Protein 9RQI (pdb70)

InterPro domains:
  IPR005653 Organic solvent tolerance-like, N-terminal [PF03968] (53-194)
  IPR007543 LptD, C-terminal [PF04453] (309-697)
  IPR020889 LPS-assembly protein LptD [MF_01411] (3-763)
  IPR050218 Lipopolysaccharide Assembly Protein LptD [PTHR30189] (1-781)

Radius of gyration: 33.32 Å; Cα contacts (8 Å, |Δi|>4): 2580; chains: 3; bounding box: 94×70×86 Å

Nearest PDB structures (foldseek):
  4q35-assembly1_A  TM=8.604E-01  e=6.813E-82  Shigella flexneri
  4rhb-assembly1_A  TM=8.845E-01  e=7.521E-79  Escherichia coli K-12
  4n4r-assembly1_A  TM=8.707E-01  e=2.068E-69  Salmonella enterica subsp. enterica serovar Typhimurium str. LT2
  4n4r-assembly2_C  TM=8.724E-01  e=1.206E-68  Salmonella enterica subsp. enterica serovar Typhimurium str. LT2
  5ixm-assembly2_C  TM=8.721E-01  e=9.748E-61  Yersinia pestis

Organism: Shigella flexneri (NCBI:txid623)

Secondary structure (DSSP, 8-state):
-EEEEEEEEEE------SS----SSSTT-SEE---EEEEETTTEEEEE--EEEEEETTEEEEEEEEEETTTTEEEEEEEEEEE-SS-EEEEEEEEES--HHHHHH-TT-S---EEEEEEEEEE--TTTEEEEEEEEEESSTTHHHH---SS--EETTEEEEEEEEEEE-SSEEEEEEEEEEE--TT-----EEEEEEEEEEEEEEEETTEEEEEEEEEEEEEESSSSS-EEEEEEEEEEEEEEEE-SSEEEEEEEEEEEEEEEEE--SHHHHH-SSPPPSEEEEEEEEEEEEEEE-EEEEE-SSSTTEEEEEEEEEEEEEE-----TTS--SSEEEPP--TGGGG-S-SEEESS----EEEEEEEEEEEEE-TTS-EEEEEEEEEEEESS----SS-----EEEEEEEEEEE--SSSEEEE--EEEETTTTEEEEEEEEEEEESSSS-EEEEEEEEE-HHHHHHHS-GGGTTSTTTTT-EEEEEEEEEE--TTTEEEEEEEEEETTTTEEEEEEEEEEEE-SSEEEEEEEEEEE----SSS----EEEEEEEEEEE--S------STTTSTT-SSS------/---EE--S-SS-GGGSEEEEE-S-TTSHHHHHHHHHHHHTT-EEE-TT-S--SS-EEEEEEEEEEEEEEEE-TTS-EEEEEEEEEEEEEEE-TTS-EEEEEEEEEEEEE-----HHHHHHHHHHHHHHHHHHHHHHHHHTHHHHHHHHHH-/-B-PEEEEEEEEE-SBTTEEEEE----SS--EEEEEEE-EEEEEEESSS-EEEEEEEEEEEEE-SSSEEEEEEEESSSS-----EEEEEEEE------EEEEEEEEEEESEEE-SSSSEEEE----SSEEEEE-SSEEEEEESS--SSS--B-EEEEEEEEEE---B--B-EEE---SS-EE--SEEEE----EEEEEEETTEEEEEEEEEEEETTEEEEEEEEEEEEEETTT-----EEEE--S-EEEEES--

Structure (mmCIF, N/CA/C/O backbone):
data_9RQI
#
_entry.id   9RQI
#
loop_
_entity.id
_entity.type
_entity.pdbx_description
1 polymer 'LPS-assembly protein LptD'
2 polymer 'LPS-assembly lipoprotein LptE'
3 polymer 'Tail fiber protein'
#
loop_
_atom_site.group_PDB
_atom_site.id
_atom_site.type_symbol
_atom_site.label_atom_id
_atom_site.label_alt_id
_atom_site.label_comp_id
_atom_site.label_asym_id
_atom_site.label_entity_id
_atom_site.label_seq_id
_atom_site.pdbx_PDB_ins_code
_atom_site.Cartn_x
_atom_site.Cartn_y
_atom_site.Cartn_z
_atom_site.occupancy
_atom_site.B_iso_or_equiv
_atom_site.auth_seq_id
_atom_site.auth_comp_id
_atom_site.auth_asym_id
_atom_site.auth_atom_id
_atom_site.pdbx_PDB_model_num
ATOM 1 N N . GLU A 1 197 ? 157.851 146.315 149.005 1.00 135.10 197 GLU A N 1
ATOM 2 C CA . GLU A 1 197 ? 157.421 146.670 147.659 1.00 139.54 197 GLU A CA 1
ATOM 3 C C . GLU A 1 197 ? 158.532 147.380 146.892 1.00 138.79 197 GLU A C 1
ATOM 4 O O . GLU A 1 197 ? 158.567 147.346 145.664 1.00 139.94 197 GLU A O 1
ATOM 10 N N . ILE A 1 198 ? 159.441 148.019 147.623 1.00 129.28 198 ILE A N 1
ATOM 11 C CA . ILE A 1 198 ? 160.564 148.745 147.042 1.00 128.68 198 ILE A CA 1
ATOM 12 C C . ILE A 1 198 ? 161.846 148.016 147.409 1.00 128.96 198 ILE A C 1
ATOM 13 O O . ILE A 1 198 ? 162.077 147.708 148.584 1.00 132.89 198 ILE A O 1
ATOM 18 N N . TRP A 1 199 ? 162.679 147.744 146.410 1.00 122.42 199 TRP A N 1
ATOM 19 C CA . TRP A 1 199 ? 163.911 146.997 146.602 1.00 119.83 199 TRP A CA 1
ATOM 20 C C . TRP A 1 199 ? 165.115 147.867 146.265 1.00 119.30 199 TRP A C 1
ATOM 21 O O . TRP A 1 199 ? 165.046 148.747 145.404 1.00 122.09 199 TRP A O 1
ATOM 32 N N . ASN A 1 200 ? 166.220 147.608 146.960 1.00 115.90 200 ASN A N 1
ATOM 33 C CA . ASN A 1 200 ? 167.468 148.321 146.743 1.00 114.84 200 ASN A CA 1
ATOM 34 C C . ASN A 1 200 ? 168.624 147.341 146.859 1.00 118.51 200 ASN A C 1
ATOM 35 O O . ASN A 1 200 ? 168.477 146.236 147.383 1.00 129.11 200 ASN A O 1
ATOM 40 N N . ALA A 1 201 ? 169.782 147.756 146.355 1.00 111.68 201 ALA A N 1
ATOM 41 C CA . ALA A 1 201 ? 170.984 146.941 146.419 1.00 110.47 201 ALA A CA 1
ATOM 42 C C . ALA A 1 201 ? 172.195 147.843 146.595 1.00 112.26 201 ALA A C 1
ATOM 43 O O . ALA A 1 201 ? 172.155 149.029 146.269 1.00 120.37 201 ALA A O 1
ATOM 45 N N . ARG A 1 202 ? 173.271 147.268 147.123 1.00 118.80 202 ARG A N 1
ATOM 46 C CA . ARG A 1 202 ? 174.521 147.985 147.314 1.00 114.44 202 ARG A CA 1
ATOM 47 C C . ARG A 1 202 ? 175.682 147.030 147.098 1.00 115.29 202 ARG A C 1
ATOM 48 O O . ARG A 1 202 ? 175.621 145.868 147.507 1.00 125.15 202 ARG A O 1
ATOM 56 N N . PHE A 1 203 ? 176.737 147.524 146.457 1.00 107.54 203 PHE A N 1
ATOM 57 C CA . PHE A 1 203 ? 177.921 146.718 146.165 1.00 111.88 203 PHE A CA 1
ATOM 58 C C . PHE A 1 203 ? 179.142 147.593 146.423 1.00 118.44 203 PHE A C 1
ATOM 59 O O . PHE A 1 203 ? 179.459 148.471 145.616 1.00 128.02 203 PHE A O 1
ATOM 67 N N . LYS A 1 204 ? 179.824 147.355 147.540 1.00 113.30 204 LYS A N 1
ATOM 68 C CA . LYS A 1 204 ? 180.991 148.133 147.928 1.00 107.31 204 LYS A CA 1
ATOM 69 C C . LYS A 1 204 ? 182.208 147.226 148.004 1.00 107.97 204 LYS A C 1
ATOM 70 O O . LYS A 1 204 ? 182.156 146.162 148.627 1.00 116.52 204 LYS A O 1
ATOM 76 N N . VAL A 1 205 ? 183.298 147.649 147.371 1.00 95.90 205 VAL A N 1
ATOM 77 C CA . VAL A 1 205 ? 184.582 146.969 147.462 1.00 99.85 205 VAL A CA 1
ATOM 78 C C . VAL A 1 205 ? 185.652 148.017 147.729 1.00 101.61 205 VAL A C 1
ATOM 79 O O . VAL A 1 205 ? 185.661 149.076 147.095 1.00 114.59 205 VAL A O 1
ATOM 83 N N . GLY A 1 206 ? 186.507 147.755 148.715 1.00 115.18 206 GLY A N 1
ATOM 84 C CA . GLY A 1 206 ? 187.539 148.742 149.071 1.00 120.70 206 GLY A CA 1
ATOM 85 C C . GLY A 1 206 ? 188.349 148.307 150.271 1.00 126.18 206 GLY A C 1
ATOM 86 O O . GLY A 1 206 ? 188.115 147.197 150.783 1.00 128.93 206 GLY A O 1
ATOM 87 N N . PRO A 1 207 ? 189.302 149.137 150.739 1.00 129.32 207 PRO A N 1
ATOM 88 C CA . PRO A 1 207 ? 190.090 148.801 151.911 1.00 127.04 207 PRO A CA 1
ATOM 89 C C . PRO A 1 207 ? 189.310 148.995 153.195 1.00 129.79 207 PRO A C 1
ATOM 90 O O . PRO A 1 207 ? 188.318 149.746 153.204 1.00 130.30 207 PRO A O 1
ATOM 94 N N . VAL A 1 208 ? 189.745 148.329 154.266 1.00 157.90 208 VAL A N 1
ATOM 95 C CA . VAL A 1 208 ? 189.084 148.507 155.592 1.00 159.98 208 VAL A CA 1
ATOM 96 C C . VAL A 1 208 ? 189.214 149.986 155.982 1.00 161.63 208 VAL A C 1
ATOM 97 O O . VAL A 1 208 ? 190.348 150.503 155.989 1.00 160.27 208 VAL A O 1
ATOM 101 N N . PRO A 1 209 ? 188.105 150.701 156.259 1.00 173.34 209 PRO A N 1
ATOM 102 C CA . PRO A 1 209 ? 188.190 152.123 156.559 1.00 172.78 209 PRO A CA 1
ATOM 103 C C . PRO A 1 209 ? 188.897 152.387 157.878 1.00 173.35 209 PRO A C 1
ATOM 104 O O . PRO A 1 209 ? 188.357 152.039 158.946 1.00 174.01 209 PRO A O 1
ATOM 108 N N . ILE A 1 210 ? 190.088 152.987 157.814 1.00 188.43 210 ILE A N 1
ATOM 109 C CA . ILE A 1 210 ? 190.829 153.346 159.060 1.00 190.30 210 ILE A CA 1
ATOM 110 C C . ILE A 1 210 ? 190.726 154.866 159.259 1.00 190.11 210 ILE A C 1
ATOM 111 O O . ILE A 1 210 ? 190.749 155.595 158.244 1.00 189.40 210 ILE A O 1
ATOM 116 N N . PHE A 1 211 ? 190.611 155.318 160.511 1.00 202.36 211 PHE A N 1
ATOM 117 C CA . PHE A 1 211 ? 190.470 156.771 160.804 1.00 202.74 211 PHE A CA 1
ATOM 118 C C . PHE A 1 211 ? 191.703 157.232 161.574 1.00 203.61 211 PHE A C 1
ATOM 119 O O . PHE A 1 211 ? 192.304 156.402 162.290 1.00 202.63 211 PHE A O 1
ATOM 127 N N . TYR A 1 212 ? 192.080 158.509 161.437 1.00 202.57 212 TYR A N 1
ATOM 128 C CA . TYR A 1 212 ? 193.310 158.982 162.062 1.00 202.42 212 TYR A CA 1
ATOM 129 C C . TYR A 1 212 ? 193.100 160.311 162.778 1.00 202.54 212 TYR A C 1
ATOM 130 O O . TYR A 1 212 ? 194.052 161.074 162.964 1.00 201.99 212 TYR A O 1
ATOM 139 N N . SER A 1 213 ? 191.855 160.600 163.179 1.00 190.38 213 SER A N 1
ATOM 140 C CA . SER A 1 213 ? 191.455 161.785 163.937 1.00 188.53 213 SER A CA 1
ATOM 141 C C . SER A 1 213 ? 191.602 163.059 163.109 1.00 189.52 213 SER A C 1
ATOM 142 O O . SER A 1 213 ? 192.453 163.130 162.214 1.00 187.18 213 SER A O 1
ATOM 145 N N . PRO A 1 214 ? 190.784 164.085 163.370 1.00 188.26 214 PRO A N 1
ATOM 146 C CA . PRO A 1 214 ? 190.925 165.340 162.616 1.00 187.49 214 PRO A CA 1
ATOM 147 C C . PRO A 1 214 ? 192.144 166.158 163.000 1.00 187.01 214 PRO A C 1
ATOM 148 O O . PRO A 1 214 ? 192.561 167.016 162.210 1.00 185.41 214 PRO A O 1
ATOM 152 N N . TYR A 1 215 ? 192.729 165.927 164.172 1.00 177.30 215 TYR A N 1
ATOM 153 C CA . TYR A 1 215 ? 193.870 166.694 164.650 1.00 175.72 215 TYR A CA 1
ATOM 154 C C . TYR A 1 215 ? 195.128 165.842 164.579 1.00 174.54 215 TYR A C 1
ATOM 155 O O . TYR A 1 215 ? 195.123 164.682 165.007 1.00 173.64 215 TYR A O 1
ATOM 164 N N . LEU A 1 216 ? 196.198 166.418 164.036 1.00 177.02 216 LEU A N 1
ATOM 165 C CA . LEU A 1 216 ? 197.457 165.700 163.904 1.00 178.81 216 LEU A CA 1
ATOM 166 C C . LEU A 1 216 ? 198.032 165.376 165.276 1.00 179.59 216 LEU A C 1
ATOM 167 O O . LEU A 1 216 ? 197.917 166.166 166.216 1.00 177.71 216 LEU A O 1
ATOM 172 N N . GLN A 1 217 ? 198.645 164.204 165.386 1.00 196.72 217 GLN A N 1
ATOM 173 C CA . GLN A 1 217 ? 199.199 163.716 166.650 1.00 195.79 217 GLN A CA 1
ATOM 174 C C . GLN A 1 217 ? 200.712 163.561 166.566 1.00 196.04 217 GLN A C 1
ATOM 175 O O . GLN A 1 217 ? 201.271 162.553 167.002 1.00 195.23 217 GLN A O 1
ATOM 181 N N . LEU A 1 218 ? 201.378 164.563 165.977 1.00 202.74 218 LEU A N 1
ATOM 182 C CA . LEU A 1 218 ? 202.825 164.631 165.779 1.00 203.28 218 LEU A CA 1
ATOM 183 C C . LEU A 1 218 ? 203.264 163.609 164.736 1.00 203.11 218 LEU A C 1
ATOM 184 O O . LEU A 1 218 ? 202.632 162.555 164.594 1.00 203.29 218 LEU A O 1
ATOM 189 N N . PRO A 1 219 ? 204.327 163.890 163.973 1.00 206.98 219 PRO A N 1
ATOM 190 C CA . PRO A 1 219 ? 204.790 162.923 162.968 1.00 206.97 219 PRO A CA 1
ATOM 191 C C . PRO A 1 219 ? 205.192 161.591 163.582 1.00 206.78 219 PRO A C 1
ATOM 192 O O . PRO A 1 219 ? 206.141 161.520 164.368 1.00 205.23 219 PRO A O 1
ATOM 196 N N . VAL A 1 220 ? 204.470 160.530 163.228 1.00 206.94 220 VAL A N 1
ATOM 197 C CA . VAL A 1 220 ? 204.741 159.198 163.757 1.00 206.18 220 VAL A CA 1
ATOM 198 C C . VAL A 1 220 ? 205.296 158.307 162.653 1.00 206.26 220 VAL A C 1
ATOM 199 O O . VAL A 1 220 ? 204.554 157.827 161.788 1.00 206.21 220 VAL A O 1
ATOM 203 N N . GLY A 1 221 ? 206.609 158.086 162.673 1.00 202.14 221 GLY A N 1
ATOM 204 C CA . GLY A 1 221 ? 207.260 157.270 161.667 1.00 201.57 221 GLY A CA 1
ATOM 205 C C . GLY A 1 221 ? 207.071 157.808 160.265 1.00 202.46 221 GLY A C 1
ATOM 206 O O . GLY A 1 221 ? 206.827 157.042 159.327 1.00 200.87 221 GLY A O 1
ATOM 207 N N . ASP A 1 222 ? 207.178 159.131 160.119 1.00 198.34 222 ASP A N 1
ATOM 208 C CA . ASP A 1 222 ? 206.947 159.810 158.844 1.00 197.71 222 ASP A CA 1
ATOM 209 C C . ASP A 1 222 ? 205.557 159.492 158.300 1.00 198.27 222 ASP A C 1
ATOM 210 O O . ASP A 1 222 ? 205.348 159.385 157.089 1.00 197.32 222 ASP A O 1
ATOM 215 N N . LYS A 1 223 ? 204.595 159.350 159.214 1.00 189.83 223 LYS A N 1
ATOM 216 C CA . LYS A 1 223 ? 203.224 158.980 158.880 1.00 188.42 223 LYS A CA 1
ATOM 217 C C . LYS A 1 223 ? 203.197 157.735 158.002 1.00 187.70 223 LYS A C 1
ATOM 218 O O . LYS A 1 223 ? 203.325 156.612 158.501 1.00 186.01 223 LYS A O 1
ATOM 224 N N . ARG A 1 224 ? 203.031 157.921 156.691 1.00 173.74 224 ARG A N 1
ATOM 225 C CA . ARG A 1 224 ? 203.048 156.778 155.787 1.00 172.38 224 ARG A CA 1
ATOM 226 C C . ARG A 1 224 ? 203.763 157.058 154.470 1.00 171.58 224 ARG A C 1
ATOM 227 O O . ARG A 1 224 ? 203.726 156.193 153.586 1.00 172.91 224 ARG A O 1
ATOM 235 N N . ARG A 1 225 ? 204.387 158.228 154.299 1.00 159.39 225 ARG A N 1
ATOM 236 C CA . ARG A 1 225 ? 205.096 158.614 153.080 1.00 160.37 225 ARG A CA 1
ATOM 237 C C . ARG A 1 225 ? 204.125 158.846 151.925 1.00 161.01 225 ARG A C 1
ATOM 238 O O . ARG A 1 225 ? 203.093 158.176 151.825 1.00 161.58 225 ARG A O 1
ATOM 246 N N . SER A 1 226 ? 204.444 159.803 151.054 1.00 144.38 226 SER A N 1
ATOM 247 C CA . SER A 1 226 ? 203.546 160.171 149.969 1.00 142.52 226 SER A CA 1
ATOM 248 C C . SER A 1 226 ? 203.299 158.989 149.039 1.00 144.38 226 SER A C 1
ATOM 249 O O . SER A 1 226 ? 204.192 158.180 148.776 1.00 148.13 226 SER A O 1
ATOM 252 N N . GLY A 1 227 ? 202.076 158.894 148.545 1.00 133.20 227 GLY A N 1
ATOM 253 C CA . GLY A 1 227 ? 201.726 157.852 147.603 1.00 132.89 227 GLY A CA 1
ATOM 254 C C . GLY A 1 227 ? 200.238 157.604 147.570 1.00 132.85 227 GLY A C 1
ATOM 255 O O . GLY A 1 227 ? 199.486 158.010 148.456 1.00 135.56 227 GLY A O 1
ATOM 256 N N . PHE A 1 228 ? 199.812 156.917 146.515 1.00 119.02 228 PHE A N 1
ATOM 257 C CA . PHE A 1 228 ? 198.412 156.563 146.348 1.00 112.22 228 PHE A CA 1
ATOM 258 C C . PHE A 1 228 ? 197.986 155.541 147.396 1.00 117.92 228 PHE A C 1
ATOM 259 O O . PHE A 1 228 ? 198.792 154.746 147.884 1.00 125.62 228 PHE A O 1
ATOM 267 N N . LEU A 1 229 ? 196.705 155.568 147.739 1.00 112.89 229 LEU A N 1
ATOM 268 C CA . LEU A 1 229 ? 196.114 154.560 148.604 1.00 117.37 229 LEU A CA 1
ATOM 269 C C . LEU A 1 229 ? 195.245 153.613 147.785 1.00 120.63 229 LEU A C 1
ATOM 270 O O . LEU A 1 229 ? 195.129 153.732 146.564 1.00 124.53 229 LEU A O 1
ATOM 275 N N . ILE A 1 230 ? 194.632 152.658 148.475 1.00 120.09 230 ILE A N 1
ATOM 276 C CA . ILE A 1 230 ? 193.798 151.659 147.814 1.00 121.76 230 ILE A CA 1
ATOM 277 C C . ILE A 1 230 ? 192.467 152.295 147.431 1.00 120.11 230 ILE A C 1
ATOM 278 O O . ILE A 1 230 ? 191.733 152.776 148.307 1.00 117.88 230 ILE A O 1
ATOM 283 N N . PRO A 1 231 ? 192.117 152.321 146.149 1.00 104.66 231 PRO A N 1
ATOM 284 C CA . PRO A 1 231 ? 190.857 152.946 145.741 1.00 106.19 231 PRO A CA 1
ATOM 285 C C . PRO A 1 231 ? 189.649 152.138 146.184 1.00 110.20 231 PRO A C 1
ATOM 286 O O . PRO A 1 231 ? 189.721 150.923 146.383 1.00 114.40 231 PRO A O 1
ATOM 290 N N . ASN A 1 232 ? 188.527 152.832 146.338 1.00 109.52 232 ASN A N 1
ATOM 291 C CA . ASN A 1 232 ? 187.249 152.207 146.641 1.00 104.15 232 ASN A CA 1
ATOM 292 C C . ASN A 1 232 ? 186.349 152.237 145.415 1.00 107.47 232 ASN A C 1
ATOM 293 O O . ASN A 1 232 ? 186.647 152.873 144.403 1.00 112.43 232 ASN A O 1
ATOM 298 N N . ALA A 1 233 ? 185.228 151.532 145.524 1.00 101.27 233 ALA A N 1
ATOM 299 C CA . ALA A 1 233 ? 184.212 151.531 144.486 1.00 97.10 233 ALA A CA 1
ATOM 300 C C . ALA A 1 233 ? 182.866 151.288 145.143 1.00 101.30 233 ALA A C 1
ATOM 301 O O . ALA A 1 233 ? 182.783 150.766 146.256 1.00 111.73 233 ALA A O 1
ATOM 303 N N . LYS A 1 234 ? 181.807 151.677 144.443 1.00 96.88 234 LYS A N 1
ATOM 304 C CA . LYS A 1 234 ? 180.467 151.545 144.991 1.00 97.48 234 LYS A CA 1
ATOM 305 C C . LYS A 1 234 ? 179.466 151.550 143.849 1.00 102.99 234 LYS A C 1
ATOM 306 O O . LYS A 1 234 ? 179.593 152.340 142.912 1.00 110.05 234 LYS A O 1
ATOM 312 N N . TYR A 1 235 ? 178.483 150.659 143.928 1.00 111.20 235 TYR A N 1
ATOM 313 C CA . TYR A 1 235 ? 177.361 150.667 143.001 1.00 109.42 235 TYR A CA 1
ATOM 314 C C . TYR A 1 235 ? 176.080 150.578 143.810 1.00 112.76 235 TYR A C 1
ATOM 315 O O . TYR A 1 235 ? 175.989 149.779 144.746 1.00 121.36 235 TYR A O 1
ATOM 324 N N . THR A 1 236 ? 175.097 151.390 143.450 1.00 108.41 236 THR A N 1
ATOM 325 C CA . THR A 1 236 ? 173.810 151.424 144.120 1.00 110.41 236 THR A CA 1
ATOM 326 C C . THR A 1 236 ? 172.697 151.476 143.082 1.00 113.25 236 THR A C 1
ATOM 327 O O . THR A 1 236 ? 172.891 151.930 141.953 1.00 119.43 236 THR A O 1
ATOM 331 N N . THR A 1 237 ? 171.518 150.993 143.474 1.00 117.38 237 THR A N 1
ATOM 332 C CA . THR A 1 237 ? 170.370 151.036 142.580 1.00 116.55 237 THR A CA 1
ATOM 333 C C . THR A 1 237 ? 169.827 152.445 142.390 1.00 120.29 237 THR A C 1
ATOM 334 O O . THR A 1 237 ? 168.960 152.642 141.534 1.00 123.45 237 THR A O 1
ATOM 338 N N . THR A 1 238 ? 170.306 153.418 143.161 1.00 121.45 238 THR A N 1
ATOM 339 C CA . THR A 1 238 ? 169.855 154.799 143.056 1.00 120.77 238 THR A CA 1
ATOM 340 C C . THR A 1 238 ? 170.901 155.719 142.446 1.00 121.63 238 THR A C 1
ATOM 341 O O . THR A 1 238 ? 170.601 156.451 141.499 1.00 121.89 238 THR A O 1
ATOM 345 N N . ASN A 1 239 ? 172.127 155.705 142.963 1.00 119.44 239 ASN A N 1
ATOM 346 C CA . ASN A 1 239 ? 173.173 156.608 142.508 1.00 115.84 239 ASN A CA 1
ATOM 347 C C . ASN A 1 239 ? 174.137 155.969 141.518 1.00 112.30 239 ASN A C 1
ATOM 348 O O . ASN A 1 239 ? 175.083 156.633 141.087 1.00 120.67 239 ASN A O 1
ATOM 353 N N . TYR A 1 240 ? 173.926 154.710 141.158 1.00 111.01 240 TYR A N 1
ATOM 354 C CA . TYR A 1 240 ? 174.719 154.016 140.134 1.00 114.99 240 TYR A CA 1
ATOM 355 C C . TYR A 1 240 ? 176.181 153.949 140.587 1.00 116.64 240 TYR A C 1
ATOM 356 O O . TYR A 1 240 ? 176.469 153.892 141.789 1.00 119.64 240 TYR A O 1
ATOM 365 N N . PHE A 1 241 ? 177.105 153.965 139.630 1.00 106.16 241 PHE A N 1
ATOM 366 C CA . PHE A 1 241 ? 178.510 153.686 139.893 1.00 102.51 241 PHE A CA 1
ATOM 367 C C . PHE A 1 241 ? 179.235 154.909 140.439 1.00 101.85 241 PHE A C 1
ATOM 368 O O . PHE A 1 241 ? 179.029 156.030 139.972 1.00 112.40 241 PHE A O 1
ATOM 376 N N . GLU A 1 242 ? 180.088 154.683 141.439 1.00 104.66 242 GLU A N 1
ATOM 377 C CA . GLU A 1 242 ? 180.929 155.724 142.012 1.00 103.63 242 GLU A CA 1
ATOM 378 C C . GLU A 1 242 ? 182.326 155.167 142.241 1.00 108.84 242 GLU A C 1
ATOM 379 O O . GLU A 1 242 ? 182.496 153.976 142.509 1.00 119.08 242 GLU A O 1
ATOM 385 N N . PHE A 1 243 ? 183.327 156.039 142.140 1.00 99.95 243 PHE A N 1
ATOM 386 C CA . PHE A 1 243 ? 184.721 155.636 142.252 1.00 95.69 243 PHE A CA 1
ATOM 387 C C . PHE A 1 243 ? 185.499 156.665 143.058 1.00 100.40 243 PHE A C 1
ATOM 388 O O . PHE A 1 243 ? 185.273 157.868 142.920 1.00 111.26 243 PHE A O 1
ATOM 396 N N . TYR A 1 244 ? 186.416 156.185 143.894 1.00 96.64 244 TYR A N 1
ATOM 397 C CA . TYR A 1 244 ? 187.294 157.031 144.691 1.00 98.82 244 TYR A CA 1
ATOM 398 C C . TYR A 1 244 ? 188.742 156.662 144.405 1.00 105.72 244 TYR A C 1
ATOM 399 O O . TYR A 1 244 ? 189.073 155.480 144.284 1.00 113.13 244 TYR A O 1
ATOM 408 N N . LEU A 1 245 ? 189.603 157.670 144.299 1.00 99.70 245 LEU A N 1
ATOM 409 C CA . LEU A 1 245 ? 191.032 157.469 144.055 1.00 97.17 245 LEU A CA 1
ATOM 410 C C . LEU A 1 245 ? 191.833 158.359 144.994 1.00 102.17 245 LEU A C 1
ATOM 411 O O . LEU A 1 245 ? 192.392 159.379 144.572 1.00 105.18 245 LEU A O 1
ATOM 416 N N . PRO A 1 246 ? 191.915 158.002 146.273 1.00 109.60 246 PRO A N 1
ATOM 417 C CA . PRO A 1 246 ? 192.623 158.857 147.230 1.00 107.56 246 PRO A CA 1
ATOM 418 C C . PRO A 1 246 ? 194.114 158.918 146.950 1.00 107.75 246 PRO A C 1
ATOM 419 O O . PRO A 1 246 ? 194.721 157.960 146.467 1.00 113.36 246 PRO A O 1
ATOM 423 N N . TYR A 1 247 ? 194.704 160.068 147.266 1.00 113.78 247 TYR A N 1
ATOM 424 C CA . TYR A 1 247 ? 196.144 160.260 147.169 1.00 114.72 247 TYR A CA 1
ATOM 425 C C . TYR A 1 247 ? 196.628 160.964 148.424 1.00 119.02 247 TYR A C 1
ATOM 426 O O . TYR A 1 247 ? 196.054 161.978 148.826 1.00 124.87 247 TYR A O 1
ATOM 435 N N . TYR A 1 248 ? 197.682 160.433 149.032 1.00 132.58 248 TYR A N 1
ATOM 436 C CA . TYR A 1 248 ? 198.228 160.970 150.270 1.00 129.00 248 TYR A CA 1
ATOM 437 C C . TYR A 1 248 ? 199.491 161.764 149.973 1.00 132.82 248 TYR A C 1
ATOM 438 O O . TYR A 1 248 ? 200.364 161.297 149.235 1.00 140.65 248 TYR A O 1
ATOM 447 N N . TRP A 1 249 ? 199.585 162.960 150.546 1.00 134.32 249 TRP A N 1
ATOM 448 C CA . TRP A 1 249 ? 200.736 163.831 150.360 1.00 135.61 249 TRP A CA 1
ATOM 449 C C . TRP A 1 249 ? 201.311 164.191 151.720 1.00 137.33 249 TRP A C 1
ATOM 450 O O . TRP A 1 249 ? 200.585 164.663 152.599 1.00 141.74 249 TRP A O 1
ATOM 461 N N . ASN A 1 250 ? 202.612 163.970 151.889 1.00 150.61 250 ASN A N 1
ATOM 462 C CA . ASN A 1 250 ? 203.317 164.277 153.132 1.00 149.19 250 ASN A CA 1
ATOM 463 C C . ASN A 1 250 ? 204.125 165.549 152.899 1.00 150.61 250 ASN A C 1
ATOM 464 O O . ASN A 1 250 ? 205.297 165.506 152.528 1.00 152.27 250 ASN A O 1
ATOM 469 N N . ILE A 1 251 ? 203.481 166.697 153.120 1.00 146.15 251 ILE A N 1
ATOM 470 C CA . ILE A 1 251 ? 204.121 167.977 152.835 1.00 148.11 251 ILE A CA 1
ATOM 471 C C . ILE A 1 251 ? 205.239 168.257 153.829 1.00 149.96 251 ILE A C 1
ATOM 472 O O . ILE A 1 251 ? 206.318 168.730 153.453 1.00 149.57 251 ILE A O 1
ATOM 477 N N . ALA A 1 252 ? 205.004 167.979 155.105 1.00 152.58 252 ALA A N 1
ATOM 478 C CA . ALA A 1 252 ? 205.945 168.331 156.160 1.00 149.51 252 ALA A CA 1
ATOM 479 C C . ALA A 1 252 ? 205.654 167.445 157.361 1.00 151.32 252 ALA A C 1
ATOM 480 O O . ALA A 1 252 ? 204.619 166.768 157.405 1.00 152.01 252 ALA A O 1
ATOM 482 N N . PRO A 1 253 ? 206.557 167.404 158.345 1.00 158.75 253 PRO A N 1
ATOM 483 C CA . PRO A 1 253 ? 206.262 166.620 159.555 1.00 158.64 253 PRO A CA 1
ATOM 484 C C . PRO A 1 253 ? 205.001 167.064 160.270 1.00 159.07 253 PRO A C 1
ATOM 485 O O . PRO A 1 253 ? 204.345 166.238 160.917 1.00 160.16 253 PRO A O 1
ATOM 489 N N . ASN A 1 254 ? 204.638 168.342 160.178 1.00 155.28 254 ASN A N 1
ATOM 490 C CA . ASN A 1 254 ? 203.448 168.854 160.841 1.00 154.48 254 ASN A CA 1
ATOM 491 C C . ASN A 1 254 ? 202.290 169.129 159.890 1.00 152.84 254 ASN A C 1
ATOM 492 O O . ASN A 1 254 ? 201.227 169.555 160.350 1.00 153.54 254 ASN A O 1
ATOM 497 N N . MET A 1 255 ? 202.462 168.904 158.589 1.00 148.20 255 MET A N 1
ATOM 498 C CA . MET A 1 255 ? 201.422 169.186 157.608 1.00 145.99 255 MET A CA 1
ATOM 499 C C . MET A 1 255 ? 201.340 168.053 156.598 1.00 147.03 255 MET A C 1
ATOM 500 O O . MET A 1 255 ? 202.354 167.666 156.011 1.00 149.96 255 MET A O 1
ATOM 505 N N . ASP A 1 256 ? 200.132 167.535 156.387 1.00 138.46 256 ASP A N 1
ATOM 506 C CA . ASP A 1 256 ? 199.878 166.547 155.349 1.00 138.71 256 ASP A CA 1
ATOM 507 C C . ASP A 1 256 ? 198.530 166.846 154.708 1.00 139.07 256 ASP A C 1
ATOM 508 O O . ASP A 1 256 ? 197.706 167.577 155.259 1.00 147.44 256 ASP A O 1
ATOM 513 N N . ALA A 1 257 ? 198.310 166.271 153.529 1.00 119.77 257 ALA A N 1
ATOM 514 C CA . ALA A 1 257 ? 197.089 166.526 152.783 1.00 115.13 257 ALA A CA 1
ATOM 515 C C . ALA A 1 257 ? 196.661 165.257 152.065 1.00 117.23 257 ALA A C 1
ATOM 516 O O . ALA A 1 257 ? 197.461 164.347 151.841 1.00 123.48 257 ALA A O 1
ATOM 518 N N . THR A 1 258 ? 195.380 165.208 151.709 1.00 107.04 258 THR A N 1
ATOM 519 C CA . THR A 1 258 ? 194.816 164.086 150.970 1.00 104.61 258 THR A CA 1
ATOM 520 C C . THR A 1 258 ? 193.914 164.622 149.871 1.00 102.04 258 THR A C 1
ATOM 521 O O . THR A 1 258 ? 193.043 165.455 150.135 1.00 109.01 258 THR A O 1
ATOM 525 N N . ILE A 1 259 ? 194.120 164.145 148.647 1.00 101.27 259 ILE A N 1
ATOM 526 C CA . ILE A 1 259 ? 193.316 164.536 147.495 1.00 102.30 259 ILE A CA 1
ATOM 527 C C . ILE A 1 259 ? 192.603 163.295 146.981 1.00 107.29 259 ILE A C 1
ATOM 528 O O . ILE A 1 259 ? 193.251 162.303 146.627 1.00 112.82 259 ILE A O 1
ATOM 533 N N . THR A 1 260 ? 191.273 163.353 146.932 1.00 97.30 260 THR A N 1
ATOM 534 C CA . THR A 1 260 ? 190.440 162.201 146.592 1.00 90.11 260 THR A CA 1
ATOM 535 C C . THR A 1 260 ? 189.444 162.579 145.507 1.00 94.48 260 THR A C 1
ATOM 536 O O . THR A 1 260 ? 188.310 162.973 145.805 1.00 107.24 260 THR A O 1
ATOM 540 N N . PRO A 1 261 ? 189.827 162.478 144.239 1.00 89.67 261 PRO A N 1
ATOM 541 C CA . PRO A 1 261 ? 188.854 162.709 143.166 1.00 90.28 261 PRO A CA 1
ATOM 542 C C . PRO A 1 261 ? 187.753 161.664 143.167 1.00 91.37 261 PRO A C 1
ATOM 543 O O . PRO A 1 261 ? 187.999 160.492 142.873 1.00 101.32 261 PRO A O 1
ATOM 547 N N . HIS A 1 262 ? 186.535 162.082 143.491 1.00 94.65 262 HIS A N 1
ATOM 548 C CA . HIS A 1 262 ? 185.386 161.191 143.578 1.00 92.13 262 HIS A CA 1
ATOM 549 C C . HIS A 1 262 ? 184.558 161.335 142.309 1.00 99.75 262 HIS A C 1
ATOM 550 O O . HIS A 1 262 ? 184.054 162.421 142.014 1.00 110.91 262 HIS A O 1
ATOM 557 N N . TYR A 1 263 ? 184.419 160.243 141.561 1.00 87.10 263 TYR A N 1
ATOM 558 C CA . TYR A 1 263 ? 183.694 160.248 140.297 1.00 84.63 263 TYR A CA 1
ATOM 559 C C . TYR A 1 263 ? 182.288 159.710 140.522 1.00 92.03 263 TYR A C 1
ATOM 560 O O . TYR A 1 263 ? 182.122 158.586 141.001 1.00 104.61 263 TYR A O 1
ATOM 569 N N . MET A 1 264 ? 181.286 160.507 140.169 1.00 96.38 264 MET A N 1
ATOM 570 C CA . MET A 1 264 ? 179.888 160.122 140.298 1.00 99.41 264 MET A CA 1
ATOM 571 C C . MET A 1 264 ? 179.281 160.027 138.907 1.00 103.20 264 MET A C 1
ATOM 572 O O . MET A 1 264 ? 179.332 160.991 138.138 1.00 107.87 264 MET A O 1
ATOM 577 N N . HIS A 1 265 ? 178.707 158.867 138.590 1.00 102.57 265 HIS A N 1
ATOM 578 C CA . HIS A 1 265 ? 178.229 158.638 137.233 1.00 100.97 265 HIS A CA 1
ATOM 579 C C . HIS A 1 265 ? 176.942 159.401 136.951 1.00 103.95 265 HIS A C 1
ATOM 580 O O . HIS A 1 265 ? 176.779 159.967 135.866 1.00 107.45 265 HIS A O 1
ATOM 587 N N . ARG A 1 266 ? 176.014 159.422 137.910 1.00 98.76 266 ARG A N 1
ATOM 588 C CA . ARG A 1 266 ? 174.730 160.073 137.672 1.00 99.44 266 ARG A CA 1
ATOM 589 C C . ARG A 1 266 ? 174.898 161.566 137.430 1.00 107.88 266 ARG A C 1
ATOM 590 O O . ARG A 1 266 ? 174.262 162.132 136.535 1.00 106.14 266 ARG A O 1
ATOM 598 N N . ARG A 1 267 ? 175.750 162.222 138.215 1.00 103.19 267 ARG A N 1
ATOM 599 C CA . ARG A 1 267 ? 176.012 163.643 138.033 1.00 93.80 267 ARG A CA 1
ATOM 600 C C . ARG A 1 267 ? 176.973 163.923 136.888 1.00 100.99 267 ARG A C 1
ATOM 601 O O . ARG A 1 267 ? 177.097 165.080 136.473 1.00 96.94 267 ARG A O 1
ATOM 609 N N . GLY A 1 268 ? 177.651 162.903 136.374 1.00 115.51 268 GLY A N 1
ATOM 610 C CA . GLY A 1 268 ? 178.465 163.054 135.179 1.00 110.43 268 GLY A CA 1
ATOM 611 C C . GLY A 1 268 ? 179.649 163.984 135.321 1.00 116.38 268 GLY A C 1
ATOM 612 O O . GLY A 1 268 ? 179.936 164.760 134.401 1.00 117.70 268 GLY A O 1
ATOM 613 N N . ASN A 1 269 ? 180.348 163.924 136.448 1.00 103.12 269 ASN A N 1
ATOM 614 C CA . ASN A 1 269 ? 181.558 164.713 136.650 1.00 96.77 269 ASN A CA 1
ATOM 615 C C . ASN A 1 269 ? 182.300 164.145 137.852 1.00 100.06 269 ASN A C 1
ATOM 616 O O . ASN A 1 269 ? 181.834 163.215 138.514 1.00 102.02 269 ASN A O 1
ATOM 621 N N . ILE A 1 270 ? 183.466 164.723 138.127 1.00 103.47 270 ILE A N 1
ATOM 622 C CA . ILE A 1 270 ? 184.318 164.334 139.244 1.00 97.91 270 ILE A CA 1
ATOM 623 C C . ILE A 1 270 ? 184.308 165.466 140.258 1.00 98.14 270 ILE A C 1
ATOM 624 O O . ILE A 1 270 ? 184.558 166.622 139.901 1.00 102.98 270 ILE A O 1
ATOM 629 N N . MET A 1 271 ? 184.020 165.143 141.514 1.00 89.29 271 MET A N 1
ATOM 630 C CA . MET A 1 271 ? 184.080 166.132 142.581 1.00 90.76 271 MET A CA 1
ATOM 631 C C . MET A 1 271 ? 185.348 165.903 143.387 1.00 93.64 271 MET A C 1
ATOM 632 O O . MET A 1 271 ? 185.611 164.786 143.841 1.00 106.95 271 MET A O 1
ATOM 637 N N . TRP A 1 272 ? 186.140 166.958 143.543 1.00 96.89 272 TRP A N 1
ATOM 638 C CA . TRP A 1 272 ? 187.456 166.862 144.156 1.00 94.79 272 TRP A CA 1
ATOM 639 C C . TRP A 1 272 ? 187.345 167.139 145.648 1.00 101.34 272 TRP A C 1
ATOM 640 O O . TRP A 1 272 ? 186.947 168.235 146.051 1.00 112.30 272 TRP A O 1
ATOM 651 N N . GLU A 1 273 ? 187.707 166.156 146.461 1.00 95.68 273 GLU A N 1
ATOM 652 C CA . GLU A 1 273 ? 187.722 166.305 147.908 1.00 98.17 273 GLU A CA 1
ATOM 653 C C . GLU A 1 273 ? 189.154 166.548 148.361 1.00 105.09 273 GLU A C 1
ATOM 654 O O . GLU A 1 273 ? 190.016 165.680 148.194 1.00 108.70 273 GLU A O 1
ATOM 660 N N . ASN A 1 274 ? 189.403 167.719 148.934 1.00 110.01 274 ASN A N 1
ATOM 661 C CA . ASN A 1 274 ? 190.719 168.095 149.428 1.00 104.29 274 ASN A CA 1
ATOM 662 C C . ASN A 1 274 ? 190.671 168.204 150.943 1.00 106.12 274 ASN A C 1
ATOM 663 O O . ASN A 1 274 ? 189.753 168.816 151.497 1.00 114.80 274 ASN A O 1
ATOM 668 N N . GLU A 1 275 ? 191.654 167.607 151.607 1.00 111.23 275 GLU A N 1
ATOM 669 C CA . GLU A 1 275 ? 191.734 167.610 153.058 1.00 110.23 275 GLU A CA 1
ATOM 670 C C . GLU A 1 275 ? 193.105 168.109 153.482 1.00 114.92 275 GLU A C 1
ATOM 671 O O . GLU A 1 275 ? 194.121 167.723 152.900 1.00 120.91 275 GLU A O 1
ATOM 677 N N . PHE A 1 276 ? 193.129 168.972 154.492 1.00 126.68 276 PHE A N 1
ATOM 678 C CA . PHE A 1 276 ? 194.360 169.563 154.995 1.00 123.61 276 PHE A CA 1
ATOM 679 C C . PHE A 1 276 ? 194.408 169.395 156.503 1.00 124.87 276 PHE A C 1
ATOM 680 O O . PHE A 1 276 ? 193.474 169.794 157.203 1.00 134.49 276 PHE A O 1
ATOM 688 N N . ARG A 1 277 ? 195.491 168.808 157.000 1.00 132.98 277 ARG A N 1
ATOM 689 C CA . ARG A 1 277 ? 195.733 168.683 158.428 1.00 135.60 277 ARG A CA 1
ATOM 690 C C . ARG A 1 277 ? 197.064 169.338 158.765 1.00 140.29 277 ARG A C 1
ATOM 691 O O . ARG A 1 277 ? 198.077 169.074 158.111 1.00 143.61 277 ARG A O 1
ATOM 699 N N . TYR A 1 278 ? 197.056 170.195 159.782 1.00 144.60 278 TYR A N 1
ATOM 700 C CA . TYR A 1 278 ? 198.233 170.961 160.158 1.00 144.32 278 TYR A CA 1
ATOM 701 C C . TYR A 1 278 ? 198.402 170.929 161.669 1.00 141.57 278 TYR A C 1
ATOM 702 O O . TYR A 1 278 ? 197.523 170.480 162.409 1.00 138.42 278 TYR A O 1
ATOM 711 N N . LEU A 1 279 ? 199.559 171.411 162.122 1.00 156.62 279 LEU A N 1
ATOM 712 C CA . LEU A 1 279 ? 199.851 171.506 163.551 1.00 157.55 279 LEU A CA 1
ATOM 713 C C . LEU A 1 279 ? 200.878 172.621 163.725 1.00 157.23 279 LEU A C 1
ATOM 714 O O . LEU A 1 279 ? 202.064 172.423 163.448 1.00 157.95 279 LEU A O 1
ATOM 719 N N . SER A 1 280 ? 200.417 173.780 164.178 1.00 172.54 280 SER A N 1
ATOM 720 C CA . SER A 1 280 ? 201.267 174.932 164.421 1.00 173.96 280 SER A CA 1
ATOM 721 C C . SER A 1 280 ? 201.403 175.156 165.924 1.00 175.21 280 SER A C 1
ATOM 722 O O . SER A 1 280 ? 200.928 174.359 166.740 1.00 173.00 280 SER A O 1
ATOM 725 N N . GLN A 1 281 ? 202.068 176.253 166.290 1.00 182.38 281 GLN A N 1
ATOM 726 C CA . GLN A 1 281 ? 202.217 176.584 167.703 1.00 181.18 281 GLN A CA 1
ATOM 727 C C . GLN A 1 281 ? 200.864 176.853 168.349 1.00 181.89 281 GLN A C 1
ATOM 728 O O . GLN A 1 281 ? 200.639 176.491 169.509 1.00 179.48 281 GLN A O 1
ATOM 734 N N . ALA A 1 282 ? 199.953 177.494 167.612 1.00 175.81 282 ALA A N 1
ATOM 735 C CA . ALA A 1 282 ? 198.627 177.775 168.152 1.00 173.82 282 ALA A CA 1
ATOM 736 C C . ALA A 1 282 ? 197.866 176.491 168.452 1.00 174.69 282 ALA A C 1
ATOM 737 O O . ALA A 1 282 ? 197.254 176.359 169.518 1.00 172.66 282 ALA A O 1
ATOM 739 N N . GLY A 1 283 ? 197.897 175.531 167.533 1.00 167.46 283 GLY A N 1
ATOM 740 C CA . GLY A 1 283 ? 197.187 174.284 167.747 1.00 164.75 283 GLY A CA 1
ATOM 741 C C . GLY A 1 283 ? 197.086 173.490 166.460 1.00 163.36 283 GLY A C 1
ATOM 742 O O . GLY A 1 283 ? 197.834 173.724 165.510 1.00 162.11 283 GLY A O 1
ATOM 743 N N . ALA A 1 284 ? 196.144 172.551 166.450 1.00 151.49 284 ALA A N 1
ATOM 744 C CA . ALA A 1 284 ? 195.923 171.661 165.322 1.00 151.28 284 ALA A CA 1
ATOM 745 C C . ALA A 1 284 ? 194.505 171.825 164.796 1.00 151.31 284 ALA A C 1
ATOM 746 O O . ALA A 1 284 ? 193.569 172.080 165.558 1.00 153.70 284 ALA A O 1
ATOM 748 N N . GLY A 1 285 ? 194.352 171.666 163.484 1.00 136.91 285 GLY A N 1
ATOM 749 C CA . GLY A 1 285 ? 193.054 171.818 162.860 1.00 133.74 285 GLY A CA 1
ATOM 750 C C . GLY A 1 285 ? 192.989 171.066 161.550 1.00 131.72 285 GLY A C 1
ATOM 751 O O . GLY A 1 285 ? 193.957 170.437 161.118 1.00 133.65 285 GLY A O 1
ATOM 752 N N . LEU A 1 286 ? 191.819 171.138 160.920 1.00 126.58 286 LEU A N 1
ATOM 753 C CA . LEU A 1 286 ? 191.554 170.455 159.663 1.00 124.09 286 LEU A CA 1
ATOM 754 C C . LEU A 1 286 ? 190.839 171.397 158.706 1.00 122.28 286 LEU A C 1
ATOM 755 O O . LEU A 1 286 ? 189.999 172.198 159.124 1.00 133.92 286 LEU A O 1
ATOM 760 N N . MET A 1 287 ? 191.175 171.299 157.424 1.00 112.59 287 MET A N 1
ATOM 761 C CA . MET A 1 287 ? 190.508 172.050 156.371 1.00 112.81 287 MET A CA 1
ATOM 762 C C . MET A 1 287 ? 190.020 171.080 155.306 1.00 118.03 287 MET A C 1
ATOM 763 O O . MET A 1 287 ? 190.777 170.213 154.861 1.00 125.55 287 MET A O 1
ATOM 768 N N . GLU A 1 288 ? 188.762 171.224 154.904 1.00 112.70 288 GLU A N 1
ATOM 769 C CA . GLU A 1 288 ? 188.165 170.370 153.889 1.00 109.40 288 GLU A CA 1
ATOM 770 C C . GLU A 1 288 ? 187.477 171.233 152.844 1.00 107.67 288 GLU A C 1
ATOM 771 O O . GLU A 1 288 ? 186.796 172.203 153.183 1.00 119.26 288 GLU A O 1
ATOM 777 N N . LEU A 1 289 ? 187.659 170.879 151.574 1.00 83.00 289 LEU A N 1
ATOM 778 C CA . LEU A 1 289 ? 187.080 171.636 150.466 1.00 88.11 289 LEU A CA 1
ATOM 779 C C . LEU A 1 289 ? 186.690 170.656 149.365 1.00 93.64 289 LEU A C 1
ATOM 780 O O . LEU A 1 289 ? 187.552 170.165 148.631 1.00 99.57 289 LEU A O 1
ATOM 785 N N . ASP A 1 290 ? 185.397 170.371 149.260 1.00 100.63 290 ASP A N 1
ATOM 786 C CA . ASP A 1 290 ? 184.849 169.583 148.169 1.00 92.45 290 ASP A CA 1
ATOM 787 C C . ASP A 1 290 ? 184.347 170.521 147.084 1.00 99.89 290 ASP A C 1
ATOM 788 O O . ASP A 1 290 ? 183.807 171.588 147.381 1.00 112.94 290 ASP A O 1
ATOM 793 N N . TYR A 1 291 ? 184.535 170.131 145.828 1.00 92.27 291 TYR A N 1
ATOM 794 C CA . TYR A 1 291 ? 184.189 171.007 144.714 1.00 88.48 291 TYR A CA 1
ATOM 795 C C . TYR A 1 291 ? 183.749 170.172 143.524 1.00 96.11 291 TYR A C 1
ATOM 796 O O . TYR A 1 291 ? 184.545 169.403 142.979 1.00 106.32 291 TYR A O 1
ATOM 805 N N . LEU A 1 292 ? 182.493 170.330 143.122 1.00 88.25 292 LEU A N 1
ATOM 806 C CA . LEU A 1 292 ? 181.966 169.696 141.920 1.00 82.72 292 LEU A CA 1
ATOM 807 C C . LEU A 1 292 ? 181.801 170.757 140.843 1.00 89.74 292 LEU A C 1
ATOM 808 O O . LEU A 1 292 ? 180.927 171.626 140.971 1.00 99.87 292 LEU A O 1
ATOM 813 N N . PRO A 1 293 ? 182.612 170.740 139.783 1.00 94.79 293 PRO A N 1
ATOM 814 C CA . PRO A 1 293 ? 182.555 171.831 138.798 1.00 92.03 293 PRO A CA 1
ATOM 815 C C . PRO A 1 293 ? 181.202 171.995 138.133 1.00 101.60 293 PRO A C 1
ATOM 816 O O . PRO A 1 293 ? 180.824 173.124 137.801 1.00 107.07 293 PRO A O 1
ATOM 820 N N . SER A 1 294 ? 180.462 170.911 137.919 1.00 98.85 294 SER A N 1
ATOM 821 C CA . SER A 1 294 ? 179.148 171.007 137.302 1.00 92.76 294 SER A CA 1
ATOM 822 C C . SER A 1 294 ? 178.347 169.767 137.658 1.00 95.46 294 SER A C 1
ATOM 823 O O . SER A 1 294 ? 178.870 168.653 137.615 1.00 103.75 294 SER A O 1
ATOM 826 N N . ASP A 1 295 ? 177.079 169.970 137.995 1.00 101.82 295 ASP A N 1
ATOM 827 C CA . ASP A 1 295 ? 176.176 168.893 138.371 1.00 102.24 295 ASP A CA 1
ATOM 828 C C . ASP A 1 295 ? 175.067 168.789 137.336 1.00 106.62 295 ASP A C 1
ATOM 829 O O . ASP A 1 295 ? 174.468 169.801 136.960 1.00 108.40 295 ASP A O 1
ATOM 834 N N . LYS A 1 296 ? 174.803 167.568 136.874 1.00 109.45 296 LYS A N 1
ATOM 835 C CA . LYS A 1 296 ? 173.779 167.332 135.865 1.00 104.23 296 LYS A CA 1
ATOM 836 C C . LYS A 1 296 ? 172.402 167.121 136.479 1.00 106.58 296 LYS A C 1
ATOM 837 O O . LYS A 1 296 ? 171.403 167.605 135.939 1.00 111.12 296 LYS A O 1
ATOM 843 N N . VAL A 1 297 ? 172.329 166.405 137.601 1.00 103.41 297 VAL A N 1
ATOM 844 C CA . VAL A 1 297 ? 171.055 166.212 138.283 1.00 101.46 297 VAL A CA 1
ATOM 845 C C . VAL A 1 297 ? 170.550 167.529 138.859 1.00 106.82 297 VAL A C 1
ATOM 846 O O . VAL A 1 297 ? 169.341 167.795 138.875 1.00 112.87 297 VAL A O 1
ATOM 850 N N . TYR A 1 298 ? 171.465 168.371 139.339 1.00 103.02 298 TYR A N 1
ATOM 851 C CA . TYR A 1 298 ? 171.075 169.648 139.926 1.00 97.89 298 TYR A CA 1
ATOM 852 C C . TYR A 1 298 ? 170.397 170.547 138.901 1.00 105.97 298 TYR A C 1
ATOM 853 O O . TYR A 1 298 ? 169.459 171.279 139.233 1.00 116.88 298 TYR A O 1
ATOM 862 N N . GLU A 1 299 ? 170.863 170.513 137.653 1.00 114.59 299 GLU A N 1
ATOM 863 C CA . GLU A 1 299 ? 170.263 171.352 136.621 1.00 114.58 299 GLU A CA 1
ATOM 864 C C . GLU A 1 299 ? 168.806 170.979 136.384 1.00 118.85 299 GLU A C 1
ATOM 865 O O . GLU A 1 299 ? 167.958 171.856 136.192 1.00 122.75 299 GLU A O 1
ATOM 871 N N . ASP A 1 300 ? 168.498 169.684 136.382 1.00 120.81 300 ASP A N 1
ATOM 872 C CA . ASP A 1 300 ? 167.120 169.254 136.180 1.00 120.31 300 ASP A CA 1
ATOM 873 C C . ASP A 1 300 ? 166.268 169.494 137.419 1.00 119.00 300 ASP A C 1
ATOM 874 O O . ASP A 1 300 ? 165.109 169.907 137.306 1.00 123.19 300 ASP A O 1
ATOM 879 N N . GLU A 1 301 ? 166.817 169.239 138.607 1.00 106.34 301 GLU A N 1
ATOM 880 C CA . GLU A 1 301 ? 166.026 169.367 139.824 1.00 105.57 301 GLU A CA 1
ATOM 881 C C . GLU A 1 301 ? 165.806 170.817 140.229 1.00 110.70 301 GLU A C 1
ATOM 882 O O . GLU A 1 301 ? 164.777 171.133 140.835 1.00 115.52 301 GLU A O 1
ATOM 888 N N . HIS A 1 302 ? 166.746 171.708 139.916 1.00 105.64 302 HIS A N 1
ATOM 889 C CA . HIS A 1 302 ? 166.674 173.112 140.318 1.00 101.43 302 HIS A CA 1
ATOM 890 C C . HIS A 1 302 ? 166.898 173.999 139.103 1.00 103.77 302 HIS A C 1
ATOM 891 O O . HIS A 1 302 ? 167.994 174.538 138.904 1.00 106.61 302 HIS A O 1
ATOM 898 N N . PRO A 1 303 ? 165.873 174.173 138.265 1.00 101.60 303 PRO A N 1
ATOM 899 C CA . PRO A 1 303 ? 166.047 174.982 137.050 1.00 105.87 303 PRO A CA 1
ATOM 900 C C . PRO A 1 303 ? 166.298 176.453 137.317 1.00 108.10 303 PRO A C 1
ATOM 901 O O . PRO A 1 303 ? 166.882 177.125 136.459 1.00 108.45 303 PRO A O 1
ATOM 905 N N . ASN A 1 304 ? 165.871 176.980 138.465 1.00 111.25 304 ASN A N 1
ATOM 906 C CA . ASN A 1 304 ? 165.981 178.416 138.702 1.00 113.09 304 ASN A CA 1
ATOM 907 C C . ASN A 1 304 ? 167.434 178.861 138.812 1.00 118.49 304 ASN A C 1
ATOM 908 O O . ASN A 1 304 ? 167.795 179.938 138.323 1.00 120.73 304 ASN A O 1
ATOM 913 N N . ASP A 1 305 ? 168.278 178.058 139.453 1.00 131.02 305 ASP A N 1
ATOM 914 C CA . ASP A 1 305 ? 169.675 178.431 139.625 1.00 129.12 305 ASP A CA 1
ATOM 915 C C . ASP A 1 305 ? 170.399 178.449 138.284 1.00 132.80 305 ASP A C 1
ATOM 916 O O . ASP A 1 305 ? 170.228 177.552 137.454 1.00 134.04 305 ASP A O 1
ATOM 921 N N . ASP A 1 306 ? 171.214 179.484 138.074 1.00 133.36 306 ASP A N 1
ATOM 922 C CA . ASP A 1 306 ? 171.907 179.643 136.800 1.00 137.11 306 ASP A CA 1
ATOM 923 C C . ASP A 1 306 ? 173.107 178.709 136.676 1.00 138.56 306 ASP A C 1
ATOM 924 O O . ASP A 1 306 ? 173.380 178.192 135.588 1.00 136.40 306 ASP A O 1
ATOM 929 N N . SER A 1 307 ? 173.833 178.484 137.767 1.00 125.06 307 SER A N 1
ATOM 930 C CA . SER A 1 307 ? 175.029 177.657 137.756 1.00 120.08 307 SER A CA 1
ATOM 931 C C . SER A 1 307 ? 174.815 176.424 138.618 1.00 123.83 307 SER A C 1
ATOM 932 O O . SER A 1 307 ? 174.056 176.451 139.590 1.00 127.09 307 SER A O 1
ATOM 935 N N . SER A 1 308 ? 175.498 175.338 138.259 1.00 109.70 308 SER A N 1
ATOM 936 C CA . SER A 1 308 ? 175.347 174.057 138.934 1.00 107.46 308 SER A CA 1
ATOM 937 C C . SER A 1 308 ? 176.610 173.637 139.680 1.00 109.24 308 SER A C 1
ATOM 938 O O . SER A 1 308 ? 176.847 172.446 139.881 1.00 112.89 308 SER A O 1
ATOM 941 N N . ARG A 1 309 ? 177.431 174.599 140.089 1.00 112.81 309 ARG A N 1
ATOM 942 C CA . ARG A 1 309 ? 178.569 174.288 140.942 1.00 104.43 309 ARG A CA 1
ATOM 943 C C . ARG A 1 309 ? 178.092 173.864 142.323 1.00 110.69 309 ARG A C 1
ATOM 944 O O . ARG A 1 309 ? 177.170 174.456 142.889 1.00 115.28 309 ARG A O 1
ATOM 952 N N . ARG A 1 310 ? 178.725 172.828 142.866 1.00 91.81 310 ARG A N 1
ATOM 953 C CA . ARG A 1 310 ? 178.461 172.373 144.225 1.00 94.56 310 ARG A CA 1
ATOM 954 C C . ARG A 1 310 ? 179.783 172.312 144.970 1.00 94.05 310 ARG A C 1
ATOM 955 O O . ARG A 1 310 ? 180.710 171.624 144.533 1.00 101.56 310 ARG A O 1
ATOM 963 N N . TRP A 1 311 ? 179.871 173.026 146.089 1.00 88.61 311 TRP A N 1
ATOM 964 C CA . TRP A 1 311 ? 181.087 173.045 146.886 1.00 90.76 311 TRP A CA 1
ATOM 965 C C . TRP A 1 311 ? 180.731 173.137 148.361 1.00 91.21 311 TRP A C 1
ATOM 966 O O . TRP A 1 311 ? 179.631 173.547 148.734 1.00 103.04 311 TRP A O 1
ATOM 977 N N . LEU A 1 312 ? 181.682 172.737 149.201 1.00 83.67 312 LEU A N 1
ATOM 978 C CA . LEU A 1 312 ? 181.534 172.837 150.646 1.00 84.03 312 LEU A CA 1
ATOM 979 C C . LEU A 1 312 ? 182.904 173.094 151.248 1.00 90.21 312 LEU A C 1
ATOM 980 O O . LEU A 1 312 ? 183.873 172.423 150.889 1.00 98.49 312 LEU A O 1
ATOM 985 N N . PHE A 1 313 ? 182.980 174.061 152.155 1.00 101.17 313 PHE A N 1
ATOM 986 C CA . PHE A 1 313 ? 184.209 174.380 152.864 1.00 95.83 313 PHE A CA 1
ATOM 987 C C . PHE A 1 313 ? 183.997 174.146 154.350 1.00 97.94 313 PHE A C 1
ATOM 988 O O . PHE A 1 313 ? 183.028 174.644 154.928 1.00 106.34 313 PHE A O 1
ATOM 996 N N . TYR A 1 314 ? 184.903 173.392 154.963 1.00 103.40 314 TYR A N 1
ATOM 997 C CA . TYR A 1 314 ? 184.844 173.098 156.386 1.00 99.47 314 TYR A CA 1
ATOM 998 C C . TYR A 1 314 ? 186.210 173.352 156.998 1.00 104.64 314 TYR A C 1
ATOM 999 O O . TYR A 1 314 ? 187.218 172.835 156.509 1.00 115.73 314 TYR A O 1
ATOM 1008 N N . TRP A 1 315 ? 186.242 174.149 158.061 1.00 112.08 315 TRP A N 1
ATOM 1009 C CA . TRP A 1 315 ? 187.472 174.442 158.781 1.00 110.98 315 TRP A CA 1
ATOM 1010 C C . TRP A 1 315 ? 187.264 174.153 160.256 1.00 109.47 315 TRP A C 1
ATOM 1011 O O . TRP A 1 315 ? 186.271 174.590 160.844 1.00 118.95 315 TRP A O 1
ATOM 1022 N N . ASN A 1 316 ? 188.198 173.420 160.846 1.00 115.50 316 ASN A N 1
ATOM 1023 C CA . ASN A 1 316 ? 188.188 173.109 162.263 1.00 114.93 316 ASN A CA 1
ATOM 1024 C C . ASN A 1 316 ? 189.489 173.592 162.885 1.00 119.69 316 ASN A C 1
ATOM 1025 O O . ASN A 1 316 ? 190.509 173.718 162.204 1.00 124.50 316 ASN A O 1
ATOM 1030 N N . HIS A 1 317 ? 189.444 173.878 164.181 1.00 132.92 317 HIS A N 1
ATOM 1031 C CA . HIS A 1 317 ? 190.635 174.334 164.880 1.00 129.88 317 HIS A CA 1
ATOM 1032 C C . HIS A 1 317 ? 190.504 173.994 166.354 1.00 131.32 317 HIS A C 1
ATOM 1033 O O . HIS A 1 317 ? 189.403 173.794 166.871 1.00 136.82 317 HIS A O 1
ATOM 1040 N N . SER A 1 318 ? 191.653 173.929 167.020 1.00 139.18 318 SER A N 1
ATOM 1041 C CA . SER A 1 318 ? 191.725 173.678 168.450 1.00 142.58 318 SER A CA 1
ATOM 1042 C C . SER A 1 318 ? 193.139 173.981 168.908 1.00 146.42 318 SER A C 1
ATOM 1043 O O . SER A 1 318 ? 194.102 173.593 168.244 1.00 152.42 318 SER A O 1
ATOM 1046 N N . GLY A 1 319 ? 193.257 174.674 170.033 1.00 156.26 319 GLY A N 1
ATOM 1047 C CA . GLY A 1 319 ? 194.566 175.000 170.558 1.00 155.94 319 GLY A CA 1
ATOM 1048 C C . GLY A 1 319 ? 194.540 175.427 172.008 1.00 157.46 319 GLY A C 1
ATOM 1049 O O . GLY A 1 319 ? 193.758 176.301 172.391 1.00 159.90 319 GLY A O 1
ATOM 1050 N N . VAL A 1 320 ? 195.396 174.819 172.824 1.00 154.46 320 VAL A N 1
ATOM 1051 C CA . VAL A 1 320 ? 195.481 175.163 174.237 1.00 154.19 320 VAL A CA 1
ATOM 1052 C C . VAL A 1 320 ? 196.760 175.953 174.475 1.00 150.19 320 VAL A C 1
ATOM 1053 O O . VAL A 1 320 ? 197.816 175.376 174.758 1.00 150.59 320 VAL A O 1
ATOM 1057 N N . MET A 1 321 ? 196.677 177.273 174.353 1.00 153.65 321 MET A N 1
ATOM 1058 C CA . MET A 1 321 ? 197.818 178.120 174.661 1.00 153.88 321 MET A CA 1
ATOM 1059 C C . MET A 1 321 ? 198.128 178.043 176.149 1.00 157.31 321 MET A C 1
ATOM 1060 O O . MET A 1 321 ? 197.221 178.025 176.985 1.00 158.54 321 MET A O 1
ATOM 1065 N N . ASP A 1 322 ? 199.421 177.996 176.473 1.00 159.94 322 ASP A N 1
ATOM 1066 C CA . ASP A 1 322 ? 199.874 177.765 177.840 1.00 159.77 322 ASP A CA 1
ATOM 1067 C C . ASP A 1 322 ? 199.250 176.482 178.375 1.00 160.39 322 ASP A C 1
ATOM 1068 O O . ASP A 1 322 ? 199.507 175.395 177.846 1.00 162.12 322 ASP A O 1
ATOM 1073 N N . GLN A 1 323 ? 198.433 176.592 179.414 1.00 154.41 323 GLN A N 1
ATOM 1074 C CA . GLN A 1 323 ? 197.698 175.432 179.897 1.00 155.07 323 GLN A CA 1
ATOM 1075 C C . GLN A 1 323 ? 196.281 175.790 180.323 1.00 156.76 323 GLN A C 1
ATOM 1076 O O . GLN A 1 323 ? 195.637 174.980 180.992 1.00 155.75 323 GLN A O 1
ATOM 1082 N N . VAL A 1 324 ? 195.780 176.978 179.991 1.00 153.14 324 VAL A N 1
ATOM 1083 C CA . VAL A 1 324 ? 194.462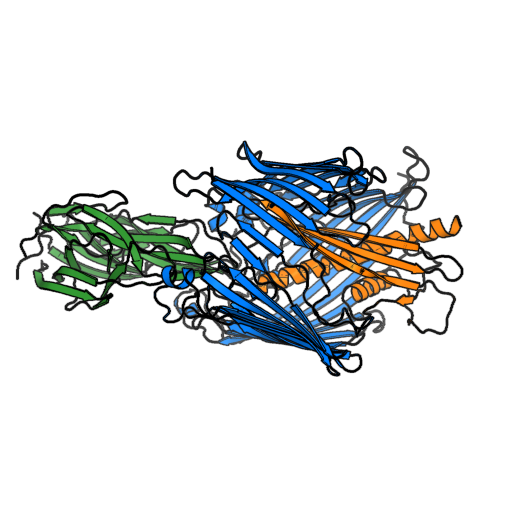 177.432 180.416 1.00 151.32 324 VAL A CA 1
ATOM 1084 C C . VAL A 1 324 ? 193.616 177.883 179.231 1.00 150.40 324 VAL A C 1
ATOM 1085 O O . VAL A 1 324 ? 192.479 177.433 179.060 1.00 149.49 324 VAL A O 1
ATOM 1089 N N . TRP A 1 325 ? 194.155 178.772 178.401 1.00 143.74 325 TRP A N 1
ATOM 1090 C CA . TRP A 1 325 ? 193.401 179.307 177.276 1.00 140.50 325 TRP A CA 1
ATOM 1091 C C . TRP A 1 325 ? 193.078 178.210 176.272 1.00 143.38 325 TRP A C 1
ATOM 1092 O O . TRP A 1 325 ? 193.864 177.283 176.065 1.00 149.98 325 TRP A O 1
ATOM 1103 N N . ARG A 1 326 ? 191.905 178.315 175.654 1.00 142.34 326 ARG A N 1
ATOM 1104 C CA . ARG A 1 326 ? 191.463 177.353 174.657 1.00 140.55 326 ARG A CA 1
ATOM 1105 C C . ARG A 1 326 ? 190.738 178.090 173.543 1.00 142.62 326 ARG A C 1
ATOM 1106 O O . ARG A 1 326 ? 189.904 178.957 173.814 1.00 149.29 326 ARG A O 1
ATOM 1114 N N . PHE A 1 327 ? 191.053 177.742 172.300 1.00 137.30 327 PHE A N 1
ATOM 1115 C CA . PHE A 1 327 ? 190.418 178.337 171.135 1.00 137.04 327 PHE A CA 1
ATOM 1116 C C . PHE A 1 327 ? 189.837 177.236 170.265 1.00 136.03 327 PHE A C 1
ATOM 1117 O O . PHE A 1 327 ? 190.450 176.178 170.102 1.00 142.89 327 PHE A O 1
ATOM 1125 N N . ASN A 1 328 ? 188.648 177.480 169.721 1.00 117.62 328 ASN A N 1
ATOM 1126 C CA . ASN A 1 328 ? 187.973 176.508 168.876 1.00 118.84 328 ASN A CA 1
ATOM 1127 C C . ASN A 1 328 ? 187.290 177.222 167.722 1.00 122.40 328 ASN A C 1
ATOM 1128 O O . ASN A 1 328 ? 186.739 178.311 167.894 1.00 126.56 328 ASN A O 1
ATOM 1133 N N . VAL A 1 329 ? 187.340 176.605 166.545 1.00 113.65 329 VAL A N 1
ATOM 1134 C CA . VAL A 1 329 ? 186.677 177.111 165.351 1.00 106.62 329 VAL A CA 1
ATOM 1135 C C . VAL A 1 329 ? 185.928 175.958 164.699 1.00 107.40 329 VAL A C 1
ATOM 1136 O O . VAL A 1 329 ? 186.454 174.844 164.598 1.00 114.65 329 VAL A O 1
ATOM 1140 N N . ASP A 1 330 ? 184.695 176.221 164.274 1.00 112.92 330 ASP A N 1
ATOM 1141 C CA . ASP A 1 330 ? 183.881 175.235 163.564 1.00 110.21 330 ASP A CA 1
ATOM 1142 C C . ASP A 1 330 ? 183.167 175.973 162.438 1.00 108.58 330 ASP A C 1
ATOM 1143 O O . ASP A 1 330 ? 182.091 176.538 162.643 1.00 118.03 330 ASP A O 1
ATOM 1148 N N . TYR A 1 331 ? 183.766 175.959 161.253 1.00 94.88 331 TYR A N 1
ATOM 1149 C CA . TYR A 1 331 ? 183.310 176.746 160.117 1.00 98.02 331 TYR A CA 1
ATOM 1150 C C . TYR A 1 331 ? 182.774 175.821 159.036 1.00 104.59 331 TYR A C 1
ATOM 1151 O O . TYR A 1 331 ? 183.426 174.836 158.680 1.00 115.11 331 TYR A O 1
ATOM 1160 N N . THR A 1 332 ? 181.587 176.132 158.522 1.00 97.75 332 THR A N 1
ATOM 1161 C CA . THR A 1 332 ? 180.987 175.366 157.441 1.00 92.27 332 THR A CA 1
ATOM 1162 C C . THR A 1 332 ? 180.241 176.303 156.508 1.00 99.65 332 THR A C 1
ATOM 1163 O O . THR A 1 332 ? 179.541 177.212 156.960 1.00 108.98 332 THR A O 1
ATOM 1167 N N . LYS A 1 333 ? 180.395 176.078 155.207 1.00 100.07 333 LYS A N 1
ATOM 1168 C CA . LYS A 1 333 ? 179.685 176.846 154.196 1.00 95.59 333 LYS A CA 1
ATOM 1169 C C . LYS A 1 333 ? 179.386 175.934 153.018 1.00 96.96 333 LYS A C 1
ATOM 1170 O O . LYS A 1 333 ? 180.219 175.105 152.646 1.00 107.28 333 LYS A O 1
ATOM 1176 N N . VAL A 1 334 ? 178.196 176.086 152.438 1.00 85.55 334 VAL A N 1
ATOM 1177 C CA . VAL A 1 334 ? 177.780 175.295 151.291 1.00 82.69 334 VAL A CA 1
ATOM 1178 C C . VAL A 1 334 ? 177.236 176.231 150.221 1.00 95.31 334 VAL A C 1
ATOM 1179 O O . VAL A 1 334 ? 176.839 177.365 150.493 1.00 102.90 334 VAL A O 1
ATOM 1183 N N . SER A 1 335 ? 177.230 175.736 148.983 1.00 94.61 335 SER A N 1
ATOM 1184 C CA . SER A 1 335 ? 176.829 176.565 147.853 1.00 90.37 335 SER A CA 1
ATOM 1185 C C . SER A 1 335 ? 175.321 176.768 147.806 1.00 100.52 335 SER A C 1
ATOM 1186 O O . SER A 1 335 ? 174.847 177.874 147.522 1.00 103.08 335 SER A O 1
ATOM 1189 N N . ASP A 1 336 ? 174.554 175.720 148.068 1.00 102.61 336 ASP A N 1
ATOM 1190 C CA . ASP A 1 336 ? 173.112 175.731 147.885 1.00 95.80 336 ASP A CA 1
ATOM 1191 C C . ASP A 1 336 ? 172.449 175.071 149.082 1.00 100.26 336 ASP A C 1
ATOM 1192 O O . ASP A 1 336 ? 173.082 174.286 149.796 1.00 104.24 336 ASP A O 1
ATOM 1197 N N . PRO A 1 337 ? 171.173 175.375 149.332 1.00 104.22 337 PRO A N 1
ATOM 1198 C CA . PRO A 1 337 ? 170.484 174.755 150.474 1.00 106.18 337 PRO A CA 1
ATOM 1199 C C . PRO A 1 337 ? 170.320 173.253 150.356 1.00 111.76 337 PRO A C 1
ATOM 1200 O O . PRO A 1 337 ? 170.064 172.593 151.370 1.00 110.69 337 PRO A O 1
ATOM 1204 N N . SER A 1 338 ? 170.456 172.686 149.159 1.00 107.96 338 SER A N 1
ATOM 1205 C CA . SER A 1 338 ? 170.248 171.262 148.941 1.00 98.47 338 SER A CA 1
ATOM 1206 C C . SER A 1 338 ? 171.552 170.475 148.902 1.00 99.46 338 SER A C 1
ATOM 1207 O O . SER A 1 338 ? 171.560 169.330 148.443 1.00 108.04 338 SER A O 1
ATOM 1210 N N . TYR A 1 339 ? 172.656 171.063 149.363 1.00 97.94 339 TYR A N 1
ATOM 1211 C CA . TYR A 1 339 ? 173.925 170.343 149.353 1.00 93.08 339 TYR A CA 1
ATOM 1212 C C . TYR A 1 339 ? 173.932 169.224 150.386 1.00 96.18 339 TYR A C 1
ATOM 1213 O O . TYR A 1 339 ? 174.351 168.099 150.091 1.00 106.23 339 TYR A O 1
ATOM 1222 N N . PHE A 1 340 ? 173.486 169.518 151.607 1.00 94.93 340 PHE A N 1
ATOM 1223 C CA . PHE A 1 340 ? 173.567 168.529 152.676 1.00 93.97 340 PHE A CA 1
ATOM 1224 C C . PHE A 1 340 ? 172.699 167.317 152.376 1.00 100.13 340 PHE A C 1
ATOM 1225 O O . PHE A 1 340 ? 173.088 166.179 152.661 1.00 103.82 340 PHE A O 1
ATOM 1233 N N . ASN A 1 341 ? 171.512 167.540 151.813 1.00 105.05 341 ASN A N 1
ATOM 1234 C CA . ASN A 1 341 ? 170.641 166.425 151.462 1.00 103.23 341 ASN A CA 1
ATOM 1235 C C . ASN A 1 341 ? 171.228 165.595 150.328 1.00 104.00 341 ASN A C 1
ATOM 1236 O O . ASN A 1 341 ? 171.154 164.362 150.352 1.00 107.82 341 ASN A O 1
ATOM 1241 N N . ASP A 1 342 ? 171.815 166.251 149.327 1.00 95.13 342 ASP A N 1
ATOM 1242 C CA . ASP A 1 342 ? 172.272 165.539 148.138 1.00 95.48 342 ASP A CA 1
ATOM 1243 C C . ASP A 1 342 ? 173.483 164.664 148.438 1.00 101.76 342 ASP A C 1
ATOM 1244 O O . ASP A 1 342 ? 173.531 163.498 148.033 1.00 104.34 342 ASP A O 1
ATOM 1249 N N . PHE A 1 343 ? 174.470 165.207 149.141 1.00 102.40 343 PHE A N 1
ATOM 1250 C CA . PHE A 1 343 ? 175.750 164.544 149.329 1.00 94.61 343 PHE A CA 1
ATOM 1251 C C . PHE A 1 343 ? 175.935 164.114 150.777 1.00 97.43 343 PHE A C 1
ATOM 1252 O O . PHE A 1 343 ? 175.471 164.777 151.706 1.00 103.92 343 PHE A O 1
ATOM 1260 N N . ASP A 1 344 ? 176.627 162.989 150.954 1.00 122.78 344 ASP A N 1
ATOM 1261 C CA . ASP A 1 344 ? 176.994 162.500 152.282 1.00 123.33 344 ASP A CA 1
ATOM 1262 C C . ASP A 1 344 ? 178.407 162.986 152.591 1.00 122.21 344 ASP A C 1
ATOM 1263 O O . ASP A 1 344 ? 179.396 162.262 152.471 1.00 117.89 344 ASP A O 1
ATOM 1268 N N . ASN A 1 345 ? 178.491 164.251 152.990 1.00 129.64 345 ASN A N 1
ATOM 1269 C CA . ASN A 1 345 ? 179.780 164.867 153.267 1.00 125.59 345 ASN A CA 1
ATOM 1270 C C . ASN A 1 345 ? 180.452 164.195 154.456 1.00 127.73 345 ASN A C 1
ATOM 1271 O O . ASN A 1 345 ? 179.817 163.922 155.478 1.00 131.48 345 ASN A O 1
ATOM 1276 N N . LYS A 1 346 ? 181.749 163.921 154.312 1.00 127.63 346 LYS A N 1
ATOM 1277 C CA . LYS A 1 346 ? 182.508 163.333 155.410 1.00 126.31 346 LYS A CA 1
ATOM 1278 C C . LYS A 1 346 ? 182.598 164.297 156.587 1.00 126.60 346 LYS A C 1
ATOM 1279 O O . LYS A 1 346 ? 182.395 163.904 157.741 1.00 124.51 346 LYS A O 1
ATOM 1285 N N . TYR A 1 347 ? 182.891 165.564 156.312 1.00 125.66 347 TYR A N 1
ATOM 1286 C CA . TYR A 1 347 ? 182.972 166.598 157.329 1.00 125.92 347 TYR A CA 1
ATOM 1287 C C . TYR A 1 347 ? 181.956 167.690 157.028 1.00 125.29 347 TYR A C 1
ATOM 1288 O O . TYR A 1 347 ? 181.628 167.950 155.869 1.00 129.19 347 TYR A O 1
ATOM 1297 N N . GLY A 1 348 ? 181.460 168.324 158.084 1.00 115.35 348 GLY A N 1
ATOM 1298 C CA . GLY A 1 348 ? 180.487 169.383 157.926 1.00 117.60 348 GLY A CA 1
ATOM 1299 C C . GLY A 1 348 ? 179.328 169.249 158.888 1.00 120.36 348 GLY A C 1
ATOM 1300 O O . GLY A 1 348 ? 178.758 168.165 159.037 1.00 120.06 348 GLY A O 1
ATOM 1301 N N . SER A 1 349 ? 178.968 170.345 159.546 1.00 129.38 349 SER A N 1
ATOM 1302 C CA . SER A 1 349 ? 177.915 170.357 160.549 1.00 129.51 349 SER A CA 1
ATOM 1303 C C . SER A 1 349 ? 176.759 171.219 160.065 1.00 126.37 349 SER A C 1
ATOM 1304 O O . SER A 1 349 ? 176.961 172.375 159.683 1.00 125.39 349 SER A O 1
ATOM 1307 N N . SER A 1 350 ? 175.555 170.656 160.084 1.00 117.89 350 SER A N 1
ATOM 1308 C CA . SER A 1 350 ? 174.347 171.378 159.711 1.00 117.07 350 SER A CA 1
ATOM 1309 C C . SER A 1 350 ? 173.373 171.344 160.875 1.00 120.59 350 SER A C 1
ATOM 1310 O O . SER A 1 350 ? 173.087 170.272 161.415 1.00 126.65 350 SER A O 1
ATOM 1313 N N . THR A 1 351 ? 172.867 172.511 161.257 1.00 113.91 351 THR A N 1
ATOM 1314 C CA . THR A 1 351 ? 171.885 172.634 162.324 1.00 111.55 351 THR A CA 1
ATOM 1315 C C . THR A 1 351 ? 170.604 173.204 161.736 1.00 112.07 351 THR A C 1
ATOM 1316 O O . THR A 1 351 ? 170.607 174.317 161.200 1.00 114.80 351 THR A O 1
ATOM 1320 N N . ASP A 1 352 ? 169.518 172.435 161.829 1.00 110.63 352 ASP A N 1
ATOM 1321 C CA . ASP A 1 352 ? 168.221 172.809 161.265 1.00 110.71 352 ASP A CA 1
ATOM 1322 C C . ASP A 1 352 ? 168.309 173.074 159.766 1.00 111.13 352 ASP A C 1
ATOM 1323 O O . ASP A 1 352 ? 167.534 173.858 159.217 1.00 112.51 352 ASP A O 1
ATOM 1328 N N . GLY A 1 353 ? 169.245 172.415 159.088 1.00 103.07 353 GLY A N 1
ATOM 1329 C CA . GLY A 1 353 ? 169.446 172.614 157.671 1.00 98.28 353 GLY A CA 1
ATOM 1330 C C . GLY A 1 353 ? 170.372 173.749 157.301 1.00 100.94 353 GLY A C 1
ATOM 1331 O O . GLY A 1 353 ? 170.598 173.974 156.107 1.00 106.08 353 GLY A O 1
ATOM 1332 N N . TYR A 1 354 ? 170.915 174.469 158.276 1.00 103.64 354 TYR A N 1
ATOM 1333 C CA . TYR A 1 354 ? 171.814 175.584 158.029 1.00 97.18 354 TYR A CA 1
ATOM 1334 C C . TYR A 1 354 ? 173.242 175.197 158.381 1.00 104.93 354 TYR A C 1
ATOM 1335 O O . TYR A 1 354 ? 173.481 174.420 159.307 1.00 113.58 354 TYR A O 1
ATOM 1344 N N . ALA A 1 355 ? 174.193 175.752 157.636 1.00 93.38 355 ALA A N 1
ATOM 1345 C CA . ALA A 1 355 ? 175.602 175.571 157.949 1.00 90.79 355 ALA A CA 1
ATOM 1346 C C . ALA A 1 355 ? 176.015 176.571 159.019 1.00 100.19 355 ALA A C 1
ATOM 1347 O O . ALA A 1 355 ? 175.781 177.775 158.876 1.00 111.68 355 ALA A O 1
ATOM 1349 N N . THR A 1 356 ? 176.637 176.078 160.085 1.00 103.51 356 THR A N 1
ATOM 1350 C CA . THR A 1 356 ? 176.937 176.883 161.260 1.00 103.66 356 THR A CA 1
ATOM 1351 C C . THR A 1 356 ? 178.420 177.218 161.327 1.00 104.89 356 THR A C 1
ATOM 1352 O O . THR A 1 356 ? 179.273 176.351 161.120 1.00 116.39 356 THR A O 1
ATOM 1356 N N . GLN A 1 357 ? 178.716 178.480 161.622 1.00 94.18 357 GLN A N 1
ATOM 1357 C CA . GLN A 1 357 ? 180.077 178.956 161.844 1.00 98.35 357 GLN A CA 1
ATOM 1358 C C . GLN A 1 357 ? 180.196 179.373 163.304 1.00 101.66 357 GLN A C 1
ATOM 1359 O O . GLN A 1 357 ? 179.575 180.353 163.724 1.00 108.03 357 GLN A O 1
ATOM 1365 N N . LYS A 1 358 ? 180.996 178.639 164.073 1.00 109.41 358 LYS A N 1
ATOM 1366 C CA . LYS A 1 358 ? 181.083 178.823 165.515 1.00 108.69 358 LYS A CA 1
ATOM 1367 C C . LYS A 1 358 ? 182.525 179.076 165.930 1.00 110.22 358 LYS A C 1
ATOM 1368 O O . LYS A 1 358 ? 183.433 178.357 165.506 1.00 121.66 358 LYS A O 1
ATOM 1374 N N . PHE A 1 359 ? 182.724 180.093 166.763 1.00 105.92 359 PHE A N 1
ATOM 1375 C CA . PHE A 1 359 ? 184.011 180.411 167.358 1.00 103.06 359 PHE A CA 1
ATOM 1376 C C . PHE A 1 359 ? 183.849 180.468 168.869 1.00 109.28 359 PHE A C 1
ATOM 1377 O O . PHE A 1 359 ? 182.759 180.750 169.373 1.00 120.31 359 PHE A O 1
ATOM 1385 N N . SER A 1 360 ? 184.930 180.195 169.597 1.00 115.28 360 SER A N 1
ATOM 1386 C CA . SER A 1 360 ? 184.856 180.219 171.051 1.00 115.39 360 SER A CA 1
ATOM 1387 C C . SER A 1 360 ? 186.246 180.398 171.640 1.00 113.27 360 SER A C 1
ATOM 1388 O O . SER A 1 360 ? 187.227 179.887 171.098 1.00 120.68 360 SER A O 1
ATOM 1391 N N . VAL A 1 361 ? 186.314 181.126 172.751 1.00 117.60 361 VAL A N 1
ATOM 1392 C CA . VAL A 1 361 ? 187.530 181.290 173.538 1.00 117.31 361 VAL A CA 1
ATOM 1393 C C . VAL A 1 361 ? 187.188 180.971 174.984 1.00 119.73 361 VAL A C 1
ATOM 1394 O O . VAL A 1 361 ? 186.221 181.516 175.528 1.00 126.99 361 VAL A O 1
ATOM 1398 N N . GLY A 1 362 ? 187.972 180.102 175.605 1.00 134.01 362 GLY A N 1
ATOM 1399 C CA . GLY A 1 362 ? 187.685 179.656 176.953 1.00 132.09 362 GLY A CA 1
ATOM 1400 C C . GLY A 1 362 ? 188.904 179.703 177.847 1.00 135.69 362 GLY A C 1
ATOM 1401 O O . GLY A 1 362 ? 190.028 179.446 177.420 1.00 145.08 362 GLY A O 1
ATOM 1402 N N . TYR A 1 363 ? 188.658 180.041 179.110 1.00 125.17 363 TYR A N 1
ATOM 1403 C CA . TYR A 1 363 ? 189.665 180.011 180.162 1.00 123.20 363 TYR A CA 1
ATOM 1404 C C . TYR A 1 363 ? 189.129 179.143 181.288 1.00 127.18 363 TYR A C 1
ATOM 1405 O O . TYR A 1 363 ? 187.993 179.335 181.729 1.00 136.11 363 TYR A O 1
ATOM 1414 N N . ALA A 1 364 ? 189.937 178.194 181.754 1.00 124.82 364 ALA A N 1
ATOM 1415 C CA . ALA A 1 364 ? 189.474 177.228 182.743 1.00 125.92 364 ALA A CA 1
ATOM 1416 C C . ALA A 1 364 ? 190.587 176.917 183.729 1.00 129.37 364 ALA A C 1
ATOM 1417 O O . ALA A 1 364 ? 191.673 176.489 183.330 1.00 133.87 364 ALA A O 1
ATOM 1419 N N . VAL A 1 365 ? 190.311 177.135 185.012 1.00 121.12 365 VAL A N 1
ATOM 1420 C CA . VAL A 1 365 ? 191.168 176.677 186.099 1.00 115.24 365 VAL A CA 1
ATOM 1421 C C . VAL A 1 365 ? 190.314 175.804 187.004 1.00 121.98 365 VAL A C 1
ATOM 1422 O O . VAL A 1 365 ? 189.158 175.508 186.682 1.00 124.51 365 VAL A O 1
ATOM 1426 N N . GLN A 1 366 ? 190.882 175.368 188.128 1.00 133.12 366 GLN A N 1
ATOM 1427 C CA . GLN A 1 366 ? 190.181 174.433 189.002 1.00 134.09 366 GLN A CA 1
ATOM 1428 C C . GLN A 1 366 ? 188.846 174.996 189.479 1.00 134.46 366 GLN A C 1
ATOM 1429 O O . GLN A 1 366 ? 187.867 174.253 189.620 1.00 132.95 366 GLN A O 1
ATOM 1435 N N . ASN A 1 367 ? 188.775 176.303 189.714 1.00 128.07 367 ASN A N 1
ATOM 1436 C CA . ASN A 1 367 ? 187.586 176.913 190.299 1.00 123.25 367 ASN A CA 1
ATOM 1437 C C . ASN A 1 367 ? 186.887 177.917 189.397 1.00 119.57 367 ASN A C 1
ATOM 1438 O O . ASN A 1 367 ? 185.685 178.129 189.546 1.00 125.61 367 ASN A O 1
ATOM 1443 N N . PHE A 1 368 ? 187.595 178.546 188.467 1.00 113.11 368 PHE A N 1
ATOM 1444 C CA . PHE A 1 368 ? 187.032 179.616 187.656 1.00 112.45 368 PHE A CA 1
ATOM 1445 C C . PHE A 1 368 ? 186.986 179.205 186.190 1.00 118.00 368 PHE A C 1
ATOM 1446 O O . PHE A 1 368 ? 187.991 178.749 185.636 1.00 124.71 368 PHE A O 1
ATOM 1454 N N . ASN A 1 369 ? 185.820 179.364 185.569 1.00 119.01 369 ASN A N 1
ATOM 1455 C CA . ASN A 1 369 ? 185.638 179.126 184.145 1.00 113.74 369 ASN A CA 1
ATOM 1456 C C . ASN A 1 369 ? 185.085 180.379 183.487 1.00 117.26 369 ASN A C 1
ATOM 1457 O O . ASN A 1 369 ? 184.212 181.049 184.044 1.00 125.43 369 ASN A O 1
ATOM 1462 N N . ALA A 1 370 ? 185.596 180.695 182.301 1.00 114.41 370 ALA A N 1
ATOM 1463 C CA . ALA A 1 370 ? 185.075 181.794 181.500 1.00 111.97 370 ALA A CA 1
ATOM 1464 C C . ALA A 1 370 ? 185.101 181.381 180.039 1.00 117.13 370 ALA A C 1
ATOM 1465 O O . ALA A 1 370 ? 186.120 180.882 179.555 1.00 129.11 370 ALA A O 1
ATOM 1467 N N . THR A 1 371 ? 183.987 181.583 179.342 1.00 109.36 371 THR A N 1
ATOM 1468 C CA . THR A 1 371 ? 183.871 181.173 177.950 1.00 112.46 371 THR A CA 1
ATOM 1469 C C . THR A 1 371 ? 183.013 182.174 177.196 1.00 111.15 371 THR A C 1
ATOM 1470 O O . THR A 1 371 ? 181.912 182.505 177.642 1.00 120.23 371 THR A O 1
ATOM 1474 N N . VAL A 1 372 ? 183.516 182.649 176.061 1.00 102.59 372 VAL A N 1
ATOM 1475 C CA . VAL A 1 372 ? 182.776 183.536 175.172 1.00 103.81 372 VAL A CA 1
ATOM 1476 C C . VAL A 1 372 ? 182.762 182.908 173.786 1.00 106.37 372 VAL A C 1
ATOM 1477 O O . VAL A 1 372 ? 183.808 182.486 173.281 1.00 115.83 372 VAL A O 1
ATOM 1481 N N . SER A 1 373 ? 181.580 182.830 173.181 1.00 103.47 373 SER A N 1
ATOM 1482 C CA . SER A 1 373 ? 181.418 182.154 171.905 1.00 103.61 373 SER A CA 1
ATOM 1483 C C . SER A 1 373 ? 180.336 182.836 171.084 1.00 105.72 373 SER A C 1
ATOM 1484 O O . SER A 1 373 ? 179.456 183.509 171.624 1.00 118.00 373 SER A O 1
ATOM 1487 N N . THR A 1 374 ? 180.411 182.652 169.770 1.00 102.45 374 THR A N 1
ATOM 1488 C CA . THR A 1 374 ? 179.406 183.151 168.844 1.00 105.78 374 THR A CA 1
ATOM 1489 C C . THR A 1 374 ? 179.109 182.086 167.800 1.00 109.90 374 THR A C 1
ATOM 1490 O O . THR A 1 374 ? 180.008 181.358 167.371 1.00 119.27 374 THR A O 1
ATOM 1494 N N . LYS A 1 375 ? 177.843 181.984 167.409 1.00 109.40 375 LYS A N 1
ATOM 1495 C CA . LYS A 1 375 ? 177.413 181.034 166.395 1.00 109.73 375 LYS A CA 1
ATOM 1496 C C . LYS A 1 375 ? 176.505 181.731 165.398 1.00 112.58 375 LYS A C 1
ATOM 1497 O O . LYS A 1 375 ? 175.629 182.509 165.785 1.00 120.68 375 LYS A O 1
ATOM 1503 N N . GLN A 1 376 ? 176.711 181.449 164.116 1.00 109.45 376 GLN A N 1
ATOM 1504 C CA . GLN A 1 376 ? 175.942 182.069 163.052 1.00 108.31 376 GLN A CA 1
ATOM 1505 C C . GLN A 1 376 ? 175.427 180.998 162.104 1.00 111.82 376 GLN A C 1
ATOM 1506 O O . GLN A 1 376 ? 175.894 179.858 162.110 1.00 116.81 376 GLN A O 1
ATOM 1512 N N . PHE A 1 377 ? 174.452 181.379 161.288 1.00 99.82 377 PHE A N 1
ATOM 1513 C CA . PHE A 1 377 ? 173.845 180.489 160.314 1.00 93.66 377 PHE A CA 1
ATOM 1514 C C . PHE A 1 377 ? 174.052 181.035 158.910 1.00 102.61 377 PHE A C 1
ATOM 1515 O O . PHE A 1 377 ? 174.144 182.248 158.705 1.00 107.01 377 PHE A O 1
ATOM 1523 N N . GLN A 1 378 ? 174.123 180.128 157.943 1.00 107.13 378 GLN A N 1
ATOM 1524 C CA . GLN A 1 378 ? 174.146 180.485 156.528 1.00 100.59 378 GLN A CA 1
ATOM 1525 C C . GLN A 1 378 ? 172.741 180.262 155.989 1.00 101.75 378 GLN A C 1
ATOM 1526 O O . GLN A 1 378 ? 172.334 179.126 155.742 1.00 111.14 378 GLN A O 1
ATOM 1532 N N . VAL A 1 379 ? 171.999 181.350 155.808 1.00 101.39 379 VAL A N 1
ATOM 1533 C CA . VAL A 1 379 ? 170.589 181.294 155.446 1.00 102.62 379 VAL A CA 1
ATOM 1534 C C . VAL A 1 379 ? 170.441 181.660 153.978 1.00 102.77 379 VAL A C 1
ATOM 1535 O O . VAL A 1 379 ? 171.020 182.651 153.515 1.00 100.10 379 VAL A O 1
ATOM 1539 N N . PHE A 1 380 ? 169.676 180.858 153.247 1.00 103.31 380 PHE A N 1
ATOM 1540 C CA . PHE A 1 380 ? 169.352 181.122 151.856 1.00 101.83 380 PHE A CA 1
ATOM 1541 C C . PHE A 1 380 ? 167.910 181.598 151.745 1.00 111.37 380 PHE A C 1
ATOM 1542 O O . PHE A 1 380 ? 167.101 181.420 152.657 1.00 115.67 380 PHE A O 1
ATOM 1550 N N . SER A 1 381 ? 167.594 182.211 150.604 1.00 125.14 381 SER A N 1
ATOM 1551 C CA . SER A 1 381 ? 166.268 182.785 150.414 1.00 126.02 381 SER A CA 1
ATOM 1552 C C . SER A 1 381 ? 165.186 181.729 150.239 1.00 125.22 381 SER A C 1
ATOM 1553 O O . SER A 1 381 ? 163.999 182.067 150.279 1.00 122.99 381 SER A O 1
ATOM 1556 N N . GLU A 1 382 ? 165.559 180.469 150.045 1.00 116.52 382 GLU A N 1
ATOM 1557 C CA . GLU A 1 382 ? 164.595 179.397 149.848 1.00 111.95 382 GLU A CA 1
ATOM 1558 C C . GLU A 1 382 ? 164.282 178.628 151.123 1.00 115.05 382 GLU A C 1
ATOM 1559 O O . GLU A 1 382 ? 163.556 177.632 151.062 1.00 117.07 382 GLU A O 1
ATOM 1565 N N . GLN A 1 383 ? 164.810 179.052 152.266 1.00 107.94 383 GLN A N 1
ATOM 1566 C CA . GLN A 1 383 ? 164.613 178.360 153.530 1.00 106.89 383 GLN A CA 1
ATOM 1567 C C . GLN A 1 383 ? 163.816 179.244 154.476 1.00 107.07 383 GLN A C 1
ATOM 1568 O O . GLN A 1 383 ? 164.124 180.430 154.630 1.00 108.77 383 GLN A O 1
ATOM 1574 N N . ASN A 1 384 ? 162.794 178.666 155.106 1.00 103.49 384 ASN A N 1
ATOM 1575 C CA . ASN A 1 384 ? 161.907 179.405 155.996 1.00 105.09 384 ASN A CA 1
ATOM 1576 C C . ASN A 1 384 ? 161.974 178.921 157.438 1.00 109.55 384 ASN A C 1
ATOM 1577 O O . ASN A 1 384 ? 161.173 179.371 158.265 1.00 112.84 384 ASN A O 1
ATOM 1582 N N . THR A 1 385 ? 162.896 178.022 157.762 1.00 103.84 385 THR A N 1
ATOM 1583 C CA . THR A 1 385 ? 162.984 177.494 159.116 1.00 99.51 385 THR A CA 1
ATOM 1584 C C . THR A 1 385 ? 163.424 178.583 160.087 1.00 106.16 385 THR A C 1
ATOM 1585 O O . THR A 1 385 ? 164.299 179.395 159.779 1.00 113.75 385 THR A O 1
ATOM 1589 N N . SER A 1 386 ? 162.811 178.596 161.267 1.00 107.13 386 SER A N 1
ATOM 1590 C CA . SER A 1 386 ? 163.142 179.551 162.315 1.00 105.10 386 SER A CA 1
ATOM 1591 C C . SER A 1 386 ? 164.115 178.915 163.295 1.00 110.55 386 SER A C 1
ATOM 1592 O O . SER A 1 386 ? 163.884 177.799 163.770 1.00 118.04 386 SER A O 1
ATOM 1595 N N . SER A 1 387 ? 165.197 179.627 163.597 1.00 104.47 387 SER A N 1
ATOM 1596 C CA . SER A 1 387 ? 166.190 179.148 164.543 1.00 101.31 387 SER A CA 1
ATOM 1597 C C . SER A 1 387 ? 166.874 180.343 165.183 1.00 103.28 387 SER A C 1
ATOM 1598 O O . SER A 1 387 ? 167.074 181.372 164.534 1.00 110.02 387 SER A O 1
ATOM 1601 N N . TYR A 1 388 ? 167.227 180.201 166.454 1.00 97.56 388 TYR A N 1
ATOM 1602 C CA . TYR A 1 388 ? 167.904 181.248 167.200 1.00 97.65 388 TYR A CA 1
ATOM 1603 C C . TYR A 1 388 ? 169.383 180.921 167.336 1.00 105.83 388 TYR A C 1
ATOM 1604 O O . TYR A 1 388 ? 169.777 179.754 167.391 1.00 110.25 388 TYR A O 1
ATOM 1613 N N . SER A 1 389 ? 170.201 181.966 167.386 1.00 103.57 389 SER A N 1
ATOM 1614 C CA . SER A 1 389 ? 171.636 181.826 167.566 1.00 96.23 389 SER A CA 1
ATOM 1615 C C . SER A 1 389 ? 172.105 182.805 168.628 1.00 100.99 389 SER A C 1
ATOM 1616 O O . SER A 1 389 ? 171.485 183.846 168.852 1.00 111.09 389 SER A O 1
ATOM 1619 N N . ALA A 1 390 ? 173.204 182.457 169.286 1.00 100.48 390 ALA A N 1
ATOM 1620 C CA . ALA A 1 390 ? 173.770 183.267 170.361 1.00 93.59 390 ALA A CA 1
ATOM 1621 C C . ALA A 1 390 ? 174.982 184.009 169.813 1.00 99.97 390 ALA A C 1
ATOM 1622 O O . ALA A 1 390 ? 176.052 183.424 169.638 1.00 109.84 390 ALA A O 1
ATOM 1624 N N . GLU A 1 391 ? 174.813 185.301 169.537 1.00 96.76 391 GLU A N 1
ATOM 1625 C CA . GLU A 1 391 ? 175.883 186.142 169.001 1.00 101.27 391 GLU A CA 1
ATOM 1626 C C . GLU A 1 391 ? 176.004 187.411 169.830 1.00 105.88 391 GLU A C 1
ATOM 1627 O O . GLU A 1 391 ? 175.348 188.419 169.537 1.00 112.76 391 GLU A O 1
ATOM 1633 N N . PRO A 1 392 ? 176.843 187.408 170.869 1.00 99.22 392 PRO A N 1
ATOM 1634 C CA . PRO A 1 392 ? 177.642 186.299 171.385 1.00 96.49 392 PRO A CA 1
ATOM 1635 C C . PRO A 1 392 ? 177.069 185.732 172.673 1.00 98.73 392 PRO A C 1
ATOM 1636 O O . PRO A 1 392 ? 176.029 186.175 173.143 1.00 111.14 392 PRO A O 1
ATOM 1640 N N . GLN A 1 393 ? 177.735 184.752 173.275 1.00 100.30 393 GLN A N 1
ATOM 1641 C CA . GLN A 1 393 ? 177.297 184.160 174.530 1.00 96.76 393 GLN A CA 1
ATOM 1642 C C . GLN A 1 393 ? 178.485 184.068 175.472 1.00 103.33 393 GLN A C 1
ATOM 1643 O O . GLN A 1 393 ? 179.562 183.618 175.073 1.00 112.51 393 GLN A O 1
ATOM 1649 N N . LEU A 1 394 ? 178.288 184.485 176.718 1.00 99.12 394 LEU A N 1
ATOM 1650 C CA . LEU A 1 394 ? 179.342 184.496 177.722 1.00 100.17 394 LEU A CA 1
ATOM 1651 C C . LEU A 1 394 ? 178.887 183.705 178.939 1.00 100.39 394 LEU A C 1
ATOM 1652 O O . LEU A 1 394 ? 177.785 183.924 179.446 1.00 107.47 394 LEU A O 1
ATOM 1657 N N . ASP A 1 395 ? 179.735 182.790 179.402 1.00 115.52 395 ASP A N 1
ATOM 1658 C CA . ASP A 1 395 ? 179.453 181.955 180.563 1.00 111.36 395 ASP A CA 1
ATOM 1659 C C . ASP A 1 395 ? 180.579 182.109 181.572 1.00 118.32 395 ASP A C 1
ATOM 1660 O O . ASP A 1 395 ? 181.755 182.011 181.211 1.00 128.90 395 ASP A O 1
ATOM 1665 N N . VAL A 1 396 ? 180.223 182.348 182.831 1.00 98.92 396 VAL A N 1
ATOM 1666 C CA . VAL A 1 396 ? 181.195 182.505 183.906 1.00 99.08 396 VAL A CA 1
ATOM 1667 C C . VAL A 1 396 ? 180.779 181.615 185.068 1.00 104.04 396 VAL A C 1
ATOM 1668 O O . VAL A 1 396 ? 179.618 181.638 185.487 1.00 110.22 396 VAL A O 1
ATOM 1672 N N . ASN A 1 397 ? 181.725 180.834 185.583 1.00 109.16 397 ASN A N 1
ATOM 1673 C CA . ASN A 1 397 ? 181.498 179.956 186.719 1.00 104.05 397 ASN A CA 1
ATOM 1674 C C . ASN A 1 397 ? 182.576 180.200 187.763 1.00 106.57 397 ASN A C 1
ATOM 1675 O O . ASN A 1 397 ? 183.722 180.507 187.431 1.00 117.61 397 ASN A O 1
ATOM 1680 N N . TYR A 1 398 ? 182.204 180.057 189.031 1.00 103.65 398 TYR A N 1
ATOM 1681 C CA . TYR A 1 398 ? 183.153 180.244 190.123 1.00 107.21 398 TYR A CA 1
ATOM 1682 C C . TYR A 1 398 ? 182.712 179.402 191.308 1.00 111.95 398 TYR A C 1
ATOM 1683 O O . TYR A 1 398 ? 181.606 179.588 191.821 1.00 118.36 398 TYR A O 1
ATOM 1692 N N . TYR A 1 399 ? 183.572 178.484 191.738 1.00 117.01 399 TYR A N 1
ATOM 1693 C CA . TYR A 1 399 ? 183.300 177.610 192.869 1.00 109.71 399 TYR A CA 1
ATOM 1694 C C . TYR A 1 399 ? 184.281 177.915 193.989 1.00 112.73 399 TYR A C 1
ATOM 1695 O O . TYR A 1 399 ? 185.496 177.911 193.772 1.00 118.99 399 TYR A O 1
ATOM 1704 N N . GLN A 1 400 ? 183.755 178.167 195.183 1.00 116.90 400 GLN A N 1
ATOM 1705 C CA . GLN A 1 400 ? 184.577 178.374 196.372 1.00 115.47 400 GLN A CA 1
ATOM 1706 C C . GLN A 1 400 ? 183.904 177.657 197.531 1.00 120.34 400 GLN A C 1
ATOM 1707 O O . GLN A 1 400 ? 182.817 178.052 197.959 1.00 123.06 400 GLN A O 1
ATOM 1713 N N . ASN A 1 401 ? 184.541 176.607 198.033 1.00 127.20 401 ASN A N 1
ATOM 1714 C CA . ASN A 1 401 ? 183.997 175.803 199.114 1.00 125.57 401 ASN A CA 1
ATOM 1715 C C . ASN A 1 401 ? 184.792 176.039 200.392 1.00 126.49 401 ASN A C 1
ATOM 1716 O O . ASN A 1 401 ? 185.737 176.831 200.429 1.00 128.56 401 ASN A O 1
ATOM 1721 N N . ASP A 1 402 ? 184.390 175.333 201.448 1.00 139.33 402 ASP A N 1
ATOM 1722 C CA . ASP A 1 402 ? 184.996 175.464 202.772 1.00 138.35 402 ASP A CA 1
ATOM 1723 C C . ASP A 1 402 ? 184.939 176.906 203.271 1.00 137.93 402 ASP A C 1
ATOM 1724 O O . ASP A 1 402 ? 185.880 177.408 203.884 1.00 140.75 402 ASP A O 1
ATOM 1729 N N . VAL A 1 403 ? 183.824 177.577 203.001 1.00 131.13 403 VAL A N 1
ATOM 1730 C CA . VAL A 1 403 ? 183.577 178.918 203.559 1.00 133.28 403 VAL A CA 1
ATOM 1731 C C . VAL A 1 403 ? 182.902 178.685 204.905 1.00 136.94 403 VAL A C 1
ATOM 1732 O O . VAL A 1 403 ? 181.679 178.716 205.050 1.00 137.60 403 VAL A O 1
ATOM 1736 N N . GLY A 1 404 ? 183.725 178.448 205.920 1.00 138.88 404 GLY A N 1
ATOM 1737 C CA . GLY A 1 404 ? 183.226 177.982 207.189 1.00 136.56 404 GLY A CA 1
ATOM 1738 C C . GLY A 1 404 ? 182.617 176.606 207.031 1.00 139.40 404 GLY A C 1
ATOM 1739 O O . GLY A 1 404 ? 183.281 175.654 206.609 1.00 135.00 404 GLY A O 1
ATOM 1740 N N . PRO A 1 405 ? 181.332 176.470 207.367 1.00 137.48 405 PRO A N 1
ATOM 1741 C CA . PRO A 1 405 ? 180.632 175.205 207.129 1.00 134.54 405 PRO A CA 1
ATOM 1742 C C . PRO A 1 405 ? 179.922 175.108 205.787 1.00 135.15 405 PRO A C 1
ATOM 1743 O O . PRO A 1 405 ? 179.491 174.006 205.422 1.00 136.04 405 PRO A O 1
ATOM 1747 N N . PHE A 1 406 ? 179.799 176.203 205.044 1.00 124.81 406 PHE A N 1
ATOM 1748 C CA . PHE A 1 406 ? 179.047 176.230 203.799 1.00 119.47 406 PHE A CA 1
ATOM 1749 C C . PHE A 1 406 ? 179.964 176.085 202.590 1.00 119.75 406 PHE A C 1
ATOM 1750 O O . PHE A 1 406 ? 181.191 176.117 202.692 1.00 123.67 406 PHE A O 1
ATOM 1758 N N . ASP A 1 407 ? 179.337 175.924 201.429 1.00 120.07 407 ASP A N 1
ATOM 1759 C CA . ASP A 1 407 ? 179.997 175.997 200.136 1.00 120.73 407 ASP A CA 1
ATOM 1760 C C . ASP A 1 407 ? 179.320 177.077 199.305 1.00 123.84 407 ASP A C 1
ATOM 1761 O O . ASP A 1 407 ? 178.155 177.410 199.531 1.00 129.41 407 ASP A O 1
ATOM 1766 N N . THR A 1 408 ? 180.055 177.628 198.345 1.00 114.63 408 THR A N 1
ATOM 1767 C CA . THR A 1 408 ? 179.579 178.762 197.567 1.00 113.34 408 THR A CA 1
ATOM 1768 C C . THR A 1 408 ? 179.874 178.530 196.092 1.00 114.35 408 THR A C 1
ATOM 1769 O O . THR A 1 408 ? 180.917 177.972 195.743 1.00 121.15 408 THR A O 1
ATOM 1773 N N . ARG A 1 409 ? 178.942 178.940 195.232 1.00 105.87 409 ARG A N 1
ATOM 1774 C CA . ARG A 1 409 ? 179.104 178.795 193.792 1.00 104.26 409 ARG A CA 1
ATOM 1775 C C . ARG A 1 409 ? 178.333 179.898 193.084 1.00 109.48 409 ARG A C 1
ATOM 1776 O O . ARG A 1 409 ? 177.141 180.082 193.344 1.00 115.73 409 ARG A O 1
ATOM 1784 N N . ILE A 1 410 ? 179.012 180.630 192.203 1.00 110.84 410 ILE A N 1
ATOM 1785 C CA . ILE A 1 410 ? 178.421 181.725 191.437 1.00 108.94 410 ILE A CA 1
ATOM 1786 C C . ILE A 1 410 ? 178.352 181.310 189.975 1.00 112.75 410 ILE A C 1
ATOM 1787 O O . ILE A 1 410 ? 179.287 180.695 189.451 1.00 118.08 410 ILE A O 1
ATOM 1792 N N . TYR A 1 411 ? 177.242 181.639 189.317 1.00 106.27 411 TYR A N 1
ATOM 1793 C CA . TYR A 1 411 ? 177.080 181.384 187.892 1.00 102.93 411 TYR A CA 1
ATOM 1794 C C . TYR A 1 411 ? 176.435 182.594 187.235 1.00 108.77 411 TYR A C 1
ATOM 1795 O O . TYR A 1 411 ? 175.456 183.134 187.755 1.00 120.31 411 TYR A O 1
ATOM 1804 N N . GLY A 1 412 ? 176.979 183.009 186.093 1.00 99.86 412 GLY A N 1
ATOM 1805 C CA . GLY A 1 412 ? 176.441 184.141 185.367 1.00 98.43 412 GLY A CA 1
ATOM 1806 C C . GLY A 1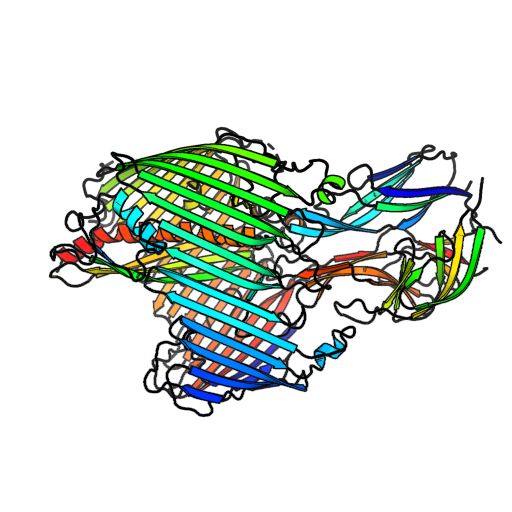 412 ? 176.522 183.900 183.873 1.00 105.66 412 GLY A C 1
ATOM 1807 O O . GLY A 1 412 ? 177.325 183.098 183.396 1.00 116.32 412 GLY A O 1
ATOM 1808 N N . GLN A 1 413 ? 175.670 184.611 183.138 1.00 96.05 413 GLN A N 1
ATOM 1809 C CA . GLN A 1 413 ? 175.609 184.427 181.696 1.00 94.05 413 GLN A CA 1
ATOM 1810 C C . GLN A 1 413 ? 174.983 185.646 181.037 1.00 96.29 413 GLN A C 1
ATOM 1811 O O . GLN A 1 413 ? 173.969 186.161 181.509 1.00 110.46 413 GLN A O 1
ATOM 1817 N N . ALA A 1 414 ? 175.592 186.093 179.941 1.00 92.52 414 ALA A N 1
ATOM 1818 C CA . ALA A 1 414 ? 175.049 187.147 179.096 1.00 88.62 414 ALA A CA 1
ATOM 1819 C C . ALA A 1 414 ? 175.001 186.635 177.665 1.00 96.85 414 ALA A C 1
ATOM 1820 O O . ALA A 1 414 ? 175.980 186.064 177.178 1.00 106.92 414 ALA A O 1
ATOM 1822 N N . VAL A 1 415 ? 173.869 186.837 176.993 1.00 88.25 415 VAL A N 1
ATOM 1823 C CA . VAL A 1 415 ? 173.645 186.249 175.678 1.00 85.77 415 VAL A CA 1
ATOM 1824 C C . VAL A 1 415 ? 172.749 187.172 174.868 1.00 91.44 415 VAL A C 1
ATOM 1825 O O . VAL A 1 415 ? 171.929 187.911 175.417 1.00 104.90 415 VAL A O 1
ATOM 1829 N N . HIS A 1 416 ? 172.919 187.136 173.548 1.00 92.06 416 HIS A N 1
ATOM 1830 C CA . HIS A 1 416 ? 172.100 187.906 172.619 1.00 88.87 416 HIS A CA 1
ATOM 1831 C C . HIS A 1 416 ? 171.499 186.950 171.600 1.00 95.95 416 HIS A C 1
ATOM 1832 O O . HIS A 1 416 ? 172.232 186.214 170.934 1.00 104.11 416 HIS A O 1
ATOM 1839 N N . PHE A 1 417 ? 170.175 186.963 171.477 1.00 92.20 417 PHE A N 1
ATOM 1840 C CA . PHE A 1 417 ? 169.454 186.045 170.606 1.00 86.26 417 PHE A CA 1
ATOM 1841 C C . PHE A 1 417 ? 169.038 186.758 169.329 1.00 100.83 417 PHE A C 1
ATOM 1842 O O . PHE A 1 417 ? 168.375 187.799 169.384 1.00 115.63 417 PHE A O 1
ATOM 1850 N N . VAL A 1 418 ? 169.415 186.195 168.185 1.00 100.74 418 VAL A N 1
ATOM 1851 C CA . VAL A 1 418 ? 169.027 186.718 166.881 1.00 101.69 418 VAL A CA 1
ATOM 1852 C C . VAL A 1 418 ? 168.481 185.570 166.047 1.00 104.53 418 VAL A C 1
ATOM 1853 O O . VAL A 1 418 ? 169.098 184.502 165.974 1.00 109.32 418 VAL A O 1
ATOM 1857 N N . ASN A 1 419 ? 167.331 185.788 165.423 1.00 102.06 419 ASN A N 1
ATOM 1858 C CA . ASN A 1 419 ? 166.677 184.761 164.631 1.00 97.64 419 ASN A CA 1
ATOM 1859 C C . ASN A 1 419 ? 167.095 184.860 163.169 1.00 106.65 419 ASN A C 1
ATOM 1860 O O . ASN A 1 419 ? 167.592 185.888 162.706 1.00 109.13 419 ASN A O 1
ATOM 1865 N N . THR A 1 420 ? 166.884 183.763 162.439 1.00 113.92 420 THR A N 1
ATOM 1866 C CA . THR A 1 420 ? 167.149 183.758 161.006 1.00 110.55 420 THR A CA 1
ATOM 1867 C C . THR A 1 420 ? 166.086 184.501 160.211 1.00 109.77 420 THR A C 1
ATOM 1868 O O . THR A 1 420 ? 166.271 184.712 159.009 1.00 110.46 420 THR A O 1
ATOM 1872 N N . ARG A 1 421 ? 164.988 184.897 160.845 1.00 118.74 421 ARG A N 1
ATOM 1873 C CA . ARG A 1 421 ? 163.912 185.627 160.198 1.00 116.86 421 ARG A CA 1
ATOM 1874 C C . ARG A 1 421 ? 163.825 187.040 160.759 1.00 122.74 421 ARG A C 1
ATOM 1875 O O . ARG A 1 421 ? 164.262 187.318 161.878 1.00 128.48 421 ARG A O 1
ATOM 1883 N N . ASP A 1 422 ? 163.252 187.937 159.962 1.00 133.25 422 ASP A N 1
ATOM 1884 C CA . ASP A 1 422 ? 163.202 189.352 160.299 1.00 134.77 422 ASP A CA 1
ATOM 1885 C C . ASP A 1 422 ? 161.975 189.737 161.113 1.00 134.31 422 ASP A C 1
ATOM 1886 O O . ASP A 1 422 ? 161.856 190.900 161.508 1.00 134.44 422 ASP A O 1
ATOM 1891 N N . ASP A 1 423 ? 161.063 188.801 161.371 1.00 130.38 423 ASP A N 1
ATOM 1892 C CA . ASP A 1 423 ? 159.852 189.098 162.119 1.00 130.99 423 ASP A CA 1
ATOM 1893 C C . ASP A 1 423 ? 159.823 188.485 163.511 1.00 128.08 423 ASP A C 1
ATOM 1894 O O . ASP A 1 423 ? 158.929 188.818 164.295 1.00 126.01 423 ASP A O 1
ATOM 1899 N N . MET A 1 424 ? 160.757 187.613 163.837 1.00 114.33 424 MET A N 1
ATOM 1900 C CA . MET A 1 424 ? 160.796 187.034 165.169 1.00 111.84 424 MET A CA 1
ATOM 1901 C C . MET A 1 424 ? 161.510 187.970 166.140 1.00 113.30 424 MET A C 1
ATOM 1902 O O . MET A 1 424 ? 162.384 188.743 165.736 1.00 118.27 424 MET A O 1
ATOM 1907 N N . PRO A 1 425 ? 161.155 187.926 167.422 1.00 106.09 425 PRO A N 1
ATOM 1908 C CA . PRO A 1 425 ? 161.755 188.856 168.383 1.00 105.44 425 PRO A CA 1
ATOM 1909 C C . PRO A 1 425 ? 163.223 188.556 168.643 1.00 109.42 425 PRO A C 1
ATOM 1910 O O . PRO A 1 425 ? 163.705 187.441 168.431 1.00 116.43 425 PRO A O 1
ATOM 1914 N N . GLU A 1 426 ? 163.935 189.581 169.102 1.00 112.34 426 GLU A N 1
ATOM 1915 C CA . GLU A 1 426 ? 165.309 189.458 169.561 1.00 112.01 426 GLU A CA 1
ATOM 1916 C C . GLU A 1 426 ? 165.397 189.950 170.997 1.00 116.98 426 GLU A C 1
ATOM 1917 O O . GLU A 1 426 ? 164.597 190.783 171.428 1.00 126.97 426 GLU A O 1
ATOM 1923 N N . ALA A 1 427 ? 166.374 189.436 171.739 1.00 98.97 427 ALA A N 1
ATOM 1924 C CA . ALA A 1 427 ? 166.481 189.782 173.146 1.00 98.48 427 ALA A CA 1
ATOM 1925 C C . ALA A 1 427 ? 167.931 189.723 173.595 1.00 99.69 427 ALA A C 1
ATOM 1926 O O . ALA A 1 427 ? 168.773 189.074 172.973 1.00 103.60 427 ALA A O 1
ATOM 1928 N N . THR A 1 428 ? 168.204 190.422 174.694 1.00 97.54 428 THR A N 1
ATOM 1929 C CA . THR A 1 428 ? 169.482 190.372 175.389 1.00 94.58 428 THR A CA 1
ATOM 1930 C C . THR A 1 428 ? 169.206 189.991 176.834 1.00 95.69 428 THR A C 1
ATOM 1931 O O . THR A 1 428 ? 168.482 190.704 177.535 1.00 109.08 428 THR A O 1
ATOM 1935 N N . ARG A 1 429 ? 169.777 188.877 177.278 1.00 82.86 429 ARG A N 1
ATOM 1936 C CA . ARG A 1 429 ? 169.477 188.312 178.584 1.00 81.26 429 ARG A CA 1
ATOM 1937 C C . ARG A 1 429 ? 170.739 188.265 179.429 1.00 91.23 429 ARG A C 1
ATOM 1938 O O . ARG A 1 429 ? 171.785 187.805 178.963 1.00 100.25 429 ARG A O 1
ATOM 1946 N N . VAL A 1 430 ? 170.637 188.745 180.665 1.00 88.04 430 VAL A N 1
ATOM 1947 C CA . VAL A 1 430 ? 171.717 188.691 181.641 1.00 87.04 430 VAL A CA 1
ATOM 1948 C C . VAL A 1 430 ? 171.215 187.922 182.853 1.00 89.63 430 VAL A C 1
ATOM 1949 O O . VAL A 1 430 ? 170.139 188.222 183.380 1.00 103.68 430 VAL A O 1
ATOM 1953 N N . HIS A 1 431 ? 171.991 186.936 183.296 1.00 97.11 431 HIS A N 1
ATOM 1954 C CA . HIS A 1 431 ? 171.574 186.029 184.354 1.00 91.26 431 HIS A CA 1
ATOM 1955 C C . HIS A 1 431 ? 172.642 185.957 185.434 1.00 100.42 431 HIS A C 1
ATOM 1956 O O . HIS A 1 431 ? 173.838 185.970 185.137 1.00 112.23 431 HIS A O 1
ATOM 1963 N N . LEU A 1 432 ? 172.201 185.886 186.689 1.00 96.10 432 LEU A N 1
ATOM 1964 C CA . LEU A 1 432 ? 173.085 185.715 187.833 1.00 92.60 432 LEU A CA 1
ATOM 1965 C C . LEU A 1 432 ? 172.458 184.709 188.781 1.00 94.74 432 LEU A C 1
ATOM 1966 O O . LEU A 1 432 ? 171.239 184.713 188.976 1.00 108.78 432 LEU A O 1
ATOM 1971 N N . GLU A 1 433 ? 173.283 183.850 189.374 1.00 101.85 433 GLU A N 1
ATOM 1972 C CA . GLU A 1 433 ? 172.788 182.706 190.141 1.00 97.52 433 GLU A CA 1
ATOM 1973 C C . GLU A 1 433 ? 173.761 182.349 191.254 1.00 105.12 433 GLU A C 1
ATOM 1974 O O . GLU A 1 433 ? 174.540 181.395 191.143 1.00 105.75 433 GLU A O 1
ATOM 1980 N N . PRO A 1 434 ? 173.736 183.089 192.360 1.00 104.94 434 PRO A N 1
ATOM 1981 C CA . PRO A 1 434 ? 174.542 182.700 193.521 1.00 102.57 434 PRO A CA 1
ATOM 1982 C C . PRO A 1 434 ? 173.896 181.552 194.280 1.00 107.87 434 PRO A C 1
ATOM 1983 O O . PRO A 1 434 ? 172.681 181.523 194.485 1.00 113.08 434 PRO A O 1
ATOM 1987 N N . THR A 1 435 ? 174.725 180.604 194.709 1.00 113.28 435 THR A N 1
ATOM 1988 C CA . THR A 1 435 ? 174.260 179.428 195.429 1.00 109.77 435 THR A CA 1
ATOM 1989 C C . THR A 1 435 ? 175.101 179.225 196.679 1.00 107.78 435 THR A C 1
ATOM 1990 O O . THR A 1 435 ? 176.284 179.568 196.712 1.00 117.44 435 THR A O 1
ATOM 1994 N N . ILE A 1 436 ? 174.478 178.663 197.711 1.00 102.25 436 ILE A N 1
ATOM 1995 C CA . ILE A 1 436 ? 175.165 178.361 198.962 1.00 102.93 436 ILE A CA 1
ATOM 1996 C C . ILE A 1 436 ? 174.460 177.188 199.625 1.00 108.35 436 ILE A C 1
ATOM 1997 O O . ILE A 1 436 ? 173.237 177.201 199.790 1.00 116.40 436 ILE A O 1
ATOM 2002 N N . ASN A 1 437 ? 175.228 176.167 200.002 1.00 117.28 437 ASN A N 1
ATOM 2003 C CA . ASN A 1 437 ? 174.670 174.956 200.584 1.00 117.30 437 ASN A CA 1
ATOM 2004 C C . ASN A 1 437 ? 175.475 174.539 201.805 1.00 115.50 437 ASN A C 1
ATOM 2005 O O . ASN A 1 437 ? 176.639 174.910 201.969 1.00 122.21 437 ASN A O 1
ATOM 2010 N N . LEU A 1 438 ? 174.828 173.756 202.667 1.00 115.10 438 LEU A N 1
ATOM 2011 C CA . LEU A 1 438 ? 175.422 173.258 203.906 1.00 116.94 438 LEU A CA 1
ATOM 2012 C C . LEU A 1 438 ? 175.322 171.740 203.903 1.00 118.78 438 LEU A C 1
ATOM 2013 O O . LEU A 1 438 ? 174.308 171.172 204.329 1.00 120.93 438 LEU A O 1
ATOM 2018 N N . PRO A 1 439 ? 176.349 171.048 203.419 1.00 123.29 439 PRO A N 1
ATOM 2019 C CA . PRO A 1 439 ? 176.284 169.583 203.356 1.00 125.18 439 PRO A CA 1
ATOM 2020 C C . PRO A 1 439 ? 176.714 168.916 204.652 1.00 129.22 439 PRO A C 1
ATOM 2021 O O . PRO A 1 439 ? 177.847 169.094 205.105 1.00 131.17 439 PRO A O 1
ATOM 2025 N N . LEU A 1 440 ? 175.815 168.143 205.254 1.00 112.71 440 LEU A N 1
ATOM 2026 C CA . LEU A 1 440 ? 176.099 167.393 206.468 1.00 104.51 440 LEU A CA 1
ATOM 2027 C C . LEU A 1 440 ? 176.019 165.909 206.155 1.00 107.22 440 LEU A C 1
ATOM 2028 O O . LEU A 1 440 ? 175.055 165.455 205.532 1.00 113.79 440 LEU A O 1
ATOM 2033 N N . SER A 1 441 ? 177.025 165.157 206.589 1.00 115.17 441 SER A N 1
ATOM 2034 C CA . SER A 1 441 ? 177.120 163.740 206.285 1.00 116.91 441 SER A CA 1
ATOM 2035 C C . SER A 1 441 ? 177.445 162.958 207.549 1.00 117.68 441 SER A C 1
ATOM 2036 O O . SER A 1 441 ? 177.994 163.493 208.515 1.00 119.77 441 SER A O 1
ATOM 2039 N N . ASN A 1 442 ? 177.096 161.677 207.524 1.00 114.28 442 ASN A N 1
ATOM 2040 C CA . ASN A 1 442 ? 177.293 160.784 208.654 1.00 110.35 442 ASN A CA 1
ATOM 2041 C C . ASN A 1 442 ? 177.756 159.436 208.115 1.00 110.92 442 ASN A C 1
ATOM 2042 O O . ASN A 1 442 ? 177.995 159.273 206.916 1.00 115.07 442 ASN A O 1
ATOM 2047 N N . ASN A 1 443 ? 177.885 158.460 209.012 1.00 123.54 443 ASN A N 1
ATOM 2048 C CA . ASN A 1 443 ? 178.250 157.117 208.581 1.00 127.43 443 ASN A CA 1
ATOM 2049 C C . ASN A 1 443 ? 177.081 156.404 207.915 1.00 128.77 443 ASN A C 1
ATOM 2050 O O . ASN A 1 443 ? 177.289 155.579 207.020 1.00 126.29 443 ASN A O 1
ATOM 2055 N N . TRP A 1 444 ? 175.851 156.712 208.330 1.00 116.66 444 TRP A N 1
ATOM 2056 C CA . TRP A 1 444 ? 174.672 156.023 207.831 1.00 104.99 444 TRP A CA 1
ATOM 2057 C C . TRP A 1 444 ? 173.719 156.907 207.042 1.00 107.00 444 TRP A C 1
ATOM 2058 O O . TRP A 1 444 ? 172.869 156.373 206.325 1.00 115.88 444 TRP A O 1
ATOM 2069 N N . GLY A 1 445 ? 173.830 158.229 207.150 1.00 109.04 445 GLY A N 1
ATOM 2070 C CA . GLY A 1 445 ? 172.911 159.112 206.461 1.00 110.80 445 GLY A CA 1
ATOM 2071 C C . GLY A 1 445 ? 173.548 160.449 206.160 1.00 111.75 445 GLY A C 1
ATOM 2072 O O . GLY A 1 445 ? 174.662 160.744 206.592 1.00 119.03 445 GLY A O 1
ATOM 2073 N N . SER A 1 446 ? 172.818 161.262 205.401 1.00 108.40 446 SER A N 1
ATOM 2074 C CA . SER A 1 446 ? 173.310 162.571 205.003 1.00 110.16 446 SER A CA 1
ATOM 2075 C C . SER A 1 446 ? 172.132 163.467 204.662 1.00 109.26 446 SER A C 1
ATOM 2076 O O . SER A 1 446 ? 171.106 163.000 204.163 1.00 115.38 446 SER A O 1
ATOM 2079 N N . ILE A 1 447 ? 172.291 164.758 204.938 1.00 99.29 447 ILE A N 1
ATOM 2080 C CA . ILE A 1 447 ? 171.286 165.764 204.615 1.00 96.81 447 ILE A CA 1
ATOM 2081 C C . ILE A 1 447 ? 171.998 166.987 204.057 1.00 102.76 447 ILE A C 1
ATOM 2082 O O . ILE A 1 447 ? 173.066 167.373 204.542 1.00 113.68 447 ILE A O 1
ATOM 2087 N N . ASN A 1 448 ? 171.417 167.587 203.020 1.00 112.56 448 ASN A N 1
ATOM 2088 C CA . ASN A 1 448 ? 172.022 168.719 202.328 1.00 110.21 448 ASN A CA 1
ATOM 2089 C C . ASN A 1 448 ? 170.974 169.803 202.136 1.00 109.66 448 ASN A C 1
ATOM 2090 O O . ASN A 1 448 ? 169.945 169.565 201.497 1.00 119.03 448 ASN A O 1
ATOM 2095 N N . THR A 1 449 ? 171.236 170.987 202.682 1.00 108.53 449 THR A N 1
ATOM 2096 C CA . THR A 1 449 ? 170.343 172.133 202.572 1.00 111.13 449 THR A CA 1
ATOM 2097 C C . THR A 1 449 ? 170.991 173.189 201.692 1.00 115.10 449 THR A C 1
ATOM 2098 O O . THR A 1 449 ? 172.142 173.568 201.922 1.00 128.07 449 THR A O 1
ATOM 2102 N N . GLU A 1 450 ? 170.252 173.672 200.696 1.00 111.24 450 GLU A N 1
ATOM 2103 C CA . GLU A 1 450 ? 170.803 174.610 199.728 1.00 114.36 450 GLU A CA 1
ATOM 2104 C C . GLU A 1 450 ? 169.830 175.753 199.487 1.00 116.20 450 GLU A C 1
ATOM 2105 O O . GLU A 1 450 ? 168.624 175.536 199.355 1.00 122.68 450 GLU A O 1
ATOM 2111 N N . ALA A 1 451 ? 170.364 176.972 199.434 1.00 108.22 451 ALA A N 1
ATOM 2112 C CA . ALA A 1 451 ? 169.595 178.166 199.111 1.00 106.11 451 ALA A CA 1
ATOM 2113 C C . ALA A 1 451 ? 170.214 178.827 197.891 1.00 108.05 451 ALA A C 1
ATOM 2114 O O . ALA A 1 451 ? 171.436 178.984 197.823 1.00 117.09 451 ALA A O 1
ATOM 2116 N N . LYS A 1 452 ? 169.375 179.212 196.935 1.00 101.47 452 LYS A N 1
ATOM 2117 C CA . LYS A 1 452 ? 169.841 179.752 195.667 1.00 97.17 452 LYS A CA 1
ATOM 2118 C C . LYS A 1 452 ? 168.961 180.925 195.258 1.00 101.83 452 LYS A C 1
ATOM 2119 O O . LYS A 1 452 ? 167.758 180.939 195.526 1.00 112.43 452 LYS A O 1
ATOM 2125 N N . PHE A 1 453 ? 169.575 181.917 194.617 1.00 113.30 453 PHE A N 1
ATOM 2126 C CA . PHE A 1 453 ? 168.880 183.109 194.150 1.00 109.35 453 PHE A CA 1
ATOM 2127 C C . PHE A 1 453 ? 169.025 183.224 192.641 1.00 111.82 453 PHE A C 1
ATOM 2128 O O . PHE A 1 453 ? 170.124 183.053 192.106 1.00 121.58 453 PHE A O 1
ATOM 2136 N N . LEU A 1 454 ? 167.922 183.516 191.959 1.00 98.44 454 LEU A N 1
ATOM 2137 C CA . LEU A 1 454 ? 167.904 183.646 190.509 1.00 99.53 454 LEU A CA 1
ATOM 2138 C C . LEU A 1 454 ? 167.511 185.066 190.131 1.00 105.57 454 LEU A C 1
ATOM 2139 O O . LEU A 1 454 ? 166.476 185.566 190.582 1.00 117.09 454 LEU A O 1
ATOM 2144 N N . ALA A 1 455 ? 168.332 185.709 189.304 1.00 91.68 455 ALA A N 1
ATOM 2145 C CA . ALA A 1 455 ? 168.065 187.064 188.839 1.00 88.68 455 ALA A CA 1
ATOM 2146 C C . ALA A 1 455 ? 168.333 187.125 187.346 1.00 97.66 455 ALA A C 1
ATOM 2147 O O . ALA A 1 455 ? 169.434 186.792 186.901 1.00 106.08 455 ALA A O 1
ATOM 2149 N N . THR A 1 456 ? 167.335 187.553 186.578 1.00 96.77 456 THR A N 1
ATOM 2150 C CA . THR A 1 456 ? 167.439 187.612 185.128 1.00 94.29 456 THR A CA 1
ATOM 2151 C C . THR A 1 456 ? 166.885 188.939 184.635 1.00 94.18 456 THR A C 1
ATOM 2152 O O . THR A 1 456 ? 165.860 189.411 185.130 1.00 107.92 456 THR A O 1
ATOM 2156 N N . HIS A 1 457 ? 167.568 189.539 183.665 1.00 87.26 457 HIS A N 1
ATOM 2157 C CA . HIS A 1 457 ? 167.145 190.793 183.059 1.00 87.64 457 HIS A CA 1
ATOM 2158 C C . HIS A 1 457 ? 167.009 190.602 181.556 1.00 94.46 457 HIS A C 1
ATOM 2159 O O . HIS A 1 457 ? 167.898 190.032 180.918 1.00 103.77 457 HIS A O 1
ATOM 2166 N N . TYR A 1 458 ? 165.904 191.080 180.995 1.00 93.74 458 TYR A N 1
ATOM 2167 C CA . TYR A 1 458 ? 165.609 190.927 179.581 1.00 82.82 458 TYR A CA 1
ATOM 2168 C C . TYR A 1 458 ? 165.536 192.288 178.907 1.00 96.08 458 TYR A C 1
ATOM 2169 O O . TYR A 1 458 ? 165.264 193.305 179.549 1.00 107.93 458 TYR A O 1
ATOM 2178 N N . GLN A 1 459 ? 165.784 192.295 177.600 1.00 110.29 459 GLN A N 1
ATOM 2179 C CA . GLN A 1 459 ? 165.661 193.494 176.767 1.00 108.21 459 GLN A CA 1
ATOM 2180 C C . GLN A 1 459 ? 165.218 193.009 175.389 1.00 111.64 459 GLN A C 1
ATOM 2181 O O . GLN A 1 459 ? 166.042 192.617 174.561 1.00 119.33 459 GLN A O 1
ATOM 2187 N N . GLN A 1 460 ? 163.912 193.034 175.153 1.00 99.68 460 GLN A N 1
ATOM 2188 C CA . GLN A 1 460 ? 163.327 192.456 173.954 1.00 97.11 460 GLN A CA 1
ATOM 2189 C C . GLN A 1 460 ? 162.998 193.552 172.952 1.00 104.88 460 GLN A C 1
ATOM 2190 O O . GLN A 1 460 ? 162.417 194.579 173.314 1.00 115.86 460 GLN A O 1
ATOM 2196 N N . THR A 1 461 ? 163.376 193.330 171.697 1.00 114.67 461 THR A N 1
ATOM 2197 C CA . THR A 1 461 ? 163.082 194.244 170.605 1.00 115.71 461 THR A CA 1
ATOM 2198 C C . THR A 1 461 ? 162.396 193.470 169.488 1.00 118.26 461 THR A C 1
ATOM 2199 O O . THR A 1 461 ? 162.178 192.259 169.588 1.00 122.01 461 THR A O 1
ATOM 2203 N N . ASN A 1 462 ? 162.048 194.183 168.415 1.00 112.93 462 ASN A N 1
ATOM 2204 C CA . ASN A 1 462 ? 161.352 193.600 167.267 1.00 113.79 462 ASN A CA 1
ATOM 2205 C C . ASN A 1 462 ? 160.010 192.992 167.667 1.00 117.05 462 ASN A C 1
ATOM 2206 O O . ASN A 1 462 ? 159.578 191.987 167.099 1.00 113.95 462 ASN A O 1
ATOM 2211 N N . LEU A 1 463 ? 159.340 193.597 168.642 1.00 124.04 463 LEU A N 1
ATOM 2212 C CA . LEU A 1 463 ? 158.084 193.069 169.174 1.00 121.03 463 LEU A CA 1
ATOM 2213 C C . LEU A 1 463 ? 156.882 193.756 168.528 1.00 129.20 463 LEU A C 1
ATOM 2214 O O . LEU A 1 463 ? 156.035 194.342 169.199 1.00 133.06 463 LEU A O 1
ATOM 2219 N N . ASP A 1 464 ? 156.806 193.676 167.203 1.00 139.44 464 ASP A N 1
ATOM 2220 C CA . ASP A 1 464 ? 155.678 194.239 166.472 1.00 135.02 464 ASP A CA 1
ATOM 2221 C C . ASP A 1 464 ? 154.861 193.177 165.759 1.00 136.26 464 ASP A C 1
ATOM 2222 O O . ASP A 1 464 ? 153.637 193.123 165.929 1.00 138.37 464 ASP A O 1
ATOM 2227 N N . TRP A 1 465 ? 155.508 192.325 164.963 1.00 137.76 465 TRP A N 1
ATOM 2228 C CA . TRP A 1 465 ? 154.783 191.277 164.256 1.00 136.26 465 TRP A CA 1
ATOM 2229 C C . TRP A 1 465 ? 154.136 190.300 165.229 1.00 138.77 465 TRP A C 1
ATOM 2230 O O . TRP A 1 465 ? 152.994 189.876 165.027 1.00 141.11 465 TRP A O 1
ATOM 2241 N N . TYR A 1 466 ? 154.851 189.930 166.292 1.00 130.23 466 TYR A N 1
ATOM 2242 C CA . TYR A 1 466 ? 154.275 189.040 167.295 1.00 128.56 466 TYR A CA 1
ATOM 2243 C C . TYR A 1 466 ? 153.174 189.736 168.084 1.00 126.15 466 TYR A C 1
ATOM 2244 O O . TYR A 1 466 ? 152.122 189.143 168.346 1.00 128.85 466 TYR A O 1
ATOM 2253 N N . ASN A 1 467 ? 153.401 190.990 168.476 1.00 128.91 467 ASN A N 1
ATOM 2254 C CA . ASN A 1 467 ? 152.428 191.696 169.302 1.00 131.74 467 ASN A CA 1
ATOM 2255 C C . ASN A 1 467 ? 151.123 191.929 168.554 1.00 136.51 467 ASN A C 1
ATOM 2256 O O . ASN A 1 467 ? 150.041 191.852 169.146 1.00 139.73 467 ASN A O 1
ATOM 2261 N N . SER A 1 468 ? 151.205 192.226 167.256 1.00 137.77 468 SER A N 1
ATOM 2262 C CA . SER A 1 468 ? 149.996 192.488 166.482 1.00 136.60 468 SER A CA 1
ATOM 2263 C C . SER A 1 468 ? 149.114 191.250 166.387 1.00 136.90 468 SER A C 1
ATOM 2264 O O . SER A 1 468 ? 147.885 191.344 166.487 1.00 134.38 468 SER A O 1
ATOM 2267 N N . ARG A 1 469 ? 149.718 190.080 166.200 1.00 142.40 469 ARG A N 1
ATOM 2268 C CA . ARG A 1 469 ? 148.978 188.850 165.957 1.00 142.72 469 ARG A CA 1
ATOM 2269 C C . ARG A 1 469 ? 148.709 188.043 167.221 1.00 143.94 469 ARG A C 1
ATOM 2270 O O . ARG A 1 469 ? 148.178 186.933 167.125 1.00 143.64 469 ARG A O 1
ATOM 2278 N N . ASN A 1 470 ? 149.059 188.561 168.395 1.00 143.21 470 ASN A N 1
ATOM 2279 C CA . ASN A 1 470 ? 148.855 187.840 169.643 1.00 143.42 470 ASN A CA 1
ATOM 2280 C C . ASN A 1 470 ? 148.221 188.754 170.679 1.00 142.45 470 ASN A C 1
ATOM 2281 O O . ASN A 1 470 ? 148.439 189.968 170.681 1.00 144.38 470 ASN A O 1
ATOM 2286 N N . THR A 1 471 ? 147.427 188.149 171.565 1.00 149.22 471 THR A N 1
ATOM 2287 C CA . THR A 1 471 ? 146.724 188.924 172.581 1.00 151.95 471 THR A CA 1
ATOM 2288 C C . THR A 1 471 ? 147.655 189.340 173.715 1.00 152.88 471 THR A C 1
ATOM 2289 O O . THR A 1 471 ? 147.500 190.428 174.283 1.00 148.74 471 THR A O 1
ATOM 2293 N N . THR A 1 472 ? 148.620 188.492 174.064 1.00 157.72 472 THR A N 1
ATOM 2294 C CA . THR A 1 472 ? 149.546 188.774 175.155 1.00 154.18 472 THR A CA 1
ATOM 2295 C C . THR A 1 472 ? 150.771 189.493 174.603 1.00 154.51 472 THR A C 1
ATOM 2296 O O . THR A 1 472 ? 151.519 188.928 173.798 1.00 155.56 472 THR A O 1
ATOM 2300 N N . LYS A 1 473 ? 150.977 190.730 175.040 1.00 139.16 473 LYS A N 1
ATOM 2301 C CA . LYS A 1 473 ? 152.062 191.549 174.522 1.00 139.42 473 LYS A CA 1
ATOM 2302 C C . LYS A 1 473 ? 153.354 191.260 175.271 1.00 137.22 473 LYS A C 1
ATOM 2303 O O . LYS A 1 473 ? 153.350 191.085 176.493 1.00 134.42 473 LYS A O 1
ATOM 2309 N N . LEU A 1 474 ? 154.460 191.205 174.535 1.00 122.82 474 LEU A N 1
ATOM 2310 C CA . LEU A 1 474 ? 155.771 191.053 175.144 1.00 121.34 474 LEU A CA 1
ATOM 2311 C C . LEU A 1 474 ? 156.301 192.408 175.587 1.00 123.02 474 LEU A C 1
ATOM 2312 O O . LEU A 1 474 ? 156.279 193.380 174.827 1.00 124.29 474 LEU A O 1
ATOM 2317 N N . ASP A 1 475 ? 156.778 192.471 176.823 1.00 123.73 475 ASP A N 1
ATOM 2318 C CA . ASP A 1 475 ? 157.320 193.705 177.369 1.00 124.07 475 ASP A CA 1
ATOM 2319 C C . ASP A 1 475 ? 158.745 193.913 176.882 1.00 122.07 475 ASP A C 1
ATOM 2320 O O . ASP A 1 475 ? 159.473 192.958 176.604 1.00 123.97 475 ASP A O 1
ATOM 2325 N N . GLU A 1 476 ? 159.138 195.182 176.776 1.00 119.61 476 GLU A N 1
ATOM 2326 C CA . GLU A 1 476 ? 160.482 195.497 176.306 1.00 116.30 476 GLU A CA 1
ATOM 2327 C C . GLU A 1 476 ? 161.530 195.132 177.349 1.00 116.90 476 GLU A C 1
ATOM 2328 O O . GLU A 1 476 ? 162.547 194.508 177.029 1.00 122.33 476 GLU A O 1
ATOM 2334 N N . SER A 1 477 ? 161.300 195.508 178.605 1.00 110.19 477 SER A N 1
ATOM 2335 C CA . SER A 1 477 ? 162.233 195.245 179.693 1.00 111.62 477 SER A CA 1
ATOM 2336 C C . SER A 1 477 ? 161.534 194.410 180.755 1.00 115.62 477 SER A C 1
ATOM 2337 O O . SER A 1 477 ? 160.514 194.832 181.308 1.00 120.93 477 SER A O 1
ATOM 2340 N N . VAL A 1 478 ? 162.086 193.234 181.039 1.00 104.89 478 VAL A N 1
ATOM 2341 C CA . VAL A 1 478 ? 161.536 192.314 182.026 1.00 99.33 478 VAL A CA 1
ATOM 2342 C C . VAL A 1 478 ? 162.632 191.961 183.017 1.00 101.02 478 VAL A C 1
ATOM 2343 O O . VAL A 1 478 ? 163.744 191.604 182.616 1.00 110.41 478 VAL A O 1
ATOM 2347 N N . ASN A 1 479 ? 162.320 192.059 184.307 1.00 96.35 479 ASN A N 1
ATOM 2348 C CA . ASN A 1 479 ? 163.230 191.662 185.373 1.00 96.57 479 ASN A CA 1
ATOM 2349 C C . ASN A 1 479 ? 162.578 190.545 186.172 1.00 104.11 479 ASN A C 1
ATOM 2350 O O . ASN A 1 479 ? 161.513 190.745 186.765 1.00 114.24 479 ASN A O 1
ATOM 2355 N N . ARG A 1 480 ? 163.215 189.380 186.189 1.00 97.59 480 ARG A N 1
ATOM 2356 C CA . ARG A 1 480 ? 162.706 188.211 186.892 1.00 95.54 480 ARG A CA 1
ATOM 2357 C C . ARG A 1 480 ? 163.612 187.901 188.073 1.00 98.61 480 ARG A C 1
ATOM 2358 O O . ARG A 1 480 ? 164.823 187.731 187.902 1.00 104.89 480 ARG A O 1
ATOM 2366 N N . VAL A 1 481 ? 163.028 187.836 189.267 1.00 98.07 481 VAL A N 1
ATOM 2367 C CA . VAL A 1 481 ? 163.767 187.569 190.495 1.00 101.11 481 VAL A CA 1
ATOM 2368 C C . VAL A 1 481 ? 163.005 186.520 191.292 1.00 104.48 481 VAL A C 1
ATOM 2369 O O . VAL A 1 481 ? 161.834 186.726 191.631 1.00 112.42 481 VAL A O 1
ATOM 2373 N N . MET A 1 482 ? 163.668 185.402 191.597 1.00 107.60 482 MET A N 1
ATOM 2374 C CA . MET A 1 482 ? 163.069 184.326 192.372 1.00 106.31 482 MET A CA 1
ATOM 2375 C C . MET A 1 482 ? 164.133 183.739 193.292 1.00 110.99 482 MET A C 1
ATOM 2376 O O . MET A 1 482 ? 165.270 183.505 192.847 1.00 116.39 482 MET A O 1
ATOM 2381 N N . PRO A 1 483 ? 163.813 183.489 194.555 1.00 109.32 483 PRO A N 1
ATOM 2382 C CA . PRO A 1 483 ? 164.690 182.653 195.382 1.00 105.97 483 PRO A CA 1
ATOM 2383 C C . PRO A 1 483 ? 164.379 181.180 195.186 1.00 103.29 483 PRO A C 1
ATOM 2384 O O . PRO A 1 483 ? 163.457 180.836 194.443 1.00 108.18 483 PRO A O 1
ATOM 2388 N N . GLN A 1 484 ? 165.136 180.298 195.834 1.00 109.37 484 GLN A N 1
ATOM 2389 C CA . GLN A 1 484 ? 164.871 178.868 195.746 1.00 107.41 484 GLN A CA 1
ATOM 2390 C C . GLN A 1 484 ? 165.419 178.194 196.993 1.00 112.29 484 GLN A C 1
ATOM 2391 O O . GLN A 1 484 ? 166.549 178.473 197.403 1.00 120.23 484 GLN A O 1
ATOM 2397 N N . PHE A 1 485 ? 164.620 177.316 197.592 1.00 106.39 485 PHE A N 1
ATOM 2398 C CA . PHE A 1 485 ? 165.006 176.584 198.789 1.00 104.34 485 PHE A CA 1
ATOM 2399 C C . PHE A 1 485 ? 164.843 175.098 198.525 1.00 104.03 485 PHE A C 1
ATOM 2400 O O . PHE A 1 485 ? 163.802 174.668 198.021 1.00 111.82 485 PHE A O 1
ATOM 2408 N N . LYS A 1 486 ? 165.867 174.317 198.859 1.00 98.41 486 LYS A N 1
ATOM 2409 C CA . LYS A 1 486 ? 165.850 172.880 198.619 1.00 101.79 486 LYS A CA 1
ATOM 2410 C C . LYS A 1 486 ? 166.500 172.155 199.786 1.00 104.56 486 LYS A C 1
ATOM 2411 O O . LYS A 1 486 ? 167.589 172.534 200.224 1.00 115.15 486 LYS A O 1
ATOM 2417 N N . VAL A 1 487 ? 165.838 171.112 200.279 1.00 95.58 487 VAL A N 1
ATOM 2418 C CA . VAL A 1 487 ? 166.367 170.267 201.342 1.00 95.93 487 VAL A CA 1
ATOM 2419 C C . VAL A 1 487 ? 166.350 168.826 200.857 1.00 99.62 487 VAL A C 1
ATOM 2420 O O . VAL A 1 487 ? 165.307 168.326 200.425 1.00 112.73 487 VAL A O 1
ATOM 2424 N N . ASP A 1 488 ? 167.497 168.160 200.936 1.00 100.93 488 ASP A N 1
ATOM 2425 C CA . ASP A 1 488 ? 167.646 166.790 200.469 1.00 101.70 488 ASP A CA 1
ATOM 2426 C C . ASP A 1 488 ? 168.176 165.934 201.608 1.00 107.92 488 ASP A C 1
ATOM 2427 O O . ASP A 1 488 ? 169.083 166.355 202.331 1.00 120.39 488 ASP A O 1
ATOM 2432 N N . GLY A 1 489 ? 167.612 164.736 201.766 1.00 94.24 489 GLY A N 1
ATOM 2433 C CA . GLY A 1 489 ? 168.030 163.839 202.817 1.00 97.87 489 GLY A CA 1
ATOM 2434 C C . GLY A 1 489 ? 168.130 162.414 202.311 1.00 102.61 489 GLY A C 1
ATOM 2435 O O . GLY A 1 489 ? 167.539 162.046 201.298 1.00 112.63 489 GLY A O 1
ATOM 2436 N N . LYS A 1 490 ? 168.897 161.610 203.043 1.00 104.03 490 LYS A N 1
ATOM 2437 C CA . LYS A 1 490 ? 169.109 160.221 202.666 1.00 100.78 490 LYS A CA 1
ATOM 2438 C C . LYS A 1 490 ? 169.552 159.431 203.887 1.00 105.77 490 LYS A C 1
ATOM 2439 O O . LYS A 1 490 ? 170.321 159.931 204.708 1.00 120.99 490 LYS A O 1
ATOM 2445 N N . MET A 1 491 ? 169.059 158.201 203.995 1.00 103.47 491 MET A N 1
ATOM 2446 C CA . MET A 1 491 ? 169.448 157.284 205.054 1.00 96.08 491 MET A CA 1
ATOM 2447 C C . MET A 1 491 ? 169.688 155.918 204.437 1.00 105.53 491 MET A C 1
ATOM 2448 O O . MET A 1 491 ? 169.153 155.599 203.375 1.00 120.61 491 MET A O 1
ATOM 2453 N N . VAL A 1 492 ? 170.512 155.110 205.099 1.00 97.26 492 VAL A N 1
ATOM 2454 C CA . VAL A 1 492 ? 170.839 153.778 204.602 1.00 102.82 492 VAL A CA 1
ATOM 2455 C C . VAL A 1 492 ? 170.763 152.783 205.750 1.00 101.59 492 VAL A C 1
ATOM 2456 O O . VAL A 1 492 ? 171.393 152.981 206.794 1.00 107.25 492 VAL A O 1
ATOM 2460 N N . PHE A 1 493 ? 169.997 151.717 205.555 1.00 98.97 493 PHE A N 1
ATOM 2461 C CA . PHE A 1 493 ? 169.949 150.579 206.458 1.00 95.37 493 PHE A CA 1
ATOM 2462 C C . PHE A 1 493 ? 170.592 149.381 205.776 1.00 105.75 493 PHE A C 1
ATOM 2463 O O . PHE A 1 493 ? 170.823 149.380 204.566 1.00 115.48 493 PHE A O 1
ATOM 2471 N N . GLU A 1 494 ? 170.886 148.350 206.562 1.00 116.47 494 GLU A N 1
ATOM 2472 C CA . GLU A 1 494 ? 171.498 147.154 206.006 1.00 111.23 494 GLU A CA 1
ATOM 2473 C C . GLU A 1 494 ? 171.111 145.949 206.849 1.00 113.80 494 GLU A C 1
ATOM 2474 O O . GLU A 1 494 ? 170.741 146.077 208.017 1.00 122.53 494 GLU A O 1
ATOM 2480 N N . ARG A 1 495 ? 171.193 144.773 206.231 1.00 123.91 495 ARG A N 1
ATOM 2481 C CA . ARG A 1 495 ? 170.757 143.530 206.847 1.00 125.79 495 ARG A CA 1
ATOM 2482 C C . ARG A 1 495 ? 171.560 142.375 206.271 1.00 130.90 495 ARG A C 1
ATOM 2483 O O . ARG A 1 495 ? 171.895 142.367 205.084 1.00 137.63 495 ARG A O 1
ATOM 2491 N N . ASP A 1 496 ? 171.861 141.396 207.120 1.00 142.62 496 ASP A N 1
ATOM 2492 C CA . ASP A 1 496 ? 172.614 140.210 206.712 1.00 139.97 496 ASP A CA 1
ATOM 2493 C C . ASP A 1 496 ? 171.626 139.158 206.223 1.00 139.81 496 ASP A C 1
ATOM 2494 O O . ASP A 1 496 ? 170.959 138.496 207.020 1.00 143.55 496 ASP A O 1
ATOM 2499 N N . MET A 1 497 ? 171.539 138.997 204.907 1.00 140.61 497 MET A N 1
ATOM 2500 C CA . MET A 1 497 ? 170.586 138.074 204.294 1.00 142.60 497 MET A CA 1
ATOM 2501 C C . MET A 1 497 ? 171.076 136.645 204.485 1.00 145.18 497 MET A C 1
ATOM 2502 O O . MET A 1 497 ? 171.889 136.145 203.705 1.00 145.58 497 MET A O 1
ATOM 2507 N N . GLU A 1 498 ? 170.574 135.973 205.520 1.00 162.90 498 GLU A N 1
ATOM 2508 C CA . GLU A 1 498 ? 171.010 134.622 205.846 1.00 163.04 498 GLU A CA 1
ATOM 2509 C C . GLU A 1 498 ? 170.018 133.537 205.456 1.00 163.90 498 GLU A C 1
ATOM 2510 O O . GLU A 1 498 ? 170.437 132.406 205.202 1.00 164.65 498 GLU A O 1
ATOM 2516 N N . MET A 1 499 ? 168.719 133.842 205.411 1.00 173.48 499 MET A N 1
ATOM 2517 C CA . MET A 1 499 ? 167.742 132.841 204.992 1.00 175.01 499 MET A CA 1
ATOM 2518 C C . MET A 1 499 ? 167.949 132.445 203.533 1.00 173.68 499 MET A C 1
ATOM 2519 O O . MET A 1 499 ? 167.812 131.269 203.177 1.00 172.93 499 MET A O 1
ATOM 2524 N N . LEU A 1 500 ? 168.277 133.410 202.675 1.00 162.25 500 LEU A N 1
ATOM 2525 C CA . LEU A 1 500 ? 168.762 133.114 201.333 1.00 161.63 500 LEU A CA 1
ATOM 2526 C C . LEU A 1 500 ? 170.259 132.838 201.381 1.00 162.60 500 LEU A C 1
ATOM 2527 O O . LEU A 1 500 ? 170.800 132.555 202.454 1.00 165.92 500 LEU A O 1
ATOM 2532 N N . ALA A 1 501 ? 170.924 132.881 200.222 1.00 153.47 501 ALA A N 1
ATOM 2533 C CA . ALA A 1 501 ? 172.353 132.609 200.092 1.00 155.12 501 ALA A CA 1
ATOM 2534 C C . ALA A 1 501 ? 173.152 133.286 201.199 1.00 157.74 501 ALA A C 1
ATOM 2535 O O . ALA A 1 501 ? 172.990 134.489 201.437 1.00 156.81 501 ALA A O 1
ATOM 2537 N N . PRO A 1 502 ? 174.009 132.551 201.900 1.00 159.14 502 PRO A N 1
ATOM 2538 C CA . PRO A 1 502 ? 174.706 133.120 203.056 1.00 156.95 502 PRO A CA 1
ATOM 2539 C C . PRO A 1 502 ? 175.829 134.057 202.643 1.00 158.14 502 PRO A C 1
ATOM 2540 O O . PRO A 1 502 ? 176.392 133.967 201.551 1.00 159.28 502 PRO A O 1
ATOM 2544 N N . GLY A 1 503 ? 176.156 134.967 203.558 1.00 139.25 503 GLY A N 1
ATOM 2545 C CA . GLY A 1 503 ? 177.192 135.949 203.329 1.00 138.02 503 GLY A CA 1
ATOM 2546 C C . GLY A 1 503 ? 176.766 137.158 202.532 1.00 135.51 503 GLY A C 1
ATOM 2547 O O . GLY A 1 503 ? 177.599 138.038 202.281 1.00 134.58 503 GLY A O 1
ATOM 2548 N N . TYR A 1 504 ? 175.503 137.238 202.128 1.00 122.27 504 TYR A N 1
ATOM 2549 C CA . TYR A 1 504 ? 175.010 138.357 201.343 1.00 120.71 504 TYR A CA 1
ATOM 2550 C C . TYR A 1 504 ? 174.437 139.432 202.255 1.00 124.68 504 TYR A C 1
ATOM 2551 O O . TYR A 1 504 ? 173.994 139.156 203.372 1.00 127.30 504 TYR A O 1
ATOM 2560 N N . THR A 1 505 ? 174.450 140.668 201.764 1.00 114.88 505 THR A N 1
ATOM 2561 C CA . THR A 1 505 ? 173.979 141.818 202.522 1.00 113.76 505 THR A CA 1
ATOM 2562 C C . THR A 1 505 ? 172.930 142.557 201.709 1.00 113.72 505 THR A C 1
ATOM 2563 O O . THR A 1 505 ? 173.126 142.803 200.516 1.00 115.31 505 THR A O 1
ATOM 2567 N N . GLN A 1 506 ? 171.819 142.901 202.353 1.00 113.20 506 GLN A N 1
ATOM 2568 C CA . GLN A 1 506 ? 170.739 143.653 201.732 1.00 108.66 506 GLN A CA 1
ATOM 2569 C C . GLN A 1 506 ? 170.634 145.024 202.381 1.00 109.52 506 GLN A C 1
ATOM 2570 O O . GLN A 1 506 ? 170.708 145.145 203.606 1.00 120.72 506 GLN A O 1
ATOM 2576 N N . THR A 1 507 ? 170.459 146.055 201.560 1.00 95.26 507 THR A N 1
ATOM 2577 C CA . THR A 1 507 ? 170.409 147.428 202.036 1.00 99.62 507 THR A CA 1
ATOM 2578 C C . THR A 1 507 ? 169.082 148.074 201.667 1.00 101.39 507 THR A C 1
ATOM 2579 O O . THR A 1 507 ? 168.419 147.670 200.710 1.00 109.23 507 THR A O 1
ATOM 2583 N N . LEU A 1 508 ? 168.699 149.079 202.450 1.00 95.63 508 LEU A N 1
ATOM 2584 C CA . LEU A 1 508 ? 167.512 149.885 202.203 1.00 90.97 508 LEU A CA 1
ATOM 2585 C C . LEU A 1 508 ? 167.908 151.348 202.307 1.00 94.42 508 LEU A C 1
ATOM 2586 O O . LEU A 1 508 ? 168.493 151.760 203.312 1.00 105.12 508 LEU A O 1
ATOM 2591 N N . GLU A 1 509 ? 167.597 152.130 201.275 1.00 98.99 509 GLU A N 1
ATOM 2592 C CA . GLU A 1 509 ? 168.078 153.506 201.153 1.00 94.25 509 GLU A CA 1
ATOM 2593 C C . GLU A 1 509 ? 166.920 154.456 200.882 1.00 98.25 509 GLU A C 1
ATOM 2594 O O . GLU A 1 509 ? 166.686 154.855 199.733 1.00 102.39 509 GLU A O 1
ATOM 2600 N N . PRO A 1 510 ? 166.178 154.846 201.914 1.00 86.68 510 PRO A N 1
ATOM 2601 C CA . PRO A 1 510 ? 165.143 155.866 201.729 1.00 86.89 510 PRO A CA 1
ATOM 2602 C C . PRO A 1 510 ? 165.751 157.214 201.383 1.00 92.20 510 PRO A C 1
ATOM 2603 O O . PRO A 1 510 ? 166.876 157.531 201.771 1.00 102.00 510 PRO A O 1
ATOM 2607 N N . ARG A 1 511 ? 164.989 158.013 200.642 1.00 96.99 511 ARG A N 1
ATOM 2608 C CA . ARG A 1 511 ? 165.451 159.329 200.222 1.00 91.76 511 ARG A CA 1
ATOM 2609 C C . ARG A 1 511 ? 164.255 160.251 200.059 1.00 97.79 511 ARG A C 1
ATOM 2610 O O . ARG A 1 511 ? 163.248 159.861 199.463 1.00 106.92 511 ARG A O 1
ATOM 2618 N N . ALA A 1 512 ? 164.367 161.468 200.588 1.00 97.35 512 ALA A N 1
ATOM 2619 C CA . ALA A 1 512 ? 163.311 162.462 200.482 1.00 92.24 512 ALA A CA 1
ATOM 2620 C C . ALA A 1 512 ? 163.922 163.811 200.141 1.00 95.17 512 ALA A C 1
ATOM 2621 O O . ALA A 1 512 ? 165.058 164.103 200.513 1.00 107.44 512 ALA A O 1
ATOM 2623 N N . GLN A 1 513 ? 163.152 164.634 199.433 1.00 89.49 513 GLN A N 1
ATOM 2624 C CA . GLN A 1 513 ? 163.622 165.945 199.011 1.00 92.36 513 GLN A CA 1
ATOM 2625 C C . GLN A 1 513 ? 162.449 166.909 198.956 1.00 95.43 513 GLN A C 1
ATOM 2626 O O . GLN A 1 513 ? 161.374 166.555 198.471 1.00 106.28 513 GLN A O 1
ATOM 2632 N N . TYR A 1 514 ? 162.662 168.126 199.449 1.00 87.37 514 TYR A N 1
ATOM 2633 C CA . TYR A 1 514 ? 161.661 169.183 199.408 1.00 85.77 514 TYR A CA 1
ATOM 2634 C C . TYR A 1 514 ? 162.204 170.356 198.609 1.00 94.22 514 TYR A C 1
ATOM 2635 O O . TYR A 1 514 ? 163.347 170.772 198.814 1.00 107.77 514 TYR A O 1
ATOM 2644 N N . LEU A 1 515 ? 161.386 170.888 197.704 1.00 88.63 515 LEU A N 1
ATOM 2645 C CA . LEU A 1 515 ? 161.783 171.982 196.830 1.00 92.24 515 LEU A CA 1
ATOM 2646 C C . LEU A 1 515 ? 160.721 173.070 196.856 1.00 96.33 515 LEU A C 1
ATOM 2647 O O . LEU A 1 515 ? 159.525 172.777 196.806 1.00 108.29 515 LEU A O 1
ATOM 2652 N N . TYR A 1 516 ? 161.158 174.325 196.935 1.00 93.65 516 TYR A N 1
ATOM 2653 C CA . TYR A 1 516 ? 160.241 175.458 196.926 1.00 88.22 516 TYR A CA 1
ATOM 2654 C C . TYR A 1 516 ? 160.759 176.534 195.987 1.00 96.21 516 TYR A C 1
ATOM 2655 O O . TYR A 1 516 ? 161.907 176.967 196.113 1.00 106.40 516 TYR A O 1
ATOM 2664 N N . VAL A 1 517 ? 159.911 176.967 195.059 1.00 98.79 517 VAL A N 1
ATOM 2665 C CA . VAL A 1 517 ? 160.213 178.079 194.161 1.00 95.33 517 VAL A CA 1
ATOM 2666 C C . VAL A 1 517 ? 158.971 178.958 194.063 1.00 101.76 517 VAL A C 1
ATOM 2667 O O . VAL A 1 517 ? 157.874 178.441 193.810 1.00 108.39 517 VAL A O 1
ATOM 2671 N N . PRO A 1 518 ? 159.082 180.268 194.263 1.00 99.42 518 PRO A N 1
ATOM 2672 C CA . PRO A 1 518 ? 157.904 181.131 194.155 1.00 97.32 518 PRO A CA 1
ATOM 2673 C C . PRO A 1 518 ? 157.420 181.240 192.719 1.00 103.35 518 PRO A C 1
ATOM 2674 O O . PRO A 1 518 ? 158.142 180.953 191.763 1.00 107.06 518 PRO A O 1
ATOM 2678 N N . TYR A 1 519 ? 156.168 181.663 192.579 1.00 109.14 519 TYR A N 1
ATOM 2679 C CA . TYR A 1 519 ? 155.543 181.805 191.273 1.00 109.36 519 TYR A CA 1
ATOM 2680 C C . TYR A 1 519 ? 155.673 183.239 190.778 1.00 115.92 519 TYR A C 1
ATOM 2681 O O . TYR A 1 519 ? 155.322 184.183 191.493 1.00 116.81 519 TYR A O 1
ATOM 2690 N N . ARG A 1 520 ? 156.177 183.396 189.556 1.00 110.87 520 ARG A N 1
ATOM 2691 C CA . ARG A 1 520 ? 156.261 184.691 188.893 1.00 111.26 520 ARG A CA 1
ATOM 2692 C C . ARG A 1 520 ? 155.754 184.541 187.469 1.00 110.67 520 ARG A C 1
ATOM 2693 O O . ARG A 1 520 ? 156.121 183.588 186.775 1.00 113.86 520 ARG A O 1
ATOM 2701 N N . ASP A 1 521 ? 154.914 185.477 187.035 1.00 114.08 521 ASP A N 1
ATOM 2702 C CA . ASP A 1 521 ? 154.348 185.412 185.695 1.00 115.93 521 ASP A CA 1
ATOM 2703 C C . ASP A 1 521 ? 155.434 185.632 184.653 1.00 118.36 521 ASP A C 1
ATOM 2704 O O . ASP A 1 521 ? 156.183 186.611 184.716 1.00 121.36 521 ASP A O 1
ATOM 2709 N N . GLN A 1 522 ? 155.509 184.725 183.683 1.00 105.08 522 GLN A N 1
ATOM 2710 C CA . GLN A 1 522 ? 156.514 184.783 182.629 1.00 104.75 522 GLN A CA 1
ATOM 2711 C C . GLN A 1 522 ? 155.871 184.799 181.248 1.00 107.61 522 GLN A C 1
ATOM 2712 O O . GLN A 1 522 ? 156.444 184.293 180.284 1.00 109.27 522 GLN A O 1
ATOM 2718 N N . SER A 1 523 ? 154.671 185.371 181.142 1.00 117.86 523 SER A N 1
ATOM 2719 C CA . SER A 1 523 ? 154.002 185.445 179.849 1.00 117.73 523 SER A CA 1
ATOM 2720 C C . SER A 1 523 ? 154.596 186.535 178.969 1.00 120.74 523 SER A C 1
ATOM 2721 O O . SER A 1 523 ? 154.530 186.439 177.739 1.00 121.01 523 SER A O 1
ATOM 2724 N N . ASP A 1 524 ? 155.177 187.572 179.570 1.00 119.73 524 ASP A N 1
ATOM 2725 C CA . ASP A 1 524 ? 155.764 188.669 178.813 1.00 113.75 524 ASP A CA 1
ATOM 2726 C C . ASP A 1 524 ? 157.177 188.370 178.338 1.00 116.14 524 ASP A C 1
ATOM 2727 O O . ASP A 1 524 ? 157.783 189.219 177.678 1.00 121.25 524 ASP A O 1
ATOM 2732 N N . ILE A 1 525 ? 157.715 187.199 178.661 1.00 106.43 525 ILE A N 1
ATOM 2733 C CA . ILE A 1 525 ? 159.033 186.773 178.211 1.00 96.84 525 ILE A CA 1
ATOM 2734 C C . ILE A 1 525 ? 158.835 185.736 177.119 1.00 102.08 525 ILE A C 1
ATOM 2735 O O . ILE A 1 525 ? 158.235 184.682 177.359 1.00 115.21 525 ILE A O 1
ATOM 2740 N N . TYR A 1 526 ? 159.333 186.027 175.924 1.00 96.84 526 TYR A N 1
ATOM 2741 C CA . TYR A 1 526 ? 159.241 185.057 174.845 1.00 99.78 526 TYR A CA 1
ATOM 2742 C C . TYR A 1 526 ? 160.134 183.859 175.137 1.00 106.41 526 TYR A C 1
ATOM 2743 O O . TYR A 1 526 ? 161.154 183.966 175.820 1.00 113.70 526 TYR A O 1
ATOM 2752 N N . ASN A 1 527 ? 159.732 182.702 174.619 1.00 104.32 527 ASN A N 1
ATOM 2753 C CA . ASN A 1 527 ? 160.451 181.451 174.844 1.00 103.93 527 ASN A CA 1
ATOM 2754 C C . ASN A 1 527 ? 161.497 181.292 173.749 1.00 110.43 527 ASN A C 1
ATOM 2755 O O . ASN A 1 527 ? 161.175 180.937 172.613 1.00 112.39 527 ASN A O 1
ATOM 2760 N N . TYR A 1 528 ? 162.759 181.545 174.091 1.00 102.12 528 TYR A N 1
ATOM 2761 C CA . TYR A 1 528 ? 163.848 181.387 173.135 1.00 98.64 528 TYR A CA 1
ATOM 2762 C C . TYR A 1 528 ? 164.505 180.017 173.251 1.00 103.54 528 TYR A C 1
ATOM 2763 O O . TYR A 1 528 ? 164.666 179.318 172.247 1.00 109.23 528 TYR A O 1
ATOM 2772 N N . ASP A 1 529 ? 164.891 179.617 174.464 1.00 115.77 529 ASP A N 1
ATOM 2773 C CA . ASP A 1 529 ? 165.523 178.314 174.698 1.00 113.20 529 ASP A CA 1
ATOM 2774 C C . ASP A 1 529 ? 164.937 177.724 175.980 1.00 115.07 529 ASP A C 1
ATOM 2775 O O . ASP A 1 529 ? 165.478 177.919 177.071 1.00 124.19 529 ASP A O 1
ATOM 2780 N N . SER A 1 530 ? 163.836 176.993 175.844 1.00 106.24 530 SER A N 1
ATOM 2781 C CA . SER A 1 530 ? 163.210 176.362 177.002 1.00 107.31 530 SER A CA 1
ATOM 2782 C C . SER A 1 530 ? 162.249 175.292 176.517 1.00 115.76 530 SER A C 1
ATOM 2783 O O . SER A 1 530 ? 161.269 175.606 175.835 1.00 115.04 530 SER A O 1
ATOM 2786 N N . SER A 1 531 ? 162.521 174.039 176.868 1.00 114.49 531 SER A N 1
ATOM 2787 C CA . SER A 1 531 ? 161.667 172.919 176.508 1.00 106.63 531 SER A CA 1
ATOM 2788 C C . SER A 1 531 ? 161.419 172.060 177.737 1.00 109.68 531 SER A C 1
ATOM 2789 O O . SER A 1 531 ? 162.270 171.978 178.626 1.00 111.47 531 SER A O 1
ATOM 2792 N N . LEU A 1 532 ? 160.252 171.427 177.783 1.00 109.79 532 LEU A N 1
ATOM 2793 C CA . LEU A 1 532 ? 159.916 170.571 178.911 1.00 109.29 532 LEU A CA 1
ATOM 2794 C C . LEU A 1 532 ? 160.813 169.339 178.930 1.00 110.23 532 LEU A C 1
ATOM 2795 O O . LEU A 1 532 ? 161.159 168.776 177.889 1.00 110.81 532 LEU A O 1
ATOM 2800 N N . LEU A 1 533 ? 161.186 168.920 180.134 1.00 105.72 533 LEU A N 1
ATOM 2801 C CA . LEU A 1 533 ? 162.125 167.826 180.336 1.00 104.42 533 LEU A CA 1
ATOM 2802 C C . LEU A 1 533 ? 161.372 166.553 180.692 1.00 109.21 533 LEU A C 1
ATOM 2803 O O . LEU A 1 533 ? 160.573 166.543 181.634 1.00 108.86 533 LEU A O 1
ATOM 2808 N N . GLN A 1 534 ? 161.625 165.488 179.938 1.00 119.53 534 GLN A N 1
ATOM 2809 C CA . GLN A 1 534 ? 161.122 164.173 180.297 1.00 117.42 534 GLN A CA 1
ATOM 2810 C C . GLN A 1 534 ? 161.928 163.613 181.462 1.00 116.50 534 GLN A C 1
ATOM 2811 O O . GLN A 1 534 ? 163.129 163.864 181.589 1.00 115.75 534 GLN A O 1
ATOM 2817 N N . SER A 1 535 ? 161.259 162.843 182.315 1.00 121.74 535 SER A N 1
ATOM 2818 C CA . SER A 1 535 ? 161.853 162.405 183.567 1.00 123.87 535 SER A CA 1
ATOM 2819 C C . SER A 1 535 ? 161.763 160.894 183.716 1.00 121.61 535 SER A C 1
ATOM 2820 O O . SER A 1 535 ? 160.859 160.247 183.183 1.00 123.42 535 SER A O 1
ATOM 2823 N N . ASP A 1 536 ? 162.718 160.348 184.458 1.00 119.40 536 ASP A N 1
ATOM 2824 C CA . ASP A 1 536 ? 162.763 158.959 184.884 1.00 117.88 536 ASP A CA 1
ATOM 2825 C C . ASP A 1 536 ? 162.858 158.951 186.407 1.00 122.37 536 ASP A C 1
ATOM 2826 O O . ASP A 1 536 ? 162.638 159.974 187.058 1.00 129.37 536 ASP A O 1
ATOM 2831 N N . TYR A 1 537 ? 163.164 157.787 186.985 1.00 110.35 537 TYR A N 1
ATOM 2832 C CA . TYR A 1 537 ? 163.272 157.715 188.439 1.00 113.61 537 TYR A CA 1
ATOM 2833 C C . TYR A 1 537 ? 164.312 158.698 188.961 1.00 114.59 537 TYR A C 1
ATOM 2834 O O . TYR A 1 537 ? 164.059 159.441 189.914 1.00 114.13 537 TYR A O 1
ATOM 2843 N N . SER A 1 538 ? 165.494 158.718 188.345 1.00 117.44 538 SER A N 1
ATOM 2844 C CA . SER A 1 538 ? 166.529 159.651 188.767 1.00 118.84 538 SER A CA 1
ATOM 2845 C C . SER A 1 538 ? 166.146 161.096 188.493 1.00 121.32 538 SER A C 1
ATOM 2846 O O . SER A 1 538 ? 166.686 162.000 189.137 1.00 121.34 538 SER A O 1
ATOM 2849 N N . GLY A 1 539 ? 165.232 161.332 187.553 1.00 117.23 539 GLY A N 1
ATOM 2850 C CA . GLY A 1 539 ? 164.762 162.671 187.269 1.00 110.40 539 GLY A CA 1
ATOM 2851 C C . GLY A 1 539 ? 163.679 163.178 188.190 1.00 109.44 539 GLY A C 1
ATOM 2852 O O . GLY A 1 539 ? 163.302 164.348 188.094 1.00 114.83 539 GLY A O 1
ATOM 2853 N N . LEU A 1 540 ? 163.162 162.328 189.079 1.00 100.05 540 LEU A N 1
ATOM 2854 C CA . LEU A 1 540 ? 162.174 162.784 190.048 1.00 105.88 540 LEU A CA 1
ATOM 2855 C C . LEU A 1 540 ? 162.758 163.780 191.038 1.00 105.65 540 LEU A C 1
ATOM 2856 O O . LEU A 1 540 ? 162.007 164.561 191.629 1.00 105.32 540 LEU A O 1
ATOM 2861 N N . PHE A 1 541 ? 164.072 163.763 191.237 1.00 101.52 541 PHE A N 1
ATOM 2862 C CA . PHE A 1 541 ? 164.730 164.644 192.188 1.00 103.66 541 PHE A CA 1
ATOM 2863 C C . PHE A 1 541 ? 165.337 165.874 191.531 1.00 105.97 541 PHE A C 1
ATOM 2864 O O . PHE A 1 541 ? 166.011 166.654 192.208 1.00 105.51 541 PHE A O 1
ATOM 2872 N N . ARG A 1 542 ? 165.113 166.063 190.235 1.00 115.81 542 ARG A N 1
ATOM 2873 C CA . ARG A 1 542 ? 165.566 167.263 189.550 1.00 112.55 542 ARG A CA 1
ATOM 2874 C C . ARG A 1 542 ? 164.828 168.490 190.069 1.00 117.04 542 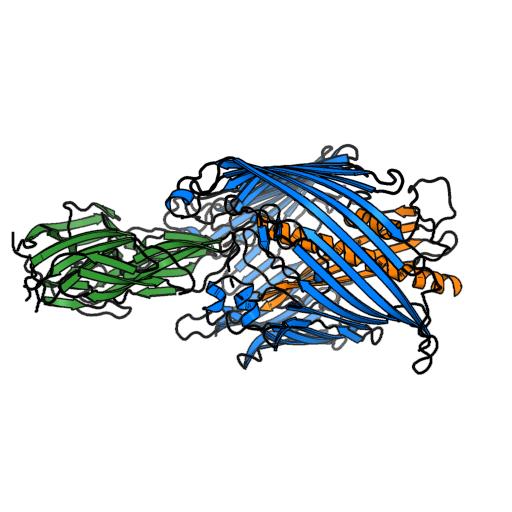ARG A C 1
ATOM 2875 O O . ARG A 1 542 ? 163.649 168.430 190.425 1.00 113.77 542 ARG A O 1
ATOM 2883 N N . ASP A 1 543 ? 165.537 169.615 190.112 1.00 118.49 543 ASP A N 1
ATOM 2884 C CA . ASP A 1 543 ? 164.971 170.875 190.567 1.00 114.79 543 ASP A CA 1
ATOM 2885 C C . ASP A 1 543 ? 164.598 171.802 189.417 1.00 117.77 543 ASP A C 1
ATOM 2886 O O . ASP A 1 543 ? 164.345 172.987 189.649 1.00 122.04 543 ASP A O 1
ATOM 2891 N N . ARG A 1 544 ? 164.564 171.295 188.189 1.00 120.09 544 ARG A N 1
ATOM 2892 C CA . ARG A 1 544 ? 164.194 172.083 187.023 1.00 117.17 544 ARG A CA 1
ATOM 2893 C C . ARG A 1 544 ? 163.166 171.327 186.198 1.00 118.90 544 ARG A C 1
ATOM 2894 O O . ARG A 1 544 ? 163.280 170.114 186.009 1.00 119.32 544 ARG A O 1
ATOM 2902 N N . THR A 1 545 ? 162.165 172.052 185.705 1.00 114.61 545 THR A N 1
ATOM 2903 C CA . THR A 1 545 ? 161.157 171.479 184.824 1.00 112.27 545 THR A CA 1
ATOM 2904 C C . THR A 1 545 ? 161.444 171.728 183.353 1.00 114.82 545 THR A C 1
ATOM 2905 O O . THR A 1 545 ? 161.111 170.884 182.516 1.00 118.80 545 THR A O 1
ATOM 2909 N N . TYR A 1 546 ? 162.059 172.859 183.022 1.00 112.58 546 TYR A N 1
ATOM 2910 C CA . TYR A 1 546 ? 162.375 173.223 181.651 1.00 109.27 546 TYR A CA 1
ATOM 2911 C C . TYR A 1 546 ? 163.881 173.340 181.482 1.00 114.66 546 TYR A C 1
ATOM 2912 O O . TYR A 1 546 ? 164.597 173.729 182.408 1.00 118.97 546 TYR A O 1
ATOM 2921 N N . GLY A 1 547 ? 164.357 173.006 180.288 1.00 114.36 547 GLY A N 1
ATOM 2922 C CA . GLY A 1 547 ? 165.767 173.140 179.984 1.00 115.10 547 GLY A CA 1
ATOM 2923 C C . GLY A 1 547 ? 166.099 174.486 179.377 1.00 121.46 547 GLY A C 1
ATOM 2924 O O . GLY A 1 547 ? 165.920 174.691 178.175 1.00 127.42 547 GLY A O 1
ATOM 2925 N N . GLY A 1 548 ? 166.585 175.404 180.194 1.00 119.98 548 GLY A N 1
ATOM 2926 C CA . GLY A 1 548 ? 166.882 176.749 179.752 1.00 115.80 548 GLY A CA 1
ATOM 2927 C C . GLY A 1 548 ? 166.641 177.731 180.880 1.00 123.24 548 GLY A C 1
ATOM 2928 O O . GLY A 1 548 ? 166.515 177.343 182.036 1.00 131.66 548 GLY A O 1
ATOM 2929 N N . LEU A 1 549 ? 166.573 179.011 180.519 1.00 103.90 549 LEU A N 1
ATOM 2930 C CA . LEU A 1 549 ? 166.371 180.072 181.495 1.00 101.51 549 LEU A CA 1
ATOM 2931 C C . LEU A 1 549 ? 165.124 180.903 181.240 1.00 105.26 549 LEU A C 1
ATOM 2932 O O . LEU A 1 549 ? 164.807 181.776 182.056 1.00 108.14 549 LEU A O 1
ATOM 2937 N N . ASP A 1 550 ? 164.412 180.670 180.139 1.00 110.55 550 ASP A N 1
ATOM 2938 C CA . ASP A 1 550 ? 163.258 181.501 179.819 1.00 109.98 550 ASP A CA 1
ATOM 2939 C C . ASP A 1 550 ? 162.058 181.175 180.696 1.00 112.52 550 ASP A C 1
ATOM 2940 O O . ASP A 1 550 ? 161.354 182.084 181.149 1.00 112.63 550 ASP A O 1
ATOM 2945 N N . ARG A 1 551 ? 161.800 179.895 180.939 1.00 112.13 551 ARG A N 1
ATOM 2946 C CA . ARG A 1 551 ? 160.679 179.463 181.762 1.00 104.09 551 ARG A CA 1
ATOM 2947 C C . ARG A 1 551 ? 161.219 178.740 182.984 1.00 103.60 551 ARG A C 1
ATOM 2948 O O . ARG A 1 551 ? 161.929 177.738 182.852 1.00 107.65 551 ARG A O 1
ATOM 2956 N N . ILE A 1 552 ? 160.886 179.247 184.164 1.00 93.94 552 ILE A N 1
ATOM 2957 C CA . ILE A 1 552 ? 161.251 178.624 185.429 1.00 98.33 552 ILE A CA 1
ATOM 2958 C C . ILE A 1 552 ? 159.950 178.395 186.185 1.00 103.83 552 ILE A C 1
ATOM 2959 O O . ILE A 1 552 ? 159.369 179.333 186.743 1.00 103.89 552 ILE A O 1
ATOM 2964 N N . ALA A 1 553 ? 159.482 177.152 186.196 1.00 108.80 553 ALA A N 1
ATOM 2965 C CA . ALA A 1 553 ? 158.205 176.837 186.815 1.00 100.02 553 ALA A CA 1
ATOM 2966 C C . ALA A 1 553 ? 158.309 176.886 188.333 1.00 101.14 553 ALA A C 1
ATOM 2967 O O . ALA A 1 553 ? 159.355 176.597 188.917 1.00 109.53 553 ALA A O 1
ATOM 2969 N N . SER A 1 554 ? 157.206 177.262 188.970 1.00 100.35 554 SER A N 1
ATOM 2970 C CA . SER A 1 554 ? 157.136 177.239 190.420 1.00 100.61 554 SER A CA 1
ATOM 2971 C C . SER A 1 554 ? 157.108 175.799 190.917 1.00 106.08 554 SER A C 1
ATOM 2972 O O . SER A 1 554 ? 156.811 174.863 190.172 1.00 116.98 554 SER A O 1
ATOM 2975 N N . ALA A 1 555 ? 157.429 175.623 192.195 1.00 87.01 555 ALA A N 1
ATOM 2976 C CA . ALA A 1 555 ? 157.475 174.286 192.768 1.00 89.64 555 ALA A CA 1
ATOM 2977 C C . ALA A 1 555 ? 157.196 174.352 194.258 1.00 99.69 555 ALA A C 1
ATOM 2978 O O . ALA A 1 555 ? 157.826 175.132 194.974 1.00 104.95 555 ALA A O 1
ATOM 2980 N N . ASN A 1 556 ? 156.237 173.548 194.712 1.00 92.88 556 ASN A N 1
ATOM 2981 C CA . ASN A 1 556 ? 155.986 173.316 196.136 1.00 90.58 556 ASN A CA 1
ATOM 2982 C C . ASN A 1 556 ? 155.661 171.830 196.255 1.00 98.89 556 ASN A C 1
ATOM 2983 O O . ASN A 1 556 ? 154.499 171.429 196.167 1.00 108.23 556 ASN A O 1
ATOM 2988 N N . GLN A 1 557 ? 156.694 171.018 196.457 1.00 90.04 557 GLN A N 1
ATOM 2989 C CA . GLN A 1 557 ? 156.556 169.579 196.316 1.00 81.25 557 GLN A CA 1
ATOM 2990 C C . GLN A 1 557 ? 157.541 168.876 197.232 1.00 92.73 557 GLN A C 1
ATOM 2991 O O . GLN A 1 557 ? 158.512 169.468 197.704 1.00 106.64 557 GLN A O 1
ATOM 2997 N N . VAL A 1 558 ? 157.279 167.595 197.475 1.00 87.58 558 VAL A N 1
ATOM 2998 C CA . VAL A 1 558 ? 158.198 166.720 198.190 1.00 79.19 558 VAL A CA 1
ATOM 2999 C C . VAL A 1 558 ? 158.347 165.432 197.393 1.00 77.51 558 VAL A C 1
ATOM 3000 O O . VAL A 1 558 ? 157.348 164.822 196.999 1.00 89.62 558 VAL A O 1
ATOM 3004 N N . THR A 1 559 ? 159.587 165.032 197.141 1.00 87.64 559 THR A N 1
ATOM 3005 C CA . THR A 1 559 ? 159.888 163.810 196.412 1.00 87.18 559 THR A CA 1
ATOM 3006 C C . THR A 1 559 ? 160.347 162.737 197.389 1.00 93.61 559 THR A C 1
ATOM 3007 O O . THR A 1 559 ? 161.099 163.021 198.324 1.00 103.15 559 THR A O 1
ATOM 3011 N N . THR A 1 560 ? 159.885 161.510 197.176 1.00 86.17 560 THR A N 1
ATOM 3012 C CA . THR A 1 560 ? 160.246 160.387 198.026 1.00 92.19 560 THR A CA 1
ATOM 3013 C C . THR A 1 560 ? 160.687 159.219 197.159 1.00 93.76 560 THR A C 1
ATOM 3014 O O . THR A 1 560 ? 160.195 159.036 196.045 1.00 104.70 560 THR A O 1
ATOM 3018 N N . GLY A 1 561 ? 161.626 158.435 197.676 1.00 88.85 561 GLY A N 1
ATOM 3019 C CA . GLY A 1 561 ? 162.143 157.302 196.933 1.00 92.48 561 GLY A CA 1
ATOM 3020 C C . GLY A 1 561 ? 162.755 156.275 197.853 1.00 96.86 561 GLY A C 1
ATOM 3021 O O . GLY A 1 561 ? 163.278 156.607 198.920 1.00 104.69 561 GLY A O 1
ATOM 3022 N N . VAL A 1 562 ? 162.682 155.013 197.436 1.00 95.19 562 VAL A N 1
ATOM 3023 C CA . VAL A 1 562 ? 163.262 153.894 198.169 1.00 93.32 562 VAL A CA 1
ATOM 3024 C C . VAL A 1 562 ? 164.068 153.053 197.194 1.00 96.95 562 VAL A C 1
ATOM 3025 O O . VAL A 1 562 ? 163.586 152.736 196.102 1.00 100.69 562 VAL A O 1
ATOM 3029 N N . THR A 1 563 ? 165.288 152.694 197.581 1.00 97.67 563 THR A N 1
ATOM 3030 C CA . THR A 1 563 ? 166.153 151.846 196.772 1.00 93.93 563 THR A CA 1
ATOM 3031 C C . THR A 1 563 ? 166.699 150.726 197.641 1.00 94.69 563 THR A C 1
ATOM 3032 O O . THR A 1 563 ? 167.197 150.980 198.741 1.00 105.30 563 THR A O 1
ATOM 3036 N N . SER A 1 564 ? 166.606 149.495 197.151 1.00 89.12 564 SER A N 1
ATOM 3037 C CA . SER A 1 564 ? 167.103 148.324 197.860 1.00 92.74 564 SER A CA 1
ATOM 3038 C C . SER A 1 564 ? 168.109 147.600 196.981 1.00 96.21 564 SER A C 1
ATOM 3039 O O . SER A 1 564 ? 167.845 147.364 195.800 1.00 106.28 564 SER A O 1
ATOM 3042 N N . ARG A 1 565 ? 169.254 147.246 197.558 1.00 94.23 565 ARG A N 1
ATOM 3043 C CA . ARG A 1 565 ? 170.329 146.589 196.831 1.00 89.30 565 ARG A CA 1
ATOM 3044 C C . ARG A 1 565 ? 170.729 145.311 197.549 1.00 96.98 565 ARG A C 1
ATOM 3045 O O . ARG A 1 565 ? 170.448 145.125 198.734 1.00 107.89 565 ARG A O 1
ATOM 3053 N N . ILE A 1 566 ? 171.383 144.419 196.811 1.00 94.61 566 ILE A N 1
ATOM 3054 C CA . ILE A 1 566 ? 171.872 143.156 197.350 1.00 94.82 566 ILE A CA 1
ATOM 3055 C C . ILE A 1 566 ? 173.329 142.998 196.942 1.00 98.83 566 ILE A C 1
ATOM 3056 O O . ILE A 1 566 ? 173.651 143.044 195.750 1.00 99.56 566 ILE A O 1
ATOM 3061 N N . TYR A 1 567 ? 174.203 142.807 197.925 1.00 108.88 567 TYR A N 1
ATOM 3062 C CA . TYR A 1 567 ? 175.627 142.613 197.700 1.00 106.92 567 TYR A CA 1
ATOM 3063 C C . TYR A 1 567 ? 176.003 141.182 198.042 1.00 110.86 567 TYR A C 1
ATOM 3064 O O . TYR A 1 567 ? 175.493 140.614 199.012 1.00 118.60 567 TYR A O 1
ATOM 3073 N N . ASP A 1 568 ? 176.897 140.599 197.252 1.00 117.16 568 ASP A N 1
ATOM 3074 C CA . ASP A 1 568 ? 177.368 139.250 197.514 1.00 117.14 568 ASP A CA 1
ATOM 3075 C C . ASP A 1 568 ? 178.510 139.301 198.528 1.00 118.63 568 ASP A C 1
ATOM 3076 O O . ASP A 1 568 ? 178.793 140.343 199.124 1.00 122.48 568 ASP A O 1
ATOM 3081 N N . ASP A 1 569 ? 179.181 138.168 198.739 1.00 124.11 569 ASP A N 1
ATOM 3082 C CA . ASP A 1 569 ? 180.228 138.104 199.752 1.00 127.07 569 ASP A CA 1
ATOM 3083 C C . ASP A 1 569 ? 181.475 138.884 199.356 1.00 128.26 569 ASP A C 1
ATOM 3084 O O . ASP A 1 569 ? 182.320 139.154 200.216 1.00 125.59 569 ASP A O 1
ATOM 3089 N N . ALA A 1 570 ? 181.611 139.248 198.085 1.00 120.37 570 ALA A N 1
ATOM 3090 C CA . ALA A 1 570 ? 182.720 140.069 197.625 1.00 117.76 570 ALA A CA 1
ATOM 3091 C C . ALA A 1 570 ? 182.369 141.549 197.578 1.00 120.06 570 ALA A C 1
ATOM 3092 O O . ALA A 1 570 ? 183.098 142.324 196.954 1.00 122.63 570 ALA A O 1
ATOM 3094 N N . ALA A 1 571 ? 181.268 141.947 198.217 1.00 117.78 571 ALA A N 1
ATOM 3095 C CA . ALA A 1 571 ? 180.803 143.335 198.230 1.00 113.01 571 ALA A CA 1
ATOM 3096 C C . ALA A 1 571 ? 180.580 143.865 196.817 1.00 114.69 571 ALA A C 1
ATOM 3097 O O . ALA A 1 571 ? 180.836 145.033 196.525 1.00 117.99 571 ALA A O 1
ATOM 3099 N N . VAL A 1 572 ? 180.086 143.002 195.934 1.00 111.24 572 VAL A N 1
ATOM 3100 C CA . VAL A 1 572 ? 179.775 143.363 194.556 1.00 111.31 572 VAL A CA 1
ATOM 3101 C C . VAL A 1 572 ? 178.262 143.380 194.414 1.00 110.77 572 VAL A C 1
ATOM 3102 O O . VAL A 1 572 ? 177.592 142.383 194.709 1.00 113.94 572 VAL A O 1
ATOM 3106 N N . GLU A 1 573 ? 177.723 144.507 193.963 1.00 114.33 573 GLU A N 1
ATOM 3107 C CA . GLU A 1 573 ? 176.279 144.655 193.858 1.00 112.10 573 GLU A CA 1
ATOM 3108 C C . GLU A 1 573 ? 175.738 143.798 192.723 1.00 116.92 573 GLU A C 1
ATOM 3109 O O . GLU A 1 573 ? 176.275 143.808 191.613 1.00 122.89 573 GLU A O 1
ATOM 3115 N N . ARG A 1 574 ? 174.670 143.059 193.005 1.00 114.20 574 ARG A N 1
ATOM 3116 C CA . ARG A 1 574 ? 174.025 142.195 192.023 1.00 112.18 574 ARG A CA 1
ATOM 3117 C C . ARG A 1 574 ? 172.632 142.655 191.635 1.00 111.84 574 ARG A C 1
ATOM 3118 O O . ARG A 1 574 ? 172.253 142.535 190.470 1.00 117.35 574 ARG A O 1
ATOM 3126 N N . PHE A 1 575 ? 171.862 143.183 192.579 1.00 102.56 575 PHE A N 1
ATOM 3127 C CA . PHE A 1 575 ? 170.469 143.524 192.349 1.00 98.67 575 PHE A CA 1
ATOM 3128 C C . PHE A 1 575 ? 170.183 144.892 192.945 1.00 102.42 575 PHE A C 1
ATOM 3129 O O . PHE A 1 575 ? 170.772 145.273 193.957 1.00 109.39 575 PHE A O 1
ATOM 3137 N N . ASN A 1 576 ? 169.283 145.636 192.303 1.00 92.17 576 ASN A N 1
ATOM 3138 C CA . ASN A 1 576 ? 168.811 146.895 192.862 1.00 89.34 576 ASN A CA 1
ATOM 3139 C C . ASN A 1 576 ? 167.471 147.251 192.236 1.00 93.96 576 ASN A C 1
ATOM 3140 O O . ASN A 1 576 ? 167.279 147.083 191.032 1.00 106.23 576 ASN A O 1
ATOM 3145 N N . ILE A 1 577 ? 166.552 147.737 193.068 1.00 90.90 577 ILE A N 1
ATOM 3146 C CA . ILE A 1 577 ? 165.214 148.124 192.639 1.00 89.93 577 ILE A CA 1
ATOM 3147 C C . ILE A 1 577 ? 164.845 149.425 193.336 1.00 91.59 577 ILE A C 1
ATOM 3148 O O . ILE A 1 577 ? 165.077 149.583 194.538 1.00 103.14 577 ILE A O 1
ATOM 3153 N N . SER A 1 578 ? 164.277 150.364 192.580 1.00 91.46 578 SER A N 1
ATOM 3154 C CA . SER A 1 578 ? 163.966 151.691 193.091 1.00 91.25 578 SER A CA 1
ATOM 3155 C C . SER A 1 578 ? 162.535 152.070 192.745 1.00 99.54 578 SER A C 1
ATOM 3156 O O . SER A 1 578 ? 162.040 151.738 191.666 1.00 110.66 578 SER A O 1
ATOM 3159 N N . VAL A 1 579 ? 161.875 152.766 193.670 1.00 96.02 579 VAL A N 1
ATOM 3160 C CA . VAL A 1 579 ? 160.517 153.265 193.491 1.00 95.07 579 VAL A CA 1
ATOM 3161 C C . VAL A 1 579 ? 160.461 154.692 194.018 1.00 99.53 579 VAL A C 1
ATOM 3162 O O . VAL A 1 579 ? 161.042 155.004 195.061 1.00 108.34 579 VAL A O 1
ATOM 3166 N N . GLY A 1 580 ? 159.765 155.562 193.293 1.00 99.93 580 GLY A N 1
ATOM 3167 C CA . GLY A 1 580 ? 159.693 156.957 193.696 1.00 94.01 580 GLY A CA 1
ATOM 3168 C C . GLY A 1 580 ? 158.427 157.615 193.198 1.00 101.79 580 GLY A C 1
ATOM 3169 O O . GLY A 1 580 ? 157.705 157.075 192.357 1.00 115.58 580 GLY A O 1
ATOM 3170 N N . GLN A 1 581 ? 158.169 158.805 193.740 1.00 98.33 581 GLN A N 1
ATOM 3171 C CA . GLN A 1 581 ? 157.005 159.599 193.367 1.00 93.27 581 GLN A CA 1
ATOM 3172 C C . GLN A 1 581 ? 157.236 161.043 193.780 1.00 98.02 581 GLN A C 1
ATOM 3173 O O . GLN A 1 581 ? 158.115 161.341 194.591 1.00 112.00 581 GLN A O 1
ATOM 3179 N N . ILE A 1 582 ? 156.430 161.939 193.214 1.00 96.47 582 ILE A N 1
ATOM 3180 C CA . ILE A 1 582 ? 156.449 163.358 193.552 1.00 95.65 582 ILE A CA 1
ATOM 3181 C C . ILE A 1 582 ? 155.058 163.760 194.016 1.00 98.78 582 ILE A C 1
ATOM 3182 O O . ILE A 1 582 ? 154.069 163.494 193.325 1.00 113.69 582 ILE A O 1
ATOM 3187 N N . TYR A 1 583 ? 154.983 164.409 195.173 1.00 94.10 583 TYR A N 1
ATOM 3188 C CA . TYR A 1 583 ? 153.727 164.896 195.728 1.00 93.31 583 TYR A CA 1
ATOM 3189 C C . TYR A 1 583 ? 153.708 166.413 195.629 1.00 100.19 583 TYR A C 1
ATOM 3190 O O . TYR A 1 583 ? 154.561 167.084 196.214 1.00 112.73 583 TYR A O 1
ATOM 3199 N N . TYR A 1 584 ? 152.729 166.950 194.908 1.00 94.81 584 TYR A N 1
ATOM 3200 C CA . TYR A 1 584 ? 152.623 168.382 194.667 1.00 91.79 584 TYR A CA 1
ATOM 3201 C C . TYR A 1 584 ? 151.651 168.994 195.665 1.00 98.82 584 TYR A C 1
ATOM 3202 O O . TYR A 1 584 ? 150.480 168.608 195.712 1.00 108.74 584 TYR A O 1
ATOM 3211 N N . PHE A 1 585 ? 152.134 169.950 196.456 1.00 91.89 585 PHE A N 1
ATOM 3212 C CA . PHE A 1 585 ? 151.253 170.722 197.319 1.00 92.19 585 PHE A CA 1
ATOM 3213 C C . PHE A 1 585 ? 150.583 171.870 196.583 1.00 95.38 585 PHE A C 1
ATOM 3214 O O . PHE A 1 585 ? 149.653 172.475 197.126 1.00 97.48 585 PHE A O 1
ATOM 3222 N N . THR A 1 586 ? 151.029 172.177 195.370 1.00 110.60 586 THR A N 1
ATOM 3223 C CA . THR A 1 586 ? 150.538 173.324 194.626 1.00 109.30 586 THR A CA 1
ATOM 3224 C C . THR A 1 586 ? 150.917 173.136 193.166 1.00 113.47 586 THR A C 1
ATOM 3225 O O . THR A 1 586 ? 152.022 172.681 192.864 1.00 109.89 586 THR A O 1
ATOM 3229 N N . GLU A 1 587 ? 149.990 173.470 192.271 1.00 132.58 587 GLU A N 1
ATOM 3230 C CA . GLU A 1 587 ? 150.220 173.298 190.844 1.00 130.10 587 GLU A CA 1
ATOM 3231 C C . GLU A 1 587 ? 151.459 174.064 190.402 1.00 130.91 587 GLU A C 1
ATOM 3232 O O . GLU A 1 587 ? 151.676 175.211 190.800 1.00 133.84 587 GLU A O 1
ATOM 3238 N N . SER A 1 588 ? 152.278 173.420 189.575 1.00 117.86 588 SER A N 1
ATOM 3239 C CA . SER A 1 588 ? 153.486 174.043 189.046 1.00 118.92 588 SER A CA 1
ATOM 3240 C C . SER A 1 588 ? 153.112 174.888 187.836 1.00 122.27 588 SER A C 1
ATOM 3241 O O . SER A 1 588 ? 152.924 174.360 186.736 1.00 122.35 588 SER A O 1
ATOM 3244 N N . ARG A 1 589 ? 153.011 176.197 188.032 1.00 125.02 589 ARG A N 1
ATOM 3245 C CA . ARG A 1 589 ? 152.595 177.119 186.988 1.00 122.85 589 ARG A CA 1
ATOM 3246 C C . ARG A 1 589 ? 153.781 177.946 186.516 1.00 125.12 589 ARG A C 1
ATOM 3247 O O . ARG A 1 589 ? 154.509 178.526 187.326 1.00 127.55 589 ARG A O 1
ATOM 3255 N N . THR A 1 590 ? 153.964 177.999 185.198 1.00 127.44 590 THR A N 1
ATOM 3256 C CA . THR A 1 590 ? 155.051 178.745 184.580 1.00 124.32 590 THR A CA 1
ATOM 3257 C C . THR A 1 590 ? 154.578 180.065 183.987 1.00 125.41 590 THR A C 1
ATOM 3258 O O . THR A 1 590 ? 155.244 180.620 183.110 1.00 128.39 590 THR A O 1
ATOM 3262 N N . GLY A 1 591 ? 153.448 180.571 184.439 1.00 130.04 591 GLY A N 1
ATOM 3263 C CA . GLY A 1 591 ? 152.919 181.834 183.943 1.00 131.54 591 GLY A CA 1
ATOM 3264 C C . GLY A 1 591 ? 151.945 181.733 182.793 1.00 132.31 591 GLY A C 1
ATOM 3265 O O . GLY A 1 591 ? 150.908 182.393 182.798 1.00 130.31 591 GLY A O 1
ATOM 3266 N N . ASP A 1 592 ? 152.265 180.911 181.795 1.00 155.03 592 ASP A N 1
ATOM 3267 C CA . ASP A 1 592 ? 151.405 180.750 180.630 1.00 156.72 592 ASP A CA 1
ATOM 3268 C C . ASP A 1 592 ? 150.885 179.327 180.467 1.00 159.27 592 ASP A C 1
ATOM 3269 O O . ASP A 1 592 ? 149.687 179.136 180.243 1.00 157.90 592 ASP A O 1
ATOM 3274 N N . ASP A 1 593 ? 151.776 178.333 180.565 1.00 183.76 593 ASP A N 1
ATOM 3275 C CA . ASP A 1 593 ? 151.500 176.906 180.389 1.00 184.35 593 ASP A CA 1
ATOM 3276 C C . ASP A 1 593 ? 150.468 176.652 179.295 1.00 185.32 593 ASP A C 1
ATOM 3277 O O . ASP A 1 593 ? 150.543 177.252 178.218 1.00 183.95 593 ASP A O 1
ATOM 3282 N N . ASN A 1 594 ? 149.509 175.764 179.552 1.00 198.69 594 ASN A N 1
ATOM 3283 C CA . ASN A 1 594 ? 148.445 175.521 178.586 1.00 197.29 594 ASN A CA 1
ATOM 3284 C C . ASN A 1 594 ? 147.087 175.404 179.269 1.00 198.71 594 ASN A C 1
ATOM 3285 O O . ASN A 1 594 ? 146.052 175.384 178.595 1.00 197.85 594 ASN A O 1
ATOM 3290 N N . ASP A 1 601 ? 142.692 168.521 188.476 1.00 184.36 601 ASP A N 1
ATOM 3291 C CA . ASP A 1 601 ? 143.614 168.409 189.597 1.00 180.05 601 ASP A CA 1
ATOM 3292 C C . ASP A 1 601 ? 145.046 168.386 189.081 1.00 179.02 601 ASP A C 1
ATOM 3293 O O . ASP A 1 601 ? 145.333 167.776 188.049 1.00 178.67 601 ASP A O 1
ATOM 3298 N N . LYS A 1 602 ? 145.930 169.065 189.805 1.00 151.28 602 LYS A N 1
ATOM 3299 C CA . LYS A 1 602 ? 147.364 169.059 189.550 1.00 151.49 602 LYS A CA 1
ATOM 3300 C C . LYS A 1 602 ? 148.128 168.993 190.860 1.00 148.06 602 LYS A C 1
ATOM 3301 O O . LYS A 1 602 ? 149.295 169.383 190.944 1.00 147.49 602 LYS A O 1
ATOM 3307 N N . THR A 1 603 ? 147.474 168.498 191.905 1.00 122.28 603 THR A N 1
ATOM 3308 C CA . THR A 1 603 ? 148.059 168.407 193.231 1.00 122.29 603 THR A CA 1
ATOM 3309 C C . THR A 1 603 ? 147.971 166.971 193.720 1.00 122.24 603 THR A C 1
ATOM 3310 O O . THR A 1 603 ? 147.040 166.243 193.366 1.00 123.09 603 THR A O 1
ATOM 3314 N N . GLY A 1 604 ? 148.939 166.569 194.533 1.00 113.85 604 GLY A N 1
ATOM 3315 C CA . GLY A 1 604 ? 149.003 165.214 195.043 1.00 107.58 604 GLY A CA 1
ATOM 3316 C C . GLY A 1 604 ? 149.934 164.345 194.225 1.00 112.83 604 GLY A C 1
ATOM 3317 O O . GLY A 1 604 ? 150.583 164.784 193.271 1.00 117.26 604 GLY A O 1
ATOM 3318 N N . SER A 1 605 ? 149.992 163.076 194.617 1.00 110.16 605 SER A N 1
ATOM 3319 C CA . SER A 1 605 ? 150.855 162.106 193.952 1.00 106.80 605 SER A CA 1
ATOM 3320 C C . SER A 1 605 ? 150.364 161.884 192.529 1.00 111.82 605 SER A C 1
ATOM 3321 O O . SER A 1 605 ? 149.327 161.249 192.315 1.00 118.09 605 SER A O 1
ATOM 3324 N N . LEU A 1 606 ? 151.106 162.399 191.552 1.00 116.17 606 LEU A N 1
ATOM 3325 C CA . LEU A 1 606 ? 150.694 162.325 190.158 1.00 121.53 606 LEU A CA 1
ATOM 3326 C C . LEU A 1 606 ? 151.448 161.291 189.341 1.00 127.09 606 LEU A C 1
ATOM 3327 O O . LEU A 1 606 ? 150.841 160.645 188.487 1.00 131.67 606 LEU A O 1
ATOM 3332 N N . VAL A 1 607 ? 152.745 161.115 189.571 1.00 117.19 607 VAL A N 1
ATOM 3333 C CA . VAL A 1 607 ? 153.564 160.235 188.751 1.00 118.07 607 VAL A CA 1
ATOM 3334 C C . VAL A 1 607 ? 154.409 159.346 189.651 1.00 117.31 607 VAL A C 1
ATOM 3335 O O . VAL A 1 607 ? 154.869 159.774 190.715 1.00 117.92 607 VAL A O 1
ATOM 3339 N N . TRP A 1 608 ? 154.585 158.095 189.232 1.00 105.36 608 TRP A N 1
ATOM 3340 C CA . TRP A 1 608 ? 155.445 157.136 189.905 1.00 95.13 608 TRP A CA 1
ATOM 3341 C C . TRP A 1 608 ? 156.445 156.589 188.900 1.00 101.15 608 TRP A C 1
ATOM 3342 O O . TRP A 1 608 ? 156.154 156.492 187.706 1.00 118.57 608 TRP A O 1
ATOM 3353 N N . ALA A 1 609 ? 157.631 156.238 189.387 1.00 92.12 609 ALA A N 1
ATOM 3354 C CA . ALA A 1 609 ? 158.677 155.709 188.526 1.00 97.63 609 ALA A CA 1
ATOM 3355 C C . ALA A 1 609 ? 159.374 154.556 189.229 1.00 104.70 609 ALA A C 1
ATOM 3356 O O . ALA A 1 609 ? 159.353 154.445 190.456 1.00 111.49 609 ALA A O 1
ATOM 3358 N N . GLY A 1 610 ? 159.995 153.690 188.430 1.00 101.41 610 GLY A N 1
ATOM 3359 C CA . GLY A 1 610 ? 160.659 152.519 188.962 1.00 92.64 610 GLY A CA 1
ATOM 3360 C C . GLY A 1 610 ? 161.877 152.159 188.142 1.00 97.41 610 GLY A C 1
ATOM 3361 O O . GLY A 1 610 ? 162.088 152.671 187.041 1.00 102.78 610 GLY A O 1
ATOM 3362 N N . ASP A 1 611 ? 162.684 151.262 188.702 1.00 102.44 611 ASP A N 1
ATOM 3363 C CA . ASP A 1 611 ? 163.903 150.812 188.049 1.00 102.73 611 ASP A CA 1
ATOM 3364 C C . ASP A 1 611 ? 164.275 149.448 188.604 1.00 106.67 611 ASP A C 1
ATOM 3365 O O . ASP A 1 611 ? 163.854 149.070 189.698 1.00 114.60 611 ASP A O 1
ATOM 3370 N N . THR A 1 612 ? 165.078 148.716 187.835 1.00 106.54 612 THR A N 1
ATOM 3371 C CA . THR A 1 612 ? 165.492 147.376 188.220 1.00 101.94 612 THR A CA 1
ATOM 3372 C C . THR A 1 612 ? 166.696 146.983 187.381 1.00 104.50 612 THR A C 1
ATOM 3373 O O . THR A 1 612 ? 166.752 147.292 186.190 1.00 117.72 612 THR A O 1
ATOM 3377 N N . TYR A 1 613 ? 167.659 146.315 188.011 1.00 100.81 613 TYR A N 1
ATOM 3378 C CA . TYR A 1 613 ? 168.830 145.809 187.302 1.00 100.17 613 TYR A CA 1
ATOM 3379 C C . TYR A 1 613 ? 169.341 144.591 188.055 1.00 106.09 613 TYR A C 1
ATOM 3380 O O . TYR A 1 613 ? 169.922 144.731 189.133 1.00 113.68 613 TYR A O 1
ATOM 3389 N N . TRP A 1 614 ? 169.126 143.407 187.494 1.00 103.74 614 TRP A N 1
ATOM 3390 C CA . TRP A 1 614 ? 169.563 142.157 188.102 1.00 100.89 614 TRP A CA 1
ATOM 3391 C C . TRP A 1 614 ? 170.715 141.588 187.286 1.00 102.52 614 TRP A C 1
ATOM 3392 O O . TRP A 1 614 ? 170.577 141.367 186.080 1.00 109.83 614 TRP A O 1
ATOM 3403 N N . ARG A 1 615 ? 171.846 141.356 187.946 1.00 114.75 615 ARG A N 1
ATOM 3404 C CA . ARG A 1 615 ? 173.023 140.753 187.325 1.00 112.35 615 ARG A CA 1
ATOM 3405 C C . ARG A 1 615 ? 173.030 139.278 187.712 1.00 115.42 615 ARG A C 1
ATOM 3406 O O . ARG A 1 615 ? 173.667 138.877 188.685 1.00 120.21 615 ARG A O 1
ATOM 3414 N N . ILE A 1 616 ? 172.308 138.468 186.937 1.00 103.90 616 ILE A N 1
ATOM 3415 C CA . ILE A 1 616 ? 172.126 137.062 187.285 1.00 104.31 616 ILE A CA 1
ATOM 3416 C C . ILE A 1 616 ? 173.464 136.339 187.322 1.00 109.68 616 ILE A C 1
ATOM 3417 O O . ILE A 1 616 ? 173.751 135.580 188.254 1.00 117.00 616 ILE A O 1
ATOM 3422 N N . SER A 1 617 ? 174.303 136.564 186.318 1.00 112.09 617 SER A N 1
ATOM 3423 C CA . SER A 1 617 ? 175.604 135.922 186.237 1.00 109.02 617 SER A CA 1
ATOM 3424 C C . SER A 1 617 ? 176.531 136.827 185.436 1.00 108.61 617 SER A C 1
ATOM 3425 O O . SER A 1 617 ? 176.184 137.963 185.107 1.00 113.60 617 SER A O 1
ATOM 3428 N N . GLU A 1 618 ? 177.722 136.320 185.123 1.00 127.46 618 GLU A N 1
ATOM 3429 C CA . GLU A 1 618 ? 178.648 137.088 184.303 1.00 127.69 618 GLU A CA 1
ATOM 3430 C C . GLU A 1 618 ? 178.159 137.224 182.870 1.00 131.90 618 GLU A C 1
ATOM 3431 O O . GLU A 1 618 ? 178.662 138.079 182.135 1.00 132.40 618 GLU A O 1
ATOM 3437 N N . ARG A 1 619 ? 177.186 136.409 182.461 1.00 126.56 619 ARG A N 1
ATOM 3438 C CA . ARG A 1 619 ? 176.667 136.434 181.104 1.00 119.43 619 ARG A CA 1
ATOM 3439 C C . ARG A 1 619 ? 175.199 136.816 181.005 1.00 119.64 619 ARG A C 1
ATOM 3440 O O . ARG A 1 619 ? 174.765 137.224 179.924 1.00 125.68 619 ARG A O 1
ATOM 3448 N N . TRP A 1 620 ? 174.431 136.704 182.082 1.00 106.81 620 TRP A N 1
ATOM 3449 C CA . TRP A 1 620 ? 173.017 137.042 182.072 1.00 101.71 620 TRP A CA 1
ATOM 3450 C C . TRP A 1 620 ? 172.791 138.414 182.692 1.00 106.21 620 TRP A C 1
ATOM 3451 O O . TRP A 1 620 ? 173.483 138.813 183.630 1.00 113.81 620 TRP A O 1
ATOM 3462 N N . GLY A 1 621 ? 171.816 139.130 182.157 1.00 102.97 621 GLY A N 1
ATOM 3463 C CA . GLY A 1 621 ? 171.466 140.440 182.678 1.00 99.51 621 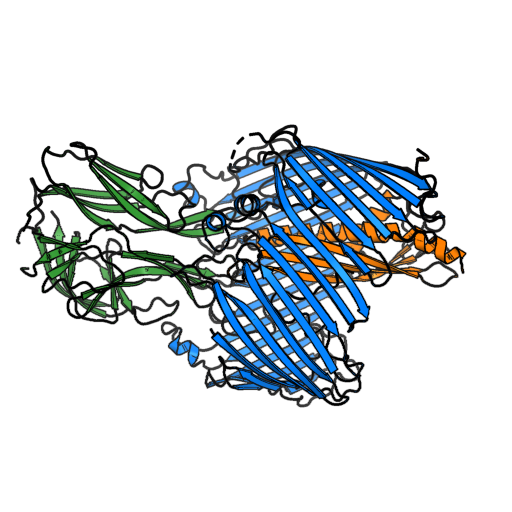GLY A CA 1
ATOM 3464 C C . GLY A 1 621 ? 170.007 140.733 182.429 1.00 98.30 621 GLY A C 1
ATOM 3465 O O . GLY A 1 621 ? 169.430 140.298 181.429 1.00 108.47 621 GLY A O 1
ATOM 3466 N N . LEU A 1 622 ? 169.404 141.478 183.349 1.00 99.14 622 LEU A N 1
ATOM 3467 C CA . LEU A 1 622 ? 167.993 141.823 183.265 1.00 94.21 622 LEU A CA 1
ATOM 3468 C C . LEU A 1 622 ? 167.819 143.274 183.676 1.00 95.79 622 LEU A C 1
ATOM 3469 O O . LEU A 1 622 ? 168.393 143.707 184.678 1.00 107.50 622 LEU A O 1
ATOM 3474 N N . ARG A 1 623 ? 167.031 144.021 182.909 1.00 94.19 623 ARG A N 1
ATOM 3475 C CA . ARG A 1 623 ? 166.816 145.433 183.177 1.00 94.03 623 ARG A CA 1
ATOM 3476 C C . ARG A 1 623 ? 165.336 145.753 183.055 1.00 99.39 623 ARG A C 1
ATOM 3477 O O . ARG A 1 623 ? 164.592 145.065 182.354 1.00 111.21 623 ARG A O 1
ATOM 3485 N N . GLY A 1 624 ? 164.918 146.806 183.746 1.00 90.60 624 GLY A N 1
ATOM 3486 C CA . GLY A 1 624 ? 163.527 147.202 183.731 1.00 88.21 624 GLY A CA 1
ATOM 3487 C C . GLY A 1 624 ? 163.338 148.702 183.737 1.00 94.63 624 GLY A C 1
ATOM 3488 O O . GLY A 1 624 ? 164.267 149.457 183.440 1.00 95.01 624 GLY A O 1
ATOM 3489 N N . GLY A 1 625 ? 162.135 149.145 184.078 1.00 94.92 625 GLY A N 1
ATOM 3490 C CA . GLY A 1 625 ? 161.819 150.557 184.103 1.00 88.23 625 GLY A CA 1
ATOM 3491 C C . GLY A 1 625 ? 160.363 150.798 183.780 1.00 87.49 625 GLY A C 1
ATOM 3492 O O . GLY A 1 625 ? 159.835 150.234 182.820 1.00 97.65 625 GLY A O 1
ATOM 3493 N N . ILE A 1 626 ? 159.698 151.635 184.571 1.00 87.92 626 ILE A N 1
ATOM 3494 C CA . ILE A 1 626 ? 158.271 151.872 184.415 1.00 91.26 626 ILE A CA 1
ATOM 3495 C C . ILE A 1 626 ? 157.964 153.285 184.878 1.00 96.56 626 ILE A C 1
ATOM 3496 O O . ILE A 1 626 ? 158.660 153.846 185.727 1.00 103.03 626 ILE A O 1
ATOM 3501 N N . GLN A 1 627 ? 156.925 153.872 184.289 1.00 104.71 627 GLN A N 1
ATOM 3502 C CA . GLN A 1 627 ? 156.438 155.195 184.679 1.00 97.26 627 GLN A CA 1
ATOM 3503 C C . GLN A 1 627 ? 154.920 155.090 184.781 1.00 101.17 627 GLN A C 1
ATOM 3504 O O . GLN A 1 627 ? 154.202 155.357 183.815 1.00 112.41 627 GLN A O 1
ATOM 3510 N N . TYR A 1 628 ? 154.439 154.697 185.953 1.00 117.05 628 TYR A N 1
ATOM 3511 C CA . TYR A 1 628 ? 153.008 154.600 186.188 1.00 117.86 628 TYR A CA 1
ATOM 3512 C C . TYR A 1 628 ? 152.449 155.988 186.452 1.00 117.21 628 TYR A C 1
ATOM 3513 O O . TYR A 1 628 ? 153.029 156.766 187.213 1.00 122.74 628 TYR A O 1
ATOM 3522 N N . ASP A 1 629 ? 151.329 156.303 185.818 1.00 124.60 629 ASP A N 1
ATOM 3523 C CA . ASP A 1 629 ? 150.696 157.605 185.959 1.00 128.22 629 ASP A CA 1
ATOM 3524 C C . ASP A 1 629 ? 149.365 157.438 186.672 1.00 130.47 629 ASP A C 1
ATOM 3525 O O . ASP A 1 629 ? 148.486 156.719 186.189 1.00 129.25 629 ASP A O 1
ATOM 3530 N N . THR A 1 630 ? 149.220 158.107 187.812 1.00 133.98 630 THR A N 1
ATOM 3531 C CA . THR A 1 630 ? 147.938 158.155 188.492 1.00 132.23 630 THR A CA 1
ATOM 3532 C C . THR A 1 630 ? 146.998 159.081 187.725 1.00 132.78 630 THR A C 1
ATOM 3533 O O . THR A 1 630 ? 147.305 159.544 186.624 1.00 131.91 630 THR A O 1
ATOM 3537 N N . ARG A 1 631 ? 145.805 159.289 188.287 1.00 148.36 631 ARG A N 1
ATOM 3538 C CA . ARG A 1 631 ? 144.720 160.097 187.723 1.00 149.23 631 ARG A CA 1
ATOM 3539 C C . ARG A 1 631 ? 144.361 159.654 186.305 1.00 151.16 631 ARG A C 1
ATOM 3540 O O . ARG A 1 631 ? 143.573 160.314 185.622 1.00 149.63 631 ARG A O 1
ATOM 3548 N N . LEU A 1 632 ? 144.941 158.538 185.859 1.00 142.53 632 LEU A N 1
ATOM 3549 C CA . LEU A 1 632 ? 144.474 157.800 184.689 1.00 137.14 632 LEU A CA 1
ATOM 3550 C C . LEU A 1 632 ? 144.437 156.296 184.895 1.00 138.79 632 LEU A C 1
ATOM 3551 O O . LEU A 1 632 ? 143.755 155.612 184.124 1.00 141.39 632 LEU A O 1
ATOM 3556 N N . ASP A 1 633 ? 145.143 155.754 185.890 1.00 143.97 633 ASP A N 1
ATOM 3557 C CA . ASP A 1 633 ? 145.173 154.317 186.169 1.00 146.65 633 ASP A CA 1
ATOM 3558 C C . ASP A 1 633 ? 145.675 153.525 184.962 1.00 148.70 633 ASP A C 1
ATOM 3559 O O . ASP A 1 633 ? 145.092 152.515 184.565 1.00 151.29 633 ASP A O 1
ATOM 3564 N N . ASN A 1 634 ? 146.775 153.994 184.376 1.00 128.84 634 ASN A N 1
ATOM 3565 C CA . ASN A 1 634 ? 147.387 153.303 183.252 1.00 126.15 634 ASN A CA 1
ATOM 3566 C C . ASN A 1 634 ? 148.882 153.579 183.249 1.00 128.60 634 ASN A C 1
ATOM 3567 O O . ASN A 1 634 ? 149.353 154.562 183.827 1.00 132.81 634 ASN A O 1
ATOM 3572 N N . VAL A 1 635 ? 149.622 152.700 182.584 1.00 108.98 635 VAL A N 1
ATOM 3573 C CA . VAL A 1 635 ? 151.075 152.809 182.517 1.00 107.66 635 VAL A CA 1
ATOM 3574 C C . VAL A 1 635 ? 151.451 153.753 181.385 1.00 109.30 635 VAL A C 1
ATOM 3575 O O . VAL A 1 635 ? 151.006 153.582 180.245 1.00 119.22 635 VAL A O 1
ATOM 3579 N N . ALA A 1 636 ? 152.276 154.754 181.692 1.00 91.92 636 ALA A N 1
ATOM 3580 C CA . ALA A 1 636 ? 152.675 155.721 180.676 1.00 93.05 636 ALA A CA 1
ATOM 3581 C C . ALA A 1 636 ? 153.762 155.158 179.767 1.00 95.84 636 ALA A C 1
ATOM 3582 O O . ALA A 1 636 ? 153.575 155.052 178.551 1.00 102.60 636 ALA A O 1
ATOM 3584 N N . THR A 1 637 ? 154.908 154.799 180.339 1.00 96.04 637 THR A N 1
ATOM 3585 C CA . THR A 1 637 ? 156.005 154.222 179.578 1.00 91.15 637 THR A CA 1
ATOM 3586 C C . THR A 1 637 ? 156.595 153.055 180.353 1.00 91.05 637 THR A C 1
ATOM 3587 O O . THR A 1 637 ? 156.482 152.975 181.577 1.00 105.65 637 THR A O 1
ATOM 3591 N N . SER A 1 638 ? 157.228 152.144 179.620 1.00 91.92 638 SER A N 1
ATOM 3592 C CA . SER A 1 638 ? 157.898 151.006 180.228 1.00 94.42 638 SER A CA 1
ATOM 3593 C C . SER A 1 638 ? 158.886 150.430 179.229 1.00 97.53 638 SER A C 1
ATOM 3594 O O . SER A 1 638 ? 158.684 150.523 178.017 1.00 101.42 638 SER A O 1
ATOM 3597 N N . ASN A 1 639 ? 159.958 149.840 179.750 1.00 91.57 639 ASN A N 1
ATOM 3598 C CA . ASN A 1 639 ? 160.936 149.170 178.908 1.00 84.48 639 ASN A CA 1
ATOM 3599 C C . ASN A 1 639 ? 161.626 148.085 179.718 1.00 88.70 639 ASN A C 1
ATOM 3600 O O . ASN A 1 639 ? 161.899 148.256 180.907 1.00 97.48 639 ASN A O 1
ATOM 3605 N N . SER A 1 640 ? 161.905 146.965 179.057 1.00 93.35 640 SER A N 1
ATOM 3606 C CA . SER A 1 640 ? 162.530 145.823 179.703 1.00 92.90 640 SER A CA 1
ATOM 3607 C C . SER A 1 640 ? 163.506 145.189 178.728 1.00 91.70 640 SER A C 1
ATOM 3608 O O . SER A 1 640 ? 163.448 145.428 177.520 1.00 96.52 640 SER A O 1
ATOM 3611 N N . SER A 1 641 ? 164.413 144.377 179.266 1.00 88.33 641 SER A N 1
ATOM 3612 C CA . SER A 1 641 ? 165.401 143.709 178.434 1.00 90.76 641 SER A CA 1
ATOM 3613 C C . SER A 1 641 ? 166.081 142.612 179.234 1.00 95.35 641 SER A C 1
ATOM 3614 O O . SER A 1 641 ? 166.438 142.818 180.394 1.00 105.68 641 SER A O 1
ATOM 3617 N N . ILE A 1 642 ? 166.256 141.454 178.607 1.00 90.64 642 ILE A N 1
ATOM 3618 C CA . ILE A 1 642 ? 167.017 140.347 179.171 1.00 93.88 642 ILE A CA 1
ATOM 3619 C C . ILE A 1 642 ? 167.982 139.853 178.104 1.00 90.58 642 ILE A C 1
ATOM 3620 O O . ILE A 1 642 ? 167.586 139.642 176.954 1.00 98.38 642 ILE A O 1
ATOM 3625 N N . GLU A 1 643 ? 169.248 139.684 178.476 1.00 97.07 643 GLU A N 1
ATOM 3626 C CA . GLU A 1 643 ? 170.287 139.369 177.508 1.00 96.78 643 GLU A CA 1
ATOM 3627 C C . GLU A 1 643 ? 171.244 138.327 178.060 1.00 96.86 643 GLU A C 1
ATOM 3628 O O . GLU A 1 643 ? 171.624 138.377 179.232 1.00 106.71 643 GLU A O 1
ATOM 3634 N N . TYR A 1 644 ? 171.626 137.384 177.207 1.00 100.15 644 TYR A N 1
ATOM 3635 C CA . TYR A 1 644 ? 172.704 136.444 177.475 1.00 97.92 644 TYR A CA 1
ATOM 3636 C C . TYR A 1 644 ? 173.825 136.710 176.484 1.00 100.12 644 TYR A C 1
ATOM 3637 O O . TYR A 1 644 ? 173.579 136.779 175.278 1.00 113.77 644 TYR A O 1
ATOM 3646 N N . ARG A 1 645 ? 175.049 136.859 176.985 1.00 109.72 645 ARG A N 1
ATOM 3647 C CA . ARG A 1 645 ? 176.187 137.208 176.138 1.00 107.19 645 ARG A CA 1
ATOM 3648 C C . ARG A 1 645 ? 177.428 136.500 176.659 1.00 113.98 645 ARG A C 1
ATOM 3649 O O . ARG A 1 645 ? 177.931 136.839 177.733 1.00 123.44 645 ARG A O 1
ATOM 3657 N N . ARG A 1 646 ? 177.927 135.527 175.897 1.00 119.50 646 ARG A N 1
ATOM 3658 C CA . ARG A 1 646 ? 179.146 134.829 176.289 1.00 118.42 646 ARG A CA 1
ATOM 3659 C C . ARG A 1 646 ? 180.383 135.639 175.916 1.00 124.02 646 ARG A C 1
ATOM 3660 O O . ARG A 1 646 ? 181.204 135.971 176.776 1.00 124.47 646 ARG A O 1
ATOM 3668 N N . ASP A 1 647 ? 180.528 135.965 174.638 1.00 132.59 647 ASP A N 1
ATOM 3669 C CA . ASP A 1 647 ? 181.625 136.803 174.170 1.00 127.21 647 ASP A CA 1
ATOM 3670 C C . ASP A 1 647 ? 181.061 137.745 173.112 1.00 126.58 647 ASP A C 1
ATOM 3671 O O . ASP A 1 647 ? 179.844 137.916 172.987 1.00 134.05 647 ASP A O 1
ATOM 3676 N N . GLU A 1 648 ? 181.944 138.374 172.338 1.00 129.15 648 GLU A N 1
ATOM 3677 C CA . GLU A 1 648 ? 181.509 139.374 171.372 1.00 132.68 648 GLU A CA 1
ATOM 3678 C C . GLU A 1 648 ? 180.747 138.784 170.193 1.00 132.83 648 GLU A C 1
ATOM 3679 O O . GLU A 1 648 ? 180.115 139.542 169.451 1.00 130.93 648 GLU A O 1
ATOM 3685 N N . ASP A 1 649 ? 180.779 137.465 170.001 1.00 130.06 649 ASP A N 1
ATOM 3686 C CA . ASP A 1 649 ? 180.099 136.833 168.880 1.00 126.00 649 ASP A CA 1
ATOM 3687 C C . ASP A 1 649 ? 178.903 135.983 169.281 1.00 124.59 649 ASP A C 1
ATOM 3688 O O . ASP A 1 649 ? 178.118 135.605 168.407 1.00 128.28 649 ASP A O 1
ATOM 3693 N N . ARG A 1 650 ? 178.743 135.665 170.561 1.00 113.15 650 ARG A N 1
ATOM 3694 C CA . ARG A 1 650 ? 177.637 134.843 171.041 1.00 113.68 650 ARG A CA 1
ATOM 3695 C C . ARG A 1 650 ? 176.765 135.691 171.954 1.00 116.69 650 ARG A C 1
ATOM 3696 O O . ARG A 1 650 ? 177.199 136.084 173.042 1.00 126.67 650 ARG A O 1
ATOM 3704 N N . LEU A 1 651 ? 175.538 135.969 171.522 1.00 87.76 651 LEU A N 1
ATOM 3705 C CA . LEU A 1 651 ? 174.635 136.774 172.330 1.00 89.33 651 LEU A CA 1
ATOM 3706 C C . LEU A 1 651 ? 173.203 136.564 171.864 1.00 94.02 651 LEU A C 1
ATOM 3707 O O . LEU A 1 651 ? 172.948 136.348 170.678 1.00 105.93 651 LEU A O 1
ATOM 3712 N N . VAL A 1 652 ? 172.279 136.614 172.820 1.00 91.04 652 VAL A N 1
ATOM 3713 C CA . VAL A 1 652 ? 170.844 136.604 172.562 1.00 87.47 652 VAL A CA 1
ATOM 3714 C C . VAL A 1 652 ? 170.211 137.679 173.432 1.00 88.26 652 VAL A C 1
ATOM 3715 O O . VAL A 1 652 ? 170.576 137.830 174.602 1.00 102.51 652 VAL A O 1
ATOM 3719 N N . GLN A 1 653 ? 169.269 138.430 172.867 1.00 86.20 653 GLN A N 1
ATOM 3720 C CA . GLN A 1 653 ? 168.638 139.522 173.595 1.00 82.80 653 GLN A CA 1
ATOM 3721 C C . GLN A 1 653 ? 167.141 139.539 173.327 1.00 91.12 653 GLN A C 1
ATOM 3722 O O . GLN A 1 653 ? 166.673 139.072 172.288 1.00 104.34 653 GLN A O 1
ATOM 3728 N N . LEU A 1 654 ? 166.395 140.079 174.289 1.00 84.90 654 LEU A N 1
ATOM 3729 C CA . LEU A 1 654 ? 164.965 140.308 174.161 1.00 81.90 654 LEU A CA 1
ATOM 3730 C C . LEU A 1 654 ? 164.647 141.719 174.630 1.00 81.98 654 LEU A C 1
ATOM 3731 O O . LEU A 1 654 ? 165.315 142.255 175.516 1.00 96.83 654 LEU A O 1
ATOM 3736 N N . ASN A 1 655 ? 163.619 142.316 174.035 1.00 88.52 655 ASN A N 1
ATOM 3737 C CA . ASN A 1 655 ? 163.310 143.720 174.259 1.00 88.28 655 ASN A CA 1
ATOM 3738 C C . ASN A 1 655 ? 161.814 143.898 174.455 1.00 98.85 655 ASN A C 1
ATOM 3739 O O . ASN A 1 655 ? 161.011 143.018 174.141 1.00 106.85 655 ASN A O 1
ATOM 3744 N N . TYR A 1 656 ? 161.449 145.060 174.994 1.00 93.55 656 TYR A N 1
ATOM 3745 C CA . TYR A 1 656 ? 160.064 145.508 175.011 1.00 84.12 656 TYR A CA 1
ATOM 3746 C C . TYR A 1 656 ? 160.046 146.999 175.299 1.00 87.09 656 TYR A C 1
ATOM 3747 O O . TYR A 1 656 ? 160.675 147.449 176.258 1.00 95.71 656 TYR A O 1
ATOM 3756 N N . HIS A 1 657 ? 159.333 147.756 174.471 1.00 91.30 657 HIS A N 1
ATOM 3757 C CA . HIS A 1 657 ? 159.176 149.191 174.655 1.00 89.26 657 HIS A CA 1
ATOM 3758 C C . HIS A 1 657 ? 157.702 149.540 174.549 1.00 94.53 657 HIS A C 1
ATOM 3759 O O . HIS A 1 657 ? 157.034 149.120 173.602 1.00 103.29 657 HIS A O 1
ATOM 3766 N N . TYR A 1 658 ? 157.200 150.306 175.512 1.00 86.29 658 TYR A N 1
ATOM 3767 C CA . TYR A 1 658 ? 155.795 150.677 175.556 1.00 81.58 658 TYR A CA 1
ATOM 3768 C C . TYR A 1 658 ? 155.656 152.170 175.814 1.00 93.06 658 TYR A C 1
ATOM 3769 O O . TYR A 1 658 ? 156.460 152.770 176.529 1.00 101.69 658 TYR A O 1
ATOM 3778 N N . ALA A 1 659 ? 154.625 152.763 175.215 1.00 97.74 659 ALA A N 1
ATOM 3779 C CA . ALA A 1 659 ? 154.309 154.173 175.426 1.00 86.34 659 ALA A CA 1
ATOM 3780 C C . ALA A 1 659 ? 152.829 154.370 175.146 1.00 95.53 659 ALA A C 1
ATOM 3781 O O . ALA A 1 659 ? 152.377 154.122 174.025 1.00 104.62 659 ALA A O 1
ATOM 3783 N N . SER A 1 660 ? 152.081 154.806 176.154 1.00 100.10 660 SER A N 1
ATOM 3784 C CA . SER A 1 660 ? 150.640 154.925 176.020 1.00 99.83 660 SER A CA 1
ATOM 3785 C C . SER A 1 660 ? 150.277 156.082 175.092 1.00 101.69 660 SER A C 1
ATOM 3786 O O . SER A 1 660 ? 151.051 157.029 174.939 1.00 108.91 660 SER A O 1
ATOM 3789 N N . PRO A 1 661 ? 149.110 156.021 174.444 1.00 98.32 661 PRO A N 1
ATOM 3790 C CA . PRO A 1 661 ? 148.685 157.156 173.608 1.00 99.00 661 PRO A CA 1
ATOM 3791 C C . PRO A 1 661 ? 148.552 158.454 174.379 1.00 104.66 661 PRO A C 1
ATOM 3792 O O . PRO A 1 661 ? 148.848 159.528 173.839 1.00 109.99 661 PRO A O 1
ATOM 3796 N N . GLU A 1 662 ? 148.110 158.383 175.636 1.00 107.15 662 GLU A N 1
ATOM 3797 C CA . GLU A 1 662 ? 147.956 159.590 176.439 1.00 101.89 662 GLU A CA 1
ATOM 3798 C C . GLU A 1 662 ? 149.296 160.271 176.676 1.00 104.33 662 GLU A C 1
ATOM 3799 O O . GLU A 1 662 ? 149.391 161.501 176.625 1.00 114.02 662 GLU A O 1
ATOM 3805 N N . TYR A 1 663 ? 150.343 159.490 176.943 1.00 98.73 663 TYR A N 1
ATOM 3806 C CA . TYR A 1 663 ? 151.666 160.071 177.145 1.00 100.95 663 TYR A CA 1
ATOM 3807 C C . TYR A 1 663 ? 152.158 160.771 175.887 1.00 104.28 663 TYR A C 1
ATOM 3808 O O . TYR A 1 663 ? 152.719 161.873 175.955 1.00 112.21 663 TYR A O 1
ATOM 3817 N N . ILE A 1 664 ? 151.958 160.143 174.727 1.00 102.73 664 ILE A N 1
ATOM 3818 C CA . ILE A 1 664 ? 152.385 160.744 173.468 1.00 104.53 664 ILE A CA 1
ATOM 3819 C C . ILE A 1 664 ? 151.627 162.037 173.214 1.00 104.44 664 ILE A C 1
ATOM 3820 O O . ILE A 1 664 ? 152.208 163.043 172.793 1.00 105.29 664 ILE A O 1
ATOM 3825 N N . GLN A 1 665 ? 150.319 162.035 173.471 1.00 108.73 665 GLN A N 1
ATOM 3826 C CA . GLN A 1 665 ? 149.539 163.254 173.299 1.00 105.01 665 GLN A CA 1
ATOM 3827 C C . GLN A 1 665 ? 150.005 164.345 174.254 1.00 110.05 665 GLN A C 1
ATOM 3828 O O . GLN A 1 665 ? 150.067 165.522 173.880 1.00 118.01 665 GLN A O 1
ATOM 3834 N N . ALA A 1 666 ? 150.347 163.974 175.486 1.00 107.39 666 ALA A N 1
ATOM 3835 C CA . ALA A 1 666 ? 150.746 164.943 176.497 1.00 104.15 666 ALA A CA 1
ATOM 3836 C C . ALA A 1 666 ? 152.119 165.553 176.251 1.00 104.07 666 ALA A C 1
ATOM 3837 O O . ALA A 1 666 ? 152.303 166.741 176.531 1.00 110.34 666 ALA A O 1
ATOM 3839 N N . THR A 1 667 ? 153.084 164.788 175.746 1.00 102.38 667 THR A N 1
ATOM 3840 C CA . THR A 1 667 ? 154.450 165.279 175.603 1.00 107.11 667 THR A CA 1
ATOM 3841 C C . THR A 1 667 ? 154.778 165.770 174.201 1.00 111.15 667 THR A C 1
ATOM 3842 O O . THR A 1 667 ? 155.341 166.856 174.044 1.00 109.22 667 THR A O 1
ATOM 3846 N N . LEU A 1 668 ? 154.444 164.997 173.175 1.00 113.10 668 LEU A N 1
ATOM 3847 C CA . LEU A 1 668 ? 154.821 165.309 171.804 1.00 106.35 668 LEU A CA 1
ATOM 3848 C C . LEU A 1 668 ? 153.963 166.446 171.259 1.00 109.98 668 LEU A C 1
ATOM 3849 O O . LEU A 1 668 ? 152.932 166.792 171.835 1.00 107.98 668 LEU A O 1
ATOM 3854 N N . PRO A 1 669 ? 154.387 167.078 170.142 1.00 113.89 669 PRO A N 1
ATOM 3855 C CA . PRO A 1 669 ? 153.597 168.173 169.556 1.00 112.91 669 PRO A CA 1
ATOM 3856 C C . PRO A 1 669 ? 152.144 167.825 169.274 1.00 110.48 669 PRO A C 1
ATOM 3857 O O . PRO A 1 669 ? 151.753 166.653 169.289 1.00 111.36 669 PRO A O 1
ATOM 3861 N N . LYS A 1 670 ? 151.336 168.852 169.009 1.00 113.49 670 LYS A N 1
ATOM 3862 C CA . LYS A 1 670 ? 149.890 168.667 168.943 1.00 115.10 670 LYS A CA 1
ATOM 3863 C C . LYS A 1 670 ? 149.473 167.863 167.719 1.00 113.58 670 LYS A C 1
ATOM 3864 O O . LYS A 1 670 ? 148.508 167.095 167.780 1.00 120.45 670 LYS A O 1
ATOM 3870 N N . TYR A 1 671 ? 150.171 168.027 166.595 1.00 100.79 671 TYR A N 1
ATOM 3871 C CA . TYR A 1 671 ? 149.787 167.274 165.409 1.00 102.96 671 TYR A CA 1
ATOM 3872 C C . TYR A 1 671 ? 150.147 165.800 165.508 1.00 104.76 671 TYR A C 1
ATOM 3873 O O . TYR A 1 671 ? 149.730 165.021 164.646 1.00 109.43 671 TYR A O 1
ATOM 3882 N N . TYR A 1 672 ? 150.914 165.400 166.526 1.00 98.79 672 TYR A N 1
ATOM 3883 C CA . TYR A 1 672 ? 151.172 163.981 166.744 1.00 101.28 672 TYR A CA 1
ATOM 3884 C C . TYR A 1 672 ? 149.901 163.242 167.137 1.00 104.88 672 TYR A C 1
ATOM 3885 O O . TYR A 1 672 ? 149.638 162.141 166.644 1.00 112.40 672 TYR A O 1
ATOM 3894 N N . SER A 1 673 ? 149.097 163.833 168.021 1.00 94.18 673 SER A N 1
ATOM 3895 C CA . SER A 1 673 ? 147.919 163.156 168.548 1.00 92.24 673 SER A CA 1
ATOM 3896 C C . SER A 1 673 ? 146.808 163.001 167.521 1.00 100.34 673 SER A C 1
ATOM 3897 O O . SER A 1 673 ? 145.841 162.281 167.788 1.00 107.36 673 SER A O 1
ATOM 3900 N N . THR A 1 674 ? 146.910 163.656 166.368 1.00 107.19 674 THR A N 1
ATOM 3901 C CA . THR A 1 674 ? 145.904 163.533 165.322 1.00 105.33 674 THR A CA 1
ATOM 3902 C C . THR A 1 674 ? 146.357 162.670 164.156 1.00 107.97 674 THR A C 1
ATOM 3903 O O . THR A 1 674 ? 145.513 162.103 163.456 1.00 108.10 674 THR A O 1
ATOM 3907 N N . ALA A 1 675 ? 147.662 162.552 163.933 1.00 111.14 675 ALA A N 1
ATOM 3908 C CA . ALA A 1 675 ? 148.165 161.728 162.844 1.00 110.38 675 ALA A CA 1
ATOM 3909 C C . ALA A 1 675 ? 148.047 160.251 163.192 1.00 107.59 675 ALA A C 1
ATOM 3910 O O . ALA A 1 675 ? 148.301 159.840 164.326 1.00 111.73 675 ALA A O 1
ATOM 3912 N N . GLU A 1 676 ? 147.659 159.447 162.202 1.00 115.60 676 GLU A N 1
ATOM 3913 C CA . GLU A 1 676 ? 147.479 158.019 162.429 1.00 119.59 676 GLU A CA 1
ATOM 3914 C C . GLU A 1 676 ? 148.796 157.296 162.673 1.00 120.18 676 GLU A C 1
ATOM 3915 O O . GLU A 1 676 ? 148.790 156.193 163.226 1.00 116.84 676 GLU A O 1
ATOM 3921 N N . GLN A 1 677 ? 149.919 157.888 162.282 1.00 113.97 677 GLN A N 1
ATOM 3922 C CA . GLN A 1 677 ? 151.222 157.258 162.440 1.00 108.05 677 GLN A CA 1
ATOM 3923 C C . GLN A 1 677 ? 151.902 157.614 163.754 1.00 111.38 677 GLN A C 1
ATOM 3924 O O . GLN A 1 677 ? 153.035 157.182 163.981 1.00 117.77 677 GLN A O 1
ATOM 3930 N N . TYR A 1 678 ? 151.250 158.388 164.618 1.00 107.97 678 TYR A N 1
ATOM 3931 C CA . TYR A 1 678 ? 151.844 158.775 165.891 1.00 99.33 678 TYR A CA 1
ATOM 3932 C C . TYR A 1 678 ? 150.910 158.491 167.059 1.00 104.85 678 TYR A C 1
ATOM 3933 O O . TYR A 1 678 ? 151.368 158.222 168.172 1.00 113.58 678 TYR A O 1
ATOM 3942 N N . LYS A 1 679 ? 149.600 158.552 166.815 1.00 105.24 679 LYS A N 1
ATOM 3943 C CA . LYS A 1 679 ? 148.645 158.630 167.914 1.00 100.61 679 LYS A CA 1
ATOM 3944 C C . LYS A 1 679 ? 148.539 157.327 168.696 1.00 108.60 679 LYS A C 1
ATOM 3945 O O . LYS A 1 679 ? 148.249 157.355 169.896 1.00 114.39 679 LYS A O 1
ATOM 3951 N N . ASN A 1 680 ? 148.765 156.185 168.052 1.00 108.55 680 ASN A N 1
ATOM 3952 C CA . ASN A 1 680 ? 148.500 154.904 168.694 1.00 103.36 680 ASN A CA 1
ATOM 3953 C C . ASN A 1 680 ? 149.515 154.537 169.767 1.00 105.44 680 ASN A C 1
ATOM 3954 O O . ASN A 1 680 ? 149.273 153.590 170.521 1.00 109.03 680 ASN A O 1
ATOM 3959 N N . GLY A 1 681 ? 150.628 155.247 169.862 1.00 101.84 681 GLY A N 1
ATOM 3960 C CA . GLY A 1 681 ? 151.622 154.940 170.868 1.00 96.69 681 GLY A CA 1
ATOM 3961 C C . GLY A 1 681 ? 152.674 153.968 170.374 1.00 104.12 681 GLY A C 1
ATOM 3962 O O . GLY A 1 681 ? 152.874 153.767 169.173 1.00 113.06 681 GLY A O 1
ATOM 3963 N N . ILE A 1 682 ? 153.364 153.357 171.333 1.00 94.65 682 ILE A N 1
ATOM 3964 C CA . ILE A 1 682 ? 154.453 152.428 171.060 1.00 91.78 682 ILE A CA 1
ATOM 3965 C C . ILE A 1 682 ? 154.192 151.137 171.819 1.00 94.97 682 ILE A C 1
ATOM 3966 O O . ILE A 1 682 ? 153.864 151.168 173.009 1.00 103.27 682 ILE A O 1
ATOM 3971 N N . SER A 1 683 ? 154.316 150.007 171.126 1.00 91.41 683 SER A N 1
ATOM 3972 C CA . SER A 1 683 ? 154.293 148.694 171.769 1.00 93.32 683 SER A CA 1
ATOM 3973 C C . SER A 1 683 ? 155.078 147.758 170.858 1.00 97.91 683 SER A C 1
ATOM 3974 O O . SER A 1 683 ? 154.535 147.254 169.873 1.00 106.44 683 SER A O 1
ATOM 3977 N N . GLN A 1 684 ? 156.345 147.528 171.190 1.00 87.79 684 GLN A N 1
ATOM 3978 C CA . GLN A 1 684 ? 157.271 146.876 170.277 1.00 84.36 684 GLN A CA 1
ATOM 3979 C C . GLN A 1 684 ? 158.073 145.812 171.005 1.00 87.46 684 GLN A C 1
ATOM 3980 O O . GLN A 1 684 ? 158.596 146.059 172.094 1.00 95.80 684 GLN A O 1
ATOM 3986 N N . VAL A 1 685 ? 158.174 144.634 170.394 1.00 94.35 685 VAL A N 1
ATOM 3987 C CA . VAL A 1 685 ? 158.922 143.504 170.933 1.00 92.70 685 VAL A CA 1
ATOM 3988 C C . VAL A 1 685 ? 160.032 143.161 169.953 1.00 88.02 685 VAL A C 1
ATOM 3989 O O . VAL A 1 685 ? 159.785 143.050 168.747 1.00 98.84 685 VAL A O 1
ATOM 3993 N N . GLY A 1 686 ? 161.252 142.990 170.466 1.00 83.22 686 GLY A N 1
ATOM 3994 C CA . GLY A 1 686 ? 162.397 142.722 169.628 1.00 89.96 686 GLY A CA 1
ATOM 3995 C C . GLY A 1 686 ? 163.174 141.511 170.113 1.00 94.23 686 GLY A C 1
ATOM 3996 O O . GLY A 1 686 ? 162.964 141.011 171.218 1.00 105.65 686 GLY A O 1
ATOM 3997 N N . ALA A 1 687 ? 164.081 141.047 169.256 1.00 88.38 687 ALA A N 1
ATOM 3998 C CA . ALA A 1 687 ? 164.929 139.907 169.577 1.00 84.52 687 ALA A CA 1
ATOM 3999 C C . ALA A 1 687 ? 166.155 139.943 168.681 1.00 87.72 687 ALA A C 1
ATOM 4000 O O . ALA A 1 687 ? 166.022 140.010 167.457 1.00 100.40 687 ALA A O 1
ATOM 4002 N N . VAL A 1 688 ? 167.339 139.893 169.287 1.00 82.59 688 VAL A N 1
ATOM 4003 C CA . VAL A 1 688 ? 168.607 139.939 168.569 1.00 78.28 688 VAL A CA 1
ATOM 4004 C C . VAL A 1 688 ? 169.408 138.694 168.918 1.00 84.88 688 VAL A C 1
ATOM 4005 O O . VAL A 1 688 ? 169.490 138.310 170.088 1.00 101.55 688 VAL A O 1
ATOM 4009 N N . ALA A 1 689 ? 169.996 138.064 167.905 1.00 80.51 689 ALA A N 1
ATOM 4010 C CA . ALA A 1 689 ? 170.772 136.850 168.108 1.00 78.74 689 ALA A CA 1
ATOM 4011 C C . ALA A 1 689 ? 172.022 136.889 167.243 1.00 83.86 689 ALA A C 1
ATOM 4012 O O . ALA A 1 689 ? 172.080 137.588 166.231 1.00 100.75 689 ALA A O 1
ATOM 4014 N N . SER A 1 690 ? 173.029 136.124 167.659 1.00 98.31 690 SER A N 1
ATOM 4015 C CA . SER A 1 690 ? 174.282 136.029 166.926 1.00 97.04 690 SER A CA 1
ATOM 4016 C C . SER A 1 690 ? 174.947 134.701 167.252 1.00 100.36 690 SER A C 1
ATOM 4017 O O . SER A 1 690 ? 174.829 134.207 168.374 1.00 111.58 690 SER A O 1
ATOM 4020 N N . ARG A 1 691 ? 175.649 134.131 166.271 1.00 106.90 691 ARG A N 1
ATOM 4021 C CA . ARG A 1 691 ? 176.301 132.846 166.464 1.00 108.03 691 ARG A CA 1
ATOM 4022 C C . ARG A 1 691 ? 177.430 132.665 165.458 1.00 112.82 691 ARG A C 1
ATOM 4023 O O . ARG A 1 691 ? 177.182 132.756 164.247 1.00 124.81 691 ARG A O 1
ATOM 4031 N N . PRO A 1 692 ? 178.654 132.417 165.914 1.00 106.56 692 PRO A N 1
ATOM 4032 C CA . PRO A 1 692 ? 179.809 132.207 165.018 1.00 106.08 692 PRO A CA 1
ATOM 4033 C C . PRO A 1 692 ? 180.012 130.753 164.589 1.00 112.15 692 PRO A C 1
ATOM 4034 O O . PRO A 1 692 ? 180.831 130.010 165.129 1.00 113.88 692 PRO A O 1
ATOM 4038 N N . ILE A 1 693 ? 179.233 130.325 163.592 1.00 126.64 693 ILE A N 1
ATOM 4039 C CA . ILE A 1 693 ? 179.391 128.974 163.067 1.00 126.91 693 ILE A CA 1
ATOM 4040 C C . ILE A 1 693 ? 180.803 128.797 162.507 1.00 128.30 693 ILE A C 1
ATOM 4041 O O . ILE A 1 693 ? 181.350 129.671 161.825 1.00 129.33 693 ILE A O 1
ATOM 4046 N N . ALA A 1 694 ? 181.399 127.645 162.819 1.00 132.41 694 ALA A N 1
ATOM 4047 C CA . ALA A 1 694 ? 182.786 127.339 162.482 1.00 130.05 694 ALA A CA 1
ATOM 4048 C C . ALA A 1 694 ? 183.724 128.373 163.089 1.00 128.79 694 ALA A C 1
ATOM 4049 O O . ALA A 1 694 ? 183.479 128.865 164.195 1.00 128.79 694 ALA A O 1
ATOM 4051 N N . ASP A 1 695 ? 184.797 128.709 162.380 1.00 137.68 695 ASP A N 1
ATOM 4052 C CA . ASP A 1 695 ? 185.742 129.701 162.871 1.00 138.99 695 ASP A CA 1
ATOM 4053 C C . ASP A 1 695 ? 185.976 130.848 161.901 1.00 142.25 695 ASP A C 1
ATOM 4054 O O . ASP A 1 695 ? 186.771 131.740 162.214 1.00 138.80 695 ASP A O 1
ATOM 4059 N N . ARG A 1 696 ? 185.319 130.857 160.741 1.00 135.49 696 ARG A N 1
ATOM 4060 C CA . ARG A 1 696 ? 185.460 131.937 159.775 1.00 128.37 696 ARG A CA 1
ATOM 4061 C C . ARG A 1 696 ? 184.117 132.518 159.353 1.00 129.58 696 ARG A C 1
ATOM 4062 O O . ARG A 1 696 ? 184.070 133.296 158.395 1.00 135.96 696 ARG A O 1
ATOM 4070 N N . TRP A 1 697 ? 183.032 132.168 160.035 1.00 108.78 697 TRP A N 1
ATOM 4071 C CA . TRP A 1 697 ? 181.700 132.625 159.679 1.00 103.74 697 TRP A CA 1
ATOM 4072 C C . TRP A 1 697 ? 181.044 133.305 160.871 1.00 106.06 697 TRP A C 1
ATOM 4073 O O . TRP A 1 697 ? 181.474 133.154 162.015 1.00 116.52 697 TRP A O 1
ATOM 4084 N N . SER A 1 698 ? 179.990 134.064 160.584 1.00 100.79 698 SER A N 1
ATOM 4085 C CA . SER A 1 698 ? 179.230 134.744 161.624 1.00 102.93 698 SER A CA 1
ATOM 4086 C C . SER A 1 698 ? 177.836 135.031 161.093 1.00 107.84 698 SER A C 1
ATOM 4087 O O . SER A 1 698 ? 177.694 135.612 160.015 1.00 119.78 698 SER A O 1
ATOM 4090 N N . ILE A 1 699 ? 176.818 134.622 161.843 1.00 97.19 699 ILE A N 1
ATOM 4091 C CA . ILE A 1 699 ? 175.425 134.834 161.473 1.00 94.71 699 ILE A CA 1
ATOM 4092 C C . ILE A 1 699 ? 174.769 135.675 162.556 1.00 101.15 699 ILE A C 1
ATOM 4093 O O . ILE A 1 699 ? 174.909 135.379 163.747 1.00 110.46 699 ILE A O 1
ATOM 4098 N N . VAL A 1 700 ? 174.064 136.727 162.143 1.00 87.88 700 VAL A N 1
ATOM 4099 C CA . VAL A 1 700 ? 173.314 137.575 163.055 1.00 87.42 700 VAL A CA 1
ATOM 4100 C C . VAL A 1 700 ? 171.922 137.792 162.482 1.00 90.75 700 VAL A C 1
ATOM 4101 O O . VAL A 1 700 ? 171.677 137.600 161.290 1.00 105.79 700 VAL A O 1
ATOM 4105 N N . GLY A 1 701 ? 171.004 138.192 163.353 1.00 83.89 701 GLY A N 1
ATOM 4106 C CA . GLY A 1 701 ? 169.643 138.471 162.942 1.00 78.76 701 GLY A CA 1
ATOM 4107 C C . GLY A 1 701 ? 168.927 139.281 163.995 1.00 86.00 701 GLY A C 1
ATOM 4108 O O . GLY A 1 701 ? 169.340 139.331 165.156 1.00 97.11 701 GLY A O 1
ATOM 4109 N N . ALA A 1 702 ? 167.843 139.927 163.572 1.00 91.36 702 ALA A N 1
ATOM 4110 C CA . ALA A 1 702 ? 167.035 140.736 164.472 1.00 86.14 702 ALA A CA 1
ATOM 4111 C C . ALA A 1 702 ? 165.624 140.824 163.918 1.00 91.05 702 ALA A C 1
ATOM 4112 O O . ALA A 1 702 ? 165.436 140.901 162.704 1.00 105.79 702 ALA A O 1
ATOM 4114 N N . TYR A 1 703 ? 164.640 140.815 164.813 1.00 93.38 703 TYR A N 1
ATOM 4115 C CA . TYR A 1 703 ? 163.236 140.878 164.424 1.00 90.33 703 TYR A CA 1
ATOM 4116 C C . TYR A 1 703 ? 162.490 141.729 165.436 1.00 94.58 703 TYR A C 1
ATOM 4117 O O . TYR A 1 703 ? 162.468 141.399 166.624 1.00 97.51 703 TYR A O 1
ATOM 4126 N N . TYR A 1 704 ? 161.880 142.813 164.971 1.00 92.15 704 TYR A N 1
ATOM 4127 C CA . TYR A 1 704 ? 161.128 143.721 165.824 1.00 89.98 704 TYR A CA 1
ATOM 4128 C C . TYR A 1 704 ? 159.680 143.755 165.363 1.00 95.02 704 TYR A C 1
ATOM 4129 O O . TYR A 1 704 ? 159.407 143.928 164.172 1.00 102.93 704 TYR A O 1
ATOM 4138 N N . TYR A 1 705 ? 158.760 143.597 166.307 1.00 97.45 705 TYR A N 1
ATOM 4139 C CA . TYR A 1 705 ? 157.343 143.444 166.021 1.00 94.45 705 TYR A CA 1
ATOM 4140 C C . TYR A 1 705 ? 156.554 144.491 166.789 1.00 100.52 705 TYR A C 1
ATOM 4141 O O . TYR A 1 705 ? 156.832 144.745 167.962 1.00 110.62 705 TYR A O 1
ATOM 4150 N N . ASP A 1 706 ? 155.574 145.096 166.126 1.00 102.47 706 ASP A N 1
ATOM 4151 C CA . ASP A 1 706 ? 154.704 146.095 166.743 1.00 93.50 706 ASP A CA 1
ATOM 4152 C C . ASP A 1 706 ? 153.368 145.431 167.048 1.00 96.85 706 ASP A C 1
ATOM 4153 O O . ASP A 1 706 ? 152.535 145.250 166.158 1.00 104.12 706 ASP A O 1
ATOM 4158 N N . THR A 1 707 ? 153.160 145.080 168.318 1.00 98.74 707 THR A N 1
ATOM 4159 C CA . THR A 1 707 ? 151.973 144.330 168.706 1.00 99.81 707 THR A CA 1
ATOM 4160 C C . THR A 1 707 ? 150.700 145.162 168.636 1.00 104.32 707 THR A C 1
ATOM 4161 O O . THR A 1 707 ? 149.606 144.593 168.645 1.00 102.84 707 THR A O 1
ATOM 4165 N N . ASN A 1 708 ? 150.814 146.489 168.581 1.00 118.06 708 ASN A N 1
ATOM 4166 C CA . ASN A 1 708 ? 149.625 147.326 168.456 1.00 117.01 708 ASN A CA 1
ATOM 4167 C C . ASN A 1 708 ? 149.001 147.189 167.074 1.00 115.79 708 ASN A C 1
ATOM 4168 O O . ASN A 1 708 ? 147.784 147.021 166.944 1.00 115.53 708 ASN A O 1
ATOM 4173 N N . ALA A 1 709 ? 149.820 147.259 166.029 1.00 112.95 709 ALA A N 1
ATOM 4174 C CA . ALA A 1 709 ? 149.348 147.171 164.656 1.00 108.17 709 ALA A CA 1
ATOM 4175 C C . ALA A 1 709 ? 149.466 145.773 164.072 1.00 115.62 709 ALA A C 1
ATOM 4176 O O . ALA A 1 709 ? 149.026 145.555 162.940 1.00 121.35 709 ALA A O 1
ATOM 4178 N N . ASN A 1 710 ? 150.049 144.827 164.810 1.00 117.46 710 ASN A N 1
ATOM 4179 C CA . ASN A 1 710 ? 150.257 143.460 164.330 1.00 113.83 710 ASN A CA 1
ATOM 4180 C C . ASN A 1 710 ? 151.070 143.441 163.039 1.00 119.13 710 ASN A C 1
ATOM 4181 O O . ASN A 1 710 ? 150.857 142.604 162.162 1.00 121.67 710 ASN A O 1
ATOM 4186 N N . LYS A 1 711 ? 152.011 144.372 162.922 1.00 112.17 711 LYS A N 1
ATOM 4187 C CA . LYS A 1 711 ? 152.894 144.460 161.771 1.00 104.72 711 LYS A CA 1
ATOM 4188 C C . LYS A 1 711 ? 154.328 144.590 162.254 1.00 107.66 711 LYS A C 1
ATOM 4189 O O . LYS A 1 711 ? 154.598 145.284 163.236 1.00 117.03 711 LYS A O 1
ATOM 4195 N N . GLN A 1 712 ? 155.243 143.926 161.559 1.00 104.90 712 GLN A N 1
ATOM 4196 C CA . GLN A 1 712 ? 156.647 144.012 161.923 1.00 104.52 712 GLN A CA 1
ATOM 4197 C C . GLN A 1 712 ? 157.185 145.410 161.645 1.00 108.32 712 GLN A C 1
ATOM 4198 O O . GLN A 1 712 ? 156.682 146.136 160.785 1.00 116.75 712 GLN A O 1
ATOM 4204 N N . ALA A 1 713 ? 158.211 145.792 162.401 1.00 102.86 713 ALA A N 1
ATOM 4205 C CA . ALA A 1 713 ? 158.840 147.096 162.259 1.00 98.72 713 ALA A CA 1
ATOM 4206 C C . ALA A 1 713 ? 160.243 147.035 161.686 1.00 102.49 713 ALA A C 1
ATOM 4207 O O . ALA A 1 713 ? 160.684 148.002 161.065 1.00 107.18 713 ALA A O 1
ATOM 4209 N N . ASP A 1 714 ? 160.951 145.929 161.881 1.00 104.66 714 ASP A N 1
ATOM 4210 C CA . ASP A 1 714 ? 162.312 145.781 161.393 1.00 98.45 714 ASP A CA 1
ATOM 4211 C C . ASP A 1 714 ? 162.635 144.299 161.323 1.00 100.82 714 ASP A C 1
ATOM 4212 O O . ASP A 1 714 ? 162.095 143.498 162.089 1.00 109.49 714 ASP A O 1
ATOM 4217 N N . SER A 1 715 ? 163.519 143.945 160.397 1.00 94.16 715 SER A N 1
ATOM 4218 C CA . SER A 1 715 ? 163.927 142.554 160.218 1.00 93.55 715 SER A CA 1
ATOM 4219 C C . SER A 1 715 ? 165.267 142.552 159.508 1.00 98.33 715 SER A C 1
ATOM 4220 O O . SER A 1 715 ? 165.418 143.219 158.482 1.00 110.24 715 SER A O 1
ATOM 4223 N N . MET A 1 716 ? 166.234 141.816 160.046 1.00 98.58 716 MET A N 1
ATOM 4224 C CA . MET A 1 716 ? 167.592 141.833 159.532 1.00 95.19 716 MET A CA 1
ATOM 4225 C C . MET A 1 716 ? 168.169 140.424 159.528 1.00 99.91 716 MET A C 1
ATOM 4226 O O . MET A 1 716 ? 167.851 139.603 160.389 1.00 107.31 716 MET A O 1
ATOM 4231 N N . LEU A 1 717 ? 169.022 140.153 158.543 1.00 94.60 717 LEU A N 1
ATOM 4232 C CA . LEU A 1 717 ? 169.723 138.878 158.444 1.00 92.06 717 LEU A CA 1
ATOM 4233 C C . LEU A 1 717 ? 171.042 139.121 157.730 1.00 95.63 717 LEU A C 1
ATOM 4234 O O . LEU A 1 717 ? 171.046 139.601 156.594 1.00 108.50 717 LEU A O 1
ATOM 4239 N N . GLY A 1 718 ? 172.150 138.801 158.384 1.00 89.38 718 GLY A N 1
ATOM 4240 C CA . GLY A 1 718 ? 173.460 139.052 157.813 1.00 93.75 718 GLY A CA 1
ATOM 4241 C C . GLY A 1 718 ? 174.395 137.882 158.024 1.00 95.33 718 GLY A C 1
ATOM 4242 O O . GLY A 1 718 ? 174.349 137.196 159.046 1.00 98.76 718 GLY A O 1
ATOM 4243 N N . VAL A 1 719 ? 175.255 137.660 157.032 1.00 93.61 719 VAL A N 1
ATOM 4244 C CA . VAL A 1 719 ? 176.279 136.623 157.071 1.00 95.89 719 VAL A CA 1
ATOM 4245 C C . VAL A 1 719 ? 177.587 137.221 156.576 1.00 101.03 719 VAL A C 1
ATOM 4246 O O . VAL A 1 719 ? 177.605 137.941 155.572 1.00 112.40 719 VAL A O 1
ATOM 4250 N N . GLN A 1 720 ? 178.680 136.927 157.276 1.00 106.42 720 GLN A N 1
ATOM 4251 C CA . GLN A 1 720 ? 180.000 137.411 156.896 1.00 103.90 720 GLN A CA 1
ATOM 4252 C C . GLN A 1 720 ? 181.006 136.275 156.978 1.00 105.79 720 GLN A C 1
ATOM 4253 O O . GLN A 1 720 ? 181.043 135.547 157.973 1.00 118.58 720 GLN A O 1
ATOM 4259 N N . TYR A 1 721 ? 181.821 136.133 155.938 1.00 111.55 721 TYR A N 1
ATOM 4260 C CA . TYR A 1 721 ? 182.892 135.145 155.890 1.0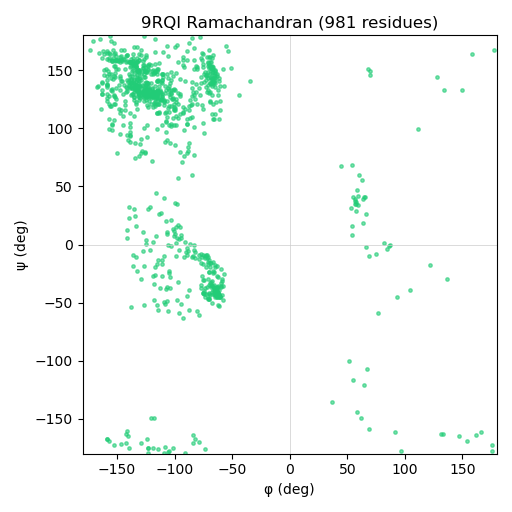0 109.24 721 TYR A CA 1
ATOM 4261 C C . TYR A 1 721 ? 184.214 135.888 156.004 1.00 113.47 721 TYR A C 1
ATOM 4262 O O . TYR A 1 721 ? 184.589 136.638 155.098 1.00 124.32 721 TYR A O 1
ATOM 4271 N N . SER A 1 722 ? 184.923 135.677 157.107 1.00 118.94 722 SER A N 1
ATOM 4272 C CA . SER A 1 722 ? 186.151 136.402 157.393 1.00 122.17 722 SER A CA 1
ATOM 4273 C C . SER A 1 722 ? 187.356 135.504 157.154 1.00 124.60 722 SER A C 1
ATOM 4274 O O . SER A 1 722 ? 187.408 134.379 157.659 1.00 130.36 722 SER A O 1
ATOM 4277 N N . SER A 1 723 ? 188.316 136.005 156.390 1.00 131.89 723 SER A N 1
ATOM 4278 C CA . SER A 1 723 ? 189.566 135.315 156.112 1.00 131.89 723 SER A CA 1
ATOM 4279 C C . SER A 1 723 ? 190.732 136.150 156.631 1.00 135.73 723 SER A C 1
ATOM 4280 O O . SER A 1 723 ? 190.547 137.185 157.274 1.00 136.29 723 SER A O 1
ATOM 4283 N N . CYS A 1 724 ? 191.945 135.687 156.344 1.00 148.84 724 CYS A N 1
ATOM 4284 C CA . CYS A 1 724 ? 193.151 136.383 156.768 1.00 148.82 724 CYS A CA 1
ATOM 4285 C C . CYS A 1 724 ? 193.617 137.427 155.763 1.00 148.51 724 CYS A C 1
ATOM 4286 O O . CYS A 1 724 ? 194.570 138.157 156.050 1.00 149.74 724 CYS A O 1
ATOM 4289 N N . CYS A 1 725 ? 192.974 137.519 154.601 1.00 145.74 725 CYS A N 1
ATOM 4290 C CA . CYS A 1 725 ? 193.306 138.533 153.609 1.00 144.63 725 CYS A CA 1
ATOM 4291 C C . CYS A 1 725 ? 192.120 139.359 153.143 1.00 144.40 725 CYS A C 1
ATOM 4292 O O . CYS A 1 725 ? 192.337 140.441 152.585 1.00 146.08 725 CYS A O 1
ATOM 4295 N N . TYR A 1 726 ? 190.888 138.904 153.348 1.00 132.49 726 TYR A N 1
ATOM 4296 C CA . TYR A 1 726 ? 189.713 139.620 152.874 1.00 126.44 726 TYR A CA 1
ATOM 4297 C C . TYR A 1 726 ? 188.511 139.174 153.692 1.00 130.53 726 TYR A C 1
ATOM 4298 O O . TYR A 1 726 ? 188.549 138.155 154.384 1.00 138.42 726 TYR A O 1
ATOM 4307 N N . ALA A 1 727 ? 187.437 139.953 153.600 1.00 118.52 727 ALA A N 1
ATOM 4308 C CA . ALA A 1 727 ? 186.183 139.629 154.259 1.00 115.32 727 ALA A CA 1
ATOM 4309 C C . ALA A 1 727 ? 185.029 139.963 153.329 1.00 116.89 727 ALA A C 1
ATOM 4310 O O . ALA A 1 727 ? 185.027 141.017 152.691 1.00 126.41 727 ALA A O 1
ATOM 4312 N N . ILE A 1 728 ? 184.052 139.064 153.257 1.00 103.59 728 ILE A N 1
ATOM 4313 C CA . ILE A 1 728 ? 182.868 139.241 152.427 1.00 101.92 728 ILE A CA 1
ATOM 4314 C C . ILE A 1 728 ? 181.649 139.237 153.335 1.00 103.93 728 ILE A C 1
ATOM 4315 O O . ILE A 1 728 ? 181.481 138.322 154.147 1.00 115.49 728 ILE A O 1
ATOM 4320 N N . ARG A 1 729 ? 180.801 140.253 153.198 1.00 101.27 729 ARG A N 1
ATOM 4321 C CA . ARG A 1 729 ? 179.620 140.395 154.038 1.00 102.67 729 ARG A CA 1
ATOM 4322 C C . ARG A 1 729 ? 178.386 140.554 153.166 1.00 107.53 729 ARG A C 1
ATOM 4323 O O . ARG A 1 729 ? 178.400 141.325 152.202 1.00 120.11 729 ARG A O 1
ATOM 4331 N N . VAL A 1 730 ? 177.325 139.829 153.507 1.00 98.35 730 VAL A N 1
ATOM 4332 C CA . VAL A 1 730 ? 176.039 139.921 152.828 1.00 97.84 730 VAL A CA 1
ATOM 4333 C C . VAL A 1 730 ? 174.984 140.267 153.865 1.00 98.94 730 VAL A C 1
ATOM 4334 O O . VAL A 1 730 ? 174.926 139.640 154.929 1.00 109.49 730 VAL A O 1
ATOM 4338 N N . GLY A 1 731 ? 174.155 141.265 153.562 1.00 99.73 731 GLY A N 1
ATOM 4339 C CA . GLY A 1 731 ? 173.138 141.707 154.486 1.00 100.48 731 GLY A CA 1
ATOM 4340 C C . GLY A 1 731 ? 171.787 141.823 153.810 1.00 106.65 731 GLY A C 1
ATOM 4341 O O . GLY A 1 731 ? 171.679 141.929 152.591 1.00 117.07 731 GLY A O 1
ATOM 4342 N N . TYR A 1 732 ? 170.747 141.792 154.639 1.00 100.58 732 TYR A N 1
ATOM 4343 C CA . TYR A 1 732 ? 169.378 141.964 154.179 1.00 94.65 732 TYR A CA 1
ATOM 4344 C C . TYR A 1 732 ? 168.593 142.655 155.279 1.00 99.37 732 TYR A C 1
ATOM 4345 O O . TYR A 1 732 ? 168.817 142.393 156.462 1.00 109.07 732 TYR A O 1
ATOM 4354 N N . GLU A 1 733 ? 167.676 143.539 154.891 1.00 102.20 733 GLU A N 1
ATOM 4355 C CA . GLU A 1 733 ? 166.890 144.261 155.880 1.00 99.87 733 GLU A CA 1
ATOM 4356 C C . GLU A 1 733 ? 165.567 144.700 155.274 1.00 100.39 733 GLU A C 1
ATOM 4357 O O . GLU A 1 733 ? 165.541 145.246 154.168 1.00 110.22 733 GLU A O 1
ATOM 4363 N N . ARG A 1 734 ? 164.482 144.463 156.004 1.00 95.16 734 ARG A N 1
ATOM 4364 C CA . ARG A 1 734 ? 163.161 144.976 155.673 1.00 95.54 734 ARG A CA 1
ATOM 4365 C C . ARG A 1 734 ? 162.721 145.903 156.793 1.00 98.26 734 ARG A C 1
ATOM 4366 O O . ARG A 1 734 ? 162.742 145.515 157.964 1.00 113.13 734 ARG A O 1
ATOM 4374 N N . LYS A 1 735 ? 162.323 147.121 156.439 1.00 99.68 735 LYS A N 1
ATOM 4375 C CA . LYS A 1 735 ? 162.054 148.132 157.448 1.00 101.37 735 LYS A CA 1
ATOM 4376 C C . LYS A 1 735 ? 160.963 149.071 156.960 1.00 107.73 735 LYS A C 1
ATOM 4377 O O . LYS A 1 735 ? 160.708 149.188 155.760 1.00 118.85 735 LYS A O 1
ATOM 4383 N N . LEU A 1 736 ? 160.320 149.739 157.912 1.00 103.30 736 LEU A N 1
ATOM 4384 C CA . LEU A 1 736 ? 159.376 150.794 157.578 1.00 103.52 736 LEU A CA 1
ATOM 4385 C C . LEU A 1 736 ? 160.124 151.991 157.006 1.00 109.42 736 LEU A C 1
ATOM 4386 O O . LEU A 1 736 ? 161.196 152.359 157.489 1.00 113.83 736 LEU A O 1
ATOM 4391 N N . ASN A 1 737 ? 159.555 152.602 155.967 1.00 116.29 737 ASN A N 1
ATOM 4392 C CA . ASN A 1 737 ? 160.243 153.700 155.302 1.00 111.29 737 ASN A CA 1
ATOM 4393 C C . ASN A 1 737 ? 159.295 154.829 154.919 1.00 110.39 737 ASN A C 1
ATOM 4394 O O . ASN A 1 737 ? 159.504 155.495 153.901 1.00 115.42 737 ASN A O 1
ATOM 4399 N N . GLY A 1 738 ? 158.251 155.061 155.709 1.00 112.65 738 GLY A N 1
ATOM 4400 C CA . GLY A 1 738 ? 157.393 156.196 155.463 1.00 113.47 738 GLY A CA 1
ATOM 4401 C C . GLY A 1 738 ? 155.935 155.809 155.511 1.00 115.95 738 GLY A C 1
ATOM 4402 O O . GLY A 1 738 ? 155.568 154.751 156.034 1.00 124.46 738 GLY A O 1
ATOM 4403 N N . TRP A 1 739 ? 155.103 156.679 154.954 1.00 120.41 739 TRP A N 1
ATOM 4404 C CA . TRP A 1 739 ? 153.653 156.555 154.971 1.00 122.38 739 TRP A CA 1
ATOM 4405 C C . TRP A 1 739 ? 153.126 156.554 153.539 1.00 128.00 739 TRP A C 1
ATOM 4406 O O . TRP A 1 739 ? 153.887 156.643 152.574 1.00 126.92 739 TRP A O 1
ATOM 4417 N N . ASP A 1 740 ? 151.805 156.455 153.405 1.00 142.13 740 ASP A N 1
ATOM 4418 C CA . ASP A 1 740 ? 151.148 156.435 152.102 1.00 139.38 740 ASP A CA 1
ATOM 4419 C C . ASP A 1 740 ? 150.204 157.604 151.881 1.00 142.07 740 ASP A C 1
ATOM 4420 O O . ASP A 1 740 ? 150.065 158.068 150.747 1.00 142.21 740 ASP A O 1
ATOM 4425 N N . ASN A 1 741 ? 149.532 158.070 152.936 1.00 149.60 741 ASN A N 1
ATOM 4426 C CA . ASN A 1 741 ? 148.659 159.243 152.907 1.00 149.61 741 ASN A CA 1
ATOM 4427 C C . ASN A 1 741 ? 147.423 159.047 152.035 1.00 150.05 741 ASN A C 1
ATOM 4428 O O . ASN A 1 741 ? 146.571 159.938 151.963 1.00 149.51 741 ASN A O 1
ATOM 4433 N N . ASP A 1 742 ? 147.300 157.894 151.378 1.00 161.81 742 ASP A N 1
ATOM 4434 C CA . ASP A 1 742 ? 146.131 157.601 150.554 1.00 161.22 742 ASP A CA 1
ATOM 4435 C C . ASP A 1 742 ? 145.209 156.588 151.225 1.00 161.36 742 ASP A C 1
ATOM 4436 O O . ASP A 1 742 ? 144.027 156.867 151.438 1.00 161.12 742 ASP A O 1
ATOM 4441 N N . LYS A 1 743 ? 145.730 155.412 151.564 1.00 154.18 743 LYS A N 1
ATOM 4442 C CA . LYS A 1 743 ? 144.984 154.442 152.350 1.00 154.27 743 LYS A CA 1
ATOM 4443 C C . LYS A 1 743 ? 145.447 154.423 153.801 1.00 156.21 743 LYS A C 1
ATOM 4444 O O . LYS A 1 743 ? 144.879 153.690 154.616 1.00 158.46 743 LYS A O 1
ATOM 4450 N N . GLN A 1 744 ? 146.445 155.240 154.142 1.00 145.63 744 GLN A N 1
ATOM 4451 C CA . GLN A 1 744 ? 146.983 155.337 155.493 1.00 145.56 744 GLN A CA 1
ATOM 4452 C C . GLN A 1 744 ? 147.590 154.016 155.946 1.00 147.51 744 GLN A C 1
ATOM 4453 O O . GLN A 1 744 ? 147.208 153.480 156.991 1.00 149.00 744 GLN A O 1
ATOM 4459 N N . HIS A 1 745 ? 148.531 153.482 155.173 1.00 138.68 745 HIS A N 1
ATOM 4460 C CA . HIS A 1 745 ? 149.327 152.342 155.597 1.00 135.61 745 HIS A CA 1
ATOM 4461 C C . HIS A 1 745 ? 150.801 152.689 155.454 1.00 136.47 745 HIS A C 1
ATOM 4462 O O . HIS A 1 745 ? 151.184 153.539 154.647 1.00 137.64 745 HIS A O 1
ATOM 4469 N N . ALA A 1 746 ? 151.627 152.022 156.248 1.00 119.51 746 ALA A N 1
ATOM 4470 C CA . ALA A 1 746 ? 153.058 152.257 156.193 1.00 119.81 746 ALA A CA 1
ATOM 4471 C C . ALA A 1 746 ? 153.647 151.683 154.910 1.00 121.19 746 ALA A C 1
ATOM 4472 O O . ALA A 1 746 ? 153.049 150.838 154.242 1.00 124.26 746 ALA A O 1
ATOM 4474 N N . VAL A 1 747 ? 154.841 152.159 154.570 1.00 103.78 747 VAL A N 1
ATOM 4475 C CA . VAL A 1 747 ? 155.552 151.744 153.368 1.00 101.16 747 VAL A CA 1
ATOM 4476 C C . VAL A 1 747 ? 156.839 151.055 153.791 1.00 105.37 747 VAL A C 1
ATOM 4477 O O . VAL A 1 747 ? 157.624 151.617 154.563 1.00 110.61 747 VAL A O 1
ATOM 4481 N N . TYR A 1 748 ? 157.052 149.845 153.290 1.00 101.59 748 TYR A N 1
ATOM 4482 C CA . TYR A 1 748 ? 158.216 149.048 153.640 1.00 102.21 748 TYR A CA 1
ATOM 4483 C C . TYR A 1 748 ? 159.305 149.188 152.585 1.00 111.01 748 TYR A C 1
ATOM 4484 O O . TYR A 1 748 ? 159.047 149.531 151.430 1.00 117.05 748 TYR A O 1
ATOM 4493 N N . ASP A 1 749 ? 160.536 148.916 153.003 1.00 117.21 749 ASP A N 1
ATOM 4494 C CA . ASP A 1 749 ? 161.697 148.983 152.129 1.00 113.58 749 ASP A CA 1
ATOM 4495 C C . ASP A 1 749 ? 162.564 147.753 152.343 1.00 115.12 749 ASP A C 1
ATOM 4496 O O . ASP A 1 749 ? 162.813 147.352 153.482 1.00 122.28 749 ASP A O 1
ATOM 4501 N N . ASN A 1 750 ? 163.025 147.162 151.246 1.00 111.44 750 ASN A N 1
ATOM 4502 C CA . ASN A 1 750 ? 163.916 146.011 151.285 1.00 108.13 750 ASN A CA 1
ATOM 4503 C C . ASN A 1 750 ? 165.266 146.405 150.708 1.00 113.08 750 ASN A C 1
ATOM 4504 O O . ASN A 1 750 ? 165.333 146.996 149.626 1.00 122.06 750 ASN A O 1
ATOM 4509 N N . ALA A 1 751 ? 166.335 146.079 151.427 1.00 110.52 751 ALA A N 1
ATOM 4510 C CA . ALA A 1 751 ? 167.686 146.419 151.011 1.00 112.06 751 ALA A CA 1
ATOM 4511 C C . ALA A 1 751 ? 168.587 145.203 151.136 1.00 111.18 751 ALA A C 1
ATOM 4512 O O . ALA A 1 751 ? 168.533 144.481 152.134 1.00 118.22 751 ALA A O 1
ATOM 4514 N N . ILE A 1 752 ? 169.416 144.983 150.121 1.00 104.39 752 ILE A N 1
ATOM 4515 C CA . ILE A 1 752 ? 170.390 143.900 150.105 1.00 104.04 752 ILE A CA 1
ATOM 4516 C C . ILE A 1 752 ? 171.772 144.513 149.953 1.00 108.80 752 ILE A C 1
ATOM 4517 O O . ILE A 1 752 ? 172.013 145.287 149.020 1.00 119.37 752 ILE A O 1
ATOM 4522 N N . GLY A 1 753 ? 172.677 144.168 150.861 1.00 113.39 753 GLY A N 1
ATOM 4523 C CA . GLY A 1 753 ? 174.006 144.740 150.836 1.00 109.73 753 GLY A CA 1
ATOM 4524 C C . GLY A 1 753 ? 175.108 143.722 150.651 1.00 113.70 753 GLY A C 1
ATOM 4525 O O . GLY A 1 753 ? 175.164 142.721 151.369 1.00 122.93 753 GLY A O 1
ATOM 4526 N N . PHE A 1 754 ? 175.990 143.967 149.689 1.00 116.11 754 PHE A N 1
ATOM 4527 C CA . PHE A 1 754 ? 177.149 143.124 149.436 1.00 113.08 754 PHE A CA 1
ATOM 4528 C C . PHE A 1 754 ? 178.405 143.947 149.669 1.00 113.30 754 PHE A C 1
ATOM 4529 O O . PHE A 1 754 ? 178.567 145.016 149.074 1.00 124.42 754 PHE A O 1
ATOM 4537 N N . ASN A 1 755 ? 179.289 143.453 150.530 1.00 112.34 755 ASN A N 1
ATOM 4538 C CA . ASN A 1 755 ? 180.467 144.199 150.948 1.00 115.28 755 ASN A CA 1
ATOM 4539 C C . ASN A 1 755 ? 181.693 143.305 150.871 1.00 115.68 755 ASN A C 1
ATOM 4540 O O . ASN A 1 755 ? 181.652 142.154 151.314 1.00 126.09 755 ASN A O 1
ATOM 4545 N N . ILE A 1 756 ? 182.777 143.834 150.309 1.00 96.37 756 ILE A N 1
ATOM 4546 C CA . ILE A 1 756 ? 184.060 143.146 150.253 1.00 99.70 756 ILE A CA 1
ATOM 4547 C C . ILE A 1 756 ? 185.116 144.069 150.839 1.00 106.64 756 ILE A C 1
ATOM 4548 O O . ILE A 1 756 ? 185.226 145.228 150.426 1.00 117.43 756 ILE A O 1
ATOM 4553 N N . GLU A 1 757 ? 185.891 143.560 151.790 1.00 130.18 757 GLU A N 1
ATOM 4554 C CA . GLU A 1 757 ? 186.936 144.331 152.446 1.00 129.37 757 GLU A CA 1
ATOM 4555 C C . GLU A 1 757 ? 188.292 143.711 152.155 1.00 132.48 757 GLU A C 1
ATOM 4556 O O . GLU A 1 757 ? 188.448 142.488 152.202 1.00 138.51 757 GLU A O 1
ATOM 4562 N N . LEU A 1 758 ? 189.269 144.557 151.853 1.00 129.01 758 LEU A N 1
ATOM 4563 C CA . LEU A 1 758 ? 190.647 144.134 151.635 1.00 130.40 758 LEU A CA 1
ATOM 4564 C C . LEU A 1 758 ? 191.464 144.590 152.836 1.00 132.30 758 LEU A C 1
ATOM 4565 O O . LEU A 1 758 ? 191.769 145.779 152.969 1.00 136.03 758 LEU A O 1
ATOM 4570 N N . ARG A 1 759 ? 191.817 143.648 153.709 1.00 151.16 759 ARG A N 1
ATOM 4571 C CA . ARG A 1 759 ? 192.480 143.999 154.961 1.00 152.01 759 ARG A CA 1
ATOM 4572 C C . ARG A 1 759 ? 194.000 143.949 154.829 1.00 154.13 759 ARG A C 1
ATOM 4573 O O . ARG A 1 759 ? 194.670 144.977 154.955 1.00 155.19 759 ARG A O 1
ATOM 4581 N N . GLY A 1 760 ? 194.549 142.766 154.561 1.00 167.35 760 GLY A N 1
ATOM 4582 C CA . GLY A 1 760 ? 195.967 142.608 154.293 1.00 167.94 760 GLY A CA 1
ATOM 4583 C C . GLY A 1 760 ? 196.907 143.188 155.333 1.00 169.67 760 GLY A C 1
ATOM 4584 O O . GLY A 1 760 ? 198.008 143.629 154.991 1.00 169.49 760 GLY A O 1
ATOM 4585 N N . LEU A 1 761 ? 196.496 143.200 156.602 1.00 175.90 761 LEU A N 1
ATOM 4586 C CA . LEU A 1 761 ? 197.304 143.797 157.655 1.00 176.29 761 LEU A CA 1
ATOM 4587 C C . LEU A 1 761 ? 197.563 142.883 158.844 1.00 176.51 761 LEU A C 1
ATOM 4588 O O . LEU A 1 761 ? 198.322 143.276 159.737 1.00 176.34 761 LEU A O 1
ATOM 4593 N N . SER A 1 762 ? 196.964 141.692 158.889 1.00 182.46 762 SER A N 1
ATOM 4594 C CA . SER A 1 762 ? 197.198 140.719 159.958 1.00 183.80 762 SER A CA 1
ATOM 4595 C C . SER A 1 762 ? 196.895 141.306 161.335 1.00 185.19 762 SER A C 1
ATOM 4596 O O . SER A 1 762 ? 197.583 141.024 162.317 1.00 184.30 762 SER A O 1
ATOM 4599 N N . SER A 1 763 ? 195.853 142.129 161.410 1.00 183.45 763 SER A N 1
ATOM 4600 C CA . SER A 1 763 ? 195.413 142.698 162.677 1.00 182.04 763 SER A CA 1
ATOM 4601 C C . SER A 1 763 ? 194.528 141.682 163.399 1.00 182.37 763 SER A C 1
ATOM 4602 O O . SER A 1 763 ? 194.472 140.504 163.035 1.00 180.17 763 SER A O 1
ATOM 4605 N N . ASN A 1 764 ? 193.836 142.126 164.451 1.00 181.52 764 ASN A N 1
ATOM 4606 C CA . ASN A 1 764 ? 192.922 141.233 165.157 1.00 179.49 764 ASN A CA 1
ATOM 4607 C C . ASN A 1 764 ? 191.812 140.751 164.231 1.00 179.53 764 ASN A C 1
ATOM 4608 O O . ASN A 1 764 ? 191.590 139.542 164.090 1.00 176.55 764 ASN A O 1
ATOM 4613 N N . TYR A 1 765 ? 191.119 141.684 163.579 1.00 171.29 765 TYR A N 1
ATOM 4614 C CA . TYR A 1 765 ? 190.193 141.389 162.487 1.00 169.17 765 TYR A CA 1
ATOM 4615 C C . TYR A 1 765 ? 189.145 140.355 162.907 1.00 171.10 765 TYR A C 1
ATOM 4616 O O . TYR A 1 765 ? 189.128 139.213 162.450 1.00 171.92 765 TYR A O 1
ATOM 4625 N N . GLY A 1 766 ? 188.283 140.791 163.819 1.00 152.74 766 GLY A N 1
ATOM 4626 C CA . GLY A 1 766 ? 187.224 139.939 164.328 1.00 151.75 766 GLY A CA 1
ATOM 4627 C C . GLY A 1 766 ? 186.340 139.379 163.227 1.00 150.37 766 GLY A C 1
ATOM 4628 O O . GLY A 1 766 ? 186.399 139.765 162.060 1.00 150.79 766 GLY A O 1
ATOM 4629 N N . LEU A 1 767 ? 185.483 138.439 163.633 1.00 133.67 767 LEU A N 1
ATOM 4630 C CA . LEU A 1 767 ? 184.671 137.698 162.676 1.00 130.15 767 LEU A CA 1
ATOM 4631 C C . LEU A 1 767 ? 183.679 138.582 161.934 1.00 133.21 767 LEU A C 1
ATOM 4632 O O . LEU A 1 767 ? 183.188 138.183 160.874 1.00 136.06 767 LEU A O 1
ATOM 4637 N N . GLY A 1 768 ? 183.373 139.764 162.458 1.00 120.86 768 GLY A N 1
ATOM 4638 C CA . GLY A 1 768 ? 182.458 140.692 161.824 1.00 113.55 768 GLY A CA 1
ATOM 4639 C C . GLY A 1 768 ? 181.267 141.078 162.671 1.00 117.88 768 GLY A C 1
ATOM 4640 O O . GLY A 1 768 ? 180.610 142.084 162.372 1.00 117.65 768 GLY A O 1
ATOM 4641 N N . THR A 1 769 ? 180.961 140.319 163.717 1.00 125.10 769 THR A N 1
ATOM 4642 C CA . THR A 1 769 ? 179.885 140.691 164.619 1.00 116.09 769 THR A CA 1
ATOM 4643 C C . THR A 1 769 ? 180.270 141.954 165.385 1.00 123.94 769 THR A C 1
ATOM 4644 O O . THR A 1 769 ? 181.444 142.325 165.470 1.00 127.14 769 THR A O 1
ATOM 4648 N N . GLN A 1 770 ? 179.257 142.623 165.931 1.00 125.59 770 GLN A N 1
ATOM 4649 C CA . GLN A 1 770 ? 179.287 143.934 166.568 1.00 125.75 770 GLN A CA 1
ATOM 4650 C C . GLN A 1 770 ? 179.406 145.044 165.534 1.00 124.61 770 GLN A C 1
ATOM 4651 O O . GLN A 1 770 ? 179.294 146.214 165.896 1.00 128.52 770 GLN A O 1
ATOM 4657 N N . GLU A 1 771 ? 179.623 144.723 164.264 1.00 126.53 771 GLU A N 1
ATOM 4658 C CA . GLU A 1 771 ? 179.573 145.687 163.173 1.00 127.12 771 GLU A CA 1
ATOM 4659 C C . GLU A 1 771 ? 178.347 145.507 162.302 1.00 129.34 771 GLU A C 1
ATOM 4660 O O . GLU A 1 771 ? 177.765 146.493 161.848 1.00 132.12 771 GLU A O 1
ATOM 4666 N N . MET A 1 772 ? 177.947 144.260 162.055 1.00 116.98 772 MET A N 1
ATOM 4667 C CA . MET A 1 772 ? 176.679 143.995 161.392 1.00 113.60 772 MET A CA 1
ATOM 4668 C C . MET A 1 772 ? 175.501 144.237 162.323 1.00 116.75 772 MET A C 1
ATOM 4669 O O . MET A 1 772 ? 174.475 144.766 161.888 1.00 118.67 772 MET A O 1
ATOM 4674 N N . LEU A 1 773 ? 175.643 143.900 163.607 1.00 113.66 773 LEU A N 1
ATOM 4675 C CA . LEU A 1 773 ? 174.553 144.065 164.562 1.00 107.71 773 LEU A CA 1
ATOM 4676 C C . LEU A 1 773 ? 174.089 145.509 164.682 1.00 107.69 773 LEU A C 1
ATOM 4677 O O . LEU A 1 773 ? 172.960 145.747 165.119 1.00 116.61 773 LEU A O 1
ATOM 4682 N N . ARG A 1 774 ? 174.923 146.471 164.304 1.00 112.29 774 ARG A N 1
ATOM 4683 C CA . ARG A 1 774 ? 174.589 147.888 164.381 1.00 113.12 774 ARG A CA 1
ATOM 4684 C C . ARG A 1 774 ? 174.371 148.484 162.994 1.00 115.09 774 ARG A C 1
ATOM 4685 O O . ARG A 1 774 ? 174.780 149.611 162.715 1.00 121.36 774 ARG A O 1
ATOM 4693 N N . SER A 1 775 ? 173.722 147.729 162.107 1.00 112.28 775 SER A N 1
ATOM 4694 C CA . SER A 1 775 ? 173.511 148.171 160.737 1.00 113.56 775 SER A CA 1
ATOM 4695 C C . SER A 1 775 ? 172.064 148.491 160.400 1.00 117.22 775 SER A C 1
ATOM 4696 O O . SER A 1 775 ? 171.821 149.150 159.385 1.00 119.12 775 SER A O 1
ATOM 4699 N N . ASN A 1 776 ? 171.103 148.046 161.204 1.00 114.86 776 ASN A N 1
ATOM 4700 C CA . ASN A 1 776 ? 169.705 148.320 160.922 1.00 113.66 776 ASN A CA 1
ATOM 4701 C C . ASN A 1 776 ? 169.277 149.618 161.599 1.00 114.53 776 ASN A C 1
ATOM 4702 O O . ASN A 1 776 ? 170.067 150.295 162.259 1.00 117.67 776 ASN A O 1
ATOM 4707 N N . ILE A 1 777 ? 168.002 149.976 161.429 1.00 105.93 777 ILE A N 1
ATOM 4708 C CA . ILE A 1 777 ? 167.485 151.212 162.004 1.00 104.15 777 ILE A CA 1
ATOM 4709 C C . ILE A 1 777 ? 167.302 151.132 163.508 1.00 105.44 777 ILE A C 1
ATOM 4710 O O . ILE A 1 777 ? 167.046 152.157 164.147 1.00 110.57 777 ILE A O 1
ATOM 4715 N N . LEU A 1 778 ? 167.432 149.940 164.092 1.00 98.98 778 LEU A N 1
ATOM 4716 C CA . LEU A 1 778 ? 167.351 149.732 165.534 1.00 98.57 778 LEU A CA 1
ATOM 4717 C C . LEU A 1 778 ? 168.627 149.013 165.955 1.00 105.16 778 LEU A C 1
ATOM 4718 O O . LEU A 1 778 ? 168.629 147.788 166.144 1.00 103.65 778 LEU A O 1
ATOM 4723 N N . PRO A 1 779 ? 169.732 149.740 166.096 1.00 108.05 779 PRO A N 1
ATOM 4724 C CA . PRO A 1 779 ? 171.017 149.091 166.368 1.00 105.16 779 PRO A CA 1
ATOM 4725 C C . PRO A 1 779 ? 171.039 148.402 167.721 1.00 109.53 779 PRO A C 1
ATOM 4726 O O . PRO A 1 779 ? 170.363 148.808 168.668 1.00 114.80 779 PRO A O 1
ATOM 4730 N N . TYR A 1 780 ? 171.835 147.342 167.795 1.00 103.19 780 TYR A N 1
ATOM 4731 C CA . TYR A 1 780 ? 171.989 146.593 169.032 1.00 99.32 780 TYR A CA 1
ATOM 4732 C C . TYR A 1 780 ? 172.820 147.382 170.037 1.00 107.96 780 TYR A C 1
ATOM 4733 O O . TYR A 1 780 ? 173.752 148.101 169.669 1.00 111.69 780 TYR A O 1
ATOM 4742 N N . GLN A 1 781 ? 172.472 147.248 171.314 1.00 113.39 781 GLN A N 1
ATOM 4743 C CA . GLN A 1 781 ? 173.235 147.839 172.402 1.00 108.32 781 GLN A CA 1
ATOM 4744 C C . GLN A 1 781 ? 173.481 146.783 173.469 1.00 114.50 781 GLN A C 1
ATOM 4745 O O . GLN A 1 781 ? 172.678 145.865 173.648 1.00 115.85 781 GLN A O 1
ATOM 4751 N N . ASN A 1 782 ? 174.602 146.926 174.180 1.00 117.44 782 ASN A N 1
ATOM 4752 C CA . ASN A 1 782 ? 175.101 145.838 175.018 1.00 114.56 782 ASN A CA 1
ATOM 4753 C C . ASN A 1 782 ? 174.117 145.477 176.122 1.00 117.50 782 ASN A C 1
ATOM 4754 O O . ASN A 1 782 ? 173.796 144.298 176.315 1.00 122.16 782 ASN A O 1
ATOM 4759 N N . THR A 1 783 ? 173.673 146.470 176.894 1.00 119.40 783 THR A N 1
ATOM 4760 C CA . THR A 1 783 ? 172.645 146.299 177.919 1.00 122.44 783 THR A CA 1
ATOM 4761 C C . THR A 1 783 ? 173.136 145.451 179.094 1.00 121.73 783 THR A C 1
ATOM 4762 O O . THR A 1 783 ? 172.526 145.451 180.169 1.00 120.97 783 THR A O 1
ATOM 4766 N N . LEU A 1 784 ? 174.298 144.827 178.951 1.00 127.18 784 LEU A N 1
ATOM 4767 C CA . LEU A 1 784 ? 174.837 143.981 180.007 1.00 126.95 784 LEU A CA 1
ATOM 4768 C C . LEU A 1 784 ? 175.774 144.775 180.907 1.00 129.54 784 LEU A C 1
ATOM 4769 O O . LEU A 1 784 ? 175.988 144.422 182.066 1.00 127.94 784 LEU A O 1
ATOM 4775 N N . CYS B 2 19 ? 163.186 140.982 211.073 1.00 136.63 19 CYS B N 1
ATOM 4776 C CA . CYS B 2 19 ? 163.608 142.369 211.220 1.00 140.76 19 CYS B CA 1
ATOM 4777 C C . CYS B 2 19 ? 164.996 142.446 211.840 1.00 142.82 19 CYS B C 1
ATOM 4778 O O . CYS B 2 19 ? 165.149 142.820 213.002 1.00 142.17 19 CYS B O 1
ATOM 4781 N N . GLY B 2 20 ? 166.008 142.079 211.060 1.00 129.79 20 GLY B N 1
ATOM 4782 C CA . GLY B 2 20 ? 167.381 142.176 211.512 1.00 126.92 20 GLY B CA 1
ATOM 4783 C C . GLY B 2 20 ? 168.046 143.448 211.033 1.00 127.06 20 GLY B C 1
ATOM 4784 O O . GLY B 2 20 ? 169.274 143.566 211.056 1.00 124.52 20 GLY B O 1
ATOM 4785 N N . TRP B 2 21 ? 167.234 144.407 210.596 1.00 120.78 21 TRP B N 1
ATOM 4786 C CA . TRP B 2 21 ? 167.754 145.646 210.040 1.00 117.71 21 TRP B CA 1
ATOM 4787 C C . TRP B 2 21 ? 168.497 146.452 211.097 1.00 119.69 21 TRP B C 1
ATOM 4788 O O . TRP B 2 21 ? 168.158 146.431 212.282 1.00 122.29 21 TRP B O 1
ATOM 4799 N N . HIS B 2 22 ? 169.526 147.166 210.651 1.00 111.09 22 HIS B N 1
ATOM 4800 C CA . HIS B 2 22 ? 170.272 148.065 211.515 1.00 106.39 22 HIS B CA 1
ATOM 4801 C C . HIS B 2 22 ? 170.879 149.162 210.658 1.00 113.11 22 HIS B C 1
ATOM 4802 O O . HIS B 2 22 ? 171.006 149.024 209.439 1.00 119.20 22 HIS B O 1
ATOM 4809 N N . LEU B 2 23 ? 171.245 150.263 211.307 1.00 116.84 23 LEU B N 1
ATOM 4810 C CA . LEU B 2 23 ? 171.915 151.345 210.603 1.00 113.97 23 LEU B CA 1
ATOM 4811 C C . LEU B 2 23 ? 173.252 150.861 210.061 1.00 113.16 23 LEU B C 1
ATOM 4812 O O . LEU B 2 23 ? 173.915 150.009 210.656 1.00 116.08 23 LEU B O 1
ATOM 4817 N N . ARG B 2 24 ? 173.642 151.404 208.910 1.00 117.64 24 ARG B N 1
ATOM 4818 C CA . ARG B 2 24 ? 174.850 150.941 208.241 1.00 120.62 24 ARG B CA 1
ATOM 4819 C C . ARG B 2 24 ? 176.075 151.168 209.116 1.00 125.87 24 ARG B C 1
ATOM 4820 O O . ARG B 2 24 ? 176.515 152.307 209.299 1.00 128.17 24 ARG B O 1
ATOM 4828 N N . ASP B 2 25 ? 176.630 150.086 209.663 1.00 143.86 25 ASP B N 1
ATOM 4829 C CA . ASP B 2 25 ? 177.812 150.197 210.509 1.00 144.63 25 ASP B CA 1
ATOM 4830 C C . ASP B 2 25 ? 179.055 150.491 209.681 1.00 146.88 25 ASP B C 1
ATOM 4831 O O . ASP B 2 25 ? 179.862 151.356 210.040 1.00 143.51 25 ASP B O 1
ATOM 4836 N N . THR B 2 26 ? 179.224 149.780 208.571 1.00 158.31 26 THR B N 1
ATOM 4837 C CA . THR B 2 26 ? 180.357 150.022 207.696 1.00 157.18 26 THR B CA 1
ATOM 4838 C C . THR B 2 26 ? 180.201 151.363 206.988 1.00 154.69 26 THR B C 1
ATOM 4839 O O . THR B 2 26 ? 179.094 151.850 206.754 1.00 155.16 26 THR B O 1
ATOM 4843 N N . THR B 2 27 ? 181.332 151.962 206.652 1.00 152.23 27 THR B N 1
ATOM 4844 C CA . THR B 2 27 ? 181.361 153.256 205.992 1.00 154.32 27 THR B CA 1
ATOM 4845 C C . THR B 2 27 ? 181.329 153.091 204.475 1.00 153.38 27 THR B C 1
ATOM 4846 O O . THR B 2 27 ? 181.635 152.027 203.932 1.00 148.84 27 THR B O 1
ATOM 4850 N N . GLN B 2 28 ? 180.921 154.164 203.796 1.00 154.43 28 GLN B N 1
ATOM 4851 C CA . GLN B 2 28 ? 180.790 154.120 202.342 1.00 154.88 28 GLN B CA 1
ATOM 4852 C C . GLN B 2 28 ? 182.148 153.978 201.667 1.00 153.67 28 GLN B C 1
ATOM 4853 O O . GLN B 2 28 ? 182.339 153.108 200.811 1.00 153.78 28 GLN B O 1
ATOM 4859 N N . VAL B 2 29 ? 183.098 154.825 202.034 1.00 151.16 29 VAL B N 1
ATOM 4860 C CA . VAL B 2 29 ? 184.447 154.806 201.478 1.00 150.80 29 VAL B CA 1
ATOM 4861 C C . VAL B 2 29 ? 185.384 154.253 202.546 1.00 151.73 29 VAL B C 1
ATOM 4862 O O . VAL B 2 29 ? 185.586 154.904 203.578 1.00 153.91 29 VAL B O 1
ATOM 4866 N N . PRO B 2 30 ? 185.990 153.084 202.334 1.00 150.91 30 PRO B N 1
ATOM 4867 C CA . PRO B 2 30 ? 186.728 152.422 203.417 1.00 152.12 30 PRO B CA 1
ATOM 4868 C C . PRO B 2 30 ? 187.832 153.301 203.982 1.00 153.76 30 PRO B C 1
ATOM 4869 O O . PRO B 2 30 ? 188.393 154.154 203.292 1.00 156.35 30 PRO B O 1
ATOM 4873 N N . SER B 2 31 ? 188.130 153.085 205.266 1.00 151.79 31 SER B N 1
ATOM 4874 C CA . SER B 2 31 ? 189.079 153.935 205.977 1.00 152.21 31 SER B CA 1
ATOM 4875 C C . SER B 2 31 ? 190.446 153.967 205.308 1.00 154.26 31 SER B C 1
ATOM 4876 O O . SER B 2 31 ? 191.184 154.941 205.482 1.00 154.66 31 SER B O 1
ATOM 4879 N N . THR B 2 32 ? 190.801 152.926 204.554 1.00 149.85 32 THR B N 1
ATOM 4880 C CA . THR B 2 32 ? 192.022 152.978 203.759 1.00 150.41 32 THR B CA 1
ATOM 4881 C C . THR B 2 32 ? 191.947 154.066 202.696 1.00 149.72 32 THR B C 1
ATOM 4882 O O . THR B 2 32 ? 192.981 154.607 202.287 1.00 147.91 32 THR B O 1
ATOM 4886 N N . MET B 2 33 ? 190.740 154.405 202.245 1.00 150.32 33 MET B N 1
ATOM 4887 C CA . MET B 2 33 ? 190.536 155.390 201.192 1.00 148.41 33 MET B CA 1
ATOM 4888 C C . MET B 2 33 ? 189.873 156.661 201.714 1.00 150.41 33 MET B C 1
ATOM 4889 O O . MET B 2 33 ? 189.184 157.359 200.967 1.00 151.09 33 MET B O 1
ATOM 4894 N N . LYS B 2 34 ? 190.063 156.969 202.998 1.00 153.89 34 LYS B N 1
ATOM 4895 C CA . LYS B 2 34 ? 189.534 158.219 203.532 1.00 155.42 34 LYS B CA 1
ATOM 4896 C C . LYS B 2 34 ? 190.269 159.423 202.961 1.00 157.67 34 LYS B C 1
ATOM 4897 O O . LYS B 2 34 ? 189.662 160.479 202.756 1.00 157.14 34 LYS B O 1
ATOM 4903 N N . VAL B 2 35 ? 191.566 159.291 202.705 1.00 158.61 35 VAL B N 1
ATOM 4904 C CA . VAL B 2 35 ? 192.357 160.318 202.039 1.00 155.92 35 VAL B CA 1
ATOM 4905 C C . VAL B 2 35 ? 192.973 159.698 200.795 1.00 154.91 35 VAL B C 1
ATOM 4906 O O . VAL B 2 35 ? 193.626 158.652 200.876 1.00 155.18 35 VAL B O 1
ATOM 4910 N N . MET B 2 36 ? 192.761 160.334 199.645 1.00 155.87 36 MET B N 1
ATOM 4911 C CA . MET B 2 36 ? 193.208 159.762 198.385 1.00 158.65 36 MET B CA 1
ATOM 4912 C C . MET B 2 36 ? 193.504 160.874 197.389 1.00 158.53 36 MET B C 1
ATOM 4913 O O . MET B 2 36 ? 193.111 162.028 197.572 1.00 159.98 36 MET B O 1
ATOM 4918 N N . ILE B 2 37 ? 194.210 160.503 196.325 1.00 153.02 37 ILE B N 1
ATOM 4919 C CA . ILE B 2 37 ? 194.584 161.418 195.253 1.00 153.01 37 ILE B CA 1
ATOM 4920 C C . ILE B 2 37 ? 193.676 161.169 194.060 1.00 156.86 37 ILE B C 1
ATOM 4921 O O . ILE B 2 37 ? 193.497 160.021 193.637 1.00 160.43 37 ILE B O 1
ATOM 4926 N N . LEU B 2 38 ? 193.105 162.238 193.515 1.00 144.59 38 LEU B N 1
ATOM 4927 C CA . LEU B 2 38 ? 192.300 162.160 192.305 1.00 142.32 38 LEU B CA 1
ATOM 4928 C C . LEU B 2 38 ? 193.126 162.672 191.133 1.00 142.43 38 LEU B C 1
ATOM 4929 O O . LEU B 2 38 ? 193.550 163.832 191.127 1.00 143.29 38 LEU B O 1
ATOM 4934 N N . ASP B 2 39 ? 193.352 161.810 190.149 1.00 152.02 39 ASP B N 1
ATOM 4935 C CA . ASP B 2 39 ? 194.136 162.138 188.969 1.00 152.72 39 ASP B CA 1
ATOM 4936 C C . ASP B 2 39 ? 193.317 161.839 187.722 1.00 156.80 39 ASP B C 1
ATOM 4937 O O . ASP B 2 39 ? 192.619 160.824 187.657 1.00 159.20 39 ASP B O 1
ATOM 4942 N N . SER B 2 40 ? 193.402 162.726 186.735 1.00 146.16 40 SER B N 1
ATOM 4943 C CA . SER B 2 40 ? 192.646 162.552 185.504 1.00 144.68 40 SER B CA 1
ATOM 4944 C C . SER B 2 40 ? 193.330 163.321 184.386 1.00 146.58 40 SER B C 1
ATOM 4945 O O . SER B 2 40 ? 194.191 164.171 184.627 1.00 145.49 40 SER B O 1
ATOM 4948 N N . GLY B 2 41 ? 192.935 163.004 183.153 1.00 154.19 41 GLY B N 1
ATOM 4949 C CA . GLY B 2 41 ? 193.477 163.689 181.993 1.00 152.51 41 GLY B CA 1
ATOM 4950 C C . GLY B 2 41 ? 193.024 165.125 181.844 1.00 154.95 41 GLY B C 1
ATOM 4951 O O . GLY B 2 41 ? 193.725 165.911 181.198 1.00 155.34 41 GLY B O 1
ATOM 4952 N N . ASP B 2 42 ? 191.877 165.483 182.418 1.00 156.07 42 ASP B N 1
ATOM 4953 C CA . ASP B 2 42 ? 191.410 166.869 182.424 1.00 153.28 42 ASP B CA 1
ATOM 4954 C C . ASP B 2 42 ? 190.830 167.171 183.795 1.00 151.07 42 ASP B C 1
ATOM 4955 O O . ASP B 2 42 ? 189.645 166.926 184.058 1.00 152.37 42 ASP B O 1
ATOM 4960 N N . PRO B 2 43 ? 191.643 167.710 184.704 1.00 139.17 43 PRO B N 1
ATOM 4961 C CA . PRO B 2 43 ? 191.153 167.966 186.068 1.00 142.79 43 PRO B CA 1
ATOM 4962 C C . PRO B 2 43 ? 190.021 168.974 186.135 1.00 143.83 43 PRO B C 1
ATOM 4963 O O . PRO B 2 43 ? 189.312 169.018 187.148 1.00 142.62 43 PRO B O 1
ATOM 4967 N N . ASN B 2 44 ? 189.829 169.785 185.099 1.00 138.58 44 ASN B N 1
ATOM 4968 C CA . ASN B 2 44 ? 188.767 170.778 185.069 1.00 137.52 44 ASN B CA 1
ATOM 4969 C C . ASN B 2 44 ? 187.565 170.331 184.248 1.00 139.41 44 ASN B C 1
ATOM 4970 O O . ASN B 2 44 ? 186.690 171.151 183.954 1.00 139.84 44 ASN B O 1
ATOM 4975 N N . GLY B 2 45 ? 187.499 169.055 183.875 1.00 140.55 45 GLY B N 1
ATOM 4976 C CA . GLY B 2 45 ? 186.404 168.559 183.078 1.00 138.91 45 GLY B CA 1
ATOM 4977 C C . GLY B 2 45 ? 185.155 168.327 183.897 1.00 138.53 45 GLY B C 1
ATOM 4978 O O . GLY B 2 45 ? 185.116 168.528 185.117 1.00 139.92 45 GLY B O 1
ATOM 4979 N N . PRO B 2 46 ? 184.090 167.900 183.212 1.00 129.64 46 PRO B N 1
ATOM 4980 C CA . PRO B 2 46 ? 182.825 167.664 183.923 1.00 130.02 46 PRO B CA 1
ATOM 4981 C C . PRO B 2 46 ? 182.833 166.403 184.769 1.00 131.58 46 PRO B C 1
ATOM 4982 O O . PRO B 2 46 ? 182.339 166.424 185.904 1.00 131.81 46 PRO B O 1
ATOM 4986 N N . LEU B 2 47 ? 183.374 165.298 184.249 1.00 125.44 47 LEU B N 1
ATOM 4987 C CA . LEU B 2 47 ? 183.417 164.066 185.029 1.00 123.33 47 LEU B CA 1
ATOM 4988 C C . LEU B 2 47 ? 184.312 164.216 186.250 1.00 126.02 47 LEU B C 1
ATOM 4989 O O . LEU B 2 47 ? 183.982 163.720 187.332 1.00 127.77 47 LEU B O 1
ATOM 4994 N N . SER B 2 48 ? 185.454 164.885 186.093 1.00 123.79 48 SER B N 1
ATOM 4995 C CA . SER B 2 48 ? 186.335 165.109 187.232 1.00 121.21 48 SER B CA 1
ATOM 4996 C C . SER B 2 48 ? 185.649 165.955 188.294 1.00 122.00 48 SER B C 1
ATOM 4997 O O . SER B 2 48 ? 185.771 165.679 189.492 1.00 124.31 48 SER B O 1
ATOM 5000 N N . ARG B 2 49 ? 184.917 166.987 187.873 1.00 124.25 49 ARG B N 1
ATOM 5001 C CA . ARG B 2 49 ? 184.177 167.805 188.827 1.00 125.31 49 ARG B CA 1
ATOM 5002 C C . ARG B 2 49 ? 183.110 166.988 189.542 1.00 131.09 49 ARG B C 1
ATOM 5003 O O . ARG B 2 49 ? 182.929 167.121 190.758 1.00 133.27 49 ARG B O 1
ATOM 5011 N N . ALA B 2 50 ? 182.392 166.137 188.805 1.00 126.63 50 ALA B N 1
ATOM 5012 C CA . ALA B 2 50 ? 181.361 165.310 189.425 1.00 119.17 50 ALA B CA 1
ATOM 5013 C C . ALA B 2 50 ? 181.960 164.342 190.437 1.00 121.52 50 ALA B C 1
ATOM 5014 O O . ALA B 2 50 ? 181.413 164.156 191.530 1.00 124.26 50 ALA B O 1
ATOM 5016 N N . VAL B 2 51 ? 183.086 163.717 190.091 1.00 121.02 51 VAL B N 1
ATOM 5017 C CA . VAL B 2 51 ? 183.732 162.785 191.009 1.00 115.88 51 VAL B CA 1
ATOM 5018 C C . VAL B 2 51 ? 184.244 163.517 192.243 1.00 119.90 51 VAL B C 1
ATOM 5019 O O . VAL B 2 51 ? 184.114 163.025 193.369 1.00 125.58 51 VAL B O 1
ATOM 5023 N N . ARG B 2 52 ? 184.834 164.702 192.054 1.00 128.35 52 ARG B N 1
ATOM 5024 C CA . ARG B 2 52 ? 185.294 165.490 193.193 1.00 127.94 52 ARG B CA 1
ATOM 5025 C C . ARG B 2 52 ? 184.137 165.861 194.108 1.00 130.03 52 ARG B C 1
ATOM 5026 O O . ARG B 2 52 ? 184.259 165.790 195.336 1.00 132.92 52 ARG B O 1
ATOM 5034 N N . ASN B 2 53 ? 183.008 166.264 193.527 1.00 133.49 53 ASN B N 1
ATOM 5035 C CA . ASN B 2 53 ? 181.844 166.618 194.330 1.00 133.21 53 ASN B CA 1
ATOM 5036 C C . ASN B 2 53 ? 181.341 165.405 195.104 1.00 135.36 53 ASN B C 1
ATOM 5037 O O . ASN B 2 53 ? 181.058 165.494 196.304 1.00 136.36 53 ASN B O 1
ATOM 5042 N N . GLN B 2 54 ? 181.247 164.254 194.436 1.00 135.54 54 GLN B N 1
ATOM 5043 C CA . GLN B 2 54 ? 180.726 163.059 195.093 1.00 134.03 54 GLN B CA 1
ATOM 5044 C C . GLN B 2 54 ? 181.641 162.593 196.217 1.00 134.75 54 GLN B C 1
ATOM 5045 O O . GLN B 2 54 ? 181.164 162.173 197.277 1.00 137.29 54 GLN B O 1
ATOM 5051 N N . LEU B 2 55 ? 182.957 162.650 196.005 1.00 133.09 55 LEU B N 1
ATOM 5052 C CA . LEU B 2 55 ? 183.888 162.215 197.039 1.00 131.03 55 LEU B CA 1
ATOM 5053 C C . LEU B 2 55 ? 183.828 163.126 198.258 1.00 134.55 55 LEU B C 1
ATOM 5054 O O . LEU B 2 55 ? 183.980 162.662 199.394 1.00 134.11 55 LEU B O 1
ATOM 5059 N N . ARG B 2 56 ? 183.612 164.426 198.043 1.00 144.69 56 ARG B N 1
ATOM 5060 C CA . ARG B 2 56 ? 183.571 165.368 199.158 1.00 144.62 56 ARG B CA 1
ATOM 5061 C C . ARG B 2 56 ? 182.396 165.087 200.088 1.00 143.94 56 ARG B C 1
ATOM 5062 O O . ARG B 2 56 ? 182.538 165.165 201.313 1.00 143.53 56 ARG B O 1
ATOM 5070 N N . LEU B 2 57 ? 181.229 164.759 199.528 1.00 142.69 57 LEU B N 1
ATOM 5071 C CA . LEU B 2 57 ? 180.058 164.495 200.356 1.00 142.25 57 LEU B CA 1
ATOM 5072 C C . LEU B 2 57 ? 180.215 163.241 201.203 1.00 141.89 57 LEU B C 1
ATOM 5073 O O . LEU B 2 57 ? 179.437 163.043 202.142 1.00 139.95 57 LEU B O 1
ATOM 5078 N N . ASN B 2 58 ? 181.191 162.392 200.895 1.00 141.90 58 ASN B N 1
ATOM 5079 C CA . ASN B 2 58 ? 181.421 161.160 201.634 1.00 140.59 58 ASN B CA 1
ATOM 5080 C C . ASN B 2 58 ? 182.545 161.288 202.654 1.00 143.86 58 ASN B C 1
ATOM 5081 O O . ASN B 2 58 ? 182.966 160.279 203.228 1.00 145.02 58 ASN B O 1
ATOM 5086 N N . GLY B 2 59 ? 183.042 162.499 202.887 1.00 150.60 59 GLY B N 1
ATOM 5087 C CA . GLY B 2 59 ? 184.081 162.726 203.865 1.00 150.00 59 GLY B CA 1
ATOM 5088 C C . GLY B 2 59 ? 185.495 162.534 203.365 1.00 151.28 59 GLY B C 1
ATOM 5089 O O . GLY B 2 59 ? 186.439 162.734 204.139 1.00 151.59 59 GLY B O 1
ATOM 5090 N N . VAL B 2 60 ? 185.675 162.155 202.101 1.00 151.67 60 VAL B N 1
ATOM 5091 C CA . VAL B 2 60 ? 187.015 161.970 201.561 1.00 151.55 60 VAL B CA 1
ATOM 5092 C C . VAL B 2 60 ? 187.689 163.326 201.412 1.00 153.93 60 VAL B C 1
ATOM 5093 O O . VAL B 2 60 ? 187.107 164.270 200.860 1.00 154.53 60 VAL B O 1
ATOM 5097 N N . GLU B 2 61 ? 188.914 163.434 201.915 1.00 157.95 61 GLU B N 1
ATOM 5098 C CA . GLU B 2 61 ? 189.707 164.652 201.793 1.00 157.68 61 GLU B CA 1
ATOM 5099 C C . GLU B 2 61 ? 190.612 164.506 200.577 1.00 158.91 61 GLU B C 1
ATOM 5100 O O . GLU B 2 61 ? 191.529 163.677 200.573 1.00 158.28 61 GLU B O 1
ATOM 5106 N N . LEU B 2 62 ? 190.353 165.307 199.548 1.00 157.49 62 LEU B N 1
ATOM 5107 C CA . LEU B 2 62 ? 191.119 165.211 198.317 1.00 158.52 62 LEU B CA 1
ATOM 5108 C C . LEU B 2 62 ? 192.538 165.730 198.523 1.00 157.70 62 LEU B C 1
ATOM 5109 O O . LEU B 2 62 ? 192.819 166.516 199.431 1.00 157.88 62 LEU B O 1
ATOM 5114 N N . LEU B 2 63 ? 193.441 165.275 197.660 1.00 160.63 63 LEU B N 1
ATOM 5115 C CA . LEU B 2 63 ? 194.845 165.639 197.736 1.00 162.98 63 LEU B CA 1
ATOM 5116 C C . LEU B 2 63 ? 195.352 166.033 196.358 1.00 164.66 63 LEU B C 1
ATOM 5117 O O . LEU B 2 63 ? 194.824 165.591 195.334 1.00 163.54 63 LEU B O 1
ATOM 5122 N N . ASP B 2 64 ? 196.378 166.876 196.344 1.00 179.92 64 ASP B N 1
ATOM 5123 C CA . ASP B 2 64 ? 196.998 167.280 195.093 1.00 178.98 64 ASP B CA 1
ATOM 5124 C C . ASP B 2 64 ? 197.707 166.096 194.443 1.00 180.98 64 ASP B C 1
ATOM 5125 O O . ASP B 2 64 ? 198.171 165.174 195.118 1.00 180.54 64 ASP B O 1
ATOM 5130 N N . LYS B 2 65 ? 197.779 166.127 193.110 1.00 182.52 65 LYS B N 1
ATOM 5131 C CA . LYS B 2 65 ? 198.404 165.032 192.375 1.00 181.97 65 LYS B CA 1
ATOM 5132 C C . LYS B 2 65 ? 199.882 164.889 192.713 1.00 183.09 65 LYS B C 1
ATOM 5133 O O . LYS B 2 65 ? 200.376 163.765 192.858 1.00 182.70 65 LYS B O 1
ATOM 5139 N N . GLU B 2 66 ? 200.600 166.004 192.843 1.00 190.89 66 GLU B N 1
ATOM 5140 C CA . GLU B 2 66 ? 202.034 165.997 193.101 1.00 189.74 66 GLU B CA 1
ATOM 5141 C C . GLU B 2 66 ? 202.360 166.225 194.573 1.00 189.15 66 GLU B C 1
ATOM 5142 O O . GLU B 2 66 ? 203.366 166.866 194.896 1.00 188.76 66 GLU B O 1
ATOM 5148 N N . THR B 2 67 ? 201.530 165.708 195.474 1.00 188.26 67 THR B N 1
ATOM 5149 C CA . THR B 2 67 ? 201.747 165.902 196.897 1.00 188.50 67 THR B CA 1
ATOM 5150 C C . THR B 2 67 ? 202.967 165.110 197.368 1.00 189.66 67 THR B C 1
ATOM 5151 O O . THR B 2 67 ? 203.503 164.251 196.663 1.00 187.44 67 THR B O 1
ATOM 5155 N N . THR B 2 68 ? 203.410 165.421 198.585 1.00 197.51 68 THR B N 1
ATOM 5156 C CA . THR B 2 68 ? 204.602 164.814 199.162 1.00 197.10 68 THR B CA 1
ATOM 5157 C C . THR B 2 68 ? 204.328 163.498 199.876 1.00 196.49 68 THR B C 1
ATOM 5158 O O . THR B 2 68 ? 205.264 162.901 200.419 1.00 195.05 68 THR B O 1
ATOM 5162 N N . ARG B 2 69 ? 203.082 163.032 199.894 1.00 184.81 69 ARG B N 1
ATOM 5163 C CA . ARG B 2 69 ? 202.728 161.793 200.576 1.00 182.72 69 ARG B CA 1
ATOM 5164 C C . ARG B 2 69 ? 202.611 160.663 199.559 1.00 183.18 69 ARG B C 1
ATOM 5165 O O . ARG B 2 69 ? 201.747 160.702 198.676 1.00 183.37 69 ARG B O 1
ATOM 5173 N N . LYS B 2 70 ? 203.486 159.663 199.680 1.00 181.48 70 LYS B N 1
ATOM 5174 C CA . LYS B 2 70 ? 203.444 158.455 198.864 1.00 181.29 70 LYS B CA 1
ATOM 5175 C C . LYS B 2 70 ? 202.750 157.299 199.576 1.00 180.67 70 LYS B C 1
ATOM 5176 O O . LYS B 2 70 ? 203.144 156.140 199.404 1.00 180.17 70 LYS B O 1
ATOM 5182 N N . ASP B 2 71 ? 201.723 157.586 200.378 1.00 176.37 71 ASP B N 1
ATOM 5183 C CA . ASP B 2 71 ? 201.080 156.546 201.172 1.00 176.21 71 ASP B CA 1
ATOM 5184 C C . ASP B 2 71 ? 199.562 156.648 201.120 1.00 175.84 71 ASP B C 1
ATOM 5185 O O . ASP B 2 71 ? 198.880 156.288 202.086 1.00 175.73 71 ASP B O 1
ATOM 5190 N N . VAL B 2 72 ? 199.013 157.130 200.009 1.00 157.49 72 VAL B N 1
ATOM 5191 C CA . VAL B 2 72 ? 197.566 157.267 199.872 1.00 157.84 72 VAL B CA 1
ATOM 5192 C C . VAL B 2 72 ? 197.125 156.650 198.552 1.00 158.09 72 VAL B C 1
ATOM 5193 O O . VAL B 2 72 ? 197.891 156.655 197.578 1.00 155.73 72 VAL B O 1
ATOM 5197 N N . PRO B 2 73 ? 195.915 156.102 198.475 1.00 153.43 73 PRO B N 1
ATOM 5198 C CA . PRO B 2 73 ? 195.434 155.554 197.203 1.00 151.84 73 PRO B CA 1
ATOM 5199 C C . PRO B 2 73 ? 195.222 156.651 196.175 1.00 152.45 73 PRO B C 1
ATOM 5200 O O . PRO B 2 73 ? 194.965 157.809 196.508 1.00 153.12 73 PRO B O 1
ATOM 5204 N N . SER B 2 74 ? 195.336 156.273 194.907 1.00 149.46 74 SER B N 1
ATOM 5205 C CA . SER B 2 74 ? 195.171 157.196 193.794 1.00 149.65 74 SER B CA 1
ATOM 5206 C C . SER B 2 74 ? 194.016 156.734 192.919 1.00 150.38 74 SER B C 1
ATOM 5207 O O . SER B 2 74 ? 193.980 155.576 192.492 1.00 152.23 74 SER B O 1
ATOM 5210 N N . LEU B 2 75 ? 193.077 157.639 192.657 1.00 140.39 75 LEU B N 1
ATOM 5211 C CA . LEU B 2 75 ? 191.943 157.376 191.779 1.00 140.57 75 LEU B CA 1
ATOM 5212 C C . LEU B 2 75 ? 192.234 158.016 190.427 1.00 142.59 75 LEU B C 1
ATOM 5213 O O . LEU B 2 75 ? 192.221 159.244 190.299 1.00 145.13 75 LEU B O 1
ATOM 5218 N N . ARG B 2 76 ? 192.495 157.186 189.423 1.00 146.76 76 ARG B N 1
ATOM 5219 C CA . ARG B 2 76 ? 192.888 157.647 188.097 1.00 145.11 76 ARG B CA 1
ATOM 5220 C C . ARG B 2 76 ? 191.724 157.437 187.137 1.00 146.66 76 ARG B C 1
ATOM 5221 O O . ARG B 2 76 ? 191.436 156.302 186.744 1.00 150.19 76 ARG B O 1
ATOM 5229 N N . LEU B 2 77 ? 191.065 158.526 186.757 1.00 130.32 77 LEU B N 1
ATOM 5230 C CA . LEU B 2 77 ? 189.955 158.450 185.820 1.00 130.76 77 LEU B CA 1
ATOM 5231 C C . LEU B 2 77 ? 190.466 158.167 184.414 1.00 129.85 77 LEU B C 1
ATOM 5232 O O . LEU B 2 77 ? 191.544 158.624 184.026 1.00 131.97 77 LEU B O 1
ATOM 5237 N N . GLY B 2 78 ? 189.686 157.408 183.652 1.00 130.23 78 GLY B N 1
ATOM 5238 C CA . GLY B 2 78 ? 190.097 157.011 182.321 1.00 128.39 78 GLY B CA 1
ATOM 5239 C C . GLY B 2 78 ? 189.195 157.518 181.217 1.00 129.19 78 GLY B C 1
ATOM 5240 O O . GLY B 2 78 ? 188.599 158.592 181.332 1.00 128.95 78 GLY B O 1
ATOM 5241 N N . LYS B 2 79 ? 189.090 156.748 180.138 1.00 129.11 79 LYS B N 1
ATOM 5242 C CA . LYS B 2 79 ? 188.313 157.168 178.982 1.00 130.47 79 LYS B CA 1
ATOM 5243 C C . LYS B 2 79 ? 186.819 157.133 179.282 1.00 131.27 79 LYS B C 1
ATOM 5244 O O . LYS B 2 79 ? 186.336 156.310 180.063 1.00 132.88 79 LYS B O 1
ATOM 5250 N N . VAL B 2 80 ? 186.087 158.040 178.642 1.00 119.79 80 VAL B N 1
ATOM 5251 C CA . VAL B 2 80 ? 184.637 158.127 178.758 1.00 120.00 80 VAL B CA 1
ATOM 5252 C C . VAL B 2 80 ? 184.040 158.000 177.365 1.00 121.81 80 VAL B C 1
ATOM 5253 O O . VAL B 2 80 ? 184.452 158.713 176.443 1.00 122.90 80 VAL B O 1
ATOM 5257 N N . SER B 2 81 ? 183.074 157.099 177.214 1.00 120.67 81 SER B N 1
ATOM 5258 C CA . SER B 2 81 ? 182.405 156.866 175.943 1.00 119.35 81 SER B CA 1
ATOM 5259 C C . SER B 2 81 ? 180.912 157.089 176.116 1.00 115.51 81 SER B C 1
ATOM 5260 O O . SER B 2 81 ? 180.316 156.595 177.077 1.00 121.60 81 SER B O 1
ATOM 5263 N N . ILE B 2 82 ? 180.313 157.830 175.189 1.00 111.24 82 ILE B N 1
ATOM 5264 C CA . ILE B 2 82 ? 178.883 158.107 175.192 1.00 110.74 82 ILE B CA 1
ATOM 5265 C C . ILE B 2 82 ? 178.301 157.639 173.868 1.00 116.76 82 ILE B C 1
ATOM 5266 O O . ILE B 2 82 ? 178.795 158.017 172.800 1.00 122.21 82 ILE B O 1
ATOM 5271 N N . ALA B 2 83 ? 177.253 156.823 173.937 1.00 115.55 83 ALA B N 1
ATOM 5272 C CA . ALA B 2 83 ? 176.608 156.265 172.758 1.00 114.28 83 ALA B CA 1
ATOM 5273 C C . ALA B 2 83 ? 175.123 156.589 172.789 1.00 115.35 83 ALA B C 1
ATOM 5274 O O . ALA B 2 83 ? 174.462 156.384 173.811 1.00 121.32 83 ALA B O 1
ATOM 5276 N N . LYS B 2 84 ? 174.605 157.095 171.673 1.00 111.37 84 LYS B N 1
ATOM 5277 C CA . LYS B 2 84 ? 173.185 157.377 171.520 1.00 109.54 84 LYS B CA 1
ATOM 5278 C C . LYS B 2 84 ? 172.677 156.669 170.276 1.00 110.96 84 LYS B C 1
ATOM 5279 O O . LYS B 2 84 ? 173.267 156.804 169.201 1.00 115.56 84 LYS B O 1
ATOM 5285 N N . ASP B 2 85 ? 171.583 155.924 170.420 1.00 114.06 85 ASP B N 1
ATOM 5286 C CA . ASP B 2 85 ? 171.046 155.127 169.328 1.00 112.80 85 ASP B CA 1
ATOM 5287 C C . ASP B 2 85 ? 169.531 155.064 169.437 1.00 117.04 85 ASP B C 1
ATOM 5288 O O . ASP B 2 85 ? 168.951 155.327 170.492 1.00 122.49 85 ASP B O 1
ATOM 5293 N N . THR B 2 86 ? 168.895 154.717 168.322 1.00 110.51 86 THR B N 1
ATOM 5294 C CA . THR B 2 86 ? 167.446 154.581 168.291 1.00 106.76 86 THR B CA 1
ATOM 5295 C C . THR B 2 86 ? 167.008 153.346 169.064 1.00 107.03 86 THR B C 1
ATOM 5296 O O . THR B 2 86 ? 167.609 152.276 168.949 1.00 115.59 86 THR B O 1
ATOM 5300 N N . ALA B 2 87 ? 165.950 153.498 169.856 1.00 96.72 87 ALA B N 1
ATOM 5301 C CA . ALA B 2 87 ? 165.406 152.412 170.660 1.00 96.55 87 ALA B CA 1
ATOM 5302 C C . ALA B 2 87 ? 164.090 151.869 170.132 1.00 99.76 87 ALA B C 1
ATOM 5303 O O . ALA B 2 87 ? 163.855 150.663 170.206 1.00 99.76 87 ALA B O 1
ATOM 5305 N N . SER B 2 88 ? 163.224 152.728 169.600 1.00 96.06 88 SER B N 1
ATOM 5306 C CA . SER B 2 88 ? 161.973 152.288 169.003 1.00 91.75 88 SER B CA 1
ATOM 5307 C C . SER B 2 88 ? 161.558 153.294 167.942 1.00 93.95 88 SER B C 1
ATOM 5308 O O . SER B 2 88 ? 162.056 154.420 167.898 1.00 99.47 88 SER B O 1
ATOM 5311 N N . VAL B 2 89 ? 160.634 152.871 167.081 1.00 98.81 89 VAL B N 1
ATOM 5312 C CA . VAL B 2 89 ? 160.217 153.661 165.934 1.00 94.15 89 VAL B CA 1
ATOM 5313 C C . VAL B 2 89 ? 158.702 153.797 165.939 1.00 100.49 89 VAL B C 1
ATOM 5314 O O . VAL B 2 89 ? 157.983 152.996 166.537 1.00 108.69 89 VAL B O 1
ATOM 5318 N N . PHE B 2 90 ? 158.224 154.830 165.251 1.00 104.90 90 PHE B N 1
ATOM 5319 C CA . PHE B 2 90 ? 156.795 155.050 165.080 1.00 100.52 90 PHE B CA 1
ATOM 5320 C C . PHE B 2 90 ? 156.279 154.124 163.981 1.00 107.36 90 PHE B C 1
ATOM 5321 O O . PHE B 2 90 ? 156.977 153.221 163.516 1.00 114.94 90 PHE B O 1
ATOM 5329 N N . ARG B 2 91 ? 155.040 154.338 163.545 1.00 115.01 91 ARG B N 1
ATOM 5330 C CA . ARG B 2 91 ? 154.465 153.494 162.507 1.00 111.48 91 ARG B CA 1
ATOM 5331 C C . ARG B 2 91 ? 154.984 153.821 161.115 1.00 115.25 91 ARG B C 1
ATOM 5332 O O . ARG B 2 91 ? 154.718 153.058 160.181 1.00 121.05 91 ARG B O 1
ATOM 5340 N N . ASN B 2 92 ? 155.705 154.926 160.949 1.00 107.37 92 ASN B N 1
ATOM 5341 C CA . ASN B 2 92 ? 156.290 155.290 159.667 1.00 102.63 92 ASN B CA 1
ATOM 5342 C C . ASN B 2 92 ? 157.797 155.088 159.638 1.00 110.42 92 ASN B C 1
ATOM 5343 O O . ASN B 2 92 ? 158.456 155.543 158.699 1.00 115.07 92 ASN B O 1
ATOM 5348 N N . GLY B 2 93 ? 158.360 154.425 160.644 1.00 106.37 93 GLY B N 1
ATOM 5349 C CA . GLY B 2 93 ? 159.788 154.219 160.719 1.00 101.20 93 GLY B CA 1
ATOM 5350 C C . GLY B 2 93 ? 160.566 155.356 161.337 1.00 108.97 93 GLY B C 1
ATOM 5351 O O . GLY B 2 93 ? 161.785 155.234 161.496 1.00 117.75 93 GLY B O 1
ATOM 5352 N N . GLN B 2 94 ? 159.907 156.455 161.688 1.00 109.89 94 GLN B N 1
ATOM 5353 C CA . GLN B 2 94 ? 160.588 157.578 162.312 1.00 106.98 94 GLN B CA 1
ATOM 5354 C C . GLN B 2 94 ? 160.990 157.230 163.739 1.00 111.46 94 GLN B C 1
ATOM 5355 O O . GLN B 2 94 ? 160.290 156.501 164.444 1.00 118.55 94 GLN B O 1
ATOM 5361 N N . THR B 2 95 ? 162.134 157.762 164.162 1.00 105.55 95 THR B N 1
ATOM 5362 C CA . THR B 2 95 ? 162.646 157.478 165.496 1.00 106.10 95 THR B CA 1
ATOM 5363 C C . THR B 2 95 ? 161.684 157.988 166.560 1.00 106.96 95 THR B C 1
ATOM 5364 O O . THR B 2 95 ? 161.262 159.146 166.529 1.00 109.50 95 THR B O 1
ATOM 5368 N N . ALA B 2 96 ? 161.336 157.115 167.503 1.00 102.53 96 ALA B N 1
ATOM 5369 C CA . ALA B 2 96 ? 160.476 157.479 168.623 1.00 101.33 96 ALA B CA 1
ATOM 5370 C C . ALA B 2 96 ? 161.287 157.845 169.860 1.00 108.21 96 ALA B C 1
ATOM 5371 O O . ALA B 2 96 ? 161.176 158.963 170.368 1.00 110.00 96 ALA B O 1
ATOM 5373 N N . GLU B 2 97 ? 162.109 156.920 170.350 1.00 109.97 97 GLU B N 1
ATOM 5374 C CA . GLU B 2 97 ? 162.917 157.148 171.537 1.00 104.12 97 GLU B CA 1
ATOM 5375 C C . GLU B 2 97 ? 164.376 156.841 171.249 1.00 105.39 97 GLU B C 1
ATOM 5376 O O . GLU B 2 97 ? 164.700 156.050 170.361 1.00 108.70 97 GLU B O 1
ATOM 5382 N N . TYR B 2 98 ? 165.250 157.477 172.018 1.00 112.28 98 TYR B N 1
ATOM 5383 C CA . TYR B 2 98 ? 166.683 157.250 171.951 1.00 108.34 98 TYR B CA 1
ATOM 5384 C C . TYR B 2 98 ? 167.142 156.525 173.207 1.00 110.68 98 TYR B C 1
ATOM 5385 O O . TYR B 2 98 ? 166.593 156.727 174.293 1.00 113.99 98 TYR B O 1
ATOM 5394 N N . GLN B 2 99 ? 168.146 155.671 173.053 1.00 105.84 99 GLN B N 1
ATOM 5395 C CA . GLN B 2 99 ? 168.794 155.025 174.185 1.00 106.83 99 GLN B CA 1
ATOM 5396 C C . GLN B 2 99 ? 170.209 155.565 174.311 1.00 110.39 99 GLN B C 1
ATOM 5397 O O . GLN B 2 99 ? 170.984 155.518 173.351 1.00 114.71 99 GLN B O 1
ATOM 5403 N N . MET B 2 100 ? 170.536 156.075 175.491 1.00 113.88 100 MET B N 1
ATOM 5404 C CA . MET B 2 100 ? 171.798 156.753 175.740 1.00 108.73 100 MET B CA 1
ATOM 5405 C C . MET B 2 100 ? 172.569 155.975 176.794 1.00 110.43 100 MET B C 1
ATOM 5406 O O . MET B 2 100 ? 172.069 155.765 177.902 1.00 117.92 100 MET B O 1
ATOM 5411 N N . ILE B 2 101 ? 173.778 155.541 176.447 1.00 102.95 101 ILE B N 1
ATOM 5412 C CA . ILE B 2 101 ? 174.618 154.753 177.341 1.00 104.40 101 ILE B CA 1
ATOM 5413 C C . ILE B 2 101 ? 175.974 155.430 177.454 1.00 109.42 101 ILE B C 1
ATOM 5414 O O . ILE B 2 101 ? 176.615 155.715 176.437 1.00 120.91 101 ILE B O 1
ATOM 5419 N N . MET B 2 102 ? 176.411 155.681 178.684 1.00 105.89 102 MET B N 1
ATOM 5420 C CA . MET B 2 102 ? 177.738 156.214 178.951 1.00 108.20 102 MET B CA 1
ATOM 5421 C C . MET B 2 102 ? 178.512 155.224 179.804 1.00 104.77 102 MET B C 1
ATOM 5422 O O . MET B 2 102 ? 178.011 154.762 180.832 1.00 110.50 102 MET B O 1
ATOM 5427 N N . THR B 2 103 ? 179.726 154.900 179.375 1.00 109.75 103 THR B N 1
ATOM 5428 C CA . THR B 2 103 ? 180.620 154.036 180.131 1.00 114.17 103 THR B CA 1
ATOM 5429 C C . THR B 2 103 ? 181.825 154.851 180.575 1.00 115.10 103 THR B C 1
ATOM 5430 O O . THR B 2 103 ? 182.299 155.723 179.838 1.00 118.31 103 THR B O 1
ATOM 5434 N N . VAL B 2 104 ? 182.279 154.609 181.799 1.00 114.53 104 VAL B N 1
ATOM 5435 C CA . VAL B 2 104 ? 183.405 155.321 182.390 1.00 114.39 104 VAL B CA 1
ATOM 5436 C C . VAL B 2 104 ? 184.354 154.293 182.980 1.00 119.35 104 VAL B C 1
ATOM 5437 O O . VAL B 2 104 ? 183.928 153.412 183.733 1.00 120.50 104 VAL B O 1
ATOM 5441 N N . ASN B 2 105 ? 185.633 154.404 182.641 1.00 126.50 105 ASN B N 1
ATOM 5442 C CA . ASN B 2 105 ? 186.655 153.505 183.145 1.00 124.91 105 ASN B CA 1
ATOM 5443 C C . ASN B 2 105 ? 187.568 154.245 184.112 1.00 126.74 105 ASN B C 1
ATOM 5444 O O . ASN B 2 105 ? 187.857 155.430 183.935 1.00 132.08 105 ASN B O 1
ATOM 5449 N N . ALA B 2 106 ? 188.008 153.538 185.147 1.00 130.28 106 ALA B N 1
ATOM 5450 C CA . ALA B 2 106 ? 188.912 154.123 186.124 1.00 129.02 106 ALA B CA 1
ATOM 5451 C C . ALA B 2 106 ? 189.721 153.012 186.770 1.00 133.61 106 ALA B C 1
ATOM 5452 O O . ALA B 2 106 ? 189.326 151.845 186.759 1.00 137.13 106 ALA B O 1
ATOM 5454 N N . THR B 2 107 ? 190.869 153.392 187.325 1.00 137.67 107 THR B N 1
ATOM 5455 C CA . THR B 2 107 ? 191.733 152.474 188.053 1.00 137.09 107 THR B CA 1
ATOM 5456 C C . THR B 2 107 ? 192.091 153.086 189.396 1.00 135.14 107 THR B C 1
ATOM 5457 O O . THR B 2 107 ? 192.425 154.271 189.476 1.00 138.71 107 THR B O 1
ATOM 5461 N N . VAL B 2 108 ? 192.024 152.277 190.447 1.00 133.07 108 VAL B N 1
ATOM 5462 C CA . VAL B 2 108 ? 192.401 152.694 191.793 1.00 134.23 108 VAL B CA 1
ATOM 5463 C C . VAL B 2 108 ? 193.738 152.052 192.120 1.00 136.91 108 VAL B C 1
ATOM 5464 O O . VAL B 2 108 ? 193.848 150.821 192.172 1.00 141.83 108 VAL B O 1
ATOM 5468 N N . LEU B 2 109 ? 194.753 152.880 192.341 1.00 145.53 109 LEU B N 1
ATOM 5469 C CA . LEU B 2 109 ? 196.099 152.409 192.641 1.00 147.38 109 LEU B CA 1
ATOM 5470 C C . LEU B 2 109 ? 196.309 152.467 194.149 1.00 147.99 109 LEU B C 1
ATOM 5471 O O . LEU B 2 109 ? 196.383 153.552 194.733 1.00 148.74 109 LEU B O 1
ATOM 5476 N N . ILE B 2 110 ? 196.398 151.299 194.774 1.00 157.58 110 ILE B N 1
ATOM 5477 C CA . ILE B 2 110 ? 196.699 151.192 196.197 1.00 159.28 110 ILE B CA 1
ATOM 5478 C C . ILE B 2 110 ? 198.218 151.187 196.348 1.00 159.41 110 ILE B C 1
ATOM 5479 O O . ILE B 2 110 ? 198.884 150.353 195.718 1.00 157.61 110 ILE B O 1
ATOM 5484 N N . PRO B 2 111 ? 198.795 152.087 197.143 1.00 165.37 111 PRO B N 1
ATOM 5485 C CA . PRO B 2 111 ? 200.261 152.155 197.243 1.00 164.16 111 PRO B CA 1
ATOM 5486 C C . PRO B 2 111 ? 200.836 150.877 197.833 1.00 164.61 111 PRO B C 1
ATOM 5487 O O . PRO B 2 111 ? 200.487 150.470 198.944 1.00 164.53 111 PRO B O 1
ATOM 5491 N N . GLY B 2 112 ? 201.726 150.243 197.076 1.00 158.01 112 GLY B N 1
ATOM 5492 C CA . GLY B 2 112 ? 202.348 149.011 197.513 1.00 157.96 112 GLY B CA 1
ATOM 5493 C C . GLY B 2 112 ? 201.796 147.787 196.815 1.00 158.96 112 GLY B C 1
ATOM 5494 O O . GLY B 2 112 ? 202.544 146.863 196.482 1.00 158.05 112 GLY B O 1
ATOM 5495 N N . ARG B 2 113 ? 200.487 147.769 196.585 1.00 168.66 113 ARG B N 1
ATOM 5496 C CA . ARG B 2 113 ? 199.820 146.648 195.946 1.00 167.87 113 ARG B CA 1
ATOM 5497 C C . ARG B 2 113 ? 199.538 146.971 194.480 1.00 167.87 113 ARG B C 1
ATOM 5498 O O . ARG B 2 113 ? 199.935 148.014 193.957 1.00 170.58 113 ARG B O 1
ATOM 5506 N N . ASP B 2 114 ? 198.841 146.058 193.811 1.00 159.93 114 ASP B N 1
ATOM 5507 C CA . ASP B 2 114 ? 198.550 146.212 192.396 1.00 160.74 114 ASP B CA 1
ATOM 5508 C C . ASP B 2 114 ? 197.320 147.096 192.189 1.00 161.31 114 ASP B C 1
ATOM 5509 O O . ASP B 2 114 ? 196.586 147.423 193.125 1.00 160.05 114 ASP B O 1
ATOM 5514 N N . ILE B 2 115 ? 197.101 147.484 190.933 1.00 151.74 115 ILE B N 1
ATOM 5515 C CA . ILE B 2 115 ? 195.961 148.325 190.595 1.00 148.69 115 ILE B CA 1
ATOM 5516 C C . ILE B 2 115 ? 194.679 147.499 190.576 1.00 149.09 115 ILE B C 1
ATOM 5517 O O . ILE B 2 115 ? 194.696 146.266 190.555 1.00 152.14 115 ILE B O 1
ATOM 5522 N N . TYR B 2 116 ? 193.546 148.199 190.585 1.00 143.06 116 TYR B N 1
ATOM 5523 C CA . TYR B 2 116 ? 192.229 147.569 190.623 1.00 144.05 116 TYR B CA 1
ATOM 5524 C C . TYR B 2 116 ? 191.302 148.321 189.678 1.00 145.32 116 TYR B C 1
ATOM 5525 O O . TYR B 2 116 ? 190.802 149.404 190.023 1.00 147.09 116 TYR B O 1
ATOM 5534 N N . PRO B 2 117 ? 191.056 147.792 188.483 1.00 138.44 117 PRO B N 1
ATOM 5535 C CA . PRO B 2 117 ? 190.182 148.495 187.537 1.00 138.14 117 PRO B CA 1
ATOM 5536 C C . PRO B 2 117 ? 188.731 148.470 187.987 1.00 138.74 117 PRO B C 1
ATOM 5537 O O . PRO B 2 117 ? 188.251 147.485 188.551 1.00 139.75 117 PRO B O 1
ATOM 5541 N N . ILE B 2 118 ? 188.030 149.576 187.728 1.00 130.96 118 ILE B N 1
ATOM 5542 C CA . ILE B 2 118 ? 186.595 149.674 187.951 1.00 128.75 118 ILE B CA 1
ATOM 5543 C C . ILE B 2 118 ? 185.977 150.374 186.750 1.00 131.06 118 ILE B C 1
ATOM 5544 O O . ILE B 2 118 ? 186.657 151.055 185.981 1.00 133.48 118 ILE B O 1
ATOM 5549 N N . SER B 2 119 ? 184.669 150.196 186.593 1.00 136.35 119 SER B N 1
ATOM 5550 C CA . SER B 2 119 ? 183.955 150.815 185.487 1.00 134.66 119 SER B CA 1
ATOM 5551 C C . SER B 2 119 ? 182.530 151.119 185.918 1.00 136.60 119 SER B C 1
ATOM 5552 O O . SER B 2 119 ? 182.000 150.516 186.850 1.00 139.21 119 SER B O 1
ATOM 5555 N N . ALA B 2 120 ? 181.913 152.068 185.222 1.00 122.40 120 ALA B N 1
ATOM 5556 C CA . ALA B 2 120 ? 180.534 152.456 185.475 1.00 117.84 120 ALA B CA 1
ATOM 5557 C C . ALA B 2 120 ? 179.786 152.543 184.156 1.00 118.12 120 ALA B C 1
ATOM 5558 O O . ALA B 2 120 ? 180.330 153.017 183.156 1.00 124.40 120 ALA B O 1
ATOM 5560 N N . LYS B 2 121 ? 178.541 152.076 184.155 1.00 109.79 121 LYS B N 1
ATOM 5561 C CA . LYS B 2 121 ? 177.687 152.113 182.977 1.00 106.55 121 LYS B CA 1
ATOM 5562 C C . LYS B 2 121 ? 176.344 152.709 183.362 1.00 110.16 121 LYS B C 1
ATOM 5563 O O . LYS B 2 121 ? 175.721 152.263 184.331 1.00 116.05 121 LYS B O 1
ATOM 5569 N N . VAL B 2 122 ? 175.899 153.709 182.607 1.00 105.08 122 VAL B N 1
ATOM 5570 C CA . VAL B 2 122 ? 174.677 154.447 182.903 1.00 104.12 122 VAL B CA 1
ATOM 5571 C C . VAL B 2 122 ? 173.753 154.359 181.697 1.00 107.84 122 VAL B C 1
ATOM 5572 O O . VAL B 2 122 ? 174.202 154.500 180.555 1.00 114.51 122 VAL B O 1
ATOM 5576 N N . PHE B 2 123 ? 172.470 154.123 181.952 1.00 113.59 123 PHE B N 1
ATOM 5577 C CA . PHE B 2 123 ? 171.462 154.010 180.908 1.00 109.21 123 PHE B CA 1
ATOM 5578 C C . PHE B 2 123 ? 170.451 155.138 181.039 1.00 114.81 123 PHE B C 1
ATOM 5579 O O . PHE B 2 123 ? 170.060 155.507 182.149 1.00 122.99 123 PHE B O 1
ATOM 5587 N N . ARG B 2 124 ? 170.028 155.682 179.901 1.00 117.39 124 ARG B N 1
ATOM 5588 C CA . ARG B 2 124 ? 169.051 156.766 179.887 1.00 115.47 124 ARG B CA 1
ATOM 5589 C C . ARG B 2 124 ? 168.259 156.693 178.593 1.00 117.45 124 ARG B C 1
ATOM 5590 O O . ARG B 2 124 ? 168.846 156.703 177.509 1.00 120.06 124 ARG B O 1
ATOM 5598 N N . SER B 2 125 ? 166.937 156.627 178.708 1.00 116.28 125 SER B N 1
ATOM 5599 C CA . SER B 2 125 ? 166.044 156.560 177.561 1.00 114.97 125 SER B CA 1
ATOM 5600 C C . SER B 2 125 ? 165.088 157.743 177.588 1.00 119.32 125 SER B C 1
ATOM 5601 O O . SER B 2 125 ? 164.581 158.118 178.648 1.00 125.44 125 SER B O 1
ATOM 5604 N N . PHE B 2 126 ? 164.845 158.328 176.419 1.00 107.83 126 PHE B N 1
ATOM 5605 C CA . PHE B 2 126 ? 163.976 159.489 176.321 1.00 109.12 126 PHE B CA 1
ATOM 5606 C C . PHE B 2 126 ? 163.389 159.561 174.921 1.00 111.69 126 PHE B C 1
ATOM 5607 O O . PHE B 2 126 ? 163.925 158.985 173.973 1.00 118.74 126 PHE B O 1
ATOM 5615 N N . PHE B 2 127 ? 162.279 160.281 174.803 1.00 111.29 127 PHE B N 1
ATOM 5616 C CA . PHE B 2 127 ? 161.623 160.464 173.518 1.00 108.96 127 PHE B CA 1
ATOM 5617 C C . PHE B 2 127 ? 162.311 161.558 172.714 1.00 108.13 127 PHE B C 1
ATOM 5618 O O . PHE B 2 127 ? 162.922 162.476 173.267 1.00 117.05 127 PHE B O 1
ATOM 5626 N N . ASP B 2 128 ? 162.202 161.456 171.392 1.00 112.31 128 ASP B N 1
ATOM 5627 C CA . ASP B 2 128 ? 162.774 162.452 170.488 1.00 119.64 128 ASP B CA 1
ATOM 5628 C C . ASP B 2 128 ? 161.746 163.556 170.285 1.00 122.20 128 ASP B C 1
ATOM 5629 O O . ASP B 2 128 ? 160.945 163.527 169.352 1.00 121.43 128 ASP B O 1
ATOM 5634 N N . ASN B 2 129 ? 161.770 164.540 171.172 1.00 123.24 129 ASN B N 1
ATOM 5635 C CA . ASN B 2 129 ? 160.849 165.665 171.082 1.00 120.80 129 ASN B CA 1
ATOM 5636 C C . ASN B 2 129 ? 161.362 166.674 170.063 1.00 125.32 129 ASN B C 1
ATOM 5637 O O . ASN B 2 129 ? 162.471 167.193 170.229 1.00 125.82 129 ASN B O 1
ATOM 5642 N N . PRO B 2 130 ? 160.606 166.978 169.008 1.00 117.69 130 PRO B N 1
ATOM 5643 C CA . PRO B 2 130 ? 161.051 167.995 168.043 1.00 111.91 130 PRO B CA 1
ATOM 5644 C C . PRO B 2 130 ? 161.076 169.368 168.696 1.00 121.23 130 PRO B C 1
ATOM 5645 O O . PRO B 2 130 ? 160.056 169.857 169.181 1.00 125.96 130 PRO B O 1
ATOM 5649 N N . GLN B 2 131 ? 162.251 169.990 168.702 1.00 127.70 131 GLN B N 1
ATOM 5650 C CA . GLN B 2 131 ? 162.445 171.276 169.350 1.00 121.85 131 GLN B CA 1
ATOM 5651 C C . GLN B 2 131 ? 163.425 172.096 168.526 1.00 121.24 131 GLN B C 1
ATOM 5652 O O . GLN B 2 131 ? 164.098 171.583 167.630 1.00 126.09 131 GLN B O 1
ATOM 5658 N N . MET B 2 132 ? 163.501 173.384 168.837 1.00 119.10 132 MET B N 1
ATOM 5659 C CA . MET B 2 132 ? 164.489 174.244 168.211 1.00 121.10 132 MET B CA 1
ATOM 5660 C C . MET B 2 132 ? 165.891 173.830 168.656 1.00 127.32 132 MET B C 1
ATOM 5661 O O . MET B 2 132 ? 166.071 173.107 169.639 1.00 133.50 132 MET B O 1
ATOM 5666 N N . ALA B 2 133 ? 166.895 174.293 167.910 1.00 119.53 133 ALA B N 1
ATOM 5667 C CA . ALA B 2 133 ? 168.266 173.845 168.134 1.00 118.03 133 ALA B CA 1
ATOM 5668 C C . ALA B 2 133 ? 168.755 174.195 169.535 1.00 121.83 133 ALA B C 1
ATOM 5669 O O . ALA B 2 133 ? 169.382 173.369 170.206 1.00 123.81 133 ALA B O 1
ATOM 5671 N N . LEU B 2 134 ? 168.493 175.421 169.991 1.00 118.43 134 LEU B N 1
ATOM 5672 C CA . LEU B 2 134 ? 168.961 175.829 171.313 1.00 117.19 134 LEU B CA 1
ATOM 5673 C C . LEU B 2 134 ? 168.289 175.018 172.414 1.00 120.34 134 LEU B C 1
ATOM 5674 O O . LEU B 2 134 ? 168.943 174.587 173.372 1.00 127.00 134 LEU B O 1
ATOM 5679 N N . ALA B 2 135 ? 166.977 174.810 172.300 1.00 107.56 135 ALA B N 1
ATOM 5680 C CA . ALA B 2 135 ? 166.264 174.030 173.305 1.00 108.98 135 ALA B CA 1
ATOM 5681 C C . ALA B 2 135 ? 166.765 172.593 173.342 1.00 114.60 135 ALA B C 1
ATOM 5682 O O . ALA B 2 135 ? 166.968 172.023 174.424 1.00 120.50 135 ALA B O 1
ATOM 5684 N N . LYS B 2 136 ? 166.974 171.992 172.171 1.00 109.72 136 LYS B N 1
ATOM 5685 C CA . LYS B 2 136 ? 167.492 170.631 172.120 1.00 110.43 136 LYS B CA 1
ATOM 5686 C C . LYS B 2 136 ? 168.891 170.550 172.713 1.00 114.28 136 LYS B C 1
ATOM 5687 O O . LYS B 2 136 ? 169.215 169.596 173.427 1.00 126.10 136 LYS B O 1
ATOM 5693 N N . ASP B 2 137 ? 169.736 171.541 172.425 1.00 117.03 137 ASP B N 1
ATOM 5694 C CA . ASP B 2 137 ? 171.081 171.548 172.985 1.00 118.22 137 ASP B CA 1
ATOM 5695 C C . ASP B 2 137 ? 171.048 171.649 174.503 1.00 120.53 137 ASP B C 1
ATOM 5696 O O . ASP B 2 137 ? 171.797 170.950 175.193 1.00 128.19 137 ASP B O 1
ATOM 5701 N N . ASN B 2 138 ? 170.188 172.514 175.043 1.00 115.49 138 ASN B N 1
ATOM 5702 C CA . ASN B 2 138 ? 170.084 172.630 176.495 1.00 112.68 138 ASN B CA 1
ATOM 5703 C C . ASN B 2 138 ? 169.593 171.330 177.117 1.00 116.98 138 ASN B C 1
ATOM 5704 O O . ASN B 2 138 ? 170.113 170.889 178.153 1.00 125.20 138 ASN B O 1
ATOM 5709 N N . GLU B 2 139 ? 168.593 170.698 176.498 1.00 118.64 139 GLU B N 1
ATOM 5710 C CA . GLU B 2 139 ? 168.090 169.430 177.015 1.00 115.66 139 GLU B CA 1
ATOM 5711 C C . GLU B 2 139 ? 169.178 168.362 177.009 1.00 120.45 139 GLU B C 1
ATOM 5712 O O . GLU B 2 139 ? 169.346 167.628 177.993 1.00 129.80 139 GLU B O 1
ATOM 5718 N N . GLN B 2 140 ? 169.934 168.269 175.913 1.00 117.68 140 GLN B N 1
ATOM 5719 C CA . GLN B 2 140 ? 170.999 167.277 175.828 1.00 114.57 140 GLN B CA 1
ATOM 5720 C C . GLN B 2 140 ? 172.089 167.545 176.856 1.00 117.26 140 GLN B C 1
ATOM 5721 O O . GLN B 2 140 ? 172.623 166.610 177.461 1.00 126.42 140 GLN B O 1
ATOM 5727 N N . ASP B 2 141 ? 172.441 168.816 177.059 1.00 121.96 141 ASP B N 1
ATOM 5728 C CA . ASP B 2 141 ? 173.459 169.146 178.049 1.00 119.51 141 ASP B CA 1
ATOM 5729 C C . ASP B 2 141 ? 173.011 168.755 179.450 1.00 119.00 141 ASP B C 1
ATOM 5730 O O . ASP B 2 141 ? 173.797 168.198 180.227 1.00 123.87 141 ASP B O 1
ATOM 5735 N N . MET B 2 142 ? 171.750 169.030 179.790 1.00 115.88 142 MET B N 1
ATOM 5736 C CA . MET B 2 142 ? 171.244 168.626 181.099 1.00 115.00 142 MET B CA 1
ATOM 5737 C C . MET B 2 142 ? 171.265 167.111 181.255 1.00 116.83 142 MET B C 1
ATOM 5738 O O . MET B 2 142 ? 171.656 166.588 182.309 1.00 122.54 142 MET B O 1
ATOM 5743 N N . ILE B 2 143 ? 170.854 166.389 180.210 1.00 111.37 143 ILE B N 1
ATOM 5744 C CA . ILE B 2 143 ? 170.840 164.930 180.269 1.00 109.87 143 ILE B CA 1
ATOM 5745 C C . ILE B 2 143 ? 172.247 164.395 180.500 1.00 109.68 143 ILE B C 1
ATOM 5746 O O . ILE B 2 143 ? 172.468 163.515 181.340 1.00 119.20 143 ILE B O 1
ATOM 5751 N N . VAL B 2 144 ? 173.224 164.932 179.769 1.00 105.97 144 VAL B N 1
ATOM 5752 C CA . VAL B 2 144 ? 174.593 164.442 179.883 1.00 102.94 144 VAL B CA 1
ATOM 5753 C C . VAL B 2 144 ? 175.180 164.782 181.250 1.00 111.11 144 VAL B C 1
ATOM 5754 O O . VAL B 2 144 ? 175.938 163.993 181.827 1.00 122.44 144 VAL B O 1
ATOM 5758 N N . LYS B 2 145 ? 174.845 165.954 181.797 1.00 114.77 145 LYS B N 1
ATOM 5759 C CA . LYS B 2 145 ? 175.335 166.303 183.128 1.00 113.20 145 LYS B CA 1
ATOM 5760 C C . LYS B 2 145 ? 174.778 165.361 184.191 1.00 113.95 145 LYS B C 1
ATOM 5761 O O . LYS B 2 145 ? 175.513 164.894 185.075 1.00 114.95 145 LYS B O 1
ATOM 5767 N N . GLU B 2 146 ? 173.480 165.059 184.116 1.00 113.61 146 GLU B N 1
ATOM 5768 C CA . GLU B 2 146 ? 172.904 164.091 185.045 1.00 110.13 146 GLU B CA 1
ATOM 5769 C C . GLU B 2 146 ? 173.541 162.720 184.865 1.00 110.55 146 GLU B C 1
ATOM 5770 O O . GLU B 2 146 ? 173.738 161.977 185.835 1.00 117.85 146 GLU B O 1
ATOM 5776 N N . MET B 2 147 ? 173.864 162.371 183.621 1.00 108.71 147 MET B N 1
ATOM 5777 C CA . MET B 2 147 ? 174.518 161.100 183.341 1.00 105.62 147 MET B CA 1
ATOM 5778 C C . MET B 2 147 ? 175.885 161.032 184.011 1.00 111.05 147 MET B C 1
ATOM 5779 O O . MET B 2 147 ? 176.251 160.003 184.587 1.00 118.87 147 MET B O 1
ATOM 5784 N N . TYR B 2 148 ? 176.652 162.126 183.952 1.00 112.68 148 TYR B N 1
ATOM 5785 C CA . TYR B 2 148 ? 177.930 162.171 184.663 1.00 106.14 148 TYR B CA 1
ATOM 5786 C C . TYR B 2 148 ? 177.740 162.030 186.165 1.00 110.96 148 TYR B C 1
ATOM 5787 O O . TYR B 2 148 ? 178.523 161.345 186.835 1.00 117.70 148 TYR B O 1
ATOM 5796 N N . ASP B 2 149 ? 176.727 162.699 186.721 1.00 118.14 149 ASP B N 1
ATOM 5797 C CA . ASP B 2 149 ? 176.494 162.584 188.159 1.00 112.94 149 ASP B CA 1
ATOM 5798 C C . ASP B 2 149 ? 176.213 161.139 188.554 1.00 113.95 149 ASP B C 1
ATOM 5799 O O . ASP B 2 149 ? 176.774 160.627 189.534 1.00 114.98 149 ASP B O 1
ATOM 5804 N N . ARG B 2 150 ? 175.363 160.458 187.786 1.00 118.44 150 ARG B N 1
ATOM 5805 C CA . ARG B 2 150 ? 175.047 159.068 188.098 1.00 111.94 150 ARG B CA 1
ATOM 5806 C C . ARG B 2 150 ? 176.258 158.162 187.906 1.00 110.16 150 ARG B C 1
ATOM 5807 O O . ARG B 2 150 ? 176.446 157.202 188.660 1.00 114.25 150 ARG B O 1
ATOM 5815 N N . ALA B 2 151 ? 177.090 158.446 186.901 1.00 101.94 151 ALA B N 1
ATOM 5816 C CA . ALA B 2 151 ? 178.296 157.649 186.697 1.00 99.64 151 ALA B CA 1
ATOM 5817 C C . ALA B 2 151 ? 179.259 157.795 187.867 1.00 100.88 151 ALA B C 1
ATOM 5818 O O . ALA B 2 151 ? 179.869 156.814 188.304 1.00 106.58 151 ALA B O 1
ATOM 5820 N N . ALA B 2 152 ? 179.418 159.016 188.381 1.00 104.10 152 ALA B N 1
ATOM 5821 C CA . ALA B 2 152 ? 180.258 159.212 189.559 1.00 97.38 152 ALA B CA 1
ATOM 5822 C C . ALA B 2 152 ? 179.690 158.476 190.764 1.00 99.20 152 ALA B C 1
ATOM 5823 O O . ALA B 2 152 ? 180.436 157.855 191.535 1.00 105.03 152 ALA B O 1
ATOM 5825 N N . GLU B 2 153 ? 178.366 158.529 190.941 1.00 115.78 153 GLU B N 1
ATOM 5826 C CA . GLU B 2 153 ? 177.744 157.786 192.033 1.00 112.38 153 GLU B CA 1
ATOM 5827 C C . GLU B 2 153 ? 178.029 156.295 191.916 1.00 112.98 153 GLU B C 1
ATOM 5828 O O . GLU B 2 153 ? 178.338 155.634 192.912 1.00 112.33 153 GLU B O 1
ATOM 5834 N N . GLN B 2 154 ? 177.928 155.749 190.702 1.00 109.74 154 GLN B N 1
ATOM 5835 C CA . GLN B 2 154 ? 178.235 154.338 190.491 1.00 102.19 154 GLN B CA 1
ATOM 5836 C C . GLN B 2 154 ? 179.693 154.034 190.803 1.00 101.39 154 GLN B C 1
ATOM 5837 O O . GLN B 2 154 ? 180.005 153.005 191.411 1.00 105.44 154 GLN B O 1
ATOM 5843 N N . LEU B 2 155 ? 180.602 154.915 190.377 1.00 105.93 155 LEU B N 1
ATOM 5844 C CA . LEU B 2 155 ? 182.024 154.686 190.606 1.00 100.61 155 LEU B CA 1
ATOM 5845 C C . LEU B 2 155 ? 182.348 154.664 192.092 1.00 98.89 155 LEU B C 1
ATOM 5846 O O . LEU B 2 155 ? 183.205 153.893 192.535 1.00 101.67 155 LEU B O 1
ATOM 5851 N N . ILE B 2 156 ? 181.682 155.512 192.877 1.00 109.43 156 ILE B N 1
ATOM 5852 C CA . ILE B 2 156 ? 181.966 155.553 194.308 1.00 109.84 156 ILE B CA 1
ATOM 5853 C C . ILE B 2 156 ? 181.580 154.237 194.977 1.00 113.81 156 ILE B C 1
ATOM 5854 O O . ILE B 2 156 ? 182.278 153.757 195.877 1.00 115.17 156 ILE B O 1
ATOM 5859 N N . ARG B 2 157 ? 180.477 153.624 194.542 1.00 115.06 157 ARG B N 1
ATOM 5860 C CA . ARG B 2 157 ? 179.973 152.416 195.187 1.00 108.90 157 ARG B CA 1
ATOM 5861 C C . ARG B 2 157 ? 180.869 151.200 194.985 1.00 111.59 157 ARG B C 1
ATOM 5862 O O . ARG B 2 157 ? 180.699 150.209 195.701 1.00 114.08 157 ARG B O 1
ATOM 5870 N N . LYS B 2 158 ? 181.799 151.241 194.033 1.00 108.29 158 LYS B N 1
ATOM 5871 C CA . LYS B 2 158 ? 182.689 150.113 193.800 1.00 100.93 158 LYS B CA 1
ATOM 5872 C C . LYS B 2 158 ? 183.903 150.106 194.718 1.00 105.24 158 LYS B C 1
ATOM 5873 O O . LYS B 2 158 ? 184.638 149.114 194.733 1.00 114.12 158 LYS B O 1
ATOM 5879 N N . LEU B 2 159 ? 184.137 151.179 195.470 1.00 115.93 159 LEU B N 1
ATOM 5880 C CA . LEU B 2 159 ? 185.281 151.212 196.376 1.00 117.21 159 LEU B CA 1
ATOM 5881 C C . LEU B 2 159 ? 185.250 150.120 197.441 1.00 116.73 159 LEU B C 1
ATOM 5882 O O . LEU B 2 159 ? 186.306 149.508 197.679 1.00 119.26 159 LEU B O 1
ATOM 5887 N N . PRO B 2 160 ? 184.131 149.831 198.118 1.00 114.81 160 PRO B N 1
ATOM 5888 C CA . PRO B 2 160 ? 184.145 148.722 199.087 1.00 114.30 160 PRO B CA 1
ATOM 5889 C C . PRO B 2 160 ? 184.513 147.382 198.481 1.00 118.42 160 PRO B C 1
ATOM 5890 O O . PRO B 2 160 ? 185.104 146.544 199.172 1.00 120.92 160 PRO B O 1
ATOM 5894 N N . SER B 2 161 ? 184.173 147.143 197.214 1.00 124.82 161 SER B N 1
ATOM 5895 C CA . SER B 2 161 ? 184.556 145.887 196.580 1.00 120.05 161 SER B CA 1
ATOM 5896 C C . SER B 2 161 ? 186.061 145.797 196.385 1.00 121.56 161 SER B C 1
ATOM 5897 O O . SER B 2 161 ? 186.624 144.698 196.421 1.00 122.69 161 SER B O 1
ATOM 5900 N N . ILE B 2 162 ? 186.724 146.934 196.171 1.00 131.54 162 ILE B N 1
ATOM 5901 C CA . ILE B 2 162 ? 188.173 146.934 196.004 1.00 128.99 162 ILE B CA 1
ATOM 5902 C C . ILE B 2 162 ? 188.864 146.618 197.323 1.00 129.05 162 ILE B C 1
ATOM 5903 O O . ILE B 2 162 ? 189.835 145.853 197.363 1.00 132.49 162 ILE B O 1
ATOM 5908 N N . ARG B 2 163 ? 188.376 147.196 198.422 1.00 140.11 163 ARG B N 1
ATOM 5909 C CA . ARG B 2 163 ? 188.970 146.927 199.727 1.00 142.84 163 ARG B CA 1
ATOM 5910 C C . ARG B 2 163 ? 188.867 145.451 200.087 1.00 145.26 163 ARG B C 1
ATOM 5911 O O . ARG B 2 163 ? 189.801 144.877 200.659 1.00 147.33 163 ARG B O 1
ATOM 5919 N N . ALA B 2 164 ? 187.736 144.820 199.768 1.00 145.71 164 ALA B N 1
ATOM 5920 C CA . ALA B 2 164 ? 187.591 143.391 200.019 1.00 144.61 164 ALA B CA 1
ATOM 5921 C C . ALA B 2 164 ? 188.571 142.582 199.180 1.00 145.84 164 ALA B C 1
ATOM 5922 O O . ALA B 2 164 ? 189.163 141.612 199.667 1.00 148.13 164 ALA B O 1
ATOM 5924 N N . ALA B 2 165 ? 188.752 142.961 197.913 1.00 148.71 165 ALA B N 1
ATOM 5925 C CA . ALA B 2 165 ? 189.674 142.233 197.048 1.00 150.65 165 ALA B CA 1
ATOM 5926 C C . ALA B 2 165 ? 191.121 142.426 197.476 1.00 151.39 165 ALA B C 1
ATOM 5927 O O . ALA B 2 165 ? 191.942 141.518 197.303 1.00 151.78 165 ALA B O 1
ATOM 5929 N N . ASP B 2 166 ? 191.455 143.595 198.025 1.00 158.16 166 ASP B N 1
ATOM 5930 C CA . ASP B 2 166 ? 192.815 143.829 198.497 1.00 159.60 166 ASP B CA 1
ATOM 5931 C C . ASP B 2 166 ? 193.163 142.903 199.655 1.00 161.47 166 ASP B C 1
ATOM 5932 O O . ASP B 2 166 ? 194.303 142.434 199.765 1.00 161.57 166 ASP B O 1
ATOM 5937 N N . ILE B 2 167 ? 192.195 142.631 200.533 1.00 161.86 167 ILE B N 1
ATOM 5938 C CA . ILE B 2 167 ? 192.439 141.742 201.666 1.00 160.23 167 ILE B CA 1
ATOM 5939 C C . ILE B 2 167 ? 192.743 140.330 201.181 1.00 161.94 167 ILE B C 1
ATOM 5940 O O . ILE B 2 167 ? 193.608 139.640 201.735 1.00 161.44 167 ILE B O 1
ATOM 5945 N N . ARG B 2 168 ? 192.048 139.883 200.132 1.00 173.78 168 ARG B N 1
ATOM 5946 C CA . ARG B 2 168 ? 192.278 138.541 199.607 1.00 174.04 168 ARG B CA 1
ATOM 5947 C C . ARG B 2 168 ? 193.700 138.371 199.091 1.00 174.92 168 ARG B C 1
ATOM 5948 O O . ARG B 2 168 ? 194.233 137.256 199.097 1.00 173.32 168 ARG B O 1
ATOM 5956 N N . SER B 2 169 ? 194.329 139.453 198.647 1.00 174.07 169 SER B N 1
ATOM 5957 C CA . SER B 2 169 ? 195.696 139.388 198.148 1.00 173.39 169 SER B CA 1
ATOM 5958 C C . SER B 2 169 ? 196.688 139.234 199.295 1.00 171.91 169 SER B C 1
ATOM 5959 O O . SER B 2 169 ? 196.298 139.139 200.459 1.00 171.30 169 SER B O 1
ATOM 5962 N N . LEU C 3 22 ? 120.056 179.934 134.180 1.00 158.73 22 LEU C N 1
ATOM 5963 C CA . LEU C 3 22 ? 120.742 181.221 134.201 1.00 160.38 22 LEU C CA 1
ATOM 5964 C C . LEU C 3 22 ? 120.203 182.104 135.319 1.00 160.15 22 LEU C C 1
ATOM 5965 O O . LEU C 3 22 ? 119.044 182.514 135.293 1.00 159.90 22 LEU C O 1
ATOM 5970 N N . ARG C 3 23 ? 121.053 182.393 136.299 1.00 160.27 23 ARG C N 1
ATOM 5971 C CA . ARG C 3 23 ? 120.689 183.215 137.441 1.00 159.22 23 ARG C CA 1
ATOM 5972 C C . ARG C 3 23 ? 121.419 184.549 137.372 1.00 160.28 23 ARG C C 1
ATOM 5973 O O . ARG C 3 23 ? 122.556 184.630 136.901 1.00 159.16 23 ARG C O 1
ATOM 5981 N N . ALA C 3 24 ? 120.755 185.598 137.855 1.00 159.86 24 ALA C N 1
ATOM 5982 C CA . ALA C 3 24 ? 121.289 186.959 137.830 1.00 159.04 24 ALA C CA 1
ATOM 5983 C C . ALA C 3 24 ? 121.260 187.516 139.245 1.00 157.69 24 ALA C C 1
ATOM 5984 O O . ALA C 3 24 ? 120.366 188.295 139.602 1.00 156.13 24 ALA C O 1
ATOM 5986 N N . PRO C 3 25 ? 122.222 187.135 140.080 1.00 147.92 25 PRO C N 1
ATOM 5987 C CA . PRO C 3 25 ? 122.239 187.628 141.459 1.00 146.56 25 PRO C CA 1
ATOM 5988 C C . PRO C 3 25 ? 122.557 189.112 141.523 1.00 148.13 25 PRO C C 1
ATOM 5989 O O . PRO C 3 25 ? 123.222 189.670 140.647 1.00 146.24 25 PRO C O 1
ATOM 5993 N N . SER C 3 26 ? 122.074 189.750 142.584 1.00 146.70 26 SER C N 1
ATOM 5994 C CA . SER C 3 26 ? 122.286 191.172 142.814 1.00 143.63 26 SER C CA 1
ATOM 5995 C C . SER C 3 26 ? 123.396 191.364 143.838 1.00 143.76 26 SER C C 1
ATOM 5996 O O . SER C 3 26 ? 123.407 190.702 144.879 1.00 146.07 26 SER C O 1
ATOM 5999 N N . TYR C 3 27 ? 124.324 192.268 143.535 1.00 139.32 27 TYR C N 1
ATOM 6000 C CA . TYR C 3 27 ? 125.461 192.514 144.411 1.00 136.45 27 TYR C CA 1
ATOM 6001 C C . TYR C 3 27 ? 124.994 193.028 145.765 1.00 136.40 27 TYR C C 1
ATOM 6002 O O . TYR C 3 27 ? 124.153 193.928 145.844 1.00 139.41 27 TYR C O 1
ATOM 6011 N N . CYS C 3 28 ? 125.540 192.452 146.835 1.00 133.53 28 CYS C N 1
ATOM 6012 C CA . CYS C 3 28 ? 125.196 192.850 148.193 1.00 134.25 28 CYS C CA 1
ATOM 6013 C C . CYS C 3 28 ? 126.378 193.482 148.917 1.00 132.03 28 CYS C C 1
ATOM 6014 O O . CYS C 3 28 ? 126.279 194.620 149.383 1.00 133.99 28 CYS C O 1
ATOM 6017 N N . THR C 3 29 ? 127.500 192.776 149.017 1.00 124.17 29 THR C N 1
ATOM 6018 C CA . THR C 3 29 ? 128.684 193.303 149.684 1.00 124.85 29 THR C CA 1
ATOM 6019 C C . THR C 3 29 ? 129.873 192.431 149.316 1.00 126.09 29 THR C C 1
ATOM 6020 O O . THR C 3 29 ? 129.721 191.316 148.813 1.00 131.80 29 THR C O 1
ATOM 6024 N N . SER C 3 30 ? 131.064 192.955 149.583 1.00 118.33 30 SER C N 1
ATOM 6025 C CA . SER C 3 30 ? 132.308 192.217 149.442 1.00 117.44 30 SER C CA 1
ATOM 6026 C C . SER C 3 30 ? 133.126 192.407 150.709 1.00 119.57 30 SER C C 1
ATOM 6027 O O . SER C 3 30 ? 133.145 193.498 151.283 1.00 128.86 30 SER C O 1
ATOM 6030 N N . PHE C 3 31 ? 133.797 191.345 151.144 1.00 110.24 31 PHE C N 1
ATOM 6031 C CA . PHE C 3 31 ? 134.506 191.354 152.413 1.00 112.20 31 PHE C CA 1
ATOM 6032 C C . PHE C 3 31 ? 135.925 190.837 152.235 1.00 115.57 31 PHE C C 1
ATOM 6033 O O . PHE C 3 31 ? 136.204 190.028 151.348 1.00 118.90 31 PHE C O 1
ATOM 6041 N N . ASN C 3 32 ? 136.825 191.338 153.082 1.00 119.75 32 ASN C N 1
ATOM 6042 C CA . ASN C 3 32 ? 138.199 190.838 153.165 1.00 119.47 32 ASN C CA 1
ATOM 6043 C C . ASN C 3 32 ? 138.718 191.213 154.555 1.00 120.74 32 ASN C C 1
ATOM 6044 O O . ASN C 3 32 ? 139.133 192.350 154.786 1.00 123.77 32 ASN C O 1
ATOM 6049 N N . GLN C 3 33 ? 138.696 190.246 155.469 1.00 120.51 33 GLN C N 1
ATOM 6050 C CA . GLN C 3 33 ? 139.055 190.522 156.853 1.00 120.49 33 GLN C CA 1
ATOM 6051 C C . GLN C 3 33 ? 139.363 189.213 157.562 1.00 122.56 33 GLN C C 1
ATOM 6052 O O . GLN C 3 33 ? 139.057 188.126 157.067 1.00 124.54 33 GLN C O 1
ATOM 6058 N N . ARG C 3 34 ? 139.976 189.336 158.735 1.00 128.59 34 ARG C N 1
ATOM 6059 C CA . ARG C 3 34 ? 140.309 188.182 159.554 1.00 125.89 34 ARG C CA 1
ATOM 6060 C C . ARG C 3 34 ? 139.098 187.720 160.353 1.00 126.83 34 ARG C C 1
ATOM 6061 O O . ARG C 3 34 ? 138.198 188.502 160.669 1.00 125.63 34 ARG C O 1
ATOM 6069 N N . ALA C 3 35 ? 139.088 186.431 160.681 1.00 122.27 35 ALA C N 1
ATOM 6070 C CA . ALA C 3 35 ? 137.998 185.868 161.464 1.00 120.79 35 ALA C CA 1
ATOM 6071 C C . ALA C 3 35 ? 137.981 186.471 162.862 1.00 124.01 35 ALA C C 1
ATOM 6072 O O . ALA C 3 35 ? 139.029 186.712 163.466 1.00 127.50 35 ALA C O 1
ATOM 6074 N N . GLN C 3 36 ? 136.775 186.722 163.373 1.00 129.41 36 GLN C N 1
ATOM 6075 C CA . GLN C 3 36 ? 136.649 187.293 164.710 1.00 129.30 36 GLN C CA 1
ATOM 6076 C C . GLN C 3 36 ? 136.985 186.269 165.784 1.00 131.17 36 GLN C C 1
ATOM 6077 O O . GLN C 3 36 ? 137.681 186.585 166.755 1.00 129.33 36 GLN C O 1
ATOM 6083 N N . SER C 3 37 ? 136.504 185.042 165.629 1.00 128.73 37 SER C N 1
ATOM 6084 C CA . SER C 3 37 ? 136.732 183.968 166.581 1.00 127.22 37 SER C CA 1
ATOM 6085 C C . SER C 3 37 ? 137.578 182.876 165.936 1.00 129.01 37 SER C C 1
ATOM 6086 O O . SER C 3 37 ? 138.037 183.000 164.798 1.00 129.82 37 SER C O 1
ATOM 6089 N N . ASN C 3 38 ? 137.782 181.792 166.679 1.00 122.04 38 ASN C N 1
ATOM 6090 C CA . ASN C 3 38 ? 138.603 180.683 166.209 1.00 118.46 38 ASN C CA 1
ATOM 6091 C C . ASN C 3 38 ? 137.920 180.004 165.029 1.00 120.47 38 ASN C C 1
ATOM 6092 O O . ASN C 3 38 ? 136.909 179.317 165.201 1.00 124.16 38 ASN C O 1
ATOM 6097 N N . LYS C 3 39 ? 138.477 180.194 163.831 1.00 105.91 39 LYS C N 1
ATOM 6098 C CA . LYS C 3 39 ? 137.955 179.588 162.605 1.00 105.21 39 LYS C CA 1
ATOM 6099 C C . LYS C 3 39 ? 136.484 179.933 162.392 1.00 108.13 39 LYS C C 1
ATOM 6100 O O . LYS C 3 39 ? 135.683 179.087 161.993 1.00 114.02 39 LYS C O 1
ATOM 6106 N N . THR C 3 40 ? 136.120 181.183 162.660 1.00 120.18 40 THR C N 1
ATOM 6107 C CA . THR C 3 40 ? 134.736 181.619 162.506 1.00 124.04 40 THR C CA 1
ATOM 6108 C C . THR C 3 40 ? 134.724 183.074 162.070 1.00 124.99 40 THR C C 1
ATOM 6109 O O . THR C 3 40 ? 135.169 183.948 162.819 1.00 128.30 40 THR C O 1
ATOM 6113 N N . LEU C 3 41 ? 134.221 183.328 160.867 1.00 116.34 41 LEU C N 1
ATOM 6114 C CA . LEU C 3 41 ? 134.074 184.676 160.337 1.00 115.82 41 LEU C CA 1
ATOM 6115 C C . LEU C 3 41 ? 132.602 184.933 160.063 1.00 116.02 41 LEU C C 1
ATOM 6116 O O . LEU C 3 41 ? 131.943 184.131 159.396 1.00 119.49 41 LEU C O 1
ATOM 6121 N N . THR C 3 42 ? 132.088 186.045 160.580 1.00 125.27 42 THR C N 1
ATOM 6122 C CA . THR C 3 42 ? 130.687 186.410 160.426 1.00 124.70 42 THR C CA 1
ATOM 6123 C C . THR C 3 42 ? 130.586 187.744 159.704 1.00 127.17 42 THR C C 1
ATOM 6124 O O . THR C 3 42 ? 131.209 188.727 160.117 1.00 127.65 42 THR C O 1
ATOM 6128 N N . ILE C 3 43 ? 129.798 187.775 158.634 1.00 124.28 43 ILE C N 1
ATOM 6129 C CA . ILE C 3 43 ? 129.568 188.980 157.847 1.00 123.30 43 ILE C CA 1
ATOM 6130 C C . ILE C 3 43 ? 128.100 189.348 157.989 1.00 125.47 43 ILE C C 1
ATOM 6131 O O . ILE C 3 43 ? 127.221 188.549 157.646 1.00 127.04 43 ILE C O 1
ATOM 6136 N N . ASN C 3 44 ? 127.836 190.551 158.489 1.00 136.51 44 ASN C N 1
ATOM 6137 C CA . ASN C 3 44 ? 126.480 191.014 158.764 1.00 137.71 44 ASN C CA 1
ATOM 6138 C C . ASN C 3 44 ? 126.073 192.019 157.695 1.00 140.38 44 ASN C C 1
ATOM 6139 O O . ASN C 3 44 ? 126.645 193.110 157.611 1.00 139.32 44 ASN C O 1
ATOM 6144 N N . THR C 3 45 ? 125.087 191.649 156.885 1.00 150.97 45 THR C N 1
ATOM 6145 C CA . THR C 3 45 ? 124.488 192.537 155.903 1.00 149.33 45 THR C CA 1
ATOM 6146 C C . THR C 3 45 ? 122.998 192.251 155.826 1.00 148.65 45 THR C C 1
ATOM 6147 O O . THR C 3 45 ? 122.568 191.122 156.088 1.00 149.66 45 THR C O 1
ATOM 6151 N N . PRO C 3 46 ? 122.187 193.251 155.485 1.00 150.48 46 PRO C N 1
ATOM 6152 C CA . PRO C 3 46 ? 120.747 193.010 155.353 1.00 149.94 46 PRO C CA 1
ATOM 6153 C C . PRO C 3 46 ? 120.459 191.981 154.272 1.00 152.48 46 PRO C C 1
ATOM 6154 O O . PRO C 3 46 ? 121.099 191.961 153.219 1.00 154.68 46 PRO C O 1
ATOM 6158 N N . LEU C 3 47 ? 119.483 191.121 154.545 1.00 154.02 47 LEU C N 1
ATOM 6159 C CA . LEU C 3 47 ? 119.040 190.109 153.601 1.00 153.61 47 LEU C CA 1
ATOM 6160 C C . LEU C 3 47 ? 117.520 190.093 153.572 1.00 154.00 47 LEU C C 1
ATOM 6161 O O . LEU C 3 47 ? 116.856 190.451 154.547 1.00 154.52 47 LEU C O 1
ATOM 6166 N N . THR C 3 48 ? 116.973 189.672 152.438 1.00 159.72 48 THR C N 1
ATOM 6167 C CA . THR C 3 48 ? 115.535 189.573 152.250 1.00 159.32 48 THR C CA 1
ATOM 6168 C C . THR C 3 48 ? 115.107 188.117 152.360 1.00 159.27 48 THR C C 1
ATOM 6169 O O . THR C 3 48 ? 115.810 187.217 151.892 1.00 160.17 48 THR C O 1
ATOM 6173 N N . ALA C 3 49 ? 113.956 187.892 152.987 1.00 159.30 49 ALA C N 1
ATOM 6174 C CA . ALA C 3 49 ? 113.458 186.537 153.165 1.00 160.09 49 ALA C CA 1
ATOM 6175 C C . ALA C 3 49 ? 113.129 185.904 151.818 1.00 161.16 49 ALA C C 1
ATOM 6176 O O . ALA C 3 49 ? 112.749 186.585 150.862 1.00 160.77 49 ALA C O 1
ATOM 6178 N N . GLY C 3 50 ? 113.281 184.587 151.751 1.00 159.11 50 GLY C N 1
ATOM 6179 C CA . GLY C 3 50 ? 113.024 183.865 150.518 1.00 159.10 50 GLY C CA 1
ATOM 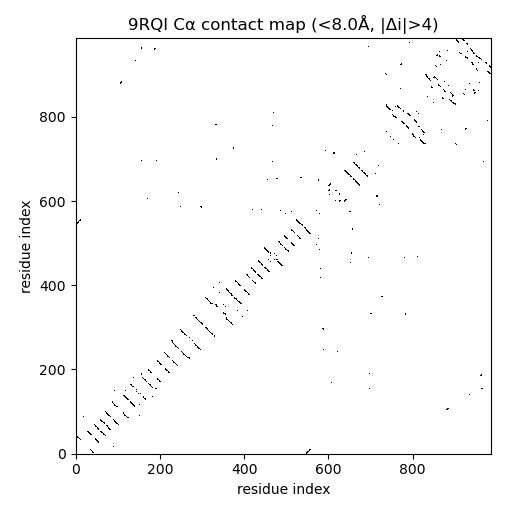6180 C C . GLY C 3 50 ? 113.975 184.204 149.391 1.00 159.82 50 GLY C C 1
ATOM 6181 O O . GLY C 3 50 ? 113.543 184.338 148.239 1.00 158.98 50 GLY C O 1
ATOM 6182 N N . SER C 3 51 ? 115.261 184.351 149.693 1.00 152.28 51 SER C N 1
ATOM 6183 C CA . SER C 3 51 ? 116.272 184.648 148.692 1.00 150.29 51 SER C CA 1
ATOM 6184 C C . SER C 3 51 ? 117.418 183.657 148.822 1.00 151.90 51 SER C C 1
ATOM 6185 O O . SER C 3 51 ? 117.855 183.344 149.932 1.00 151.61 51 SER C O 1
ATOM 6188 N N . GLN C 3 52 ? 117.901 183.171 147.683 1.00 150.86 52 GLN C N 1
ATOM 6189 C CA . GLN C 3 52 ? 119.024 182.242 147.648 1.00 149.52 52 GLN C CA 1
ATOM 6190 C C . GLN C 3 52 ? 120.317 183.047 147.683 1.00 150.88 52 GLN C C 1
ATOM 6191 O O . GLN C 3 52 ? 120.658 183.729 146.712 1.00 153.51 52 GLN C O 1
ATOM 6197 N N . VAL C 3 53 ? 121.032 182.972 148.800 1.00 133.47 53 VAL C N 1
ATOM 6198 C CA . VAL C 3 53 ? 122.277 183.713 148.960 1.00 131.82 53 VAL C CA 1
ATOM 6199 C C . VAL C 3 53 ? 123.404 182.947 148.284 1.00 132.48 53 VAL C C 1
ATOM 6200 O O . VAL C 3 53 ? 123.561 181.737 148.486 1.00 130.22 53 VAL C O 1
ATOM 6204 N N . VAL C 3 54 ? 124.183 183.646 147.464 1.00 133.27 54 VAL C N 1
ATOM 6205 C CA . VAL C 3 54 ? 125.305 183.065 146.739 1.00 129.94 54 VAL C CA 1
ATOM 6206 C C . VAL C 3 54 ? 126.581 183.734 147.224 1.00 127.05 54 VAL C C 1
ATOM 6207 O O . VAL C 3 54 ? 126.686 184.965 147.206 1.00 131.82 54 VAL C O 1
ATOM 6211 N N . VAL C 3 55 ? 127.546 182.928 147.652 1.00 107.33 55 VAL C N 1
ATOM 6212 C CA . VAL C 3 55 ? 128.821 183.417 148.161 1.00 107.03 55 VAL C CA 1
ATOM 6213 C C . VAL C 3 55 ? 129.913 182.964 147.205 1.00 111.87 55 VAL C C 1
ATOM 6214 O O . VAL C 3 55 ? 130.088 181.761 146.977 1.00 114.05 55 VAL C O 1
ATOM 6218 N N . ALA C 3 56 ? 130.646 183.922 146.651 1.00 110.54 56 ALA C N 1
ATOM 6219 C CA . ALA C 3 56 ? 131.739 183.655 145.721 1.00 106.95 56 ALA C CA 1
ATOM 6220 C C . ALA C 3 56 ? 133.046 183.941 146.453 1.00 107.63 56 ALA C C 1
ATOM 6221 O O . ALA C 3 56 ? 133.491 185.086 146.533 1.00 110.44 56 ALA C O 1
ATOM 6223 N N . LEU C 3 57 ? 133.659 182.891 146.987 1.00 106.15 57 LEU C N 1
ATOM 6224 C CA . LEU C 3 57 ? 134.898 183.037 147.736 1.00 100.84 57 LEU C CA 1
ATOM 6225 C C . LEU C 3 57 ? 136.070 183.215 146.785 1.00 103.98 57 LEU C C 1
ATOM 6226 O O . LEU C 3 57 ? 136.254 182.420 145.859 1.00 111.57 57 LEU C O 1
ATOM 6231 N N . THR C 3 58 ? 136.869 184.256 147.018 1.00 109.76 58 THR C N 1
ATOM 6232 C CA . THR C 3 58 ? 138.077 184.485 146.242 1.00 112.37 58 THR C CA 1
ATOM 6233 C C . THR C 3 58 ? 139.352 184.144 146.996 1.00 114.25 58 THR C C 1
ATOM 6234 O O . THR C 3 58 ? 140.375 183.888 146.356 1.00 119.59 58 THR C O 1
ATOM 6238 N N . ARG C 3 59 ? 139.320 184.135 148.325 1.00 108.90 59 ARG C N 1
ATOM 6239 C CA . ARG C 3 59 ? 140.461 183.743 149.150 1.00 109.56 59 ARG C CA 1
ATOM 6240 C C . ARG C 3 59 ? 139.980 182.744 150.191 1.00 114.92 59 ARG C C 1
ATOM 6241 O O . ARG C 3 59 ? 139.808 183.089 151.367 1.00 119.96 59 ARG C O 1
ATOM 6249 N N . PRO C 3 60 ? 139.749 181.489 149.795 1.00 103.77 60 PRO C N 1
ATOM 6250 C CA . PRO C 3 60 ? 139.242 180.498 150.750 1.00 96.62 60 PRO C CA 1
ATOM 6251 C C . PRO C 3 60 ? 140.319 179.813 151.572 1.00 101.83 60 PRO C C 1
ATOM 6252 O O . PRO C 3 60 ? 139.980 179.116 152.536 1.00 103.31 60 PRO C O 1
ATOM 6256 N N . VAL C 3 61 ? 141.594 179.980 151.231 1.00 111.99 61 VAL C N 1
ATOM 6257 C CA . VAL C 3 61 ? 142.682 179.306 151.928 1.00 107.09 61 VAL C CA 1
ATOM 6258 C C . VAL C 3 61 ? 143.654 180.352 152.454 1.00 109.30 61 VAL C C 1
ATOM 6259 O O . VAL C 3 61 ? 143.819 181.428 151.872 1.00 114.94 61 VAL C O 1
ATOM 6263 N N . GLU C 3 62 ? 144.301 180.021 153.568 1.00 116.23 62 GLU C N 1
ATOM 6264 C CA . GLU C 3 62 ? 145.288 180.900 154.185 1.00 111.95 62 GLU C CA 1
ATOM 6265 C C . GLU C 3 62 ? 146.217 180.038 155.019 1.00 113.28 62 GLU C C 1
ATOM 6266 O O . GLU C 3 62 ? 145.761 179.358 155.943 1.00 121.34 62 GLU C O 1
ATOM 6272 N N . VAL C 3 63 ? 147.504 180.047 154.692 1.00 104.08 63 VAL C N 1
ATOM 6273 C CA . VAL C 3 63 ? 148.496 179.270 155.425 1.00 109.01 63 VAL C CA 1
ATOM 6274 C C . VAL C 3 63 ? 148.980 180.118 156.594 1.00 113.08 63 VAL C C 1
ATOM 6275 O O . VAL C 3 63 ? 149.592 181.171 156.401 1.00 117.57 63 VAL C O 1
ATOM 6279 N N . ILE C 3 64 ? 148.709 179.657 157.810 1.00 107.92 64 ILE C N 1
ATOM 6280 C CA . ILE C 3 64 ? 149.062 180.369 159.031 1.00 105.68 64 ILE C CA 1
ATOM 6281 C C . ILE C 3 64 ? 150.200 179.627 159.710 1.00 110.19 64 ILE C C 1
ATOM 6282 O O . ILE C 3 64 ? 150.186 178.395 159.798 1.00 117.03 64 ILE C O 1
ATOM 6287 N N . GLU C 3 65 ? 151.191 180.377 160.179 1.00 115.18 65 GLU C N 1
ATOM 6288 C CA . GLU C 3 65 ? 152.314 179.811 160.917 1.00 114.85 65 GLU C CA 1
ATOM 6289 C C . GLU C 3 65 ? 151.953 179.781 162.396 1.00 115.13 65 GLU C C 1
ATOM 6290 O O . GLU C 3 65 ? 151.910 180.826 163.053 1.00 116.58 65 GLU C O 1
ATOM 6296 N N . VAL C 3 66 ? 151.695 178.591 162.918 1.00 106.56 66 VAL C N 1
ATOM 6297 C CA . VAL C 3 66 ? 151.309 178.432 164.309 1.00 105.43 66 VAL C CA 1
ATOM 6298 C C . VAL C 3 66 ? 152.551 178.162 165.149 1.00 105.00 66 VAL C C 1
ATOM 6299 O O . VAL C 3 66 ? 153.592 177.735 164.649 1.00 112.19 66 VAL C O 1
ATOM 6303 N N . PHE C 3 67 ? 152.437 178.417 166.447 1.00 113.06 67 PHE C N 1
ATOM 6304 C CA . PHE C 3 67 ? 153.535 178.247 167.388 1.00 115.26 67 PHE C CA 1
ATOM 6305 C C . PHE C 3 67 ? 153.215 177.109 168.343 1.00 116.24 67 PHE C C 1
ATOM 6306 O O . PHE C 3 67 ? 152.119 177.057 168.911 1.00 119.61 67 PHE C O 1
ATOM 6314 N N . ASP C 3 68 ? 154.172 176.199 168.519 1.00 122.05 68 ASP C N 1
ATOM 6315 C CA . ASP C 3 68 ? 154.009 175.037 169.394 1.00 125.29 68 ASP C CA 1
ATOM 6316 C C . ASP C 3 68 ? 155.339 174.804 170.106 1.00 127.69 68 ASP C C 1
ATOM 6317 O O . ASP C 3 68 ? 156.220 174.129 169.571 1.00 129.60 68 ASP C O 1
ATOM 6322 N N . GLN C 3 69 ? 155.466 175.366 171.308 1.00 124.27 69 GLN C N 1
ATOM 6323 C CA . GLN C 3 69 ? 156.631 175.214 172.186 1.00 121.23 69 GLN C CA 1
ATOM 6324 C C . GLN C 3 69 ? 157.943 175.368 171.407 1.00 124.30 69 GLN C C 1
ATOM 6325 O O . GLN C 3 69 ? 158.727 174.436 171.234 1.00 128.11 69 GLN C O 1
ATOM 6331 N N . THR C 3 70 ? 158.156 176.602 170.944 1.00 118.87 70 THR C N 1
ATOM 6332 C CA . THR C 3 70 ? 159.332 176.989 170.160 1.00 121.15 70 THR C CA 1
ATOM 6333 C C . THR C 3 70 ? 159.417 176.184 168.862 1.00 119.69 70 THR C C 1
ATOM 6334 O O . THR C 3 70 ? 160.388 175.476 168.596 1.00 123.06 70 THR C O 1
ATOM 6338 N N . LEU C 3 71 ? 158.373 176.321 168.051 1.00 111.62 71 LEU C N 1
ATOM 6339 C CA . LEU C 3 71 ? 158.313 175.680 166.740 1.00 106.76 71 LEU C CA 1
ATOM 6340 C C . LEU C 3 71 ? 157.324 176.462 165.893 1.00 110.38 71 LEU C C 1
ATOM 6341 O O . LEU C 3 71 ? 156.156 176.583 166.270 1.00 116.89 71 LEU C O 1
ATOM 6346 N N . VAL C 3 72 ? 157.781 176.996 164.768 1.00 101.54 72 VAL C N 1
ATOM 6347 C CA . VAL C 3 72 ? 156.922 177.721 163.840 1.00 104.27 72 VAL C CA 1
ATOM 6348 C C . VAL C 3 72 ? 156.504 176.744 162.751 1.00 104.09 72 VAL C C 1
ATOM 6349 O O . VAL C 3 72 ? 157.314 176.360 161.902 1.00 107.12 72 VAL C O 1
ATOM 6353 N N . ILE C 3 73 ? 155.241 176.350 162.769 1.00 105.03 73 ILE C N 1
ATOM 6354 C CA . ILE C 3 73 ? 154.718 175.272 161.933 1.00 102.83 73 ILE C CA 1
ATOM 6355 C C . ILE C 3 73 ? 153.714 175.866 160.954 1.00 106.70 73 ILE C C 1
ATOM 6356 O O . ILE C 3 73 ? 152.774 176.540 161.386 1.00 117.72 73 ILE C O 1
ATOM 6361 N N . PRO C 3 74 ? 153.871 175.649 159.650 1.00 97.21 74 PRO C N 1
ATOM 6362 C CA . PRO C 3 74 ? 152.849 176.106 158.704 1.00 97.84 74 PRO C CA 1
ATOM 6363 C C . PRO C 3 74 ? 151.598 175.247 158.790 1.00 102.51 74 PRO C C 1
ATOM 6364 O O . PRO C 3 74 ? 151.671 174.027 158.946 1.00 108.24 74 PRO C O 1
ATOM 6368 N N . ASP C 3 75 ? 150.443 175.894 158.678 1.00 109.15 75 ASP C N 1
ATOM 6369 C CA . ASP C 3 75 ? 149.176 175.186 158.801 1.00 106.37 75 ASP C CA 1
ATOM 6370 C C . ASP C 3 75 ? 148.116 175.823 157.912 1.00 107.79 75 ASP C C 1
ATOM 6371 O O . ASP C 3 75 ? 147.703 176.962 158.157 1.00 109.44 75 ASP C O 1
ATOM 6376 N N . PRO C 3 76 ? 147.657 175.130 156.871 1.00 101.31 76 PRO C N 1
ATOM 6377 C CA . PRO C 3 76 ? 146.619 175.701 156.003 1.00 101.86 76 PRO C CA 1
ATOM 6378 C C . PRO C 3 76 ? 145.270 175.745 156.703 1.00 100.02 76 PRO C C 1
ATOM 6379 O O . PRO C 3 76 ? 144.821 174.755 157.280 1.00 104.49 76 PRO C O 1
ATOM 6383 N N . PHE C 3 77 ? 144.622 176.904 156.639 1.00 98.02 77 PHE C N 1
ATOM 6384 C CA . PHE C 3 77 ? 143.265 177.093 157.133 1.00 96.97 77 PHE C CA 1
ATOM 6385 C C . PHE C 3 77 ? 142.343 177.310 155.944 1.00 105.07 77 PHE C C 1
ATOM 6386 O O . PHE C 3 77 ? 142.585 178.202 155.127 1.00 112.66 77 PHE C O 1
ATOM 6394 N N . TYR C 3 78 ? 141.290 176.504 155.845 1.00 102.55 78 TYR C N 1
ATOM 6395 C CA . TYR C 3 78 ? 140.391 176.559 154.703 1.00 98.90 78 TYR C CA 1
ATOM 6396 C C . TYR C 3 78 ? 138.944 176.571 155.167 1.00 101.18 78 TYR C C 1
ATOM 6397 O O . TYR C 3 78 ? 138.607 176.024 156.218 1.00 106.03 78 TYR C O 1
ATOM 6406 N N . VAL C 3 79 ? 138.089 177.204 154.362 1.00 107.34 79 VAL C N 1
ATOM 6407 C CA . VAL C 3 79 ? 136.672 177.301 154.686 1.00 102.45 79 VAL C CA 1
ATOM 6408 C C . VAL C 3 79 ? 136.005 175.949 154.482 1.00 109.99 79 VAL C C 1
ATOM 6409 O O . VAL C 3 79 ? 136.241 175.262 153.480 1.00 119.50 79 VAL C O 1
ATOM 6413 N N . THR C 3 80 ? 135.164 175.559 155.437 1.00 115.81 80 THR C N 1
ATOM 6414 C CA . THR C 3 80 ? 134.456 174.288 155.390 1.00 115.24 80 THR C CA 1
ATOM 6415 C C . THR C 3 80 ? 132.976 174.446 155.073 1.00 116.03 80 THR C C 1
ATOM 6416 O O . THR C 3 80 ? 132.459 173.755 154.191 1.00 117.77 80 THR C O 1
ATOM 6420 N N . SER C 3 81 ? 132.277 175.346 155.762 1.00 123.32 81 SER C N 1
ATOM 6421 C CA . SER C 3 81 ? 130.848 175.522 155.553 1.00 124.18 81 SER C CA 1
ATOM 6422 C C . SER C 3 81 ? 130.499 177.001 155.572 1.00 128.06 81 SER C C 1
ATOM 6423 O O . SER C 3 81 ? 131.185 177.811 156.199 1.00 132.10 81 SER C O 1
ATOM 6426 N N . VAL C 3 82 ? 129.419 177.342 154.875 1.00 131.19 82 VAL C N 1
ATOM 6427 C CA . VAL C 3 82 ? 128.866 178.691 154.856 1.00 130.38 82 VAL C CA 1
ATOM 6428 C C . VAL C 3 82 ? 127.420 178.598 155.316 1.00 131.11 82 VAL C C 1
ATOM 6429 O O . VAL C 3 82 ? 126.598 177.941 154.665 1.00 134.40 82 VAL C O 1
ATOM 6433 N N . THR C 3 83 ? 127.105 179.257 156.425 1.00 136.30 83 THR C N 1
ATOM 6434 C CA . THR C 3 83 ? 125.795 179.160 157.052 1.00 136.24 83 THR C CA 1
ATOM 6435 C C . THR C 3 83 ? 125.102 180.512 157.001 1.00 136.58 83 THR C C 1
ATOM 6436 O O . THR C 3 83 ? 125.705 181.536 157.339 1.00 138.78 83 THR C O 1
ATOM 6440 N N . ARG C 3 84 ? 123.840 180.512 156.585 1.00 140.89 84 ARG C N 1
ATOM 6441 C CA . ARG C 3 84 ? 123.036 181.724 156.535 1.00 140.68 84 ARG C CA 1
ATOM 6442 C C . ARG C 3 84 ? 122.365 181.934 157.886 1.00 142.78 84 ARG C C 1
ATOM 6443 O O . ARG C 3 84 ? 121.584 181.086 158.333 1.00 145.04 84 ARG C O 1
ATOM 6451 N N . ASN C 3 85 ? 122.672 183.058 158.536 1.00 141.58 85 ASN C N 1
ATOM 6452 C CA . ASN C 3 85 ? 122.092 183.332 159.845 1.00 143.25 85 ASN C CA 1
ATOM 6453 C C . ASN C 3 85 ? 120.600 183.623 159.754 1.00 146.37 85 ASN C C 1
ATOM 6454 O O . ASN C 3 85 ? 119.847 183.284 160.673 1.00 146.22 85 ASN C O 1
ATOM 6459 N N . GLY C 3 86 ? 120.157 184.246 158.668 1.00 151.14 86 GLY C N 1
ATOM 6460 C CA . GLY C 3 86 ? 118.749 184.533 158.482 1.00 148.13 86 GLY C CA 1
ATOM 6461 C C . GLY C 3 86 ? 118.429 186.011 158.541 1.00 148.89 86 GLY C C 1
ATOM 6462 O O . GLY C 3 86 ? 118.318 186.588 159.627 1.00 147.40 86 GLY C O 1
ATOM 6463 N N . ASN C 3 87 ? 118.278 186.632 157.372 1.00 155.49 87 ASN C N 1
ATOM 6464 C CA . ASN C 3 87 ? 117.944 188.045 157.209 1.00 155.47 87 ASN C CA 1
ATOM 6465 C C . ASN C 3 87 ? 118.888 188.976 157.959 1.00 155.71 87 ASN C C 1
ATOM 6466 O O . ASN C 3 87 ? 118.562 190.152 158.155 1.00 156.36 87 ASN C O 1
ATOM 6471 N N . SER C 3 88 ? 120.052 188.490 158.384 1.00 150.96 88 SER C N 1
ATOM 6472 C CA . SER C 3 88 ? 121.025 189.320 159.081 1.00 151.10 88 SER C CA 1
ATOM 6473 C C . SER C 3 88 ? 122.445 189.180 158.562 1.00 153.32 88 SER C C 1
ATOM 6474 O O . SER C 3 88 ? 123.244 190.101 158.767 1.00 152.03 88 SER C O 1
ATOM 6477 N N . GLY C 3 89 ? 122.788 188.086 157.906 1.00 145.25 89 GLY C N 1
ATOM 6478 C CA . GLY C 3 89 ? 124.122 187.901 157.382 1.00 140.52 89 GLY C CA 1
ATOM 6479 C C . GLY C 3 89 ? 124.442 186.425 157.262 1.00 142.09 89 GLY C C 1
ATOM 6480 O O . GLY C 3 89 ? 123.574 185.569 157.397 1.00 144.74 89 GLY C O 1
ATOM 6481 N N . ILE C 3 90 ? 125.720 186.150 157.004 1.00 133.59 90 ILE C N 1
ATOM 6482 C CA . ILE C 3 90 ? 126.221 184.793 156.845 1.00 131.68 90 ILE C CA 1
ATOM 6483 C C . ILE C 3 90 ? 127.441 184.615 157.736 1.00 131.27 90 ILE C C 1
ATOM 6484 O O . ILE C 3 90 ? 128.043 185.580 158.208 1.00 133.57 90 ILE C O 1
ATOM 6489 N N . THR C 3 91 ? 127.798 183.354 157.968 1.00 127.24 91 THR C N 1
ATOM 6490 C CA . THR C 3 91 ? 128.977 183.020 158.750 1.00 127.02 91 THR C CA 1
ATOM 6491 C C . THR C 3 91 ? 129.726 181.879 158.081 1.00 127.73 91 THR C C 1
ATOM 6492 O O . THR C 3 91 ? 129.114 180.926 157.591 1.00 126.64 91 THR C O 1
ATOM 6496 N N . LEU C 3 92 ? 131.051 181.983 158.060 1.00 122.79 92 LEU C N 1
ATOM 6497 C CA . LEU C 3 92 ? 131.915 180.975 157.464 1.00 118.07 92 LEU C CA 1
ATOM 6498 C C . LEU C 3 92 ? 132.697 180.269 158.559 1.00 119.57 92 LEU C C 1
ATOM 6499 O O . LEU C 3 92 ? 133.360 180.921 159.372 1.00 122.19 92 LEU C O 1
ATOM 6504 N N . ARG C 3 93 ? 132.626 178.944 158.574 1.00 121.23 93 ARG C N 1
ATOM 6505 C CA . ARG C 3 93 ? 133.373 178.126 159.514 1.00 118.98 93 ARG C CA 1
ATOM 6506 C C . ARG C 3 93 ? 134.435 177.339 158.763 1.00 120.70 93 ARG C C 1
ATOM 6507 O O . ARG C 3 93 ? 134.186 176.837 157.664 1.00 127.20 93 ARG C O 1
ATOM 6515 N N . GLY C 3 94 ? 135.618 177.239 159.356 1.00 108.18 94 GLY C N 1
ATOM 6516 C CA . GLY C 3 94 ? 136.714 176.570 158.692 1.00 109.32 94 GLY C CA 1
ATOM 6517 C C . GLY C 3 94 ? 137.399 175.517 159.532 1.00 110.39 94 GLY C C 1
ATOM 6518 O O . GLY C 3 94 ? 136.918 175.153 160.608 1.00 115.96 94 GLY C O 1
ATOM 6519 N N . ASP C 3 95 ? 138.527 175.016 159.040 1.00 109.92 95 ASP C N 1
ATOM 6520 C CA . ASP C 3 95 ? 139.312 174.021 159.752 1.00 107.77 95 ASP C CA 1
ATOM 6521 C C . ASP C 3 95 ? 140.741 174.097 159.246 1.00 109.38 95 ASP C C 1
ATOM 6522 O O . ASP C 3 95 ? 141.005 174.631 158.167 1.00 116.17 95 ASP C O 1
ATOM 6527 N N . ASP C 3 96 ? 141.662 173.564 160.036 1.00 110.25 96 ASP C N 1
ATOM 6528 C CA . ASP C 3 96 ? 143.056 173.487 159.636 1.00 108.81 96 ASP C CA 1
ATOM 6529 C C . ASP C 3 96 ? 143.376 172.091 159.119 1.00 112.00 96 ASP C C 1
ATOM 6530 O O . ASP C 3 96 ? 142.585 171.155 159.243 1.00 118.37 96 ASP C O 1
ATOM 6535 N N . ALA C 3 97 ? 144.562 171.962 158.523 1.00 103.09 97 ALA C N 1
ATOM 6536 C CA . ALA C 3 97 ? 144.952 170.694 157.919 1.00 103.38 97 ALA C CA 1
ATOM 6537 C C . ALA C 3 97 ? 145.029 169.583 158.955 1.00 107.49 97 ALA C C 1
ATOM 6538 O O . ALA C 3 97 ? 144.563 168.465 158.716 1.00 109.67 97 ALA C O 1
ATOM 6540 N N . TYR C 3 98 ? 145.609 169.872 160.116 1.00 107.66 98 TYR C N 1
ATOM 6541 C CA . TYR C 3 98 ? 145.829 168.861 161.139 1.00 106.72 98 TYR C CA 1
ATOM 6542 C C . TYR C 3 98 ? 144.773 168.869 162.234 1.00 113.17 98 TYR C C 1
ATOM 6543 O O . TYR C 3 98 ? 144.749 167.944 163.051 1.00 121.32 98 TYR C O 1
ATOM 6552 N N . GLY C 3 99 ? 143.904 169.875 162.271 1.00 111.09 99 GLY C N 1
ATOM 6553 C CA . GLY C 3 99 ? 142.815 169.884 163.227 1.00 105.61 99 GLY C CA 1
ATOM 6554 C C . GLY C 3 99 ? 143.243 169.947 164.672 1.00 107.69 99 GLY C C 1
ATOM 6555 O O . GLY C 3 99 ? 142.448 169.628 165.558 1.00 110.55 99 GLY C O 1
ATOM 6556 N N . ALA C 3 100 ? 144.482 170.352 164.940 1.00 102.74 100 ALA C N 1
ATOM 6557 C CA . ALA C 3 100 ? 144.995 170.412 166.297 1.00 104.78 100 ALA C CA 1
ATOM 6558 C C . ALA C 3 100 ? 145.312 171.820 166.771 1.00 108.21 100 ALA C C 1
ATOM 6559 O O . ALA C 3 100 ? 145.505 172.015 167.975 1.00 110.70 100 ALA C O 1
ATOM 6561 N N . TYR C 3 101 ? 145.364 172.800 165.875 1.00 107.86 101 TYR C N 1
ATOM 6562 C CA . TYR C 3 101 ? 145.747 174.159 166.218 1.00 105.30 101 TYR C CA 1
ATOM 6563 C C . TYR C 3 101 ? 144.589 175.112 165.963 1.00 108.31 101 TYR C C 1
ATOM 6564 O O . TYR C 3 101 ? 143.611 174.775 165.293 1.00 112.44 101 TYR C O 1
ATOM 6573 N N . SER C 3 102 ? 144.712 176.315 166.514 1.00 116.34 102 SER C N 1
ATOM 6574 C CA . SER C 3 102 ? 143.696 177.346 166.392 1.00 117.88 102 SER C CA 1
ATOM 6575 C C . SER C 3 102 ? 144.322 178.630 165.868 1.00 117.66 102 SER C C 1
ATOM 6576 O O . SER C 3 102 ? 145.493 178.920 166.126 1.00 118.90 102 SER C O 1
ATOM 6579 N N . GLY C 3 103 ? 143.529 179.398 165.131 1.00 107.14 103 GLY C N 1
ATOM 6580 C CA . GLY C 3 103 ? 144.003 180.656 164.584 1.00 106.98 103 GLY C CA 1
ATOM 6581 C C . GLY C 3 103 ? 142.856 181.426 163.976 1.00 111.03 103 GLY C C 1
ATOM 6582 O O . GLY C 3 103 ? 141.721 180.946 163.905 1.00 113.89 103 GLY C O 1
ATOM 6583 N N . LEU C 3 104 ? 143.170 182.641 163.537 1.00 110.57 104 LEU C N 1
ATOM 6584 C CA . LEU C 3 104 ? 142.194 183.523 162.897 1.00 111.49 104 LEU C CA 1
ATOM 6585 C C . LEU C 3 104 ? 142.609 183.751 161.452 1.00 116.27 104 LEU C C 1
ATOM 6586 O O . LEU C 3 104 ? 143.480 184.595 161.179 1.00 118.50 104 LEU C O 1
ATOM 6591 N N . PRO C 3 105 ? 142.022 183.038 160.499 1.00 113.89 105 PRO C N 1
ATOM 6592 C CA . PRO C 3 105 ? 142.438 183.179 159.104 1.00 109.80 105 PRO C CA 1
ATOM 6593 C C . PRO C 3 105 ? 141.775 184.367 158.429 1.00 111.92 105 PRO C C 1
ATOM 6594 O O . PRO C 3 105 ? 140.730 184.862 158.852 1.00 108.45 105 PRO C O 1
ATOM 6598 N N . GLN C 3 106 ? 142.409 184.817 157.352 1.00 121.89 106 GLN C N 1
ATOM 6599 C CA . GLN C 3 106 ? 141.904 185.917 156.541 1.00 118.83 106 GLN C CA 1
ATOM 6600 C C . GLN C 3 106 ? 141.236 185.345 155.299 1.00 118.00 106 GLN C C 1
ATOM 6601 O O . GLN C 3 106 ? 141.880 184.645 154.511 1.00 120.69 106 GLN C O 1
ATOM 6607 N N . TRP C 3 107 ? 139.955 185.647 155.124 1.00 107.18 107 TRP C N 1
ATOM 6608 C CA . TRP C 3 107 ? 139.177 185.142 154.006 1.00 110.15 107 TRP C CA 1
ATOM 6609 C C . TRP C 3 107 ? 138.524 186.307 153.281 1.00 115.21 107 TRP C C 1
ATOM 6610 O O . TRP C 3 107 ? 138.203 187.331 153.887 1.00 121.34 107 TRP C O 1
ATOM 6621 N N . ALA C 3 108 ? 138.336 186.145 151.975 1.00 107.32 108 ALA C N 1
ATOM 6622 C CA . ALA C 3 108 ? 137.757 187.190 151.148 1.00 104.66 108 ALA C CA 1
ATOM 6623 C C . ALA C 3 108 ? 136.746 186.577 150.193 1.00 102.21 108 ALA C C 1
ATOM 6624 O O . ALA C 3 108 ? 136.798 185.387 149.881 1.00 109.17 108 ALA C O 1
ATOM 6626 N N . GLY C 3 109 ? 135.823 187.409 149.731 1.00 104.74 109 GLY C N 1
ATOM 6627 C CA . GLY C 3 109 ? 134.798 186.940 148.823 1.00 109.70 109 GLY C CA 1
ATOM 6628 C C . GLY C 3 109 ? 133.801 188.037 148.526 1.00 114.87 109 GLY C C 1
ATOM 6629 O O . GLY C 3 109 ? 133.987 189.193 148.910 1.00 118.61 109 GLY C O 1
ATOM 6630 N N . VAL C 3 110 ? 132.739 187.657 147.823 1.00 113.06 110 VAL C N 1
ATOM 6631 C CA . VAL C 3 110 ? 131.655 188.563 147.464 1.00 107.55 110 VAL C CA 1
ATOM 6632 C C . VAL C 3 110 ? 130.338 187.872 147.779 1.00 109.92 110 VAL C C 1
ATOM 6633 O O . VAL C 3 110 ? 130.156 186.696 147.446 1.00 117.42 110 VAL C O 1
ATOM 6637 N N . ILE C 3 111 ? 129.425 188.593 148.423 1.00 115.46 111 ILE C N 1
ATOM 6638 C CA . ILE C 3 111 ? 128.111 188.070 148.773 1.00 116.50 111 ILE C CA 1
ATOM 6639 C C . ILE C 3 111 ? 127.088 188.630 147.797 1.00 118.36 111 ILE C C 1
ATOM 6640 O O . ILE C 3 111 ? 127.035 189.843 147.569 1.00 123.88 111 ILE C O 1
ATOM 6645 N N . MET C 3 112 ? 126.280 187.746 147.216 1.00 127.54 112 MET C N 1
ATOM 6646 C CA . MET C 3 112 ? 125.247 188.132 146.269 1.00 124.85 112 MET C CA 1
ATOM 6647 C C . MET C 3 112 ? 123.944 187.434 146.622 1.00 126.36 112 MET C C 1
ATOM 6648 O O . MET C 3 112 ? 123.941 186.354 147.217 1.00 131.54 112 MET C O 1
ATOM 6653 N N . GLU C 3 113 ? 122.835 188.062 146.248 1.00 144.19 113 GLU C N 1
ATOM 6654 C CA . GLU C 3 113 ? 121.501 187.550 146.526 1.00 144.91 113 GLU C CA 1
ATOM 6655 C C . GLU C 3 113 ? 120.737 187.389 145.222 1.00 148.16 113 GLU C C 1
ATOM 6656 O O . GLU C 3 113 ? 120.816 188.245 144.337 1.00 150.61 113 GLU C O 1
ATOM 6662 N N . VAL C 3 114 ? 119.991 186.288 145.108 1.00 157.31 114 VAL C N 1
ATOM 6663 C CA . VAL C 3 114 ? 119.266 186.014 143.873 1.00 158.47 114 VAL C CA 1
ATOM 6664 C C . VAL C 3 114 ? 118.007 186.864 143.739 1.00 159.06 114 VAL C C 1
ATOM 6665 O O . VAL C 3 114 ? 117.459 186.971 142.635 1.00 159.61 114 VAL C O 1
ATOM 6669 N N . LEU C 3 115 ? 117.533 187.472 144.821 1.00 152.30 115 LEU C N 1
ATOM 6670 C CA . LEU C 3 115 ? 116.433 188.429 144.746 1.00 152.03 115 LEU C CA 1
ATOM 6671 C C . LEU C 3 115 ? 116.871 189.794 145.262 1.00 151.12 115 LEU C C 1
ATOM 6672 O O . LEU C 3 115 ? 116.173 190.422 146.057 1.00 150.84 115 LEU C O 1
ATOM 6677 N N . ALA C 3 139 ? 120.312 196.046 145.177 1.00 178.49 139 ALA C N 1
ATOM 6678 C CA . ALA C 3 139 ? 119.715 196.280 143.867 1.00 179.09 139 ALA C CA 1
ATOM 6679 C C . ALA C 3 139 ? 120.791 196.432 142.797 1.00 179.79 139 ALA C C 1
ATOM 6680 O O . ALA C 3 139 ? 120.554 196.146 141.623 1.00 177.62 139 ALA C O 1
ATOM 6682 N N . LYS C 3 140 ? 121.971 196.889 143.207 1.00 169.34 140 LYS C N 1
ATOM 6683 C CA . LYS C 3 140 ? 123.083 197.022 142.277 1.00 166.03 140 LYS C C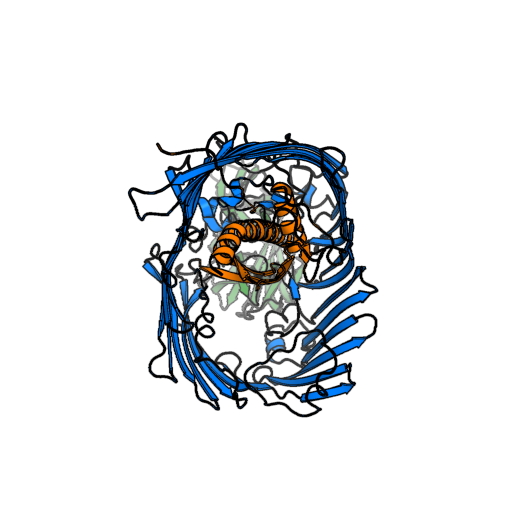A 1
ATOM 6684 C C . LYS C 3 140 ? 123.543 195.649 141.808 1.00 165.45 140 LYS C C 1
ATOM 6685 O O . LYS C 3 140 ? 123.545 194.681 142.573 1.00 166.80 140 LYS C O 1
ATOM 6691 N N . LEU C 3 141 ? 123.938 195.567 140.541 1.00 160.55 141 LEU C N 1
ATOM 6692 C CA . LEU C 3 141 ? 124.288 194.303 139.915 1.00 162.67 141 LEU C CA 1
ATOM 6693 C C . LEU C 3 141 ? 125.686 194.373 139.317 1.00 161.18 141 LEU C C 1
ATOM 6694 O O . LEU C 3 141 ? 126.142 195.433 138.879 1.00 159.66 141 LEU C O 1
ATOM 6699 N N . MET C 3 142 ? 126.365 193.229 139.314 1.00 150.09 142 MET C N 1
ATOM 6700 C CA . MET C 3 142 ? 127.711 193.137 138.771 1.00 148.88 142 MET C CA 1
ATOM 6701 C C . MET C 3 142 ? 127.670 193.107 137.249 1.00 147.54 142 MET C C 1
ATOM 6702 O O . MET C 3 142 ? 126.766 192.520 136.650 1.00 147.01 142 MET C O 1
ATOM 6707 N N . THR C 3 143 ? 128.661 193.740 136.626 1.00 142.62 143 THR C N 1
ATOM 6708 C CA . THR C 3 143 ? 128.722 193.853 135.178 1.00 144.04 143 THR C CA 1
ATOM 6709 C C . THR C 3 143 ? 130.121 193.506 134.687 1.00 144.15 143 THR C C 1
ATOM 6710 O O . THR C 3 143 ? 131.103 193.597 135.426 1.00 143.73 143 THR C O 1
ATOM 6714 N N . CYS C 3 144 ? 130.196 193.104 133.422 1.00 136.70 144 CYS C N 1
ATOM 6715 C CA . CYS C 3 144 ? 131.467 192.757 132.789 1.00 134.98 144 CYS C CA 1
ATOM 6716 C C . CYS C 3 144 ? 132.225 194.038 132.479 1.00 135.34 144 CYS C C 1
ATOM 6717 O O . CYS C 3 144 ? 131.891 194.763 131.541 1.00 136.67 144 CYS C O 1
ATOM 6720 N N . ARG C 3 145 ? 133.252 194.328 133.274 1.00 138.24 145 ARG C N 1
ATOM 6721 C CA . ARG C 3 145 ? 134.048 195.535 133.101 1.00 141.71 145 ARG C CA 1
ATOM 6722 C C . ARG C 3 145 ? 135.425 195.251 132.521 1.00 141.42 145 ARG C C 1
ATOM 6723 O O . ARG C 3 145 ? 136.263 196.155 132.470 1.00 144.51 145 ARG C O 1
ATOM 6731 N N . TYR C 3 146 ? 135.676 194.020 132.084 1.00 130.30 146 TYR C N 1
ATOM 6732 C CA . TYR C 3 146 ? 136.929 193.674 131.426 1.00 129.86 146 TYR C CA 1
ATOM 6733 C C . TYR C 3 146 ? 136.740 192.354 130.700 1.00 130.62 146 TYR C C 1
ATOM 6734 O O . TYR C 3 146 ? 136.203 191.404 131.275 1.00 133.51 146 TYR C O 1
ATOM 6743 N N . ALA C 3 147 ? 137.178 192.298 129.447 1.00 124.10 147 ALA C N 1
ATOM 6744 C CA . ALA C 3 147 ? 137.069 191.073 128.661 1.00 121.56 147 ALA C CA 1
ATOM 6745 C C . ALA C 3 147 ? 138.121 191.136 127.565 1.00 126.76 147 ALA C C 1
ATOM 6746 O O . ALA C 3 147 ? 137.984 191.922 126.624 1.00 132.00 147 ALA C O 1
ATOM 6748 N N . LYS C 3 148 ? 139.164 190.321 127.692 1.00 134.55 148 LYS C N 1
ATOM 6749 C CA . LYS C 3 148 ? 140.245 190.318 126.719 1.00 132.50 148 LYS C CA 1
ATOM 6750 C C . LYS C 3 148 ? 140.985 188.995 126.812 1.00 130.37 148 LYS C C 1
ATOM 6751 O O . LYS C 3 148 ? 140.907 188.288 127.818 1.00 135.16 148 LYS C O 1
ATOM 6757 N N . ARG C 3 149 ? 141.706 188.671 125.745 1.00 131.73 149 ARG C N 1
ATOM 6758 C CA . ARG C 3 149 ? 142.587 187.514 125.713 1.00 133.24 149 ARG C CA 1
ATOM 6759 C C . ARG C 3 149 ? 144.011 187.994 125.959 1.00 136.81 149 ARG C C 1
ATOM 6760 O O . ARG C 3 149 ? 144.563 188.748 125.151 1.00 135.73 149 ARG C O 1
ATOM 6768 N N . VAL C 3 150 ? 144.597 187.567 127.073 1.00 136.55 150 VAL C N 1
ATOM 6769 C CA . VAL C 3 150 ? 145.905 188.063 127.482 1.00 133.88 150 VAL C CA 1
ATOM 6770 C C . VAL C 3 150 ? 146.912 186.924 127.506 1.00 134.96 150 VAL C C 1
ATOM 6771 O O . VAL C 3 150 ? 146.565 185.764 127.260 1.00 135.51 150 VAL C O 1
ATOM 6775 N N . ARG C 3 151 ? 148.167 187.255 127.796 1.00 126.04 151 ARG C N 1
ATOM 6776 C CA . ARG C 3 151 ? 149.241 186.278 127.952 1.00 123.56 151 ARG C CA 1
ATOM 6777 C C . ARG C 3 151 ? 149.887 186.545 129.306 1.00 124.08 151 ARG C C 1
ATOM 6778 O O . ARG C 3 151 ? 150.687 187.472 129.447 1.00 126.84 151 ARG C O 1
ATOM 6786 N N . VAL C 3 152 ? 149.531 185.743 130.301 1.00 119.47 152 VAL C N 1
ATOM 6787 C CA . VAL C 3 152 ? 150.069 185.919 131.643 1.00 119.52 152 VAL C CA 1
ATOM 6788 C C . VAL C 3 152 ? 151.435 185.257 131.717 1.00 123.28 152 VAL C C 1
ATOM 6789 O O . VAL C 3 152 ? 151.583 184.071 131.403 1.00 122.51 152 VAL C O 1
ATOM 6793 N N . ASN C 3 153 ? 152.437 186.023 132.129 1.00 126.35 153 ASN C N 1
ATOM 6794 C CA . ASN C 3 153 ? 153.817 185.555 132.217 1.00 121.90 153 ASN C CA 1
ATOM 6795 C C . ASN C 3 153 ? 154.170 185.416 133.693 1.00 127.02 153 ASN C C 1
ATOM 6796 O O . ASN C 3 153 ? 154.681 186.347 134.315 1.00 132.14 153 ASN C O 1
ATOM 6801 N N . GLY C 3 154 ? 153.894 184.243 134.253 1.00 115.95 154 GLY C N 1
ATOM 6802 C CA . GLY C 3 154 ? 154.219 183.980 135.639 1.00 112.66 154 GLY C CA 1
ATOM 6803 C C . GLY C 3 154 ? 153.258 184.620 136.616 1.00 113.58 154 GLY C C 1
ATOM 6804 O O . GLY C 3 154 ? 152.629 183.926 137.418 1.00 119.32 154 GLY C O 1
ATOM 6805 N N . SER C 3 155 ? 153.140 185.944 136.567 1.00 117.19 155 SER C N 1
ATOM 6806 C CA . SER C 3 155 ? 152.250 186.665 137.465 1.00 115.80 155 SER C CA 1
ATOM 6807 C C . SER C 3 155 ? 151.829 187.970 136.812 1.00 124.51 155 SER C C 1
ATOM 6808 O O . SER C 3 155 ? 152.673 188.706 136.296 1.00 129.36 155 SER C O 1
ATOM 6811 N N . MET C 3 156 ? 150.529 188.254 136.841 1.00 127.71 156 MET C N 1
ATOM 6812 C CA . MET C 3 156 ? 149.975 189.465 136.251 1.00 122.49 156 MET C CA 1
ATOM 6813 C C . MET C 3 156 ? 149.028 190.116 137.245 1.00 121.93 156 MET C C 1
ATOM 6814 O O . MET C 3 156 ? 148.195 189.435 137.848 1.00 125.93 156 MET C O 1
ATOM 6819 N N . ALA C 3 157 ? 149.161 191.426 137.418 1.00 126.90 157 ALA C N 1
ATOM 6820 C CA . ALA C 3 157 ? 148.259 192.157 138.294 1.00 126.42 157 ALA C CA 1
ATOM 6821 C C . ALA C 3 157 ? 146.904 192.344 137.626 1.00 128.90 157 ALA C C 1
ATOM 6822 O O . ALA C 3 157 ? 146.791 192.381 136.399 1.00 133.17 157 ALA C O 1
ATOM 6824 N N . LEU C 3 158 ? 145.871 192.466 138.444 1.00 125.49 158 LEU C N 1
ATOM 6825 C CA . LEU C 3 158 ? 144.518 192.614 137.922 1.00 126.43 158 LEU C CA 1
ATOM 6826 C C . LEU C 3 158 ? 144.360 193.976 137.260 1.00 125.37 158 LEU C C 1
ATOM 6827 O O . LEU C 3 158 ? 144.593 195.000 137.914 1.00 122.85 158 LEU C O 1
ATOM 6832 N N . PRO C 3 159 ? 143.982 194.042 135.980 1.00 128.39 159 PRO C N 1
ATOM 6833 C CA . PRO C 3 159 ? 143.753 195.357 135.360 1.00 127.91 159 PRO C CA 1
ATOM 6834 C C . PRO C 3 159 ? 142.677 196.167 136.058 1.00 129.36 159 PRO C C 1
ATOM 6835 O O . PRO C 3 159 ? 142.797 197.394 136.160 1.00 131.64 159 PRO C O 1
ATOM 6839 N N . VAL C 3 160 ? 141.624 195.513 136.542 1.00 131.99 160 VAL C N 1
ATOM 6840 C CA . VAL C 3 160 ? 140.558 196.171 137.283 1.00 131.09 160 VAL C CA 1
ATOM 6841 C C . VAL C 3 160 ? 140.135 195.261 138.426 1.00 132.08 160 VAL C C 1
ATOM 6842 O O . VAL C 3 160 ? 140.051 194.039 138.271 1.00 138.81 160 VAL C O 1
ATOM 6846 N N . SER C 3 161 ? 139.871 195.862 139.581 1.00 127.41 161 SER C N 1
ATOM 6847 C CA . SER C 3 161 ? 139.473 195.086 140.745 1.00 129.80 161 SER C CA 1
ATOM 6848 C C . SER C 3 161 ? 138.111 194.441 140.522 1.00 131.37 161 SER C C 1
ATOM 6849 O O . SER C 3 161 ? 137.188 195.055 139.982 1.00 129.88 161 SER C O 1
ATOM 6852 N N . GLY C 3 162 ? 137.994 193.194 140.943 1.00 129.37 162 GLY C N 1
ATOM 6853 C CA . GLY C 3 162 ? 136.760 192.455 140.795 1.00 127.33 162 GLY C CA 1
ATOM 6854 C C . GLY C 3 162 ? 137.008 190.966 140.925 1.00 128.83 162 GLY C C 1
ATOM 6855 O O . GLY C 3 162 ? 138.047 190.530 141.410 1.00 129.50 162 GLY C O 1
ATOM 6856 N N . VAL C 3 163 ? 136.022 190.197 140.480 1.00 116.07 163 VAL C N 1
ATOM 6857 C CA . VAL C 3 163 ? 136.077 188.739 140.530 1.00 113.09 163 VAL C CA 1
ATOM 6858 C C . VAL C 3 163 ? 136.484 188.238 139.147 1.00 113.00 163 VAL C C 1
ATOM 6859 O O . VAL C 3 163 ? 135.742 188.465 138.181 1.00 115.11 163 VAL C O 1
ATOM 6863 N N . PRO C 3 164 ? 137.627 187.570 139.005 1.00 104.59 164 PRO C N 1
ATOM 6864 C CA . PRO C 3 164 ? 138.078 187.137 137.679 1.00 103.14 164 PRO C CA 1
ATOM 6865 C C . PRO C 3 164 ? 137.597 185.747 137.295 1.00 103.37 164 PRO C C 1
ATOM 6866 O O . PRO C 3 164 ? 137.556 184.821 138.106 1.00 109.77 164 PRO C O 1
ATOM 6870 N N . PHE C 3 165 ? 137.231 185.612 136.023 1.00 104.74 165 PHE C N 1
ATOM 6871 C CA . PHE C 3 165 ? 136.875 184.338 135.416 1.00 102.75 165 PHE C CA 1
ATOM 6872 C C . PHE C 3 165 ? 137.737 184.147 134.179 1.00 105.63 165 PHE C C 1
ATOM 6873 O O . PHE C 3 165 ? 138.032 185.114 133.474 1.00 118.02 165 PHE C O 1
ATOM 6881 N N . ALA C 3 166 ? 138.142 182.908 133.914 1.00 99.38 166 ALA C N 1
ATOM 6882 C CA . ALA C 3 166 ? 139.056 182.673 132.805 1.00 102.25 166 ALA C CA 1
ATOM 6883 C C . ALA C 3 166 ? 138.934 181.238 132.323 1.00 107.94 166 ALA C C 1
ATOM 6884 O O . ALA C 3 166 ? 138.374 180.377 133.004 1.00 118.35 166 ALA C O 1
ATOM 6886 N N . ARG C 3 167 ? 139.465 180.999 131.127 1.00 113.84 167 ARG C N 1
ATOM 6887 C CA . ARG C 3 167 ? 139.567 179.662 130.563 1.00 114.51 167 ARG C CA 1
ATOM 6888 C C . ARG C 3 167 ? 140.823 179.600 129.706 1.00 118.57 167 ARG C C 1
ATOM 6889 O O . ARG C 3 167 ? 141.198 180.591 129.075 1.00 120.82 167 ARG C O 1
ATOM 6897 N N . TRP C 3 168 ? 141.476 178.444 129.704 1.00 108.82 168 TRP C N 1
ATOM 6898 C CA . TRP C 3 168 ? 142.704 178.255 128.944 1.00 102.56 168 TRP C CA 1
ATOM 6899 C C . TRP C 3 168 ? 142.748 176.809 128.461 1.00 108.67 168 TRP C C 1
ATOM 6900 O O . TRP C 3 168 ? 141.768 176.069 128.580 1.00 113.31 168 TRP C O 1
ATOM 6911 N N . ASP C 3 169 ? 143.886 176.406 127.897 1.00 127.38 169 ASP C N 1
ATOM 6912 C CA . ASP C 3 169 ? 143.994 175.065 127.330 1.00 129.03 169 ASP C CA 1
ATOM 6913 C C . ASP C 3 169 ? 145.280 174.327 127.667 1.00 128.31 169 ASP C C 1
ATOM 6914 O O . ASP C 3 169 ? 145.367 173.136 127.358 1.00 131.49 169 ASP C O 1
ATOM 6919 N N . ASP C 3 170 ? 146.275 174.967 128.272 1.00 123.01 170 ASP C N 1
ATOM 6920 C CA . ASP C 3 170 ? 147.528 174.284 128.563 1.00 123.74 170 ASP C CA 1
ATOM 6921 C C . ASP C 3 170 ? 147.326 173.243 129.655 1.00 126.93 170 ASP C C 1
ATOM 6922 O O . ASP C 3 170 ? 146.741 173.531 130.702 1.00 128.12 170 ASP C O 1
ATOM 6927 N N . GLY C 3 171 ? 147.815 172.032 129.410 1.00 113.08 171 GLY C N 1
ATOM 6928 C CA . GLY C 3 171 ? 147.714 170.941 130.353 1.00 109.71 171 GLY C CA 1
ATOM 6929 C C . GLY C 3 171 ? 148.910 170.755 131.259 1.00 112.96 171 GLY C C 1
ATOM 6930 O O . GLY C 3 171 ? 148.968 169.751 131.979 1.00 112.84 171 GLY C O 1
ATOM 6931 N N . ASN C 3 172 ? 149.866 171.681 131.253 1.00 118.46 172 ASN C N 1
ATOM 6932 C CA . ASN C 3 172 ? 151.066 171.563 132.065 1.00 114.93 172 ASN C CA 1
ATOM 6933 C C . ASN C 3 172 ? 151.226 172.685 133.077 1.00 115.57 172 ASN C C 1
ATOM 6934 O O . ASN C 3 172 ? 152.235 172.715 133.788 1.00 113.60 172 ASN C O 1
ATOM 6939 N N . VAL C 3 173 ? 150.271 173.607 133.165 1.00 114.23 173 VAL C N 1
ATOM 6940 C CA . VAL C 3 173 ? 150.367 174.743 134.068 1.00 110.61 173 VAL C CA 1
ATOM 6941 C C . VAL C 3 173 ? 149.135 174.772 134.960 1.00 108.74 173 VAL C C 1
ATOM 6942 O O . VAL C 3 173 ? 148.108 174.155 134.669 1.00 110.64 173 VAL C O 1
ATOM 6946 N N . SER C 3 174 ? 149.256 175.498 136.067 1.00 88.89 174 SER C N 1
ATOM 6947 C CA . SER C 3 174 ? 148.161 175.702 137.001 1.00 90.39 174 SER C CA 1
ATOM 6948 C C . SER C 3 174 ? 148.037 177.187 137.295 1.00 90.32 174 SER C C 1
ATOM 6949 O O . SER C 3 174 ? 149.044 177.892 137.391 1.00 98.80 174 SER C O 1
ATOM 6952 N N . VAL C 3 175 ? 146.803 177.658 137.442 1.00 84.22 175 VAL C N 1
ATOM 6953 C CA . VAL C 3 175 ? 146.511 179.077 137.599 1.00 82.25 175 VAL C CA 1
ATOM 6954 C C . VAL C 3 175 ? 145.826 179.295 138.939 1.00 82.60 175 VAL C C 1
ATOM 6955 O O . VAL C 3 175 ? 144.840 178.621 139.254 1.00 91.36 175 VAL C O 1
ATOM 6959 N N . GLY C 3 176 ? 146.351 180.235 139.724 1.00 92.37 176 GLY C N 1
ATOM 6960 C CA . GLY C 3 176 ? 145.764 180.621 140.985 1.00 89.69 176 GLY C CA 1
ATOM 6961 C C . GLY C 3 176 ? 145.449 182.107 141.015 1.00 90.02 176 GLY C C 1
ATOM 6962 O O . GLY C 3 176 ? 145.605 182.823 140.025 1.00 99.10 176 GLY C O 1
ATOM 6963 N N . PHE C 3 177 ? 144.996 182.557 142.183 1.00 95.80 177 PHE C N 1
ATOM 6964 C CA . PHE C 3 177 ? 144.611 183.956 142.359 1.00 93.62 177 PHE C CA 1
ATOM 6965 C C . PHE C 3 177 ? 144.758 184.292 143.839 1.00 103.90 177 PHE C C 1
ATOM 6966 O O . PHE C 3 177 ? 143.910 183.913 144.650 1.00 108.83 177 PHE C O 1
ATOM 6974 N N . ASP C 3 178 ? 145.832 185.006 144.181 1.00 117.72 178 ASP C N 1
ATOM 6975 C CA . ASP C 3 178 ? 146.114 185.314 145.576 1.00 121.84 178 ASP C CA 1
ATOM 6976 C C . ASP C 3 178 ? 145.216 186.406 146.136 1.00 122.99 178 ASP C C 1
ATOM 6977 O O . ASP C 3 178 ? 145.125 186.546 147.359 1.00 121.06 178 ASP C O 1
ATOM 6982 N N . GLY C 3 179 ? 144.559 187.179 145.279 1.00 122.14 179 GLY C N 1
ATOM 6983 C CA . GLY C 3 179 ? 143.706 188.255 145.736 1.00 117.58 179 GLY C CA 1
ATOM 6984 C C . GLY C 3 179 ? 143.886 189.516 144.921 1.00 123.12 179 GLY C C 1
ATOM 6985 O O . GLY C 3 179 ? 142.953 190.311 144.779 1.00 125.06 179 GLY C O 1
ATOM 6986 N N . GLY C 3 180 ? 145.085 189.711 144.380 1.00 125.78 180 GLY C N 1
ATOM 6987 C CA . GLY C 3 180 ? 145.355 190.872 143.558 1.00 122.91 180 GLY C CA 1
ATOM 6988 C C . GLY C 3 180 ? 146.075 190.553 142.265 1.00 126.59 180 GLY C C 1
ATOM 6989 O O . GLY C 3 180 ? 146.183 191.410 141.384 1.00 129.38 180 GLY C O 1
ATOM 6990 N N . SER C 3 181 ? 146.568 189.324 142.131 1.00 119.64 181 SER C N 1
ATOM 6991 C CA . SER C 3 181 ? 147.332 188.930 140.958 1.00 114.33 181 SER C CA 1
ATOM 6992 C C . SER C 3 181 ? 146.972 187.507 140.563 1.00 113.31 181 SER C C 1
ATOM 6993 O O . SER C 3 181 ? 146.484 186.718 141.374 1.00 121.12 181 SER C O 1
ATOM 6996 N N . ILE C 3 182 ? 147.219 187.191 139.297 1.00 102.77 182 ILE C N 1
ATOM 6997 C CA . ILE C 3 182 ? 147.023 185.852 138.757 1.00 103.74 182 ILE C CA 1
ATOM 6998 C C . ILE C 3 182 ? 148.373 185.157 138.723 1.00 106.98 182 ILE C C 1
ATOM 6999 O O . ILE C 3 182 ? 149.329 185.677 138.139 1.00 114.55 182 ILE C O 1
ATOM 7004 N N . ILE C 3 183 ? 148.459 183.985 139.343 1.00 95.42 183 ILE C N 1
ATOM 7005 C CA . ILE C 3 183 ? 149.714 183.255 139.481 1.00 93.79 183 ILE C CA 1
ATOM 7006 C C . ILE C 3 183 ? 149.660 182.031 138.583 1.00 91.76 183 ILE C C 1
ATOM 7007 O O . ILE C 3 183 ? 148.761 181.194 138.716 1.00 100.24 183 ILE C O 1
ATOM 7012 N N . VAL C 3 184 ? 150.626 181.920 137.675 1.00 95.97 184 VAL C N 1
ATOM 7013 C CA . VAL C 3 184 ? 150.750 180.782 136.773 1.00 92.56 184 VAL C CA 1
ATOM 7014 C C . VAL C 3 184 ? 152.071 180.090 137.069 1.00 95.73 184 VAL C C 1
ATOM 7015 O O . VAL C 3 184 ? 153.117 180.744 137.130 1.00 106.21 184 VAL C O 1
ATOM 7019 N N . ARG C 3 185 ? 152.023 178.775 137.258 1.00 91.27 185 ARG C N 1
ATOM 7020 C CA . ARG C 3 185 ? 153.198 177.994 137.608 1.00 89.11 185 ARG C CA 1
ATOM 7021 C C . ARG C 3 185 ? 153.273 176.756 136.727 1.00 93.04 185 ARG C C 1
ATOM 7022 O O . ARG C 3 185 ? 152.343 176.432 135.990 1.00 101.26 185 ARG C O 1
ATOM 7030 N N . ASN C 3 186 ? 154.406 176.064 136.811 1.00 99.04 186 ASN C N 1
ATOM 7031 C CA . ASN C 3 186 ? 154.625 174.821 136.081 1.00 97.35 186 ASN C CA 1
ATOM 7032 C C . ASN C 3 186 ? 154.226 173.662 136.985 1.00 105.41 186 ASN C C 1
ATOM 7033 O O . ASN C 3 186 ? 154.874 173.412 138.005 1.00 108.99 186 ASN C O 1
ATOM 7038 N N . ALA C 3 187 ? 153.159 172.957 136.615 1.00 106.34 187 ALA C N 1
ATOM 7039 C CA . ALA C 3 187 ? 152.617 171.895 137.451 1.00 102.31 187 ALA C CA 1
ATOM 7040 C C . ALA C 3 187 ? 153.231 170.532 137.173 1.00 109.53 187 ALA C C 1
ATOM 7041 O O . ALA C 3 187 ? 152.964 169.589 137.924 1.00 108.48 187 ALA C O 1
ATOM 7043 N N . SER C 3 188 ? 154.035 170.398 136.123 1.00 112.04 188 SER C N 1
ATOM 7044 C CA . SER C 3 188 ? 154.680 169.131 135.811 1.00 107.85 188 SER C CA 1
ATOM 7045 C C . SER C 3 188 ? 156.042 168.980 136.470 1.00 112.05 188 SER C C 1
ATOM 7046 O O . SER C 3 188 ? 156.634 167.899 136.394 1.00 113.92 188 SER C O 1
ATOM 7049 N N . TYR C 3 189 ? 156.546 170.025 137.117 1.00 114.79 189 TYR C N 1
ATOM 7050 C CA . TYR C 3 189 ? 157.875 170.014 137.716 1.00 108.73 189 TYR C CA 1
ATOM 7051 C C . TYR C 3 189 ? 157.755 169.590 139.175 1.00 115.16 189 TYR C C 1
ATOM 7052 O O . TYR C 3 189 ? 157.157 170.301 139.987 1.00 122.13 189 TYR C O 1
ATOM 7061 N N . GLY C 3 190 ? 158.312 168.429 139.503 1.00 108.89 190 GLY C N 1
ATOM 7062 C CA . GLY C 3 190 ? 158.274 167.922 140.860 1.00 108.89 190 GLY C CA 1
ATOM 7063 C C . GLY C 3 190 ? 159.486 168.291 141.689 1.00 110.93 190 GLY C C 1
ATOM 7064 O O . GLY C 3 190 ? 160.314 167.431 141.997 1.00 114.33 190 GLY C O 1
ATOM 7065 N N . GLY C 3 191 ? 159.607 169.563 142.054 1.00 112.16 191 GLY C N 1
ATOM 7066 C CA . GLY C 3 191 ? 160.741 170.011 142.836 1.00 105.74 191 GLY C CA 1
ATOM 7067 C C . GLY C 3 191 ? 160.374 171.055 143.868 1.00 110.04 191 GLY C C 1
ATOM 7068 O O . GLY C 3 191 ? 159.191 171.321 144.091 1.00 116.63 191 GLY C O 1
ATOM 7069 N N . ILE C 3 192 ? 161.380 171.658 144.503 1.00 102.78 192 ILE C N 1
ATOM 7070 C CA . ILE C 3 192 ? 161.156 172.646 145.551 1.00 100.49 192 ILE C CA 1
ATOM 7071 C C . ILE C 3 192 ? 161.314 174.072 145.035 1.00 106.06 192 ILE C C 1
ATOM 7072 O O . ILE C 3 192 ? 161.285 175.017 145.826 1.00 106.88 192 ILE C O 1
ATOM 7077 N N . ASP C 3 193 ? 161.476 174.250 143.731 1.00 116.11 193 ASP C N 1
ATOM 7078 C CA . ASP C 3 193 ? 161.688 175.563 143.145 1.00 111.48 193 ASP C CA 1
ATOM 7079 C C . ASP C 3 193 ? 160.360 176.185 142.738 1.00 112.88 193 ASP C C 1
ATOM 7080 O O . ASP C 3 193 ? 159.387 175.487 142.448 1.00 118.64 193 ASP C O 1
ATOM 7085 N N . ASP C 3 194 ? 160.331 177.518 142.724 1.00 102.84 194 ASP C N 1
ATOM 7086 C CA . ASP C 3 194 ? 159.147 178.271 142.315 1.00 100.00 194 ASP C CA 1
ATOM 7087 C C . ASP C 3 194 ? 159.251 178.555 140.820 1.00 106.13 194 ASP C C 1
ATOM 7088 O O . ASP C 3 194 ? 159.557 179.664 140.381 1.00 111.73 194 ASP C O 1
ATOM 7093 N N . VAL C 3 195 ? 158.981 177.524 140.027 1.00 100.58 195 VAL C N 1
ATOM 7094 C CA . VAL C 3 195 ? 159.115 177.617 138.578 1.00 96.42 195 VAL C CA 1
ATOM 7095 C C . VAL C 3 195 ? 157.836 178.208 138.000 1.00 96.70 195 VAL C C 1
ATOM 7096 O O . VAL C 3 195 ? 156.749 177.651 138.177 1.00 104.49 195 VAL C O 1
ATOM 7100 N N . ALA C 3 196 ? 157.966 179.332 137.305 1.00 91.82 196 ALA C N 1
ATOM 7101 C CA . ALA C 3 196 ? 156.835 179.994 136.679 1.00 92.24 196 ALA C CA 1
ATOM 7102 C C . ALA C 3 196 ? 156.589 179.431 135.283 1.00 98.14 196 ALA C C 1
ATOM 7103 O O . ALA C 3 196 ? 157.360 178.624 134.762 1.00 106.98 196 ALA C O 1
ATOM 7105 N N . ALA C 3 197 ? 155.493 179.869 134.673 1.00 106.37 197 ALA C N 1
ATOM 7106 C CA . ALA C 3 197 ? 155.123 179.424 133.337 1.00 106.37 197 ALA C CA 1
ATOM 7107 C C . ALA C 3 197 ? 154.242 180.491 132.700 1.00 112.17 197 ALA C C 1
ATOM 7108 O O . ALA C 3 197 ? 153.873 181.480 133.336 1.00 116.00 197 ALA C O 1
ATOM 7110 N N . SER C 3 198 ? 153.907 180.280 131.430 1.00 118.76 198 SER C N 1
ATOM 7111 C CA . SER C 3 198 ? 153.102 181.217 130.666 1.00 117.98 198 SER C CA 1
ATOM 7112 C C . SER C 3 198 ? 151.911 180.496 130.058 1.00 118.92 198 SER C C 1
ATOM 7113 O O . SER C 3 198 ? 151.996 179.321 129.694 1.00 121.18 198 SER C O 1
ATOM 7116 N N . VAL C 3 199 ? 150.796 181.216 129.948 1.00 121.71 199 VAL C N 1
ATOM 7117 C CA . VAL C 3 199 ? 149.566 180.656 129.405 1.00 121.71 199 VAL C CA 1
ATOM 7118 C C . VAL C 3 199 ? 148.751 181.783 128.793 1.00 120.10 199 VAL C C 1
ATOM 7119 O O . VAL C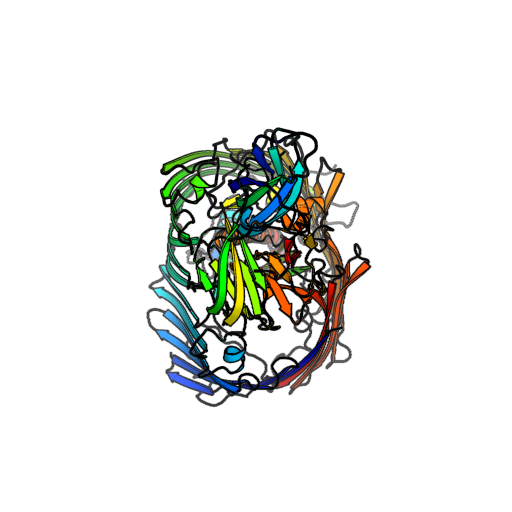 3 199 ? 148.880 182.947 129.176 1.00 121.98 199 VAL C O 1
ATOM 7123 N N . ASP C 3 200 ? 147.922 181.430 127.816 1.00 127.69 200 ASP C N 1
ATOM 7124 C CA . ASP C 3 200 ? 147.022 182.366 127.155 1.00 130.44 200 ASP C CA 1
ATOM 7125 C C . ASP C 3 200 ? 145.603 182.078 127.625 1.00 134.75 200 ASP C C 1
ATOM 7126 O O . ASP C 3 200 ? 145.116 180.953 127.476 1.00 138.33 200 ASP C O 1
ATOM 7131 N N . MET C 3 201 ? 144.943 183.090 128.179 1.00 127.88 201 MET C N 1
ATOM 7132 C CA . MET C 3 201 ? 143.639 182.915 128.795 1.00 126.40 201 MET C CA 1
ATOM 7133 C C . MET C 3 201 ? 142.698 184.021 128.345 1.00 127.17 201 MET C C 1
ATOM 7134 O O . MET C 3 201 ? 143.125 185.112 127.961 1.00 129.02 201 MET C O 1
ATOM 7139 N N . ASP C 3 202 ? 141.402 183.723 128.400 1.00 126.16 202 ASP C N 1
ATOM 7140 C CA . ASP C 3 202 ? 140.350 184.703 128.146 1.00 126.38 202 ASP C CA 1
ATOM 7141 C C . ASP C 3 202 ? 139.856 185.196 129.499 1.00 120.02 202 ASP C C 1
ATOM 7142 O O . ASP C 3 202 ? 139.094 184.509 130.179 1.00 126.08 202 ASP C O 1
ATOM 7147 N N . LEU C 3 203 ? 140.284 186.391 129.886 1.00 105.45 203 LEU C N 1
ATOM 7148 C CA . LEU C 3 203 ? 140.018 186.919 131.216 1.00 109.21 203 LEU C CA 1
ATOM 7149 C C . LEU C 3 203 ? 138.781 187.805 131.196 1.00 116.60 203 LEU C C 1
ATOM 7150 O O . LEU C 3 203 ? 138.672 188.708 130.362 1.00 123.17 203 LEU C O 1
ATOM 7155 N N . VAL C 3 204 ? 137.854 187.539 132.113 1.00 109.18 204 VAL C N 1
ATOM 7156 C CA . VAL C 3 204 ? 136.664 188.357 132.314 1.00 106.10 204 VAL C CA 1
ATOM 7157 C C . VAL C 3 204 ? 136.621 188.761 133.779 1.00 104.09 204 VAL C C 1
ATOM 7158 O O . VAL C 3 204 ? 136.828 187.922 134.661 1.00 112.11 204 VAL C O 1
ATOM 7162 N N . ILE C 3 205 ? 136.362 190.040 134.040 1.00 114.71 205 ILE C N 1
ATOM 7163 C CA . ILE C 3 205 ? 136.359 190.578 135.394 1.00 119.70 205 ILE C CA 1
ATOM 7164 C C . ILE C 3 205 ? 135.039 191.296 135.640 1.00 119.22 205 ILE C C 1
ATOM 7165 O O . ILE C 3 205 ? 134.634 192.148 134.843 1.00 121.49 205 ILE C O 1
ATOM 7170 N N . PHE C 3 206 ? 134.378 190.957 136.742 1.00 118.68 206 PHE C N 1
ATOM 7171 C CA . PHE C 3 206 ? 133.116 191.563 137.136 1.00 118.34 206 PHE C CA 1
ATOM 7172 C C . PHE C 3 206 ? 133.299 192.342 138.430 1.00 121.72 206 PHE C C 1
ATOM 7173 O O . PHE C 3 206 ? 134.018 191.902 139.330 1.00 127.10 206 PHE C O 1
ATOM 7181 N N . ASN C 3 207 ? 132.643 193.493 138.525 1.00 133.12 207 ASN C N 1
ATOM 7182 C CA . ASN C 3 207 ? 132.600 194.248 139.771 1.00 135.11 207 ASN C CA 1
ATOM 7183 C C . ASN C 3 207 ? 131.374 195.153 139.741 1.00 138.12 207 ASN C C 1
ATOM 7184 O O . ASN C 3 207 ? 130.505 195.021 138.873 1.00 138.53 207 ASN C O 1
ATOM 7189 N N . ASN C 3 208 ? 131.306 196.078 140.691 1.00 147.38 208 ASN C N 1
ATOM 7190 C CA . ASN C 3 208 ? 130.184 197.000 140.786 1.00 146.78 208 ASN C CA 1
ATOM 7191 C C . ASN C 3 208 ? 130.651 198.412 141.124 1.00 146.56 208 ASN C C 1
ATOM 7192 O O . ASN C 3 208 ? 130.619 199.307 140.278 1.00 144.11 208 ASN C O 1
ATOM 7197 N N . ASN C 3 232 ? 128.778 196.580 128.271 1.00 155.85 232 ASN C N 1
ATOM 7198 C CA . ASN C 3 232 ? 128.773 195.802 129.503 1.00 157.65 232 ASN C CA 1
ATOM 7199 C C . ASN C 3 232 ? 127.483 195.002 129.653 1.00 157.93 232 ASN C C 1
ATOM 7200 O O . ASN C 3 232 ? 126.407 195.459 129.273 1.00 156.42 232 ASN C O 1
ATOM 7205 N N . LYS C 3 233 ? 127.605 193.802 130.209 1.00 149.37 233 LYS C N 1
ATOM 7206 C CA . LYS C 3 233 ? 126.488 192.892 130.395 1.00 148.66 233 LYS C CA 1
ATOM 7207 C C . LYS C 3 233 ? 126.429 192.444 131.847 1.00 151.17 233 LYS C C 1
ATOM 7208 O O . LYS C 3 233 ? 127.456 192.408 132.530 1.00 154.19 233 LYS C O 1
ATOM 7214 N N . PRO C 3 234 ? 125.242 192.108 132.348 1.00 141.15 234 PRO C N 1
ATOM 7215 C CA . PRO C 3 234 ? 125.134 191.662 133.740 1.00 139.01 234 PRO C CA 1
ATOM 7216 C C . PRO C 3 234 ? 125.813 190.321 133.959 1.00 137.68 234 PRO C C 1
ATOM 7217 O O . PRO C 3 234 ? 125.932 189.499 133.048 1.00 139.24 234 PRO C O 1
ATOM 7221 N N . PHE C 3 235 ? 126.263 190.108 135.192 1.00 128.17 235 PHE C N 1
ATOM 7222 C CA . PHE C 3 235 ? 126.896 188.851 135.567 1.00 130.66 235 PHE C CA 1
ATOM 7223 C C . PHE C 3 235 ? 125.828 187.777 135.718 1.00 134.81 235 PHE C C 1
ATOM 7224 O O . PHE C 3 235 ? 124.954 187.879 136.585 1.00 136.28 235 PHE C O 1
ATOM 7232 N N . VAL C 3 236 ? 125.896 186.749 134.878 1.00 136.40 236 VAL C N 1
ATOM 7233 C CA . VAL C 3 236 ? 124.945 185.647 134.903 1.00 134.29 236 VAL C CA 1
ATOM 7234 C C . VAL C 3 236 ? 125.721 184.348 135.041 1.00 137.18 236 VAL C C 1
ATOM 7235 O O . VAL C 3 236 ? 126.656 184.095 134.272 1.00 141.25 236 VAL C O 1
ATOM 7239 N N . TYR C 3 237 ? 125.340 183.529 136.015 1.00 138.24 237 TYR C N 1
ATOM 7240 C CA . TYR C 3 237 ? 125.968 182.238 136.246 1.00 136.15 237 TYR C CA 1
ATOM 7241 C C . TYR C 3 237 ? 124.909 181.146 136.214 1.00 137.34 237 TYR C C 1
ATOM 7242 O O . TYR C 3 237 ? 123.752 181.369 136.584 1.00 141.78 237 TYR C O 1
ATOM 7251 N N . ASP C 3 238 ? 125.311 179.962 135.761 1.00 140.17 238 ASP C N 1
ATOM 7252 C CA . ASP C 3 238 ? 124.395 178.843 135.597 1.00 144.35 238 ASP C CA 1
ATOM 7253 C C . ASP C 3 238 ? 124.619 177.735 136.614 1.00 145.12 238 ASP C C 1
ATOM 7254 O O . ASP C 3 238 ? 123.666 177.280 137.252 1.00 144.52 238 ASP C O 1
ATOM 7259 N N . ARG C 3 239 ? 125.859 177.288 136.786 1.00 130.79 239 ARG C N 1
ATOM 7260 C CA . ARG C 3 239 ? 126.144 176.133 137.621 1.00 128.16 239 ARG C CA 1
ATOM 7261 C C . ARG C 3 239 ? 127.390 176.391 138.451 1.00 127.43 239 ARG C C 1
ATOM 7262 O O . ARG C 3 239 ? 128.228 177.228 138.112 1.00 128.11 239 ARG C O 1
ATOM 7270 N N . THR C 3 240 ? 127.495 175.658 139.555 1.00 129.08 240 THR C N 1
ATOM 7271 C CA . THR C 3 240 ? 128.670 175.670 140.410 1.00 126.49 240 THR C CA 1
ATOM 7272 C C . THR C 3 240 ? 129.317 174.295 140.376 1.00 124.96 240 THR C C 1
ATOM 7273 O O . THR C 3 240 ? 128.640 173.277 140.209 1.00 129.98 240 THR C O 1
ATOM 7277 N N . ILE C 3 241 ? 130.635 174.266 140.539 1.00 119.38 241 ILE C N 1
ATOM 7278 C CA . ILE C 3 241 ? 131.392 173.025 140.468 1.00 120.84 241 ILE C CA 1
ATOM 7279 C C . ILE C 3 241 ? 132.231 172.879 141.728 1.00 122.75 241 ILE C C 1
ATOM 7280 O O . ILE C 3 241 ? 132.709 173.863 142.300 1.00 127.54 241 ILE C O 1
ATOM 7285 N N . ASN C 3 242 ? 132.375 171.639 142.182 1.00 118.72 242 ASN C N 1
ATOM 7286 C CA . ASN C 3 242 ? 133.234 171.298 143.311 1.00 118.89 242 ASN C CA 1
ATOM 7287 C C . ASN C 3 242 ? 134.482 170.641 142.739 1.00 123.67 242 ASN C C 1
ATOM 7288 O O . ASN C 3 242 ? 134.457 169.469 142.355 1.00 127.35 242 ASN C O 1
ATOM 7293 N N . ILE C 3 243 ? 135.572 171.404 142.682 1.00 121.68 243 ILE C N 1
ATOM 7294 C CA . ILE C 3 243 ? 136.797 170.914 142.070 1.00 116.62 243 ILE C CA 1
ATOM 7295 C C . ILE C 3 243 ? 137.388 169.790 142.914 1.00 120.35 243 ILE C C 1
ATOM 7296 O O . ILE C 3 243 ? 137.159 169.700 144.127 1.00 123.88 243 ILE C O 1
ATOM 7301 N N . GLY C 3 244 ? 138.140 168.913 142.262 1.00 118.37 244 GLY C N 1
ATOM 7302 C CA . GLY C 3 244 ? 138.708 167.771 142.939 1.00 115.68 244 GLY C CA 1
ATOM 7303 C C . GLY C 3 244 ? 139.895 167.222 142.183 1.00 117.79 244 GLY C C 1
ATOM 7304 O O . GLY C 3 244 ? 140.424 167.858 141.270 1.00 121.36 244 GLY C O 1
ATOM 7305 N N . THR C 3 245 ? 140.310 166.021 142.579 1.00 116.62 245 THR C N 1
ATOM 7306 C CA . THR C 3 245 ? 141.475 165.377 141.988 1.00 118.08 245 THR C CA 1
ATOM 7307 C C . THR C 3 245 ? 141.164 164.650 140.686 1.00 120.09 245 THR C C 1
ATOM 7308 O O . THR C 3 245 ? 142.091 164.140 140.049 1.00 119.04 245 THR C O 1
ATOM 7312 N N . SER C 3 246 ? 139.901 164.587 140.277 1.00 129.90 246 SER C N 1
ATOM 7313 C CA . SER C 3 246 ? 139.505 163.925 139.044 1.00 127.75 246 SER C CA 1
ATOM 7314 C C . SER C 3 246 ? 138.933 164.947 138.073 1.00 126.82 246 SER C C 1
ATOM 7315 O O . SER C 3 246 ? 138.294 165.922 138.478 1.00 129.07 246 SER C O 1
ATOM 7318 N N . ASP C 3 247 ? 139.166 164.711 136.785 1.00 129.53 247 ASP C N 1
ATOM 7319 C CA . ASP C 3 247 ? 138.760 165.668 135.766 1.00 131.88 247 ASP C CA 1
ATOM 7320 C C . ASP C 3 247 ? 137.244 165.804 135.717 1.00 130.72 247 ASP C C 1
ATOM 7321 O O . ASP C 3 247 ? 136.510 164.819 135.822 1.00 135.33 247 ASP C O 1
ATOM 7326 N N . GLN C 3 248 ? 136.779 167.041 135.557 1.00 119.91 248 GLN C N 1
ATOM 7327 C CA . GLN C 3 248 ? 135.358 167.349 135.471 1.00 120.17 248 GLN C CA 1
ATOM 7328 C C . GLN C 3 248 ? 135.138 168.272 134.286 1.00 120.93 248 GLN C C 1
ATOM 7329 O O . GLN C 3 248 ? 135.643 169.397 134.274 1.00 125.80 248 GLN C O 1
ATOM 7335 N N . ASN C 3 249 ? 134.390 167.798 133.296 1.00 117.89 249 ASN C N 1
ATOM 7336 C CA . ASN C 3 249 ? 134.130 168.599 132.110 1.00 119.84 249 ASN C CA 1
ATOM 7337 C C . ASN C 3 249 ? 133.219 169.772 132.445 1.00 119.82 249 ASN C C 1
ATOM 7338 O O . ASN C 3 249 ? 132.255 169.635 133.199 1.00 120.68 249 ASN C O 1
ATOM 7343 N N . ILE C 3 250 ? 133.533 170.938 131.875 1.00 117.36 250 ILE C N 1
ATOM 7344 C CA . ILE C 3 250 ? 132.714 172.131 132.047 1.00 116.68 250 ILE C CA 1
ATOM 7345 C C . ILE C 3 250 ? 132.284 172.741 130.724 1.00 116.79 250 ILE C C 1
ATOM 7346 O O . ILE C 3 250 ? 131.647 173.795 130.723 1.00 118.67 250 ILE C O 1
ATOM 7351 N N . GLY C 3 251 ? 132.616 172.120 129.596 1.00 121.56 251 GLY C N 1
ATOM 7352 C CA . GLY C 3 251 ? 132.167 172.623 128.317 1.00 125.04 251 GLY C CA 1
ATOM 7353 C C . GLY C 3 251 ? 132.822 173.945 127.950 1.00 125.83 251 GLY C C 1
ATOM 7354 O O . GLY C 3 251 ? 133.886 174.314 128.449 1.00 127.40 251 GLY C O 1
ATOM 7355 N N . ASN C 3 252 ? 132.154 174.664 127.049 1.00 130.17 252 ASN C N 1
ATOM 7356 C CA . ASN C 3 252 ? 132.615 175.978 126.602 1.00 130.76 252 ASN C CA 1
ATOM 7357 C C . ASN C 3 252 ? 132.145 177.015 127.618 1.00 135.43 252 ASN C C 1
ATOM 7358 O O . ASN C 3 252 ? 131.179 177.754 127.410 1.00 138.45 252 ASN C O 1
ATOM 7363 N N . SER C 3 253 ? 132.848 177.063 128.746 1.00 127.33 253 SER C N 1
ATOM 7364 C CA . SER C 3 253 ? 132.480 177.958 129.832 1.00 125.90 253 SER C CA 1
ATOM 7365 C C . SER C 3 253 ? 133.736 178.396 130.567 1.00 125.56 253 SER C C 1
ATOM 7366 O O . SER C 3 253 ? 134.777 177.740 130.505 1.00 130.74 253 SER C O 1
ATOM 7369 N N . LEU C 3 254 ? 133.621 179.516 131.270 1.00 110.46 254 LEU C N 1
ATOM 7370 C CA . LEU C 3 254 ? 134.710 180.068 132.058 1.00 107.38 254 LEU C CA 1
ATOM 7371 C C . LEU C 3 254 ? 134.534 179.693 133.522 1.00 106.12 254 LEU C C 1
ATOM 7372 O O . LEU C 3 254 ? 133.412 179.570 134.018 1.00 114.50 254 LEU C O 1
ATOM 7377 N N . ILE C 3 255 ? 135.654 179.510 134.214 1.00 96.60 255 ILE C N 1
ATOM 7378 C CA . ILE C 3 255 ? 135.645 179.088 135.607 1.00 99.79 255 ILE C CA 1
ATOM 7379 C C . ILE C 3 255 ? 136.275 180.175 136.464 1.00 103.52 255 ILE C C 1
ATOM 7380 O O . ILE C 3 255 ? 137.151 180.923 136.017 1.00 107.55 255 ILE C O 1
ATOM 7385 N N . GLN C 3 256 ? 135.803 180.272 137.703 1.00 103.45 256 GLN C N 1
ATOM 7386 C CA . GLN C 3 256 ? 136.312 181.270 138.632 1.00 102.69 256 GLN C CA 1
ATOM 7387 C C . GLN C 3 256 ? 137.742 180.941 139.040 1.00 107.03 256 GLN C C 1
ATOM 7388 O O . GLN C 3 256 ? 138.109 179.773 139.186 1.00 114.44 256 GLN C O 1
ATOM 7394 N N . LEU C 3 257 ? 138.552 181.979 139.230 1.00 102.59 257 LEU C N 1
ATOM 7395 C CA . LEU C 3 257 ? 139.965 181.824 139.548 1.00 100.15 257 LEU C CA 1
ATOM 7396 C C . LEU C 3 257 ? 140.196 182.046 141.035 1.00 99.96 257 LEU C C 1
ATOM 7397 O O . LEU C 3 257 ? 139.823 183.091 141.575 1.00 105.43 257 LEU C O 1
ATOM 7402 N N . SER C 3 258 ? 140.822 181.067 141.684 1.00 95.92 258 SER C N 1
ATOM 7403 C CA . SER C 3 258 ? 141.216 181.166 143.084 1.00 96.11 258 SER C CA 1
ATOM 7404 C C . SER C 3 258 ? 142.041 179.935 143.425 1.00 97.65 258 SER C C 1
ATOM 7405 O O . SER C 3 258 ? 142.091 178.968 142.662 1.00 105.82 258 SER C O 1
ATOM 7408 N N . TYR C 3 259 ? 142.700 179.987 144.578 1.00 88.12 259 TYR C N 1
ATOM 7409 C CA . TYR C 3 259 ? 143.377 178.811 145.100 1.00 86.94 259 TYR C CA 1
ATOM 7410 C C . TYR C 3 259 ? 142.354 177.753 145.490 1.00 95.31 259 TYR C C 1
ATOM 7411 O O . TYR C 3 259 ? 141.240 178.063 145.917 1.00 105.10 259 TYR C O 1
ATOM 7420 N N . THR C 3 260 ? 142.738 176.489 145.336 1.00 90.84 260 THR C N 1
ATOM 7421 C CA . THR C 3 260 ? 141.848 175.371 145.618 1.00 84.50 260 THR C CA 1
ATOM 7422 C C . THR C 3 260 ? 142.427 174.438 146.675 1.00 92.76 260 THR C C 1
ATOM 7423 O O . THR C 3 260 ? 142.196 173.231 146.636 1.00 101.86 260 THR C O 1
ATOM 7427 N N . GLY C 3 261 ? 143.181 174.981 147.626 1.00 91.53 261 GLY C N 1
ATOM 7428 C CA . GLY C 3 261 ? 143.705 174.194 148.717 1.00 89.48 261 GLY C CA 1
ATOM 7429 C C . GLY C 3 261 ? 145.183 174.439 148.902 1.00 90.40 261 GLY C C 1
ATOM 7430 O O . GLY C 3 261 ? 145.738 175.425 148.406 1.00 94.18 261 GLY C O 1
ATOM 7431 N N . ALA C 3 262 ? 145.826 173.526 149.626 1.00 94.03 262 ALA C N 1
ATOM 7432 C CA . ALA C 3 262 ? 147.248 173.628 149.909 1.00 89.91 262 ALA C CA 1
ATOM 7433 C C . ALA C 3 262 ? 147.834 172.228 149.980 1.00 94.24 262 ALA C C 1
ATOM 7434 O O . ALA C 3 262 ? 147.114 171.239 150.129 1.00 102.95 262 ALA C O 1
ATOM 7436 N N . LEU C 3 263 ? 149.157 172.155 149.871 1.00 89.44 263 LEU C N 1
ATOM 7437 C CA . LEU C 3 263 ? 149.858 170.884 149.767 1.00 85.54 263 LEU C CA 1
ATOM 7438 C C . LEU C 3 263 ? 151.099 170.914 150.642 1.00 90.12 263 LEU C C 1
ATOM 7439 O O . LEU C 3 263 ? 151.840 171.899 150.635 1.00 103.40 263 LEU C O 1
ATOM 7444 N N . ILE C 3 264 ? 151.320 169.838 151.393 1.00 87.99 264 ILE C N 1
ATOM 7445 C CA . ILE C 3 264 ? 152.544 169.641 152.161 1.00 91.04 264 ILE C CA 1
ATOM 7446 C C . ILE C 3 264 ? 153.101 168.273 151.802 1.00 95.09 264 ILE C C 1
ATOM 7447 O O . ILE C 3 264 ? 152.387 167.269 151.882 1.00 98.70 264 ILE C O 1
ATOM 7452 N N . GLN C 3 265 ? 154.372 168.230 151.407 1.00 101.04 265 GLN C N 1
ATOM 7453 C CA . GLN C 3 265 ? 154.964 166.992 150.929 1.00 98.28 265 GLN C CA 1
ATOM 7454 C C . GLN C 3 265 ? 156.433 166.940 151.315 1.00 101.41 265 GLN C C 1
ATOM 7455 O O . GLN C 3 265 ? 157.064 167.964 151.586 1.00 103.53 265 GLN C O 1
ATOM 7461 N N . ASN C 3 266 ? 156.968 165.724 151.334 1.00 113.40 266 ASN C N 1
ATOM 7462 C CA . ASN C 3 266 ? 158.374 165.480 151.634 1.00 112.52 266 ASN C CA 1
ATOM 7463 C C . ASN C 3 266 ? 159.164 165.596 150.337 1.00 116.06 266 ASN C C 1
ATOM 7464 O O . ASN C 3 266 ? 159.073 164.723 149.468 1.00 122.08 266 ASN C O 1
ATOM 7469 N N . ASN C 3 267 ? 159.944 166.665 150.205 1.00 101.00 267 ASN C N 1
ATOM 7470 C CA . ASN C 3 267 ? 160.665 166.941 148.969 1.00 99.48 267 ASN C CA 1
ATOM 7471 C C . ASN C 3 267 ? 162.026 167.532 149.295 1.00 99.60 267 ASN C C 1
ATOM 7472 O O . ASN C 3 267 ? 162.109 168.632 149.846 1.00 105.80 267 ASN C O 1
ATOM 7477 N N . GLY C 3 268 ? 163.083 166.805 148.948 1.00 98.74 268 GLY C N 1
ATOM 7478 C CA . GLY C 3 268 ? 164.436 167.316 149.106 1.00 99.13 268 GLY C CA 1
ATOM 7479 C C . GLY C 3 268 ? 164.840 167.589 150.537 1.00 98.25 268 GLY C C 1
ATOM 7480 O O . GLY C 3 268 ? 165.529 168.579 150.806 1.00 100.64 268 GLY C O 1
ATOM 7481 N N . GLY C 3 269 ? 164.438 166.725 151.463 1.00 102.62 269 GLY C N 1
ATOM 7482 C CA . GLY C 3 269 ? 164.758 166.940 152.860 1.00 104.34 269 GLY C CA 1
ATOM 7483 C C . GLY C 3 269 ? 164.095 168.155 153.462 1.00 103.08 269 GLY C C 1
ATOM 7484 O O . GLY C 3 269 ? 164.615 168.720 154.427 1.00 103.64 269 GLY C O 1
ATOM 7485 N N . TYR C 3 270 ? 162.953 168.568 152.921 1.00 99.04 270 TYR C N 1
ATOM 7486 C CA . TYR C 3 270 ? 162.248 169.756 153.369 1.00 92.45 270 TYR C CA 1
ATOM 7487 C C . TYR C 3 270 ? 160.773 169.436 153.544 1.00 101.96 270 TYR C C 1
ATOM 7488 O O . TYR C 3 270 ? 160.247 168.492 152.953 1.00 106.25 270 TYR C O 1
ATOM 7497 N N . ASN C 3 271 ? 160.108 170.235 154.375 1.00 108.76 271 ASN C N 1
ATOM 7498 C CA . ASN C 3 271 ? 158.651 170.201 154.480 1.00 101.86 271 ASN C CA 1
ATOM 7499 C C . ASN C 3 271 ? 158.100 171.182 153.452 1.00 102.81 271 ASN C C 1
ATOM 7500 O O . ASN C 3 271 ? 157.720 172.313 153.755 1.00 104.39 271 ASN C O 1
ATOM 7505 N N . HIS C 3 272 ? 158.072 170.728 152.204 1.00 99.26 272 HIS C N 1
ATOM 7506 C CA . HIS C 3 272 ? 157.689 171.581 151.089 1.00 92.44 272 HIS C CA 1
ATOM 7507 C C . HIS C 3 272 ? 156.205 171.912 151.165 1.00 98.32 272 HIS C C 1
ATOM 7508 O O . HIS C 3 272 ? 155.363 171.011 151.185 1.00 102.97 272 HIS C O 1
ATOM 7515 N N . VAL C 3 273 ? 155.884 173.202 151.198 1.00 90.94 273 VAL C N 1
ATOM 7516 C CA . VAL C 3 273 ? 154.510 173.681 151.268 1.00 88.19 273 VAL C CA 1
ATOM 7517 C C . VAL C 3 273 ? 154.199 174.440 149.988 1.00 91.23 273 VAL C C 1
ATOM 7518 O O . VAL C 3 273 ? 154.941 175.351 149.603 1.00 95.02 273 VAL C O 1
ATOM 7522 N N . ARG C 3 274 ? 153.105 174.066 149.333 1.00 95.74 274 ARG C N 1
ATOM 7523 C CA . ARG C 3 274 ? 152.691 174.670 148.078 1.00 89.60 274 ARG C CA 1
ATOM 7524 C C . ARG C 3 274 ? 151.201 174.968 148.126 1.00 94.87 274 ARG C C 1
ATOM 7525 O O . ARG C 3 274 ? 150.446 174.347 148.875 1.00 103.34 274 ARG C O 1
ATOM 7533 N N . MET C 3 275 ? 150.785 175.932 147.317 1.00 95.64 275 MET C N 1
ATOM 7534 C CA . MET C 3 275 ? 149.373 176.199 147.116 1.00 92.16 275 MET C CA 1
ATOM 7535 C C . MET C 3 275 ? 148.845 175.345 145.968 1.00 97.87 275 MET C C 1
ATOM 7536 O O . MET C 3 275 ? 149.604 174.757 145.197 1.00 105.02 275 MET C O 1
ATOM 7541 N N . ASN C 3 276 ? 147.524 175.276 145.859 1.00 90.09 276 ASN C N 1
ATOM 7542 C CA . ASN C 3 276 ? 146.867 174.494 144.824 1.00 83.97 276 ASN C CA 1
ATOM 7543 C C . ASN C 3 276 ? 146.110 175.422 143.889 1.00 90.00 276 ASN C C 1
ATOM 7544 O O . ASN C 3 276 ? 145.501 176.400 144.328 1.00 106.87 276 ASN C O 1
ATOM 7549 N N . GLY C 3 277 ? 146.159 175.118 142.598 1.00 80.47 277 GLY C N 1
ATOM 7550 C CA . GLY C 3 277 ? 145.501 175.946 141.611 1.00 79.18 277 GLY C CA 1
ATOM 7551 C C . GLY C 3 277 ? 144.460 175.193 140.814 1.00 86.86 277 GLY C C 1
ATOM 7552 O O . GLY C 3 277 ? 143.830 174.266 141.327 1.00 98.93 277 GLY C O 1
ATOM 7553 N N . ILE C 3 278 ? 144.266 175.588 139.559 1.00 90.91 278 ILE C N 1
ATOM 7554 C CA . ILE C 3 278 ? 143.311 174.951 138.663 1.00 93.40 278 ILE C CA 1
ATOM 7555 C C . ILE C 3 278 ? 144.048 174.535 137.402 1.00 91.73 278 ILE C C 1
ATOM 7556 O O . ILE C 3 278 ? 144.794 175.333 136.824 1.00 99.75 278 ILE C O 1
ATOM 7561 N N . ARG C 3 279 ? 143.846 173.293 136.977 1.00 102.91 279 ARG C N 1
ATOM 7562 C CA . ARG C 3 279 ? 144.426 172.778 135.742 1.00 108.53 279 ARG C CA 1
ATOM 7563 C C . ARG C 3 279 ? 143.295 172.506 134.761 1.00 114.44 279 ARG C C 1
ATOM 7564 O O . ARG C 3 279 ? 142.465 171.623 134.995 1.00 120.41 279 ARG C O 1
ATOM 7572 N N . MET C 3 280 ? 143.262 173.257 133.665 1.00 116.31 280 MET C N 1
ATOM 7573 C CA . MET C 3 280 ? 142.239 173.106 132.637 1.00 113.74 280 MET C CA 1
ATOM 7574 C C . MET C 3 280 ? 142.916 172.636 131.358 1.00 117.96 280 MET C C 1
ATOM 7575 O O . MET C 3 280 ? 143.714 173.371 130.767 1.00 120.49 280 MET C O 1
ATOM 7580 N N . ALA C 3 281 ? 142.610 171.413 130.938 1.00 122.45 281 ALA C N 1
ATOM 7581 C CA . ALA C 3 281 ? 143.086 170.870 129.674 1.00 119.78 281 ALA C CA 1
ATOM 7582 C C . ALA C 3 281 ? 141.886 170.361 128.894 1.00 122.10 281 ALA C C 1
ATOM 7583 O O . ALA C 3 281 ? 141.069 169.610 129.433 1.00 126.90 281 ALA C O 1
ATOM 7585 N N . GLY C 3 282 ? 141.783 170.762 127.632 1.00 128.25 282 GLY C N 1
ATOM 7586 C CA . GLY C 3 282 ? 140.570 170.489 126.892 1.00 129.57 282 GLY C CA 1
ATOM 7587 C C . GLY C 3 282 ? 139.426 171.287 127.479 1.00 133.98 282 GLY C C 1
ATOM 7588 O O . GLY C 3 282 ? 139.354 172.505 127.299 1.00 136.68 282 GLY C O 1
ATOM 7589 N N . ASN C 3 283 ? 138.522 170.609 128.187 1.00 123.73 283 ASN C N 1
ATOM 7590 C CA . ASN C 3 283 ? 137.474 171.283 128.943 1.00 119.03 283 ASN C CA 1
ATOM 7591 C C . ASN C 3 283 ? 137.338 170.710 130.348 1.00 118.28 283 ASN C C 1
ATOM 7592 O O . ASN C 3 283 ? 136.327 170.950 131.012 1.00 125.74 283 ASN C O 1
ATOM 7597 N N . ASN C 3 284 ? 138.335 169.965 130.814 1.00 117.28 284 ASN C N 1
ATOM 7598 C CA . ASN C 3 284 ? 138.289 169.311 132.112 1.00 121.90 284 ASN C CA 1
ATOM 7599 C C . ASN C 3 284 ? 139.162 170.060 133.109 1.00 123.20 284 ASN C C 1
ATOM 7600 O O . ASN C 3 284 ? 140.286 170.456 132.789 1.00 123.94 284 ASN C O 1
ATOM 7605 N N . VAL C 3 285 ? 138.644 170.240 134.321 1.00 107.74 285 VAL C N 1
ATOM 7606 C CA . VAL C 3 285 ? 139.328 170.985 135.369 1.00 103.02 285 VAL C CA 1
ATOM 7607 C C . VAL C 3 285 ? 139.580 170.061 136.552 1.00 106.56 285 VAL C C 1
ATOM 7608 O O . VAL C 3 285 ? 138.788 169.151 136.821 1.00 111.56 285 VAL C O 1
ATOM 7612 N N . ARG C 3 286 ? 140.691 170.286 137.243 1.00 109.32 286 ARG C N 1
ATOM 7613 C CA . ARG C 3 286 ? 141.004 169.570 138.474 1.00 109.23 286 ARG C CA 1
ATOM 7614 C C . ARG C 3 286 ? 142.018 170.397 139.257 1.00 111.28 286 ARG C C 1
ATOM 7615 O O . ARG C 3 286 ? 142.261 171.566 138.945 1.00 114.70 286 ARG C O 1
ATOM 7623 N N . VAL C 3 287 ? 142.614 169.788 140.277 1.00 103.15 287 VAL C N 1
ATOM 7624 C CA . VAL C 3 287 ? 143.510 170.477 141.198 1.00 99.53 287 VAL C CA 1
ATOM 7625 C C . VAL C 3 287 ? 144.951 170.189 140.804 1.00 104.94 287 VAL C C 1
ATOM 7626 O O . VAL C 3 287 ? 145.313 169.034 140.549 1.00 110.93 287 VAL C O 1
ATOM 7630 N N . ALA C 3 288 ? 145.772 171.236 140.751 1.00 100.97 288 ALA C N 1
ATOM 7631 C CA . ALA C 3 288 ? 147.192 171.102 140.464 1.00 93.16 288 ALA C CA 1
ATOM 7632 C C . ALA C 3 288 ? 147.975 172.037 141.374 1.00 98.48 288 ALA C C 1
ATOM 7633 O O . ALA C 3 288 ? 147.447 173.031 141.874 1.00 107.31 288 ALA C O 1
ATOM 7635 N N . LYS C 3 289 ? 149.247 171.708 141.583 1.00 98.65 289 LYS C N 1
ATOM 7636 C CA . LYS C 3 289 ? 150.087 172.475 142.490 1.00 96.46 289 LYS C CA 1
ATOM 7637 C C . LYS C 3 289 ? 150.372 173.865 141.925 1.00 98.79 289 LYS C C 1
ATOM 7638 O O . LYS C 3 289 ? 150.304 174.104 140.718 1.00 101.70 289 LYS C O 1
ATOM 7644 N N . ASN C 3 290 ? 150.701 174.786 142.823 1.00 96.80 290 ASN C N 1
ATOM 7645 C CA . ASN C 3 290 ? 150.885 176.189 142.468 1.00 92.29 290 ASN C CA 1
ATOM 7646 C C . ASN C 3 290 ? 152.063 176.737 143.265 1.00 101.04 290 ASN C C 1
ATOM 7647 O O . ASN C 3 290 ? 152.923 175.987 143.737 1.00 110.46 290 ASN C O 1
ATOM 7652 N N . ARG C 3 291 ? 152.116 178.065 143.384 1.00 99.39 291 ARG C N 1
ATOM 7653 C CA . ARG C 3 291 ? 153.267 178.766 143.940 1.00 101.13 291 ARG C CA 1
ATOM 7654 C C . ARG C 3 291 ? 153.684 178.199 145.292 1.00 102.40 291 ARG C C 1
ATOM 7655 O O . ARG C 3 291 ? 152.871 177.660 146.046 1.00 105.07 291 ARG C O 1
ATOM 7663 N N . VAL C 3 292 ? 154.971 178.337 145.591 1.00 99.25 292 VAL C N 1
ATOM 7664 C CA . VAL C 3 292 ? 155.575 177.775 146.792 1.00 94.94 292 VAL C CA 1
ATOM 7665 C C . VAL C 3 292 ? 155.378 178.743 147.949 1.00 98.08 292 VAL C C 1
ATOM 7666 O O . VAL C 3 292 ? 155.595 179.951 147.803 1.00 107.37 292 VAL C O 1
ATOM 7670 N N . ILE C 3 293 ? 154.971 178.216 149.099 1.00 96.14 293 ILE C N 1
ATOM 7671 C CA . ILE C 3 293 ? 154.834 179.036 150.299 1.00 102.58 293 ILE C CA 1
ATOM 7672 C C . ILE C 3 293 ? 156.136 179.086 151.087 1.00 104.75 293 ILE C C 1
ATOM 7673 O O . ILE C 3 293 ? 156.556 180.157 151.530 1.00 109.33 293 ILE C O 1
ATOM 7678 N N . GLY C 3 294 ? 156.797 177.950 151.270 1.00 95.04 294 GLY C N 1
ATOM 7679 C CA . GLY C 3 294 ? 158.064 177.937 151.978 1.00 92.22 294 GLY C CA 1
ATOM 7680 C C . GLY C 3 294 ? 158.583 176.525 152.106 1.00 99.15 294 GLY C C 1
ATOM 7681 O O . GLY C 3 294 ? 157.867 175.548 151.861 1.00 104.82 294 GLY C O 1
ATOM 7682 N N . ASN C 3 295 ? 159.852 176.431 152.495 1.00 104.50 295 ASN C N 1
ATOM 7683 C CA . ASN C 3 295 ? 160.529 175.159 152.710 1.00 97.48 295 ASN C CA 1
ATOM 7684 C C . ASN C 3 295 ? 161.047 175.119 154.138 1.00 101.37 295 ASN C C 1
ATOM 7685 O O . ASN C 3 295 ? 161.807 176.000 154.549 1.00 104.63 295 ASN C O 1
ATOM 7690 N N . TYR C 3 296 ? 160.646 174.096 154.885 1.00 103.04 296 TYR C N 1
ATOM 7691 C CA . TYR C 3 296 ? 161.042 173.926 156.276 1.00 99.09 296 TYR C CA 1
ATOM 7692 C C . TYR C 3 296 ? 161.800 172.616 156.411 1.00 101.21 296 TYR C C 1
ATOM 7693 O O . TYR C 3 296 ? 161.306 171.565 155.994 1.00 111.57 296 TYR C O 1
ATOM 7702 N N . SER C 3 297 ? 162.993 172.681 156.991 1.00 105.43 297 SER C N 1
ATOM 7703 C CA . SER C 3 297 ? 163.865 171.517 157.044 1.00 106.64 297 SER C CA 1
ATOM 7704 C C . SER C 3 297 ? 163.261 170.417 157.905 1.00 108.86 297 SER C C 1
ATOM 7705 O O . SER C 3 297 ? 162.673 170.679 158.956 1.00 114.39 297 SER C O 1
ATOM 7708 N N . ARG C 3 298 ? 163.413 169.175 157.450 1.00 108.20 298 ARG C N 1
ATOM 7709 C CA . ARG C 3 298 ? 163.003 168.013 158.224 1.00 108.06 298 ARG C CA 1
ATOM 7710 C C . ARG C 3 298 ? 163.980 167.688 159.340 1.00 110.23 298 ARG C C 1
ATOM 7711 O O . ARG C 3 298 ? 163.689 166.814 160.163 1.00 111.51 298 ARG C O 1
ATOM 7719 N N . GLN C 3 299 ? 165.135 168.353 159.378 1.00 115.87 299 GLN C N 1
ATOM 7720 C CA . GLN C 3 299 ? 166.064 168.161 160.482 1.00 114.48 299 GLN C CA 1
ATOM 7721 C C . GLN C 3 299 ? 165.519 168.752 161.774 1.00 117.15 299 GLN C C 1
ATOM 7722 O O . GLN C 3 299 ? 165.920 168.329 162.864 1.00 120.75 299 GLN C O 1
ATOM 7728 N N . GLN C 3 300 ? 164.609 169.722 161.679 1.00 110.49 300 GLN C N 1
ATOM 7729 C CA . GLN C 3 300 ? 163.980 170.276 162.873 1.00 107.12 300 GLN C CA 1
ATOM 7730 C C . GLN C 3 300 ? 162.750 169.469 163.271 1.00 113.29 300 GLN C C 1
ATOM 7731 O O . GLN C 3 300 ? 162.658 168.972 164.398 1.00 121.40 300 GLN C O 1
ATOM 7737 N N . PHE C 3 301 ? 161.793 169.330 162.358 1.00 105.24 301 PHE C N 1
ATOM 7738 C CA . PHE C 3 301 ? 160.592 168.554 162.621 1.00 105.66 301 PHE C CA 1
ATOM 7739 C C . PHE C 3 301 ? 160.061 168.000 161.308 1.00 108.24 301 PHE C C 1
ATOM 7740 O O . PHE C 3 301 ? 160.288 168.574 160.241 1.00 111.18 301 PHE C O 1
ATOM 7748 N N . GLN C 3 302 ? 159.352 166.881 161.398 1.00 114.74 302 GLN C N 1
ATOM 7749 C CA . GLN C 3 302 ? 158.772 166.216 160.240 1.00 112.83 302 GLN C CA 1
ATOM 7750 C C . GLN C 3 302 ? 157.256 166.254 160.344 1.00 117.12 302 GLN C C 1
ATOM 7751 O O . GLN C 3 302 ? 156.693 165.901 161.384 1.00 121.28 302 GLN C O 1
ATOM 7757 N N . MET C 3 303 ? 156.603 166.673 159.267 1.00 116.39 303 MET C N 1
ATOM 7758 C CA . MET C 3 303 ? 155.161 166.818 159.249 1.00 112.93 303 MET C CA 1
ATOM 7759 C C . MET C 3 303 ? 154.522 165.778 158.340 1.00 118.38 303 MET C C 1
ATOM 7760 O O . MET C 3 303 ? 155.072 165.462 157.280 1.00 119.31 303 MET C O 1
ATOM 7765 N N . PRO C 3 304 ? 153.373 165.228 158.725 1.00 113.74 304 PRO C N 1
ATOM 7766 C CA . PRO C 3 304 ? 152.663 164.311 157.830 1.00 111.00 304 PRO C CA 1
ATOM 7767 C C . PRO C 3 304 ? 152.231 165.015 156.555 1.00 115.51 304 PRO C C 1
ATOM 7768 O O . PRO C 3 304 ? 151.888 166.198 156.557 1.00 118.41 304 PRO C O 1
ATOM 7772 N N . GLY C 3 305 ? 152.254 164.272 155.453 1.00 107.73 305 GLY C N 1
ATOM 7773 C CA . GLY C 3 305 ? 151.860 164.842 154.179 1.00 102.02 305 GLY C CA 1
ATOM 7774 C C . GLY C 3 305 ? 150.373 165.145 154.143 1.00 104.19 305 GLY C C 1
ATOM 7775 O O . GLY C 3 305 ? 149.550 164.404 154.681 1.00 107.30 305 GLY C O 1
ATOM 7776 N N . LYS C 3 306 ? 150.029 166.258 153.498 1.00 100.93 306 LYS C N 1
ATOM 7777 C CA . LYS C 3 306 ? 148.645 166.681 153.356 1.00 99.77 306 LYS C CA 1
ATOM 7778 C C . LYS C 3 306 ? 148.427 167.226 151.955 1.00 102.50 306 LYS C C 1
ATOM 7779 O O . LYS C 3 306 ? 149.265 167.964 151.432 1.00 109.22 306 LYS C O 1
ATOM 7785 N N . ASN C 3 307 ? 147.302 166.856 151.354 1.00 100.65 307 ASN C N 1
ATOM 7786 C CA . ASN C 3 307 ? 146.872 167.399 150.070 1.00 100.23 307 ASN C CA 1
ATOM 7787 C C . ASN C 3 307 ? 145.390 167.715 150.191 1.00 107.71 307 ASN C C 1
ATOM 7788 O O . ASN C 3 307 ? 144.564 166.802 150.284 1.00 111.31 307 ASN C O 1
ATOM 7793 N N . ILE C 3 308 ? 145.054 169.000 150.190 1.00 103.81 308 ILE C N 1
ATOM 7794 C CA . ILE C 3 308 ? 143.715 169.464 150.528 1.00 100.10 308 ILE C CA 1
ATOM 7795 C C . ILE C 3 308 ? 143.099 170.135 149.312 1.00 101.84 308 ILE C C 1
ATOM 7796 O O . ILE C 3 308 ? 143.719 171.009 148.697 1.00 103.49 308 ILE C O 1
ATOM 7801 N N . ALA C 3 309 ? 141.887 169.718 148.965 1.00 109.00 309 ALA C N 1
ATOM 7802 C CA . ALA C 3 309 ? 141.047 170.418 148.006 1.00 106.62 309 ALA C CA 1
ATOM 7803 C C . ALA C 3 309 ? 139.855 170.977 148.767 1.00 113.23 309 ALA C C 1
ATOM 7804 O O . ALA C 3 309 ? 139.149 170.228 149.450 1.00 119.78 309 ALA C O 1
ATOM 7806 N N . VAL C 3 310 ? 139.642 172.282 148.664 1.00 112.62 310 VAL C N 1
ATOM 7807 C CA . VAL C 3 310 ? 138.596 172.927 149.466 1.00 110.22 310 VAL C CA 1
ATOM 7808 C C . VAL C 3 310 ? 137.232 172.422 149.017 1.00 114.47 310 VAL C C 1
ATOM 7809 O O . VAL C 3 310 ? 137.021 172.206 147.810 1.00 113.88 310 VAL C O 1
ATOM 7813 N N . PRO C 3 311 ? 136.285 172.207 149.934 1.00 108.28 311 PRO C N 1
ATOM 7814 C CA . PRO C 3 311 ? 134.951 171.751 149.528 1.00 106.47 311 PRO C CA 1
ATOM 7815 C C . PRO C 3 311 ? 134.054 172.850 148.986 1.00 112.84 311 PRO C C 1
ATOM 7816 O O . PRO C 3 311 ? 132.972 172.537 148.472 1.00 114.56 311 PRO C O 1
ATOM 7820 N N . THR C 3 312 ? 134.455 174.112 149.086 1.00 114.92 312 THR C N 1
ATOM 7821 C CA . THR C 3 312 ? 133.606 175.198 148.623 1.00 112.17 312 THR C CA 1
ATOM 7822 C C . THR C 3 312 ? 133.491 175.169 147.100 1.00 111.69 312 THR C C 1
ATOM 7823 O O . THR C 3 312 ? 134.457 174.835 146.409 1.00 108.64 312 THR C O 1
ATOM 7827 N N . PRO C 3 313 ? 132.330 175.506 146.550 1.00 109.55 313 PRO C N 1
ATOM 7828 C CA . PRO C 3 313 ? 132.150 175.452 145.098 1.00 111.33 313 PRO C CA 1
ATOM 7829 C C . PRO C 3 313 ? 132.791 176.635 144.389 1.00 111.61 313 PRO C C 1
ATOM 7830 O O . PRO C 3 313 ? 133.073 177.679 144.979 1.00 114.71 313 PRO C O 1
ATOM 7834 N N . LEU C 3 314 ? 133.012 176.449 143.091 1.00 103.65 314 LEU C N 1
ATOM 7835 C CA . LEU C 3 314 ? 133.538 177.482 142.211 1.00 100.69 314 LEU C CA 1
ATOM 7836 C C . LEU C 3 314 ? 132.495 177.803 141.154 1.00 102.17 314 LEU C C 1
ATOM 7837 O O . LEU C 3 314 ? 131.947 176.894 140.525 1.00 110.13 314 LEU C O 1
ATOM 7842 N N . LEU C 3 315 ? 132.221 179.089 140.962 1.00 107.09 315 LEU C N 1
ATOM 7843 C CA . LEU C 3 315 ? 131.218 179.502 139.992 1.00 106.81 315 LEU C CA 1
ATOM 7844 C C . LEU C 3 315 ? 131.693 179.231 138.569 1.00 106.67 315 LEU C C 1
ATOM 7845 O O . LEU C 3 315 ? 132.885 179.294 138.264 1.00 113.69 315 LEU C O 1
ATOM 7850 N N . VAL C 3 316 ? 130.740 178.921 137.696 1.00 106.50 316 VAL C N 1
ATOM 7851 C CA . VAL C 3 316 ? 130.995 178.698 136.279 1.00 106.44 316 VAL C CA 1
ATOM 7852 C C . VAL C 3 316 ? 130.023 179.561 135.488 1.00 108.62 316 VAL C C 1
ATOM 7853 O O . VAL C 3 316 ? 128.823 179.571 135.780 1.00 117.65 316 VAL C O 1
ATOM 7857 N N . ILE C 3 317 ? 130.534 180.284 134.497 1.00 107.15 317 ILE C N 1
ATOM 7858 C CA . ILE C 3 317 ? 129.698 181.180 133.702 1.00 110.65 317 ILE C CA 1
ATOM 7859 C C . ILE C 3 317 ? 129.814 180.805 132.229 1.00 112.33 317 ILE C C 1
ATOM 7860 O O . ILE C 3 317 ? 130.849 180.273 131.808 1.00 117.07 317 ILE C O 1
ATOM 7865 N N . PRO C 3 318 ? 128.787 181.049 131.420 1.00 123.42 318 PRO C N 1
ATOM 7866 C CA . PRO C 3 318 ? 128.878 180.723 129.994 1.00 125.35 318 PRO C CA 1
ATOM 7867 C C . PRO C 3 318 ? 129.830 181.655 129.262 1.00 126.76 318 PRO C C 1
ATOM 7868 O O . PRO C 3 318 ? 130.091 182.784 129.681 1.00 129.24 318 PRO C O 1
ATOM 7872 N N . ASN C 3 319 ? 130.348 181.160 128.141 1.00 128.64 319 ASN C N 1
ATOM 7873 C CA . ASN C 3 319 ? 131.302 181.912 127.327 1.00 129.51 319 ASN C CA 1
ATOM 7874 C C . ASN C 3 319 ? 130.570 182.841 126.357 1.00 133.76 319 ASN C C 1
ATOM 7875 O O . ASN C 3 319 ? 130.708 182.759 125.138 1.00 135.89 319 ASN C O 1
ATOM 7880 N N . MET C 3 320 ? 129.777 183.742 126.929 1.00 137.45 320 MET C N 1
ATOM 7881 C CA . MET C 3 320 ? 129.043 184.734 126.156 1.00 136.09 320 MET C CA 1
ATOM 7882 C C . MET C 3 320 ? 129.614 186.136 126.313 1.00 138.27 320 MET C C 1
ATOM 7883 O O . MET C 3 320 ? 128.914 187.114 126.037 1.00 140.68 320 MET C O 1
ATOM 7888 N N . TYR C 3 321 ? 130.864 186.256 126.747 1.00 135.19 321 TYR C N 1
ATOM 7889 C CA . TYR C 3 321 ? 131.486 187.559 126.939 1.00 137.89 321 TYR C CA 1
ATOM 7890 C C . TYR C 3 321 ? 132.669 187.748 125.996 1.00 138.59 321 TYR C C 1
ATOM 7891 O O . TYR C 3 321 ? 133.252 186.784 125.506 1.00 135.32 321 TYR C O 1
#

Foldseek 3Di:
DAEKEKAKEWADDDDDDFADPFQDPLVPAWFWDIKMWMAMPPQGIKIWTKTKASPDRFKIKIWIFIDGVQQPFTKIWIKIWGQDQFGIKMKIKIKTQAGDVCCVVPVVDPGGIWMKIWIWTWGQPPPFKIKIWTFIDIDDLCNVVPDPDPDFDADPSWGKIKIKIWGDDPFKIKMKMWMDTDDDPVDDDKAKTWGIKMKIKGWAQPPPQKTKIKIKMWTWIDIPDLQDKIKIKIKIKIKMKGWDDDPFKTKIKIKMKIKMKMAIDSQDNVQVPDPQGADRIDIDIKIKIKMKMKGKDKDQPPVPDGQKMKMKMKIKMWIFIDADALSNFDCRAWAADDDAPVRQRDLAGIDDDSFGWGAGKMKIKMKMWMAHNVRHTFKMKMKIWIAGPDATDRNPDPVRGGTFKMKMWMWGRPDPFKIKIKMWICGPPVRDTAWIKIKIKGDDDLFFIKMKIWIWGQLVNQCVRPDPVQCVAPVRRRTFTKIKMKGKDAPDAFKIWIKMWMATVSVRGTAKIKIKMKGHDQFKIKIKIKMKHFDAFDVPVTDTDIYIYIYIYMHGHPPRDPRDSCGPPRQQPIPDHDDDND/DPDDPDPAALAHPLALEEEEAEPDCPDLLNVLLVVVSVVRNRDYDYPPDPDLQHKYKYWDDKDKDKDADDADPVRHGFKIKIKMKTKIWIGHRPDHIDIDMFIDIDMDTDDDDDPVVVVVVVVVVVSVRSNVRSVRVSNCNVVVVVVVVVD/DFFWAFWDKDKFWAPDWQKRWDWGFDDPPKDKDKAWFEFKDWAFDDDPHHTHTKIKGWADWAAPGRTTIMTGIAIQVRPDTDIGITITTMTIRPHQFKAWPDWDKDKAWQKAFDPDDAWKWKAFADQQWFWAHNRGMIGIAGQVDPAQDFHGDMTIMTITGIDSNPTDDFDDWAFAAADWDFDPQWIWTHHWFAKWFDCHPQWRWIWTWGWGAHPRIIHITTGGTDDTHGCVVPDDDIGDDGHRDIIIIHHPPD

GO terms:
  GO:0005515 protein binding (F, IPI)

B-factor: mean 120.02, std 22.17, range [77.51, 206.98]

Sequence (987 aa):
EIWNARFKVGPVPIFYSPYLQLPVGDKRRSGFLIPNAKYTTTNYFEFYLPYYWNIAPNMDATITPHYMHRRGNIMWENEFRYLSQAGAGLMELDYLPSDKVYEDEHPNDDSSRRWLFYWNHSGVMDQVWRFNVDYTKVSDPSYFNDFDNKYGSSTDGYATQKFSVGYAVQNFNATVSTKQFQVFSEQNTSSYSAEPQLDVNYYQNDVGPFDTRIYGQAVHFVNTRDDMPEATRVHLEPTINLPLSNNWGSINTEAKFLATHYQQTNLDWYNSRNTTKLDESVNRVMPQFKVDGKMVFERDMEMLAPGYTQTLEPRAQYLYVPYRDQSDIYNYDSSLLQSDYSGLFRDRTYGGLDRIASANQVTTGVTSRIYDDAAVERFNISVGQIYYFTESRTGDDNDKTGSLVWAGDTYWRISERWGLRGGIQYDTRLDNVATSNSSIEYRRDEDRLVQLNYHYASPEYIQATLPKYYSTAEQYKNGISQVGAVASRPIADRWSIVGAYYYDTNANKQADSMLGVQYSSCCYAIRVGYERKLNGWDNDKQHAVYDNAIGFNIELRGLSSNYGLGTQEMLRSNILPYQNTLCGWHLRDTTQVPSTMKVMILDSGDPNGPLSRAVRNQLRLNGVELLDKETTRKDVPSLRLGKVSIAKDTASVFRNGQTAEYQMIMTVNATVLIPGRDIYPISAKVFRSFFDNPQMALAKDNEQDMIVKEMYDRAAEQLIRKLPSIRAADIRSLRAPSYCTSFNQRAQSNKTLTINTPLTAGSQVVVALTRPVEVIEVFDQTLVIPDPFYVTSVTRNGNSGITLRGDDAYGAYSGLPQWAGVIMEVLAKLMTCRYAKRVRVNGSMALPVSGVPFARWDDGNVSVGFDGGSIIVRNASYGGIDDVAASVDMDLVIFNNNKPFVYDRTINIGTSDQNIGNSLIQLSYTGALIQNNGGYNHVRMNGIRMAGNNVRVAKNRVIGNYSRQQFQMPGKNIAVPTPLLVIPNMY

Solvent-accessible surface area: 43938 Å² total; per-residue (Å²): 179,95,146,33,20,86,98,98,62,10,40,31,89,94,167,90,57,55,63,11,98,110,54,95,78,94,29,87,182,42,26,134,68,92,54,50,23,49,97,9,67,74,60,97,82,17,72,36,66,16,73,9,120,27,62,26,87,59,60,3,13,24,52,13,24,6,69,15,98,73,18,42,43,59,12,110,19,49,35,66,14,33,44,50,182,52,12,12,0,0,62,5,75,7,81,1,54,47,1,114,18,9,100,105,76,19,66,84,66,144,40,12,118,1,78,0,60,21,70,24,27,26,7,82,113,118,142,34,107,104,66,67,22,51,59,0,62,4,30,6,26,4,2,38,85,35,12,128,39,141,57,30,42,30,29,11,14,2,1,7,10,67,72,21,61,5,60,12,48,92,62,72,34,24,52,66,13,38,48,70,29,30,67,48,120,60,16,45,2,5,0,2,4,10,56,76,52,73,40,50,30,84,44,82,71,108,65,67,85,78,17,36,87,57,50,10,19,38,4,55,2,32,22,28,47,137,37,2,0,53,2,52,2,65,2,97,19,61,5,75,26,54,38,98,68,90,66,86,9,47,83,39,47,15,46,27,96,1,33,6,76,0,68,1,66,51,24,106,74,30,28,89,92,47,120,68,111,9,67,104,67,14,111,8,69,0,50,6,88,34,38,23,16,85,78,13,55,20,37,93,10,125,110,114,52,107,55,55,36,40,10,55,28,42,68,48,6,74,5,92,6,18,85,95,81,1,40,29,1,21,27,0,11,2,5,93,16,23,31,41,30,43,6,1,12,35,34,45,59,36,0,16,17,0,19,6,11,7,8,39,16,39,1,54,4,70,12,16,27,38,41,19,111,46,30,61,34,60,54,20,73,7,68,2,24,15,93,42,106,48,70,46,89,2,21,64,78,187,129,120,58,12,36,21,28,98,4,12,55,33,49,111,50,72,31,138,107,108,1,57,40,18,18,83,25,74,24,32,145,76,119,38,45,8,24,21,52,50,14,62,1,45,46,120,49,74,18,74,1,76,7,91,27,77,15,60,1,2,59,74,33,0,113,81,41,8,1,101,1,0,36,71,13,72,10,5,81,44,7,2,7,2,58,2,41,4,48,10,127,8,91,76,108,102,106,0,67,3,17,10,105,11,65,19,59,74,26,108,126,26,3,0,24,14,100,2,49,2,54,8,21,100,74,88,0,54,46,62,22,73,22,76,40,14,84,22,35,46,74,128,147,84,82,26,39,27,12,9,18,68,25,73,31,54,20,73,22,62,106,110,58,150,45,40,39,2,1,46,106,4,2,109,72,12,44,4,24,9,25,50,11,25,164,50,85,67,72,44,86,88,45,41,0,15,90,58,0,71,54,0,20,22,32,21,83,85,71,56,10,82,14,3,50,11,0,39,84,40,0,89,67,35,48,5,97,43,40,83,121,117,27,129,108,154,82,11,4,15,2,93,13,39,149,45,45,81,47,92,19,22,12,0,7,9,64,22,19,27,29,1,11,50,30,5,17,0,36,0,69,2,45,0,62,12,55,84,103,82,83,25,102,14,52,2,58,1,34,13,34,10,9,27,15,7,5,5,15,31,0,64,66,38,9,38,94,33,4,36,109,34,2,30,58,52,0,0,70,38,3,4,55,75,0,38,20,7,83,36,46,16,101,203,88,142,89,60,3,28,52,46,30,63,15,90,77,105,4,113,59,76,28,30,0,39,14,111,26,120,15,68,78,73,8,97,33,11,27,3,9,15,56,4,6,32,24,12,24,11,65,10,76,14,2,8,0,0,0,0,0,36,0,68,44,63,61,77,75,32,82,56,0,2,3,0,111,14,55,1,11,8,46,28,11,73,14,85,0,38,0,8,4,13,1,0,7,38,134,132,140,87,4,17,11,115,39,46,126,147,23,139,0,115,8,63,52,75,30,64,54,89,25,6,0,1,0,41,6,96,60,30,81,5,0,0,0,4,52,37,40,26,0,5,0,20,36,25,77,25,64,6,9,4,51,24,54,23,29,6,48,0,47,0,6,0,0,32,68,140,72,60,4,20,6,40,106,64,5,83,11,17,116,79,65,65,90,7,26,99,15,1,0,1,0,1,18,0,0,0,12,5,52,102,32,32,31,9,2,0,0,1,12,2,0,0,42,0,22,40,42,47,0,76,24,14,33,0,76,21,61,4,5,6,7,57,97,11,4,50,11,10,25,71,108,21,40,7,64,14,64,11,8,1,0,26,60,107,48